Protein AF-A0A0J6BU02-F1 (afdb_monomer)

Mean predicted aligned error: 13.59 Å

Nearest PDB structures (foldseek):
  3qq2-assembly2_B  TM=8.524E-01  e=2.321E-12  Bordetella pertussis
  3slo-assembly1_A  TM=8.100E-01  e=4.370E-12  Escherichia coli O157:H7
  3slj-assembly1_A  TM=8.077E-01  e=5.479E-12  Escherichia coli O157:H7
  3slt-assembly1_A  TM=8.021E-01  e=7.518E-12  Escherichia coli O157:H7
  8bnz-assembly1_P  TM=6.955E-01  e=3.365E-09  Escherichia coli O157:H7

Sequence (1048 aa):
MPTHRPCSPAPIRLVARCLPCAIAAALGAMPGLARAQTPIGPGTINTSQVLNGGNWVVQGNTTIDVPNVPSAGWGILARTGSVVALDSAAGPIQIIGHTAIGHALQVQNGSTLTNNGGSLSLTTSGAGEYGIDVYDLGQLTLSNVTINTSGGRHNTSVGAYGIWVGGAGALGNLSNSTINTTGGATGAVASAGNLNLTDVTVSVQNGGNSDYGVNAQSGGTIVMTRGSVTTDGTYGAALRASGSSAPGSLVQASNVTLRTSGLGGYGVLAVFDNARAEVSNADIATTGEQGYGYSARETGQITSSNSNVRTAGVNGYGAYVRSQANVTLTGGSITTTGASARGVSVADANTFLSTRGLALATSGSEAIGAYASAGATLSMDGGSIATSGPSAYGLFANAAGTTATATGLSISTTGSDSHALMVVNGATLNAASTQASATGDGASGLFFSTTAGNTSLATLSNGTLSSGAAPTIAVAGGDATLNMSGMRVSGSQNWLRVANDTAFAASGRRAPLTLGTQAAPAAVVGDATEAEPALPVVTVGVLASSLPGNLTLNADASEFTGAAVTDAGNTSNVTLNANSHWTLTGDSTLTTLALNNSAIDFQAPAAGAYKTLTVNNYSGSNGVIGLNTYLGADGSPSDRLVINGGAATGSTGLRITNTGGPGALTVADGIKVVDAQAGATSTANAFSLAHRAVAGPYEYGLYRGDQAGVDPESWYLRSQRADDPGEPLYRPEVGAYLANQHFAATMFQHSLHDRLGEPQFIERTAFGDQATRRRSAWLRMVGRWEQAGSRNDNISVRSDIFMLQGGGDLAQWQVGTEDGRLHLGVMGTYGRSNSTGRAGGGNKVHAHGKVDGYALGLYATWFQNDASRLGAYVDTWLQYGWFNNRVFGDDLPRVDYDSQGLSASAEAGYALALTQGWVLEPQAQVIYTSTDTDTIADDGTGTRVGAANTSGVTTRLGVRTHRSFDLDGGRQVQPYLTLNWWHMPGDDKISFNHVRVGDIYPTNAYEAKLGVNANFAKGWTGFVNVAGMFGENSYQQYSARIGVKYTW

Radius of gyration: 53.0 Å; Cα contacts (8 Å, |Δi|>4): 3630; chains: 1; bounding box: 110×88×153 Å

Solvent-accessible surface area (backbone atoms only — not comparable to full-atom values): 45525 Å² total; per-residue (Å²): 139,81,92,83,90,90,84,90,86,84,87,88,81,91,83,85,87,90,81,85,96,82,84,81,90,81,74,92,82,77,92,87,77,83,69,74,61,48,76,41,66,60,43,83,38,69,58,60,43,76,41,77,36,57,42,36,31,36,37,25,47,17,33,32,46,26,66,79,40,100,51,75,45,33,23,34,36,34,26,63,48,13,40,38,36,37,33,17,60,78,28,49,30,38,27,28,15,35,16,52,51,15,22,15,32,35,30,22,49,51,5,38,40,36,50,54,58,41,49,34,40,31,36,21,39,39,47,30,25,24,25,28,38,27,25,53,36,3,38,40,41,43,42,38,34,39,29,38,17,43,24,28,50,76,70,53,105,32,40,17,24,23,31,40,19,32,34,69,68,6,36,36,37,41,28,56,26,40,30,36,18,29,29,21,23,34,18,35,37,12,36,33,7,34,33,38,34,33,44,29,38,28,37,25,39,75,18,50,64,62,17,28,14,33,36,11,26,52,36,1,30,31,42,37,44,34,36,35,25,31,22,35,22,30,50,14,21,18,33,32,9,29,30,80,46,86,59,34,4,29,30,38,39,34,51,29,39,27,35,17,33,29,47,42,7,19,24,32,34,11,32,27,56,52,0,26,32,40,40,30,48,30,43,30,36,10,36,27,43,40,3,20,31,30,38,22,28,48,36,0,26,38,40,39,31,50,29,38,31,38,12,36,21,44,50,6,22,26,30,39,36,25,54,40,6,41,37,41,39,37,38,37,35,26,36,13,34,23,44,49,6,22,16,35,38,35,26,32,54,75,11,42,36,39,37,33,43,33,36,28,36,15,33,24,46,46,5,25,16,32,40,26,21,55,25,3,41,34,40,36,41,35,36,35,26,37,15,31,27,45,45,4,27,13,40,36,26,28,28,52,70,9,36,34,37,38,32,48,29,42,27,38,12,33,24,42,46,2,22,12,31,35,35,19,38,20,4,34,38,42,35,34,44,26,39,26,31,7,29,35,56,67,1,12,11,33,35,38,38,24,49,88,97,30,55,16,37,40,40,41,28,57,24,39,37,20,3,64,60,19,32,16,32,34,33,36,10,21,36,36,40,38,40,37,31,46,28,39,36,33,64,22,74,25,33,33,34,29,24,27,33,52,72,62,35,75,76,79,67,60,76,68,49,67,49,65,83,50,77,41,68,74,72,64,75,72,58,88,83,74,56,59,70,44,63,78,57,62,59,54,57,73,63,92,45,92,38,42,6,35,39,42,36,43,30,30,41,22,42,40,36,24,13,35,41,43,42,91,86,33,42,34,39,41,36,34,25,66,58,12,38,35,41,35,70,42,62,23,33,43,38,30,41,36,30,30,43,16,39,39,36,50,55,77,56,65,97,80,51,60,42,41,42,35,25,23,30,39,37,24,44,70,11,36,42,36,32,44,28,36,38,39,37,51,70,33,62,39,23,30,44,32,31,50,52,31,40,35,33,55,29,25,27,39,33,63,40,68,71,77,31,57,36,43,68,16,81,64,57,13,26,59,41,32,44,46,35,80,80,20,44,47,45,94,55,22,61,45,69,62,54,86,36,57,18,33,53,29,29,44,47,81,39,76,23,38,80,86,58,84,47,55,42,19,30,17,39,28,15,30,17,84,83,43,55,92,40,62,18,39,37,17,48,56,32,11,54,52,48,37,47,49,45,68,60,50,65,86,69,76,53,67,59,75,73,63,48,71,70,53,73,56,66,76,63,89,71,70,102,76,74,87,70,74,36,36,40,37,43,35,40,37,43,38,40,38,34,33,16,30,87,82,49,39,32,32,33,42,35,45,35,44,36,45,37,36,35,34,45,77,47,66,44,80,51,96,48,96,51,5,31,36,38,34,29,44,36,40,37,42,35,39,39,44,30,43,7,31,22,27,60,81,51,85,59,44,9,35,12,32,32,46,35,41,33,46,32,42,36,40,40,36,28,54,22,50,60,76,55,44,41,46,36,41,36,33,38,40,35,45,36,44,32,48,35,40,38,38,36,67,101,47,71,74,45,78,51,47,35,38,28,47,38,38,37,47,33,40,36,41,33,40,82,50,78,97,61,33,36,44,25,49,35,41,33,44,33,42,30,39,33,49,48,61,88,41,71,40,79,85,54,74,28,41,43,38,60,58,46,37,57,39,64,34,39,37,44,34,42,36,37,36,40,75,45,84,45,88,90,87,27,38,40,29,47,35,43,32,44,34,43,37,39,38,74,54,58,61,42,36,22,25,56,89,48,71,52,59,67,30,68,43,46,46,34,42,34,44,35,46,33,38,32,37,41,51,80,93,38,32,34,38,28,41,36,41,34,47,34,42,37,47,43,78,24,40,35,42,36,41,38,41,37,40,37,42,47,93

Foldseek 3Di:
DYDDDDDDDDDDDDDDDDDDPPPDPPPPDDDDDPQDAAEDDDDEAQAAAEAAADHYEYAANREDAHDEDADEGELYAAEHAYEYEYENARHEYEFEAEYQAYESEEFEHLYEYEYDHEAYEFEYEHWAYEPYEWEHLGHYAYENYEFHYEDHDDQAPGAYEDYEFEDANTEYEYENYEFEGEAQYEYEEFANEEYEYEQYEFEYPHNADAYEDYEYENAGEYEYEDYEFEYEYALYEDEEWEYDDPPGTEYEYENYEYEYEDHQYEPYEFYANQTEYEYEQYEEEYEEANYEDAEYEHQYEYEYEQYEYEYEHAQYEPYEKEHLYEYEYEAHEFEYEHALYEDYEYEAANIEYEYEQYEFEYEDANYEDYYWYHQYEYYYHHHEFEYEEANYEGYEYEAANIEYEAEHYEFEYYHALYERAEWEAQYEYEYEQYEFEYEYHNYEPYEYFYDPPHETEYEYELYEFEYQEDANYEFAADHYEYEYENYEFDHYQHVAEWFHNVVSCVVVRDDFPFPDFDDFDPQSNRDNPPGPPGPPGPRSPPPSDRHGGAYDYAYANYEEEHAHEYDPPHAYAYEYEHAYEYEYAAAHEHAEYEFACYEYAYDDDDPLDAYEYEYQYYEYHAYEYEKEFAAEEAAGDIHAYEHENHEQDYAYAYEYDHPQRQHDAYLWQAYWHYHYYDPYAYDPRSYAHPAWADHFQFTWGKDAATPVNPRRRTIHTGQAFPVDSVHGQGAQLQQQLLVQLVCLWPVPDDDPCQFPPDPLQQLPDDDDDPPQFKKKKKKKKKWKWKKWADPVQQKIKTKIKIKIKMKMWPGKDADDDPQKIKTKIKMKMWMKMKMKMDGDRPDPWIKIKIKTKIKIKMKMKIAPGPNRSAFKIKIKMKMKMKIWMWMGTVRADIWTWIKIKIKIKMKMWGWDQDPPQKIKIKMKMKMKMWMDIDWTQRVRNRKTKDPSIKIWIKMKTKMKMKGKDDDPPSKIKIKMKMKMKMATPIPSWMGTPNDIDGDGDARIKIKMKIKMKMDDPDFKIKMWMWMWMAHPRRIIMIMIMIMMMGID

Organism: NCBI:txid1331258

Structure (mmCIF, N/CA/C/O backbone):
data_AF-A0A0J6BU02-F1
#
_entry.id   AF-A0A0J6BU02-F1
#
loop_
_atom_site.group_PDB
_atom_site.id
_atom_site.type_symbol
_atom_site.label_atom_id
_atom_site.label_alt_id
_atom_site.label_comp_id
_atom_site.label_asym_id
_atom_site.label_entity_id
_atom_site.label_seq_id
_atom_site.pdbx_PDB_ins_code
_atom_site.Cartn_x
_atom_site.Cartn_y
_atom_site.Cartn_z
_atom_site.occupancy
_atom_site.B_iso_or_equiv
_atom_site.auth_seq_id
_atom_site.auth_comp_id
_atom_site.auth_asym_id
_atom_site.auth_atom_id
_atom_site.pdbx_PDB_model_num
ATOM 1 N N . MET A 1 1 ? 21.453 -62.890 36.372 1.00 30.39 1 MET A N 1
ATOM 2 C CA . MET A 1 1 ? 22.587 -62.812 37.317 1.00 30.39 1 MET A CA 1
ATOM 3 C C . MET A 1 1 ? 23.110 -61.377 37.319 1.00 30.39 1 MET A C 1
ATOM 5 O O . MET A 1 1 ? 23.182 -60.821 36.235 1.00 30.39 1 MET A O 1
ATOM 9 N N . PRO A 1 2 ? 23.500 -60.800 38.464 1.00 52.47 2 PRO A N 1
ATOM 10 C CA . PRO A 1 2 ? 22.672 -60.731 39.678 1.00 52.47 2 PRO A CA 1
ATOM 11 C C . PRO A 1 2 ? 22.846 -59.411 40.500 1.00 52.47 2 PRO A C 1
ATOM 13 O O . PRO A 1 2 ? 23.878 -58.765 40.411 1.00 52.47 2 PRO A O 1
ATOM 16 N N . THR A 1 3 ? 21.836 -59.103 41.348 1.00 37.84 3 THR A N 1
ATOM 17 C CA . THR A 1 3 ? 21.897 -58.681 42.793 1.00 37.84 3 THR A CA 1
ATOM 18 C C . THR A 1 3 ? 22.634 -57.386 43.215 1.00 37.84 3 THR A C 1
ATOM 20 O O . THR A 1 3 ? 23.695 -57.116 42.686 1.00 37.84 3 THR A O 1
ATOM 23 N N . HIS A 1 4 ? 22.256 -56.538 44.193 1.00 37.25 4 HIS A N 1
ATOM 24 C CA . HIS A 1 4 ? 21.455 -56.531 45.449 1.00 37.25 4 HIS A CA 1
ATOM 25 C C . HIS A 1 4 ? 21.018 -55.046 45.716 1.00 37.25 4 HIS A C 1
ATOM 27 O O . HIS A 1 4 ? 21.807 -54.168 45.398 1.00 37.25 4 HIS A O 1
ATOM 33 N N . ARG A 1 5 ? 19.790 -54.624 46.103 1.00 33.75 5 ARG A N 1
ATOM 34 C CA . ARG A 1 5 ? 18.946 -54.749 47.341 1.00 33.75 5 ARG A CA 1
ATOM 35 C C . ARG A 1 5 ? 19.325 -53.791 48.529 1.00 33.75 5 ARG A C 1
ATOM 37 O O . ARG A 1 5 ? 20.475 -53.390 48.586 1.00 33.75 5 ARG A O 1
ATOM 44 N N . PRO A 1 6 ? 18.397 -53.405 49.455 1.00 50.00 6 PRO A N 1
ATOM 45 C CA . PRO A 1 6 ? 17.640 -52.120 49.475 1.00 50.00 6 PRO A CA 1
ATOM 46 C C . PRO A 1 6 ? 17.655 -51.334 50.830 1.00 50.00 6 PRO A C 1
ATOM 48 O O . PRO A 1 6 ? 18.073 -51.902 51.829 1.00 50.00 6 PRO A O 1
ATOM 51 N N . CYS A 1 7 ? 17.133 -50.082 50.893 1.00 29.78 7 CYS A N 1
ATOM 52 C CA . CYS A 1 7 ? 16.528 -49.443 52.102 1.00 29.78 7 CYS A CA 1
ATOM 53 C C . CYS A 1 7 ? 15.920 -48.020 51.866 1.00 29.78 7 CYS A C 1
ATOM 55 O O . CYS A 1 7 ? 16.669 -47.093 51.596 1.00 29.78 7 CYS A O 1
ATOM 57 N N . SER A 1 8 ? 14.578 -47.911 51.989 1.00 30.47 8 SER A N 1
ATOM 58 C CA . SER A 1 8 ? 13.660 -46.886 52.592 1.00 30.47 8 SER A CA 1
ATOM 59 C C . SER A 1 8 ? 13.913 -45.342 52.578 1.00 30.47 8 SER A C 1
ATOM 61 O O . SER A 1 8 ? 15.035 -44.899 52.388 1.00 30.47 8 SER A O 1
ATOM 63 N N . PRO A 1 9 ? 12.886 -44.476 52.811 1.00 38.81 9 PRO A N 1
ATOM 64 C CA . PRO A 1 9 ? 12.140 -43.779 51.754 1.00 38.81 9 PRO A CA 1
ATOM 65 C C . PRO A 1 9 ? 12.106 -42.230 51.889 1.00 38.81 9 PRO A C 1
ATOM 67 O O . PRO A 1 9 ? 12.462 -41.655 52.914 1.00 38.81 9 PRO A O 1
ATOM 70 N N . ALA A 1 10 ? 11.662 -41.558 50.820 1.00 33.28 10 ALA A N 1
ATOM 71 C CA . ALA A 1 10 ? 11.703 -40.102 50.607 1.00 33.28 10 ALA A CA 1
ATOM 72 C C . ALA A 1 10 ? 10.584 -39.286 51.322 1.00 33.28 10 ALA A C 1
ATOM 74 O O . ALA A 1 10 ? 9.531 -39.848 51.635 1.00 33.28 10 ALA A O 1
ATOM 75 N N . PRO A 1 11 ? 10.764 -37.961 51.564 1.00 39.03 11 PRO A N 1
ATOM 76 C CA . PRO A 1 11 ? 9.972 -37.216 52.546 1.00 39.03 11 PRO A CA 1
ATOM 77 C C . PRO A 1 11 ? 8.801 -36.381 51.978 1.00 39.03 11 PRO A C 1
ATOM 79 O O . PRO A 1 11 ? 8.971 -35.482 51.161 1.00 39.03 11 PRO A O 1
ATOM 82 N N . ILE A 1 12 ? 7.608 -36.698 52.493 1.00 28.89 12 ILE A N 1
ATOM 83 C CA . ILE A 1 12 ? 6.545 -35.859 53.094 1.00 28.89 12 ILE A CA 1
ATOM 84 C C . ILE A 1 12 ? 6.506 -34.357 52.734 1.00 28.89 12 ILE A C 1
ATOM 86 O O . ILE A 1 12 ? 7.326 -33.583 53.225 1.00 28.89 12 ILE A O 1
ATOM 90 N N . ARG A 1 13 ? 5.406 -33.920 52.090 1.00 28.06 13 ARG A N 1
ATOM 91 C CA . ARG A 1 13 ? 4.668 -32.685 52.442 1.00 28.06 13 ARG A CA 1
ATOM 92 C C . ARG A 1 13 ? 3.176 -32.777 52.060 1.00 28.06 13 ARG A C 1
ATOM 94 O O . ARG A 1 13 ? 2.822 -33.073 50.928 1.00 28.06 13 ARG A O 1
ATOM 101 N N . LEU A 1 14 ? 2.357 -32.566 53.094 1.00 28.20 14 LEU A N 1
ATOM 102 C CA . LEU A 1 14 ? 0.896 -32.601 53.248 1.00 28.20 14 LEU A CA 1
ATOM 103 C C . LEU A 1 14 ? 0.027 -32.256 52.019 1.00 28.20 14 LEU A C 1
ATOM 105 O O . LEU A 1 14 ? -0.018 -31.111 51.580 1.00 28.20 14 LEU A O 1
ATOM 109 N N . VAL A 1 15 ? -0.807 -33.221 51.620 1.00 29.88 15 VAL A N 1
ATOM 110 C CA . VAL A 1 15 ? -2.101 -33.004 50.957 1.00 29.88 15 VAL A CA 1
ATOM 111 C C . VAL A 1 15 ? -3.182 -33.446 51.938 1.00 29.88 15 VAL A C 1
ATOM 113 O O . VAL A 1 15 ? -3.200 -34.594 52.383 1.00 29.88 15 VAL A O 1
ATOM 116 N N . ALA A 1 16 ? -4.062 -32.520 52.306 1.00 29.05 16 ALA A N 1
ATOM 117 C CA . ALA A 1 16 ? -5.230 -32.790 53.124 1.00 29.05 16 ALA A CA 1
ATOM 118 C C . ALA A 1 16 ? -6.467 -32.930 52.226 1.00 29.05 16 ALA A C 1
ATOM 120 O O . ALA A 1 16 ? -6.762 -32.041 51.434 1.00 29.05 16 ALA A O 1
ATOM 121 N N . ARG A 1 17 ? -7.213 -34.013 52.479 1.00 26.80 17 ARG A N 1
ATOM 122 C CA . ARG A 1 17 ? -8.643 -34.233 52.193 1.00 26.80 17 ARG A CA 1
ATOM 123 C C . ARG A 1 17 ? -9.030 -34.684 50.777 1.00 26.80 17 ARG A C 1
ATOM 125 O O . ARG A 1 17 ? -9.460 -33.906 49.938 1.00 26.80 17 ARG A O 1
ATOM 132 N N . CYS A 1 18 ? -9.054 -36.007 50.612 1.00 29.12 18 CYS A N 1
ATOM 133 C CA . CYS A 1 18 ? -10.064 -36.713 49.821 1.00 29.12 18 CYS A CA 1
ATOM 134 C C . CYS A 1 18 ? -10.651 -37.861 50.661 1.00 29.12 18 CYS A C 1
ATOM 136 O O . CYS A 1 18 ? -10.038 -38.912 50.809 1.00 29.12 18 CYS A O 1
ATOM 138 N N . LEU A 1 19 ? -11.819 -37.600 51.251 1.00 24.62 19 LEU A N 1
ATOM 139 C CA . LEU A 1 19 ? -12.851 -38.526 51.746 1.00 24.62 19 LEU A CA 1
ATOM 140 C C . LEU A 1 19 ? -14.027 -37.599 52.137 1.00 24.62 19 LEU A C 1
ATOM 142 O O . LEU A 1 19 ? -13.730 -36.638 52.851 1.00 24.62 19 LEU A O 1
ATOM 146 N N . PRO A 1 20 ? -15.302 -37.785 51.717 1.00 34.84 20 PRO A N 1
ATOM 147 C CA . PRO A 1 20 ? -15.964 -39.047 51.366 1.00 34.84 20 PRO A CA 1
ATOM 148 C C . PRO A 1 20 ? -16.903 -38.992 50.131 1.00 34.84 20 PRO A C 1
ATOM 150 O O . PRO A 1 20 ? -17.785 -38.147 50.025 1.00 34.84 20 PRO A O 1
ATOM 153 N N . CYS A 1 21 ? -16.820 -40.001 49.261 1.00 29.58 21 CYS A N 1
ATOM 154 C CA . CYS A 1 21 ? -17.903 -40.381 48.345 1.00 29.58 21 CYS A CA 1
ATOM 155 C C . CYS A 1 21 ? -18.257 -41.847 48.636 1.00 29.58 21 CYS A C 1
ATOM 157 O O . CYS A 1 21 ? -17.914 -42.749 47.883 1.00 29.58 21 CYS A O 1
ATOM 159 N N . ALA A 1 22 ? -18.807 -42.090 49.830 1.00 30.75 22 ALA A N 1
ATOM 160 C CA . ALA A 1 22 ? -19.295 -43.399 50.275 1.00 30.75 22 ALA A CA 1
ATOM 161 C C . ALA A 1 22 ? -20.218 -43.283 51.507 1.00 30.75 22 ALA A C 1
ATOM 163 O O . ALA A 1 22 ? -20.133 -44.105 52.408 1.00 30.75 22 ALA A O 1
ATOM 164 N N . ILE A 1 23 ? -21.086 -42.264 51.583 1.00 28.53 23 ILE A N 1
ATOM 165 C CA . ILE A 1 23 ? -22.239 -42.239 52.509 1.00 28.53 23 ILE A CA 1
ATOM 166 C C . ILE A 1 23 ? -23.404 -41.524 51.801 1.00 28.53 23 ILE A C 1
ATOM 168 O O . ILE A 1 23 ? -23.763 -40.401 52.125 1.00 28.53 23 ILE A O 1
ATOM 172 N N . ALA A 1 24 ? -23.951 -42.155 50.762 1.00 31.69 24 ALA A N 1
ATOM 173 C CA . ALA A 1 24 ? -25.242 -41.771 50.166 1.00 31.69 24 ALA A CA 1
ATOM 174 C C . ALA A 1 24 ? -26.058 -42.983 49.666 1.00 31.69 24 ALA A C 1
ATOM 176 O O . ALA A 1 24 ? -27.232 -42.843 49.351 1.00 31.69 24 ALA A O 1
ATOM 177 N N . ALA A 1 25 ? -25.477 -44.191 49.663 1.00 30.92 25 ALA A N 1
ATOM 178 C CA . ALA A 1 25 ? -26.151 -45.434 49.266 1.00 30.92 25 ALA A CA 1
ATOM 179 C C . ALA A 1 25 ? -26.432 -46.401 50.440 1.00 30.92 25 ALA A C 1
ATOM 181 O O . ALA A 1 25 ? -26.815 -47.542 50.212 1.00 30.92 25 ALA A O 1
ATOM 182 N N . ALA A 1 26 ? -26.260 -45.969 51.696 1.00 31.31 26 ALA A N 1
ATOM 183 C CA . ALA A 1 26 ? -26.470 -46.817 52.877 1.00 31.31 26 ALA A CA 1
ATOM 184 C C . ALA A 1 26 ? -27.173 -46.089 54.038 1.00 31.31 26 ALA A C 1
ATOM 186 O O . ALA A 1 26 ? -26.780 -46.247 55.186 1.00 31.31 26 ALA A O 1
ATOM 187 N N . LEU A 1 27 ? -28.202 -45.285 53.745 1.00 29.98 27 LEU A N 1
ATOM 188 C CA . LEU A 1 27 ? -29.150 -44.774 54.758 1.00 29.98 27 LEU A CA 1
ATOM 189 C C . LEU A 1 27 ? -30.612 -44.721 54.266 1.00 29.98 27 LEU A C 1
ATOM 191 O O . LEU A 1 27 ? -31.495 -44.246 54.973 1.00 29.98 27 LEU A O 1
ATOM 195 N N . GLY A 1 28 ? -30.903 -45.274 53.086 1.00 33.19 28 GLY A N 1
ATOM 196 C CA . GLY A 1 28 ? -32.266 -45.478 52.601 1.00 33.19 28 GLY A CA 1
ATOM 197 C C . GLY A 1 28 ? -32.845 -46.809 53.074 1.00 33.19 28 GLY A C 1
ATOM 198 O O . GLY A 1 28 ? -33.028 -47.685 52.243 1.00 33.19 28 GLY A O 1
ATOM 199 N N . ALA A 1 29 ? -33.065 -46.979 54.384 1.00 36.59 29 ALA A N 1
ATOM 200 C CA . ALA A 1 29 ? -34.018 -47.943 54.964 1.00 36.59 29 ALA A CA 1
ATOM 201 C C . ALA A 1 29 ? -33.932 -47.958 56.503 1.00 36.59 29 ALA A C 1
ATOM 203 O O . ALA A 1 29 ? -33.374 -48.881 57.087 1.00 36.59 29 ALA A O 1
ATOM 204 N N . MET A 1 30 ? -34.526 -46.966 57.170 1.00 29.41 30 MET A N 1
ATOM 205 C CA . MET A 1 30 ? -35.111 -47.157 58.505 1.00 29.41 30 MET A CA 1
ATOM 206 C C . MET A 1 30 ? -36.383 -46.299 58.617 1.00 29.41 30 MET A C 1
ATOM 208 O O . MET A 1 30 ? -36.289 -45.072 58.611 1.00 29.41 30 MET A O 1
ATOM 212 N N . PRO A 1 31 ? -37.583 -46.904 58.681 1.00 44.50 31 PRO A N 1
ATOM 213 C CA . PRO A 1 31 ? -38.817 -46.190 58.967 1.00 44.50 31 PRO A CA 1
ATOM 214 C C . PRO A 1 31 ? -38.950 -46.021 60.485 1.00 44.50 31 PRO A C 1
ATOM 216 O O . PRO A 1 31 ? -38.953 -47.009 61.215 1.00 44.50 31 PRO A O 1
ATOM 219 N N . GLY A 1 32 ? -39.080 -44.786 60.974 1.00 39.94 32 GLY A N 1
ATOM 220 C CA . GLY A 1 32 ? -39.453 -44.564 62.375 1.00 39.94 32 GLY A CA 1
ATOM 221 C C . GLY A 1 32 ? -38.825 -43.344 63.030 1.00 39.94 32 GLY A C 1
ATOM 222 O O . GLY A 1 32 ? -37.909 -43.485 63.828 1.00 39.94 32 GLY A O 1
ATOM 223 N N . LEU A 1 33 ? -39.350 -42.165 62.688 1.00 35.59 33 LEU A N 1
ATOM 224 C CA . LEU A 1 33 ? -39.731 -41.057 63.582 1.00 35.59 33 LEU A CA 1
ATOM 225 C C . LEU A 1 33 ? -40.017 -39.835 62.696 1.00 35.59 33 LEU A C 1
ATOM 227 O O . LEU A 1 33 ? -39.308 -38.831 62.714 1.00 35.59 33 LEU A O 1
ATOM 231 N N . ALA A 1 34 ? -41.076 -39.923 61.885 1.00 41.91 34 ALA A N 1
ATOM 232 C CA . ALA A 1 34 ? -41.694 -38.724 61.340 1.00 41.91 34 ALA A CA 1
ATOM 233 C C . ALA A 1 34 ? -42.271 -37.952 62.533 1.00 41.91 34 ALA A C 1
ATOM 235 O O . ALA A 1 34 ? -43.320 -38.307 63.071 1.00 41.91 34 ALA A O 1
ATOM 236 N N . ARG A 1 35 ? -41.544 -36.938 63.011 1.00 52.53 35 ARG A N 1
ATOM 237 C CA . ARG A 1 35 ? -42.105 -35.942 63.925 1.00 52.53 35 ARG A CA 1
ATOM 238 C C . ARG A 1 35 ? -43.326 -35.354 63.214 1.00 52.53 35 ARG A C 1
ATOM 240 O O . ARG A 1 35 ? -43.168 -34.835 62.107 1.00 52.53 35 ARG A O 1
ATOM 247 N N . ALA A 1 36 ? -44.509 -35.508 63.812 1.00 66.94 36 ALA A N 1
ATOM 248 C CA . ALA A 1 36 ? -45.765 -35.015 63.253 1.00 66.94 36 ALA A CA 1
ATOM 249 C C . ALA A 1 36 ? -45.602 -33.546 62.835 1.00 66.94 36 ALA A C 1
ATOM 251 O O . ALA A 1 36 ? -45.088 -32.741 63.612 1.00 66.94 36 ALA A O 1
ATOM 252 N N . GLN A 1 37 ? -45.973 -33.228 61.594 1.00 80.12 37 GLN A N 1
ATOM 253 C CA . GLN A 1 37 ? -45.976 -31.851 61.112 1.00 80.12 37 GLN A CA 1
ATOM 254 C C . GLN A 1 37 ? -47.123 -31.103 61.786 1.00 80.12 37 GLN A C 1
ATOM 256 O O . GLN A 1 37 ? -48.259 -31.575 61.765 1.00 80.12 37 GLN A O 1
ATOM 261 N N . THR A 1 38 ? -46.838 -29.948 62.377 1.00 90.62 38 THR A N 1
ATOM 262 C CA . THR A 1 38 ? -47.876 -29.078 62.934 1.00 90.62 38 THR A CA 1
ATOM 263 C C . THR A 1 38 ? -48.509 -28.267 61.795 1.00 90.62 38 THR A C 1
ATOM 265 O O . THR A 1 38 ? -47.780 -27.515 61.138 1.00 90.62 38 THR A O 1
ATOM 268 N N . PRO A 1 39 ? -49.820 -28.415 61.519 1.00 91.19 39 PRO A N 1
ATOM 269 C CA . PRO A 1 39 ? -50.485 -27.697 60.436 1.00 91.19 39 PRO A CA 1
ATOM 270 C C . PRO A 1 39 ? -50.797 -26.238 60.807 1.00 91.19 39 PRO A C 1
ATOM 272 O O . PRO A 1 39 ? -51.095 -25.932 61.961 1.00 91.19 39 PRO A O 1
ATOM 275 N N . ILE A 1 40 ? -50.764 -25.352 59.811 1.00 91.31 40 ILE A N 1
ATOM 276 C CA . ILE A 1 40 ? -51.178 -23.943 59.874 1.00 91.31 40 ILE A CA 1
ATOM 277 C C . ILE A 1 40 ? -52.167 -23.696 58.725 1.00 91.31 40 ILE A C 1
ATOM 279 O O . ILE A 1 40 ? -51.833 -23.958 57.569 1.00 91.31 40 ILE A O 1
ATOM 283 N N . GLY A 1 41 ? -53.362 -23.188 59.040 1.00 89.12 41 GLY A N 1
ATOM 284 C CA . GLY A 1 41 ? -54.465 -23.037 58.076 1.00 89.12 41 GLY A CA 1
ATOM 285 C C . GLY A 1 41 ? -55.300 -24.317 57.897 1.00 89.12 41 GLY A C 1
ATOM 286 O O . GLY A 1 41 ? -55.178 -25.214 58.734 1.00 89.12 41 GLY A O 1
ATOM 287 N N . PRO A 1 42 ? -56.168 -24.405 56.861 1.00 89.38 42 PRO A N 1
ATOM 288 C CA . PRO A 1 42 ? -56.472 -23.374 55.856 1.00 89.38 42 PRO A CA 1
ATOM 289 C C . PRO A 1 42 ? -57.270 -22.185 56.423 1.00 89.38 42 PRO A C 1
ATOM 291 O O . PRO A 1 42 ? -57.736 -22.225 57.562 1.00 89.38 42 PRO A O 1
ATOM 294 N N . GLY A 1 43 ? -57.467 -21.138 55.614 1.00 90.69 43 GLY A N 1
ATOM 295 C CA . GLY A 1 43 ? -58.237 -19.938 55.972 1.00 90.69 43 GLY A CA 1
ATOM 296 C C . GLY A 1 43 ? -57.381 -18.687 56.190 1.00 90.69 43 GLY A C 1
ATOM 297 O O . GLY A 1 43 ? -56.183 -18.677 55.909 1.00 90.69 43 GLY A O 1
ATOM 298 N N . THR A 1 44 ? -58.015 -17.612 56.663 1.00 92.50 44 THR A N 1
ATOM 299 C CA . THR A 1 44 ? -57.361 -16.314 56.883 1.00 92.50 44 THR A CA 1
ATOM 300 C C . THR A 1 44 ? -56.810 -16.200 58.306 1.00 92.50 44 THR A C 1
ATOM 302 O O . THR A 1 44 ? -57.540 -16.399 59.278 1.00 92.50 44 THR A O 1
ATOM 305 N N . ILE A 1 45 ? -55.527 -15.869 58.431 1.00 92.75 45 ILE A N 1
ATOM 306 C CA . ILE A 1 45 ? -54.792 -15.734 59.689 1.00 92.75 45 ILE A CA 1
ATOM 307 C C . ILE A 1 45 ? -54.244 -14.310 59.779 1.00 92.75 45 ILE A C 1
ATOM 309 O O . ILE A 1 45 ? -53.425 -13.915 58.958 1.00 92.75 45 ILE A O 1
ATOM 313 N N . ASN A 1 46 ? -54.644 -13.566 60.813 1.00 88.12 46 ASN A N 1
ATOM 314 C CA . ASN A 1 46 ? -54.311 -12.140 60.944 1.00 88.12 46 ASN A CA 1
ATOM 315 C C . ASN A 1 46 ? -53.174 -11.851 61.939 1.00 88.12 46 ASN A C 1
ATOM 317 O O . ASN A 1 46 ? -53.080 -10.759 62.499 1.00 88.12 46 ASN A O 1
ATOM 321 N N . THR A 1 47 ? -52.348 -12.854 62.241 1.00 86.12 47 THR A N 1
ATOM 322 C CA . THR A 1 47 ? -51.261 -12.767 63.224 1.00 86.12 47 THR A CA 1
ATOM 323 C C . THR A 1 47 ? -49.976 -13.379 62.681 1.00 86.12 47 THR A C 1
ATOM 325 O O . THR A 1 47 ? -50.010 -14.347 61.918 1.00 86.12 47 THR A O 1
ATOM 328 N N . SER A 1 48 ? -48.833 -12.839 63.111 1.00 87.75 48 SER A N 1
ATOM 329 C CA . SER A 1 48 ? -47.513 -13.347 62.733 1.00 87.75 48 SER A CA 1
ATOM 330 C C . SER A 1 48 ? -47.316 -14.804 63.150 1.00 87.75 48 SER A C 1
ATOM 332 O O . SER A 1 48 ? -47.547 -15.155 64.310 1.00 87.75 48 SER A O 1
ATOM 334 N N . GLN A 1 49 ? -46.819 -15.643 62.240 1.00 92.00 49 GLN A N 1
ATOM 335 C CA . GLN A 1 49 ? -46.534 -17.051 62.528 1.00 92.00 49 GLN A CA 1
ATOM 336 C C . GLN A 1 49 ? -45.056 -17.243 62.894 1.00 92.00 49 GLN A C 1
ATOM 338 O O . GLN A 1 49 ? -44.191 -17.310 62.024 1.00 92.00 49 GLN A O 1
ATOM 343 N N . VAL A 1 50 ? -44.752 -17.332 64.193 1.00 91.31 50 VAL A N 1
ATOM 344 C CA . VAL A 1 50 ? -43.381 -17.539 64.698 1.00 91.31 50 VAL A CA 1
ATOM 345 C C . VAL A 1 50 ? -43.145 -19.017 65.015 1.00 91.31 50 VAL A C 1
ATOM 347 O O . VAL A 1 50 ? -43.676 -19.546 65.991 1.00 91.31 50 VAL A O 1
ATOM 350 N N . LEU A 1 51 ? -42.316 -19.677 64.208 1.00 93.81 51 LEU A N 1
ATOM 351 C CA . LEU A 1 51 ? -42.063 -21.117 64.229 1.00 93.81 51 LEU A CA 1
ATOM 352 C C . LEU A 1 51 ? -40.698 -21.400 64.881 1.00 93.81 51 LEU A C 1
ATOM 354 O O . LEU A 1 51 ? -39.651 -21.033 64.343 1.00 93.81 51 LEU A O 1
ATOM 358 N N . ASN A 1 52 ? -40.723 -22.025 66.066 1.00 92.19 52 ASN A N 1
ATOM 359 C CA . ASN A 1 52 ? -39.552 -22.239 66.932 1.00 92.19 52 ASN A CA 1
ATOM 360 C C . ASN A 1 52 ? -39.204 -23.725 67.058 1.00 92.19 52 ASN A C 1
ATOM 362 O O . ASN A 1 52 ? -39.742 -24.419 67.922 1.00 92.19 52 ASN A O 1
ATOM 366 N N . GLY A 1 53 ? -38.280 -24.198 66.224 1.00 88.50 53 GLY A N 1
ATOM 367 C CA . GLY A 1 53 ? -37.942 -25.614 66.081 1.00 88.50 53 GLY A CA 1
ATOM 368 C C . GLY A 1 53 ? -39.116 -26.487 65.603 1.00 88.50 53 GLY A C 1
ATOM 369 O O . GLY A 1 53 ? -40.270 -26.066 65.554 1.00 88.50 53 GLY A O 1
ATOM 370 N N . GLY A 1 54 ? -38.833 -27.747 65.263 1.00 91.56 54 GLY A N 1
ATOM 371 C CA . GLY A 1 54 ? -39.860 -28.721 64.854 1.00 91.56 54 GLY A CA 1
ATOM 372 C C . GLY A 1 54 ? -40.236 -28.671 63.368 1.00 91.56 54 GLY A C 1
ATOM 373 O O . GLY A 1 54 ? -39.625 -27.941 62.591 1.00 91.56 54 GLY A O 1
ATOM 374 N N . ASN A 1 55 ? -41.224 -29.488 62.983 1.00 93.69 55 ASN A N 1
ATOM 375 C CA . ASN A 1 55 ? -41.692 -29.633 61.602 1.00 93.69 55 ASN A CA 1
ATOM 376 C C . ASN A 1 55 ? -43.070 -28.973 61.450 1.00 93.69 55 ASN A C 1
ATOM 378 O O . ASN A 1 55 ? -43.996 -29.329 62.178 1.00 93.69 55 ASN A O 1
ATOM 382 N N . TRP A 1 56 ? -43.222 -28.062 60.495 1.00 94.69 56 TRP A N 1
ATOM 383 C CA . TRP A 1 56 ? -44.441 -27.276 60.279 1.00 94.69 56 TRP A CA 1
ATOM 384 C C . TRP A 1 56 ? -44.922 -27.412 58.836 1.00 94.69 56 TRP A C 1
ATOM 386 O O . TRP A 1 56 ? -44.099 -27.505 57.924 1.00 94.69 56 TRP A O 1
ATOM 396 N N . VAL A 1 57 ? -46.240 -27.394 58.627 1.00 93.25 57 VAL A N 1
ATOM 397 C CA . VAL A 1 57 ? -46.845 -27.371 57.289 1.00 93.25 57 VAL A CA 1
ATOM 398 C C . VAL A 1 57 ? -47.906 -26.276 57.190 1.00 93.25 57 VAL A C 1
ATOM 400 O O . VAL A 1 57 ? -48.859 -26.266 57.961 1.00 93.25 57 VAL A O 1
ATOM 403 N N . VAL A 1 58 ? -47.754 -25.344 56.251 1.00 93.50 58 VAL A N 1
ATOM 404 C CA . VAL A 1 58 ? -48.805 -24.372 55.907 1.00 93.50 58 VAL A CA 1
ATOM 405 C C . VAL A 1 58 ? -49.662 -24.991 54.816 1.00 93.50 58 VAL A C 1
ATOM 407 O O . VAL A 1 58 ? -49.146 -25.331 53.755 1.00 93.50 58 VAL A O 1
ATOM 410 N N . GLN A 1 59 ? -50.950 -25.175 55.085 1.00 92.25 59 GLN A N 1
ATOM 411 C CA . GLN A 1 59 ? -51.860 -25.865 54.173 1.00 92.25 59 GLN A CA 1
ATOM 412 C C . GLN A 1 59 ? -52.288 -24.947 53.014 1.00 92.25 59 GLN A C 1
ATOM 414 O O . GLN A 1 59 ? -52.340 -23.725 53.167 1.00 92.25 59 GLN A O 1
ATOM 419 N N . GLY A 1 60 ? -52.621 -25.516 51.855 1.00 90.44 60 GLY A N 1
ATOM 420 C CA . GLY A 1 60 ? -53.152 -24.754 50.719 1.00 90.44 60 GLY A CA 1
ATOM 421 C C . GLY A 1 60 ? -54.457 -24.017 51.052 1.00 90.44 60 GLY A C 1
ATOM 422 O O . GLY A 1 60 ? -55.207 -24.436 51.934 1.00 90.44 60 GLY A O 1
ATOM 423 N N . ASN A 1 61 ? -54.744 -22.926 50.334 1.00 91.50 61 ASN A N 1
ATOM 424 C CA . ASN A 1 61 ? -55.842 -21.985 50.627 1.00 91.50 61 ASN A CA 1
ATOM 425 C C . ASN A 1 61 ? -55.689 -21.250 51.976 1.00 91.50 61 ASN A C 1
ATOM 427 O O . ASN A 1 61 ? -56.681 -20.914 52.629 1.00 91.50 61 ASN A O 1
ATOM 431 N N . THR A 1 62 ? -54.449 -21.012 52.408 1.00 94.19 62 THR A N 1
ATOM 432 C CA . THR A 1 62 ? -54.146 -20.176 53.578 1.00 94.19 62 THR A CA 1
ATOM 433 C C . THR A 1 62 ? -53.783 -18.763 53.135 1.00 94.19 62 THR A C 1
ATOM 435 O O . THR A 1 62 ? -52.903 -18.585 52.291 1.00 94.19 62 THR A O 1
ATOM 438 N N . THR A 1 63 ? -54.411 -17.763 53.751 1.00 93.81 63 THR A N 1
ATOM 439 C CA . THR A 1 63 ? -54.020 -16.353 53.634 1.00 93.81 63 THR A CA 1
ATOM 440 C C . THR A 1 63 ? -53.520 -15.880 54.991 1.00 93.81 63 THR A C 1
ATOM 442 O O . THR A 1 63 ? -54.295 -15.812 55.937 1.00 93.81 63 THR A O 1
ATOM 445 N N . ILE A 1 64 ? -52.238 -15.555 55.109 1.00 92.31 64 ILE A N 1
ATOM 446 C CA . ILE A 1 64 ? -51.684 -14.899 56.296 1.00 92.31 64 ILE A CA 1
ATOM 447 C C . ILE A 1 64 ? -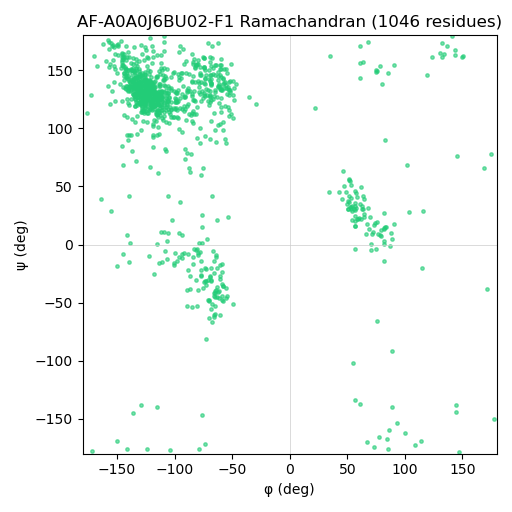51.623 -13.407 55.982 1.00 92.31 64 ILE A C 1
ATOM 449 O O . ILE A 1 64 ? -50.815 -13.008 55.152 1.00 92.31 64 ILE A O 1
ATOM 453 N N . ASP A 1 65 ? -52.477 -12.603 56.604 1.00 89.38 65 ASP A N 1
ATOM 454 C CA . ASP A 1 65 ? -52.556 -11.156 56.387 1.00 89.38 65 ASP A CA 1
ATOM 455 C C . ASP A 1 65 ? -52.265 -10.428 57.697 1.00 89.38 65 ASP A C 1
ATOM 457 O O . ASP A 1 65 ? -53.134 -10.274 58.554 1.00 89.38 65 ASP A O 1
ATOM 461 N N . VAL A 1 66 ? -51.003 -10.052 57.900 1.00 83.50 66 VAL A N 1
ATOM 462 C CA . VAL A 1 66 ? -50.576 -9.380 59.129 1.00 83.50 66 VAL A CA 1
ATOM 463 C C . VAL A 1 66 ? -50.824 -7.873 58.974 1.00 83.50 66 VAL A C 1
ATOM 465 O O . VAL A 1 66 ? -50.132 -7.228 58.179 1.00 83.50 66 VAL A O 1
ATOM 468 N N . PRO A 1 67 ? -51.784 -7.289 59.723 1.00 72.12 67 PRO A N 1
ATOM 469 C CA . PRO A 1 67 ? -52.141 -5.881 59.594 1.00 72.12 67 PRO A CA 1
ATOM 470 C C . PRO A 1 67 ? -51.029 -4.953 60.097 1.00 72.12 67 PRO A C 1
ATOM 472 O O . PRO A 1 67 ? -50.178 -5.344 60.897 1.00 72.12 67 PRO A O 1
ATOM 475 N N . ASN A 1 68 ? -51.094 -3.688 59.668 1.00 69.50 68 ASN A N 1
ATOM 476 C CA . ASN A 1 68 ? -50.102 -2.660 59.981 1.00 69.50 68 ASN A CA 1
ATOM 477 C C . ASN A 1 68 ? -49.922 -2.438 61.485 1.00 69.50 68 ASN A C 1
ATOM 479 O O . ASN A 1 68 ? -50.759 -1.820 62.144 1.00 69.50 68 ASN A O 1
ATOM 483 N N . VAL A 1 69 ? -48.802 -2.937 62.010 1.00 64.88 69 VAL A N 1
ATOM 484 C CA . VAL A 1 69 ? -48.367 -2.741 63.392 1.00 64.88 69 VAL A CA 1
ATOM 485 C C . VAL A 1 69 ? -47.170 -1.779 63.449 1.00 64.88 69 VAL A C 1
ATOM 487 O O . VAL A 1 69 ? -46.298 -1.835 62.582 1.00 64.88 69 VAL A O 1
ATOM 490 N N . PRO A 1 70 ? -47.071 -0.911 64.479 1.00 58.22 70 PRO A N 1
ATOM 491 C CA . PRO A 1 70 ? -45.946 0.022 64.643 1.00 58.22 70 PRO A CA 1
ATOM 492 C C . PRO A 1 70 ? -44.571 -0.637 64.876 1.00 58.22 70 PRO A C 1
ATOM 494 O O . PRO A 1 70 ? -43.558 0.058 64.877 1.00 58.22 70 PRO A O 1
ATOM 497 N N . SER A 1 71 ? -44.526 -1.948 65.132 1.00 60.03 71 SER A N 1
ATOM 498 C CA . SER A 1 71 ? -43.317 -2.745 65.390 1.00 60.03 71 SER A CA 1
ATOM 499 C C . SER A 1 71 ? -43.006 -3.697 64.227 1.00 60.03 71 SER A C 1
ATOM 501 O O . SER A 1 71 ? -43.871 -3.945 63.393 1.00 60.03 71 SER A O 1
ATOM 503 N N . ALA A 1 72 ? -41.805 -4.288 64.189 1.00 63.78 72 ALA A N 1
ATOM 504 C CA . ALA A 1 72 ? -41.476 -5.343 63.222 1.00 63.78 72 ALA A CA 1
ATOM 505 C C . ALA A 1 72 ? -42.503 -6.494 63.293 1.00 63.78 72 ALA A C 1
ATOM 507 O O . ALA A 1 72 ? -42.812 -6.987 64.382 1.00 63.78 72 ALA A O 1
ATOM 508 N N . GLY A 1 73 ? -43.045 -6.897 62.143 1.00 68.38 73 GLY A N 1
ATOM 509 C CA . GLY A 1 73 ? -43.980 -8.016 62.015 1.00 68.38 73 GLY A CA 1
ATOM 510 C C . GLY A 1 73 ? -43.560 -8.959 60.892 1.00 68.38 73 GLY A C 1
ATOM 511 O O . GLY A 1 73 ? -42.806 -8.581 59.998 1.00 68.38 73 GLY A O 1
ATOM 512 N N . TRP A 1 74 ? -44.024 -10.206 60.962 1.00 81.19 74 TRP A N 1
ATOM 513 C CA . TRP A 1 74 ? -43.631 -11.259 60.027 1.00 81.19 74 TRP A CA 1
ATOM 514 C C . TRP A 1 74 ? -44.858 -12.019 59.569 1.00 81.19 74 TRP A C 1
ATOM 516 O O . TRP A 1 74 ? -45.644 -12.424 60.418 1.00 81.19 74 TRP A O 1
ATOM 526 N N . GLY A 1 75 ? -44.987 -12.299 58.274 1.00 87.31 75 GLY A N 1
ATOM 527 C CA . GLY A 1 75 ? -45.948 -13.305 57.823 1.00 87.31 75 GLY A CA 1
ATOM 528 C C . GLY A 1 75 ? -45.603 -14.662 58.443 1.00 87.31 75 GLY A C 1
ATOM 529 O O . GLY A 1 75 ? -46.358 -15.206 59.253 1.00 87.31 75 GLY A O 1
ATOM 530 N N . ILE A 1 76 ? -44.399 -15.157 58.138 1.00 91.44 76 ILE A N 1
ATOM 531 C CA . ILE A 1 76 ? -43.809 -16.350 58.759 1.00 91.44 76 ILE A CA 1
ATOM 532 C C . ILE A 1 76 ? -42.362 -16.070 59.174 1.00 91.44 76 ILE A C 1
ATOM 534 O O . ILE A 1 76 ? -41.547 -15.634 58.363 1.00 91.44 76 ILE A O 1
ATOM 538 N N . LEU A 1 77 ? -42.031 -16.403 60.421 1.00 92.31 77 LEU A N 1
ATOM 539 C CA . LEU A 1 77 ? -40.676 -16.396 60.967 1.00 92.31 77 LEU A CA 1
ATOM 540 C C . LEU A 1 77 ? -40.263 -17.821 61.352 1.00 92.31 77 LEU A C 1
ATOM 542 O O . LEU A 1 77 ? -40.714 -18.340 62.371 1.00 92.31 77 LEU A O 1
ATOM 546 N N . ALA A 1 78 ? -39.381 -18.442 60.570 1.00 94.38 78 ALA A N 1
ATOM 547 C CA . ALA A 1 78 ? -38.799 -19.749 60.866 1.00 94.38 78 ALA A CA 1
ATOM 548 C C . ALA A 1 78 ? -37.443 -19.582 61.562 1.00 94.38 78 ALA A C 1
ATOM 550 O O . ALA A 1 78 ? -36.503 -19.033 60.984 1.00 94.38 78 ALA A O 1
ATOM 551 N N . ARG A 1 79 ? -37.324 -20.061 62.806 1.00 94.25 79 ARG A N 1
ATOM 552 C CA . ARG A 1 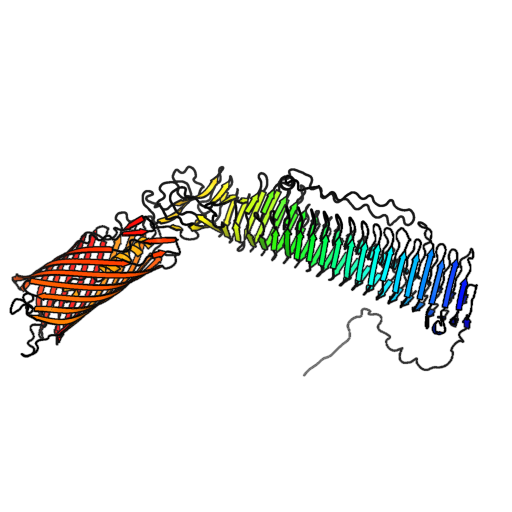79 ? -36.077 -19.963 63.579 1.00 94.25 79 ARG A CA 1
ATOM 553 C C . ARG A 1 79 ? -35.768 -21.215 64.398 1.00 94.25 79 ARG A C 1
ATOM 555 O O . ARG A 1 79 ? -36.625 -22.073 64.611 1.00 94.25 79 ARG A O 1
ATOM 562 N N . THR A 1 80 ? -34.521 -21.294 64.864 1.00 93.00 80 THR A N 1
ATOM 563 C CA . THR A 1 80 ? -34.030 -22.337 65.781 1.00 93.00 80 THR A CA 1
ATOM 564 C C . THR A 1 80 ? -34.128 -23.747 65.176 1.00 93.00 80 THR A C 1
ATOM 566 O O . THR A 1 80 ? -34.659 -24.665 65.800 1.00 93.00 80 THR A O 1
ATOM 569 N N . GLY A 1 81 ? -33.639 -23.920 63.942 1.00 90.88 81 GLY A N 1
ATOM 570 C CA . GLY A 1 81 ? -33.625 -25.214 63.247 1.00 90.88 81 GLY A CA 1
ATOM 571 C C . GLY A 1 81 ? -35.010 -25.754 62.869 1.00 90.88 81 GLY A C 1
ATOM 572 O O . GLY A 1 81 ? -35.218 -26.967 62.876 1.00 90.88 81 GLY A O 1
ATOM 573 N N . SER A 1 82 ? -35.977 -24.876 62.591 1.00 94.69 82 SER A N 1
ATOM 574 C CA . SER A 1 82 ? -37.312 -25.285 62.126 1.00 94.69 82 SER A CA 1
ATOM 575 C C . SER A 1 82 ? -37.260 -25.860 60.711 1.00 94.69 82 SER A C 1
ATOM 577 O O . SER A 1 82 ? -36.505 -25.364 59.879 1.00 94.69 82 SER A O 1
ATOM 579 N N . VAL A 1 83 ? -38.108 -26.845 60.407 1.00 95.00 83 VAL A N 1
ATOM 580 C CA . VAL A 1 83 ? -38.348 -27.339 59.042 1.00 95.00 83 VAL A CA 1
ATOM 581 C C . VAL A 1 83 ? -39.779 -26.990 58.648 1.00 95.00 83 VAL A C 1
ATOM 583 O O . VAL A 1 83 ? -40.729 -27.501 59.237 1.00 95.00 83 VAL A O 1
ATOM 586 N N . VAL A 1 84 ? -39.943 -26.101 57.673 1.00 95.12 84 VAL A N 1
ATOM 587 C CA . VAL A 1 84 ? -41.238 -25.542 57.267 1.00 95.12 84 VAL A CA 1
ATOM 588 C C . VAL A 1 84 ? -41.536 -25.933 55.821 1.00 95.12 84 VAL A C 1
ATOM 590 O O . VAL A 1 84 ? -40.727 -25.688 54.925 1.00 95.12 84 VAL A O 1
ATOM 593 N N . ALA A 1 85 ? -42.704 -26.525 55.586 1.00 93.50 85 ALA A N 1
ATOM 594 C CA . ALA A 1 85 ? -43.222 -26.812 54.253 1.00 93.50 85 ALA A CA 1
ATOM 595 C C . ALA A 1 85 ? -44.455 -25.942 53.969 1.00 93.50 85 ALA A C 1
ATOM 597 O O . ALA A 1 85 ? -45.415 -25.951 54.733 1.00 93.50 85 ALA A O 1
ATOM 598 N N . LEU A 1 86 ? -44.443 -25.195 52.871 1.00 93.75 86 LEU A N 1
ATOM 599 C CA . LEU A 1 86 ? -45.625 -24.542 52.316 1.00 93.75 86 LEU A CA 1
ATOM 600 C C . LEU A 1 86 ? -46.255 -25.529 51.325 1.00 93.75 86 LEU A C 1
ATOM 602 O O . LEU A 1 86 ? -45.677 -25.794 50.274 1.00 93.75 86 LEU A O 1
ATOM 606 N N . ASP A 1 87 ? -47.390 -26.131 51.670 1.00 89.81 87 ASP A N 1
ATOM 607 C CA . ASP A 1 87 ? -48.100 -27.086 50.810 1.00 89.81 87 ASP A CA 1
ATOM 608 C C . ASP A 1 87 ? -49.127 -26.351 49.942 1.00 89.81 87 ASP A C 1
ATOM 610 O O . ASP A 1 87 ? -50.337 -26.376 50.172 1.00 89.81 87 ASP A O 1
ATOM 614 N N . SER A 1 88 ? -48.620 -25.644 48.935 1.00 85.94 88 SER A N 1
ATOM 615 C CA . SER A 1 88 ? -49.440 -24.913 47.964 1.00 85.94 88 SER A CA 1
ATOM 616 C C . SER A 1 88 ? -50.051 -25.820 46.884 1.00 85.94 88 SER A C 1
ATOM 618 O O . SER A 1 88 ? -50.730 -25.333 45.979 1.00 85.94 88 SER A O 1
ATOM 620 N N . ALA A 1 89 ? -49.828 -27.142 46.925 1.00 82.94 89 ALA A N 1
ATOM 621 C CA . ALA A 1 89 ? -50.397 -28.079 45.951 1.00 82.94 89 ALA A CA 1
ATOM 622 C C . ALA A 1 89 ? -51.924 -28.210 46.092 1.00 82.94 89 ALA A C 1
ATOM 624 O O . ALA A 1 89 ? -52.623 -28.410 45.099 1.00 82.94 89 ALA A O 1
ATOM 625 N N . ALA A 1 90 ? -52.445 -28.058 47.313 1.00 78.75 90 ALA A N 1
ATOM 626 C CA . ALA A 1 90 ? -53.875 -28.140 47.618 1.00 78.75 90 ALA A CA 1
ATOM 627 C C . ALA A 1 90 ? -54.657 -26.829 47.360 1.00 78.75 90 ALA A C 1
ATOM 629 O O . ALA A 1 90 ? -55.879 -26.797 47.518 1.00 78.75 90 ALA A O 1
ATOM 630 N N . GLY A 1 91 ? -53.975 -25.743 46.979 1.00 84.94 91 GLY A N 1
ATOM 631 C CA . GLY A 1 91 ? -54.565 -24.427 46.713 1.00 84.94 91 GLY A CA 1
ATOM 632 C C . GLY A 1 91 ? -53.589 -23.278 47.002 1.00 84.94 91 GLY A C 1
ATOM 633 O O . GLY A 1 91 ? -52.600 -23.495 47.706 1.00 84.94 91 GLY A O 1
ATOM 634 N N . PRO A 1 92 ? -53.833 -22.059 46.482 1.00 89.44 92 PRO A N 1
ATOM 635 C CA . PRO A 1 92 ? -52.903 -20.940 46.614 1.00 89.44 92 PRO A CA 1
ATOM 636 C C . PRO A 1 92 ? -52.634 -20.574 48.078 1.00 89.44 92 PRO A C 1
ATOM 638 O O . PRO A 1 92 ? -53.536 -20.620 48.916 1.00 89.44 92 PRO A O 1
ATOM 641 N N . ILE A 1 93 ? -51.396 -20.178 48.371 1.00 93.81 93 ILE A N 1
ATOM 642 C CA . ILE A 1 93 ? -51.012 -19.588 49.659 1.00 93.81 93 ILE A CA 1
ATOM 643 C C . ILE A 1 93 ? -50.688 -18.111 49.424 1.00 93.81 93 ILE A C 1
ATOM 645 O O . ILE A 1 93 ? -49.941 -17.773 48.503 1.00 93.81 93 ILE A O 1
ATOM 649 N N . GLN A 1 94 ? -51.250 -17.230 50.249 1.00 93.06 94 GLN A N 1
ATOM 650 C CA . GLN A 1 94 ? -50.968 -15.795 50.225 1.00 93.06 94 GLN A CA 1
ATOM 651 C C . GLN A 1 94 ? -50.390 -15.360 51.567 1.00 93.06 94 GLN A C 1
ATOM 653 O O . GLN A 1 94 ? -50.942 -15.687 52.614 1.00 93.06 94 GLN A O 1
ATOM 658 N N . ILE A 1 95 ? -49.282 -14.628 51.542 1.00 91.38 95 ILE A N 1
ATOM 659 C CA . ILE A 1 95 ? -48.647 -14.076 52.738 1.00 91.38 95 ILE A CA 1
ATOM 660 C C . ILE A 1 95 ? -48.462 -12.583 52.515 1.00 91.38 95 ILE A C 1
ATOM 662 O O . ILE A 1 95 ? -47.753 -12.162 51.603 1.00 91.38 95 ILE A O 1
ATOM 666 N N . ILE A 1 96 ? -49.124 -11.793 53.345 1.00 85.38 96 ILE A N 1
ATOM 667 C CA . ILE A 1 96 ? -49.181 -10.346 53.252 1.00 85.38 96 ILE A CA 1
ATOM 668 C C . ILE A 1 96 ? -48.606 -9.772 54.548 1.00 85.38 96 ILE A C 1
ATOM 670 O O . ILE A 1 96 ? -49.085 -10.064 55.645 1.00 85.38 96 ILE A O 1
ATOM 674 N N . GLY A 1 97 ? -47.533 -8.996 54.415 1.00 73.44 97 GLY A N 1
ATOM 675 C CA . GLY A 1 97 ? -46.856 -8.314 55.514 1.00 73.44 97 GLY A CA 1
ATOM 676 C C . GLY A 1 97 ? -46.896 -6.804 55.313 1.00 73.44 97 GLY A C 1
ATOM 677 O O . GLY A 1 97 ? -46.020 -6.238 54.663 1.00 73.44 97 GLY A O 1
ATOM 678 N N . HIS A 1 98 ? -47.900 -6.137 55.877 1.00 68.19 98 HIS A N 1
ATOM 679 C CA . HIS A 1 98 ? -47.989 -4.677 55.879 1.00 68.19 98 HIS A CA 1
ATOM 680 C C . HIS A 1 98 ? -47.363 -4.156 57.168 1.00 68.19 98 HIS A C 1
ATOM 682 O O . HIS A 1 98 ? -48.031 -4.158 58.187 1.00 68.19 98 HIS A O 1
ATOM 688 N N . THR A 1 99 ? -46.103 -3.735 57.202 1.00 57.78 99 THR A N 1
ATOM 689 C CA . THR A 1 99 ? -45.518 -3.195 58.448 1.00 57.78 99 THR A CA 1
ATOM 690 C C . THR A 1 99 ? -44.464 -2.153 58.128 1.00 57.78 99 THR A C 1
ATOM 692 O O . THR A 1 99 ? -43.973 -2.108 57.012 1.00 57.78 99 THR A O 1
ATOM 695 N N . ALA A 1 100 ? -44.084 -1.330 59.105 1.00 61.34 100 ALA A N 1
ATOM 696 C CA . ALA A 1 100 ? -43.053 -0.321 58.894 1.00 61.34 100 ALA A CA 1
ATOM 697 C C . ALA A 1 100 ? -41.638 -0.896 58.669 1.00 61.34 100 ALA A C 1
ATOM 699 O O . ALA A 1 100 ? -40.809 -0.141 58.193 1.00 61.34 100 ALA A O 1
ATOM 700 N N . ILE A 1 101 ? -41.342 -2.152 59.063 1.00 64.19 101 ILE A N 1
ATOM 701 C CA . ILE A 1 101 ? -39.989 -2.769 59.015 1.00 64.19 101 ILE A CA 1
ATOM 702 C C . ILE A 1 101 ? -40.037 -4.320 58.941 1.00 64.19 101 ILE A C 1
ATOM 704 O O . ILE A 1 101 ? -39.200 -5.008 59.523 1.00 64.19 101 ILE A O 1
ATOM 708 N N . GLY A 1 102 ? -41.083 -4.913 58.370 1.00 65.44 102 GLY A N 1
ATOM 709 C CA . GLY A 1 102 ? -41.339 -6.360 58.485 1.00 65.44 102 GLY A CA 1
ATOM 710 C C . GLY A 1 102 ? -41.129 -7.162 57.212 1.00 65.44 102 GLY A C 1
ATOM 711 O O . GLY A 1 102 ? -40.867 -6.626 56.138 1.00 65.44 102 GLY A O 1
ATOM 712 N N . HIS A 1 103 ? -41.242 -8.481 57.356 1.00 81.81 103 HIS A N 1
ATOM 713 C CA . HIS A 1 103 ? -40.910 -9.446 56.310 1.00 81.81 103 HIS A CA 1
ATOM 714 C C . HIS A 1 103 ? -42.122 -10.328 55.983 1.00 81.81 103 HIS A C 1
ATOM 716 O O . HIS A 1 103 ? -42.830 -10.751 56.900 1.00 81.81 103 HIS A O 1
ATOM 722 N N . ALA A 1 104 ? -42.364 -10.684 54.716 1.00 88.44 104 ALA A N 1
ATOM 723 C CA . ALA A 1 104 ? -43.374 -11.717 54.434 1.00 88.44 104 ALA A CA 1
ATOM 724 C C . ALA A 1 104 ? -42.866 -13.095 54.890 1.00 88.44 104 ALA A C 1
ATOM 726 O O . ALA A 1 104 ? -43.553 -13.788 55.643 1.00 88.44 104 ALA A O 1
ATOM 727 N N . LEU A 1 105 ? -41.636 -13.454 54.516 1.00 91.88 105 LEU A N 1
ATOM 728 C CA . LEU A 1 105 ? -40.943 -14.647 55.002 1.00 91.88 105 LEU A CA 1
ATOM 729 C C . LEU A 1 105 ? -39.588 -14.282 55.603 1.00 91.88 105 LEU A C 1
ATOM 731 O O . LEU A 1 105 ? -38.813 -13.560 54.983 1.00 91.88 105 LEU A O 1
ATOM 735 N N . GLN A 1 106 ? -39.265 -14.848 56.764 1.00 91.69 106 GLN A N 1
ATOM 736 C CA . GLN A 1 106 ? -37.923 -14.774 57.333 1.00 91.69 106 GLN A CA 1
ATOM 737 C C . GLN A 1 106 ? -37.450 -16.154 57.817 1.00 91.69 106 GLN A C 1
ATOM 739 O O . GLN A 1 106 ? -38.145 -16.826 58.584 1.00 91.69 106 GLN A O 1
ATOM 744 N N . VAL A 1 107 ? -36.272 -16.591 57.358 1.00 94.62 107 VAL A N 1
ATOM 745 C CA . VAL A 1 107 ? -35.676 -17.907 57.646 1.00 94.62 107 VAL A CA 1
ATOM 746 C C . VAL A 1 107 ? -34.299 -17.720 58.266 1.00 94.62 107 VAL A C 1
ATOM 748 O O . VAL A 1 107 ? -33.387 -17.217 57.619 1.00 94.62 107 VAL A O 1
ATOM 751 N N . GLN A 1 108 ? -34.135 -18.157 59.512 1.00 94.12 108 GLN A N 1
ATOM 752 C CA . GLN A 1 108 ? -32.903 -17.917 60.263 1.00 94.12 108 GLN A CA 1
ATOM 753 C C . GLN A 1 108 ? -32.477 -19.082 61.157 1.00 94.12 108 GLN A C 1
ATOM 755 O O . GLN A 1 108 ? -33.245 -20.021 61.406 1.00 94.12 108 GLN A O 1
ATOM 760 N N . ASN A 1 109 ? -31.265 -18.987 61.710 1.00 91.69 109 ASN A N 1
ATOM 761 C CA . ASN A 1 109 ? -30.724 -19.891 62.727 1.00 91.69 109 ASN A CA 1
ATOM 762 C C . ASN A 1 109 ? -30.798 -21.369 62.302 1.00 91.69 109 ASN A C 1
ATOM 764 O O . ASN A 1 109 ? -31.367 -22.201 63.017 1.00 91.69 109 ASN A O 1
ATOM 768 N N . GLY A 1 110 ? -30.289 -21.675 61.104 1.00 90.69 110 GLY A N 1
ATOM 769 C CA . GLY A 1 110 ? -30.242 -23.031 60.538 1.00 90.69 110 GLY A CA 1
ATOM 770 C C . GLY A 1 110 ? -31.598 -23.639 60.157 1.00 90.69 110 GLY A C 1
ATOM 771 O O . GLY A 1 110 ? -31.690 -24.849 59.959 1.00 90.69 110 GLY A O 1
ATOM 772 N N . SER A 1 111 ? -32.665 -22.839 60.094 1.00 96.12 111 SER A N 1
ATOM 773 C CA . SER A 1 111 ? -33.994 -23.316 59.686 1.00 96.12 111 SER A CA 1
ATOM 774 C C . SER A 1 111 ? -34.069 -23.550 58.175 1.00 96.12 111 SER A C 1
ATOM 776 O O . SER A 1 111 ? -33.369 -22.899 57.403 1.00 96.12 111 SER A O 1
ATOM 778 N N . THR A 1 112 ? -34.941 -24.464 57.750 1.00 95.88 112 THR A N 1
ATOM 779 C CA . THR A 1 112 ? -35.213 -24.771 56.340 1.00 95.88 112 THR A CA 1
ATOM 780 C C . THR A 1 112 ? -36.665 -24.462 56.002 1.00 95.88 112 THR A C 1
ATOM 782 O O . THR A 1 112 ? -37.566 -24.893 56.723 1.00 95.88 112 THR A O 1
ATOM 785 N N . LEU A 1 113 ? -36.907 -23.760 54.895 1.00 96.25 113 LEU A N 1
ATOM 786 C CA . LEU A 1 113 ? -38.248 -23.501 54.374 1.00 96.25 113 LEU A CA 1
ATOM 787 C C . LEU A 1 113 ? -38.347 -23.931 52.906 1.00 96.25 113 LEU A C 1
ATOM 789 O O . LEU A 1 113 ? -37.511 -23.565 52.080 1.00 96.25 113 LEU A O 1
ATOM 793 N N . THR A 1 114 ? -39.379 -24.712 52.587 1.00 94.25 114 THR A N 1
ATOM 794 C CA . THR A 1 114 ? -39.623 -25.263 51.245 1.00 94.25 114 THR A CA 1
ATOM 795 C C . THR A 1 114 ? -41.056 -25.012 50.785 1.00 94.25 114 THR A C 1
ATOM 797 O O . THR A 1 114 ? -41.963 -25.011 51.614 1.00 94.25 114 THR A O 1
ATOM 800 N N . ASN A 1 115 ? -41.277 -24.816 49.482 1.00 92.38 115 ASN A N 1
ATOM 801 C CA . ASN A 1 115 ? -42.616 -24.832 48.879 1.00 92.38 115 ASN A CA 1
ATOM 802 C C . ASN A 1 115 ? -42.810 -26.117 48.068 1.00 92.38 115 ASN A C 1
ATOM 804 O O . ASN A 1 115 ? -42.071 -26.357 47.113 1.00 92.38 115 ASN A O 1
ATOM 808 N N . ASN A 1 116 ? -43.823 -26.904 48.426 1.00 76.75 116 ASN A N 1
ATOM 809 C CA . ASN A 1 116 ? -44.212 -28.137 47.753 1.00 76.75 116 ASN A CA 1
ATOM 810 C C . ASN A 1 116 ? -45.535 -27.899 47.007 1.00 76.75 116 ASN A C 1
ATOM 812 O O . ASN A 1 116 ? -46.593 -28.234 47.532 1.00 76.75 116 ASN A O 1
ATOM 816 N N . GLY A 1 117 ? -45.512 -27.313 45.803 1.00 71.88 117 GLY A N 1
ATOM 817 C CA . GLY A 1 117 ? -46.722 -27.256 44.969 1.00 71.88 117 GLY A CA 1
ATOM 818 C C . GLY A 1 117 ? -46.939 -26.003 44.117 1.00 71.88 117 GLY A C 1
ATOM 819 O O . GLY A 1 117 ? -46.036 -25.554 43.412 1.00 71.88 117 GLY A O 1
ATOM 820 N N . GLY A 1 118 ? -48.196 -25.543 44.100 1.00 77.00 118 GLY A N 1
ATOM 821 C CA . GLY A 1 118 ? -48.755 -24.510 43.226 1.00 77.00 118 GLY A CA 1
ATOM 822 C C . GLY A 1 118 ? -48.379 -23.064 43.578 1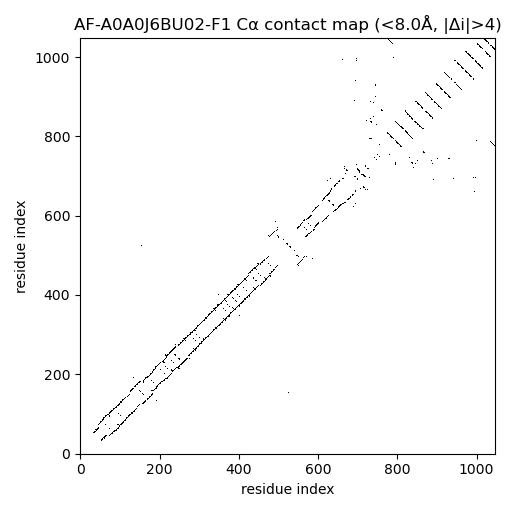.00 77.00 118 GLY A C 1
ATOM 823 O O . GLY A 1 118 ? -47.268 -22.767 44.005 1.00 77.00 118 GLY A O 1
ATOM 824 N N . SER A 1 119 ? -49.303 -22.134 43.320 1.00 86.19 119 SER A N 1
ATOM 825 C CA . SER A 1 119 ? -49.040 -20.688 43.382 1.00 86.19 119 SER A CA 1
ATOM 826 C C . SER A 1 119 ? -48.816 -20.186 44.815 1.00 86.19 119 SER A C 1
ATOM 828 O O . SER A 1 119 ? -49.691 -20.342 45.671 1.00 86.19 119 SER A O 1
ATOM 830 N N . LEU A 1 120 ? -47.696 -19.492 45.046 1.00 93.75 120 LEU A N 1
ATOM 831 C CA . LEU A 1 120 ? -47.393 -18.760 46.283 1.00 93.75 120 LEU A CA 1
ATOM 832 C C . LEU A 1 120 ? -47.294 -17.256 45.990 1.00 93.75 120 LEU A C 1
ATOM 834 O O . LEU A 1 120 ? -46.539 -16.849 45.112 1.00 93.75 120 LEU A O 1
ATOM 838 N N . SER A 1 121 ? -48.024 -16.420 46.729 1.00 94.31 121 SER A N 1
ATOM 839 C CA . SER A 1 121 ? -47.935 -14.957 46.612 1.00 94.31 121 SER A CA 1
ATOM 840 C C . SER A 1 121 ? -47.435 -14.347 47.914 1.00 94.31 121 SER A C 1
ATOM 842 O O . SER A 1 121 ? -48.028 -14.578 48.966 1.00 94.31 121 SER A O 1
ATOM 844 N N . LEU A 1 122 ? -46.383 -13.537 47.832 1.00 93.38 122 LEU A N 1
ATOM 845 C CA . LEU A 1 122 ? -45.823 -12.766 48.937 1.00 93.38 122 LEU A CA 1
ATOM 846 C C . LEU A 1 122 ? -45.995 -11.280 48.623 1.00 93.38 122 LEU A C 1
ATOM 848 O O . LEU A 1 122 ? -45.537 -10.829 47.576 1.00 93.38 122 LEU A O 1
ATOM 852 N N . THR A 1 123 ? -46.634 -10.525 49.511 1.00 89.81 123 THR A N 1
ATOM 853 C CA . THR A 1 123 ? -46.827 -9.081 49.334 1.00 89.81 123 THR A CA 1
ATOM 854 C C . THR A 1 123 ? -46.363 -8.333 50.577 1.00 89.81 123 THR A C 1
ATOM 856 O O . THR A 1 123 ? -46.818 -8.642 51.676 1.00 89.81 123 THR A O 1
ATOM 859 N N . THR A 1 124 ? -45.489 -7.338 50.428 1.00 85.62 124 THR A N 1
ATOM 860 C CA . THR A 1 124 ? -45.048 -6.476 51.537 1.00 85.62 124 THR A CA 1
ATOM 861 C C . THR A 1 124 ? -45.133 -4.994 51.185 1.00 85.62 124 THR A C 1
ATOM 863 O O . THR A 1 124 ? -44.937 -4.616 50.027 1.00 85.62 124 THR A O 1
ATOM 866 N N . SER A 1 125 ? -45.435 -4.147 52.179 1.00 80.12 125 SER A N 1
ATOM 867 C CA . SER A 1 125 ? -45.480 -2.689 51.978 1.00 80.12 125 SER A CA 1
ATOM 868 C C . SER A 1 125 ? -45.185 -1.835 53.222 1.00 80.12 125 SER A C 1
ATOM 870 O O . SER A 1 125 ? -45.756 -2.129 54.277 1.00 80.12 125 SER A O 1
ATOM 872 N N . GLY A 1 126 ? -44.438 -0.729 53.058 1.00 68.75 126 GLY A N 1
ATOM 873 C CA . GLY A 1 126 ? -43.981 0.175 54.134 1.00 68.75 126 GLY A CA 1
ATOM 874 C C . GLY A 1 126 ? -42.568 0.785 53.908 1.00 68.75 126 GLY A C 1
ATOM 875 O O . GLY A 1 126 ? -42.231 1.170 52.793 1.00 68.75 126 GLY A O 1
ATOM 876 N N . ALA A 1 127 ? -41.756 0.981 54.957 1.00 61.81 127 ALA A N 1
ATOM 877 C CA . ALA A 1 127 ? -40.415 1.577 54.872 1.00 61.81 127 ALA A CA 1
ATOM 878 C C . ALA A 1 127 ? -39.320 0.605 55.358 1.00 61.81 127 ALA A C 1
ATOM 880 O O . ALA A 1 127 ? -38.863 0.713 56.490 1.00 61.81 127 ALA A O 1
ATOM 881 N N . GLY A 1 128 ? -38.844 -0.292 54.485 1.00 61.38 128 GLY A N 1
ATOM 882 C CA . GLY A 1 128 ? -37.727 -1.204 54.790 1.00 61.38 128 GLY A CA 1
ATOM 883 C C . GLY A 1 128 ? -38.071 -2.687 54.804 1.00 61.38 128 GLY A C 1
ATOM 884 O O . GLY A 1 128 ? -37.471 -3.433 55.577 1.00 61.38 128 GLY A O 1
ATOM 885 N N . GLU A 1 129 ? -39.062 -3.116 54.020 1.00 72.44 129 GLU A N 1
ATOM 886 C CA . GLU A 1 129 ? -39.483 -4.518 54.015 1.00 72.44 129 GLU A CA 1
ATOM 887 C C . GLU A 1 129 ? -38.601 -5.415 53.159 1.00 72.44 129 GLU A C 1
ATOM 889 O O . GLU A 1 129 ? -38.062 -5.016 52.125 1.00 72.44 129 GLU A O 1
ATOM 894 N N . TYR A 1 130 ? -38.609 -6.688 53.542 1.00 84.19 130 TYR A N 1
ATOM 895 C CA . TYR A 1 130 ? -38.123 -7.782 52.723 1.00 84.19 130 TYR A CA 1
ATOM 896 C C . TYR A 1 130 ? -39.295 -8.701 52.377 1.00 84.19 130 TYR A C 1
ATOM 898 O O . TYR A 1 130 ? -39.982 -9.206 53.267 1.00 84.19 130 TYR A O 1
ATOM 906 N N . GLY A 1 131 ? -39.509 -8.994 51.097 1.00 88.50 131 GLY A N 1
ATOM 907 C CA . GLY A 1 131 ? -40.424 -10.066 50.705 1.00 88.50 131 GLY A CA 1
ATOM 908 C C . GLY A 1 131 ? -39.958 -11.389 51.316 1.00 88.50 131 GLY A C 1
ATOM 909 O O . GLY A 1 131 ? -40.731 -12.134 51.921 1.00 88.50 131 GLY A O 1
ATOM 910 N N . ILE A 1 132 ? -38.653 -11.633 51.231 1.00 92.69 132 ILE A N 1
ATOM 911 C CA . ILE A 1 132 ? -37.979 -12.784 51.816 1.00 92.69 132 ILE A CA 1
ATOM 912 C C . ILE A 1 132 ? -36.656 -12.333 52.435 1.00 92.69 132 ILE A C 1
ATOM 914 O O . ILE A 1 132 ? -35.857 -11.679 51.770 1.00 92.69 132 ILE A O 1
ATOM 918 N N . ASP A 1 133 ? -36.390 -12.750 53.667 1.00 92.19 133 ASP A N 1
ATOM 919 C CA . ASP A 1 133 ? -35.104 -12.567 54.340 1.00 92.19 133 ASP A CA 1
ATOM 920 C C . ASP A 1 133 ? -34.560 -13.913 54.850 1.00 92.19 133 ASP A C 1
ATOM 922 O O . ASP A 1 133 ? -35.231 -14.640 55.583 1.00 92.19 133 ASP A O 1
ATOM 926 N N . VAL A 1 134 ? -33.354 -14.284 54.429 1.00 94.38 134 VAL A N 1
ATOM 927 C CA . VAL A 1 134 ? -32.683 -15.533 54.807 1.00 94.38 134 VAL A CA 1
ATOM 928 C C . VAL A 1 134 ? -31.338 -15.189 55.419 1.00 94.38 134 VAL A C 1
ATOM 930 O O . VAL A 1 134 ? -30.483 -14.643 54.728 1.00 94.38 134 VAL A O 1
ATOM 933 N N . TYR A 1 135 ? -31.105 -15.548 56.680 1.00 91.62 135 TYR A N 1
ATOM 934 C CA . TYR A 1 135 ? -29.813 -15.297 57.324 1.00 91.62 135 TYR A CA 1
ATOM 935 C C . TYR A 1 135 ? -29.405 -16.363 58.345 1.00 91.62 135 TYR A C 1
ATOM 937 O O . TYR A 1 135 ? -30.137 -17.324 58.571 1.00 91.62 135 TYR A O 1
ATOM 945 N N . ASP A 1 136 ? -28.198 -16.258 58.911 1.00 87.00 136 ASP A N 1
ATOM 946 C CA . ASP A 1 136 ? -27.659 -17.152 59.953 1.00 87.00 136 ASP A CA 1
ATOM 947 C C . ASP A 1 136 ? -27.872 -18.652 59.661 1.00 87.00 136 ASP A C 1
ATOM 949 O O . ASP A 1 136 ? -28.577 -19.365 60.383 1.00 87.00 136 ASP A O 1
ATOM 953 N N . LEU A 1 137 ? -27.259 -19.146 58.575 1.00 91.62 137 LEU A N 1
ATOM 954 C CA . LEU A 1 137 ? -27.354 -20.538 58.091 1.00 91.62 137 LEU A CA 1
ATOM 955 C C . LEU A 1 137 ? -28.748 -20.965 57.586 1.00 91.62 137 LEU A C 1
ATOM 957 O O . LEU A 1 137 ? -28.962 -22.149 57.324 1.00 91.62 137 LEU A O 1
ATOM 961 N N . GLY A 1 138 ? -29.699 -20.036 57.442 1.00 94.75 138 GLY A N 1
ATOM 962 C CA . GLY A 1 138 ? -31.023 -20.313 56.883 1.00 94.75 138 GLY A CA 1
ATOM 963 C C . GLY A 1 138 ? -30.964 -20.903 55.468 1.00 94.75 138 GLY A C 1
ATOM 964 O O . GLY A 1 138 ? -30.115 -20.530 54.657 1.00 94.75 138 GLY A O 1
ATOM 965 N N . GLN A 1 139 ? -31.871 -21.836 55.175 1.00 96.25 139 GLN A N 1
ATOM 966 C CA . GLN A 1 139 ? -31.990 -22.505 53.879 1.00 96.25 139 GLN A CA 1
ATOM 967 C C . GLN A 1 139 ? -33.404 -22.319 53.330 1.00 96.25 139 GLN A C 1
ATOM 969 O O . GLN A 1 139 ? -34.388 -22.694 53.968 1.00 96.25 139 GLN A O 1
ATOM 974 N N . LEU A 1 140 ? -33.519 -21.776 52.126 1.00 96.75 140 LEU A N 1
ATOM 975 C CA . LEU A 1 140 ? -34.794 -21.535 51.467 1.00 96.75 140 LEU A CA 1
ATOM 976 C C . LEU A 1 140 ? -34.812 -22.205 50.096 1.00 96.75 140 LEU A C 1
ATOM 978 O O . LEU A 1 140 ? -33.873 -22.055 49.321 1.00 96.75 140 LEU A O 1
ATOM 982 N N . THR A 1 141 ? -35.883 -22.925 49.766 1.00 96.75 141 THR A N 1
ATOM 983 C CA . THR A 1 141 ? -36.113 -23.438 48.407 1.00 96.75 141 THR A CA 1
ATOM 984 C C . THR A 1 141 ? -37.568 -23.252 48.000 1.00 96.75 141 THR A C 1
ATOM 986 O O . THR A 1 141 ? -38.457 -23.944 48.491 1.00 96.75 141 THR A O 1
ATOM 989 N N . LEU A 1 142 ? -37.816 -22.313 47.090 1.00 95.62 142 LEU A N 1
ATOM 990 C CA . LEU A 1 142 ? -39.151 -21.970 46.613 1.00 95.62 142 LEU A CA 1
ATOM 991 C C . LEU A 1 142 ? -39.267 -22.103 45.089 1.00 95.62 142 LEU A C 1
ATOM 993 O O . LEU A 1 142 ? -38.312 -21.886 44.339 1.00 95.62 142 LEU A O 1
ATOM 997 N N . SER A 1 143 ? -40.475 -22.424 44.631 1.00 94.50 143 SER A N 1
ATOM 998 C CA . SER A 1 143 ? -40.857 -22.415 43.217 1.00 94.50 143 SER A CA 1
ATOM 999 C C . SER A 1 143 ? -42.253 -21.815 43.037 1.00 94.50 143 SER A C 1
ATOM 1001 O O . SER A 1 143 ? -43.036 -21.840 43.990 1.00 94.50 143 SER A O 1
ATOM 1003 N N . ASN A 1 144 ? -42.555 -21.283 41.845 1.00 93.88 144 ASN A N 1
ATOM 1004 C CA . ASN A 1 144 ? -43.865 -20.715 41.483 1.00 93.88 144 ASN A CA 1
ATOM 1005 C C . ASN A 1 144 ? -44.324 -19.574 42.412 1.00 93.88 144 ASN A C 1
ATOM 1007 O O . ASN A 1 144 ? -45.476 -19.539 42.856 1.00 93.88 144 ASN A O 1
ATOM 1011 N N . VAL A 1 145 ? -43.407 -18.651 42.731 1.00 95.19 145 VAL A N 1
ATOM 1012 C CA . VAL A 1 145 ? -43.656 -17.545 43.666 1.00 95.19 145 VAL A CA 1
ATOM 1013 C C . VAL A 1 145 ? -43.817 -16.220 42.932 1.00 95.19 145 VAL A C 1
ATOM 1015 O O . VAL A 1 145 ? -43.017 -15.882 42.062 1.00 95.19 145 VAL A O 1
ATOM 1018 N N . THR A 1 146 ? -44.807 -15.425 43.323 1.00 96.50 146 THR A N 1
ATOM 1019 C CA . THR A 1 146 ? -44.870 -13.994 43.003 1.00 96.50 146 THR A CA 1
ATOM 1020 C C . THR A 1 146 ? -44.575 -13.188 44.260 1.00 96.50 146 THR A C 1
ATOM 1022 O O . THR A 1 146 ? -45.301 -13.293 45.244 1.00 96.50 146 THR A O 1
ATOM 1025 N N . ILE A 1 147 ? -43.506 -12.398 44.232 1.00 94.62 147 ILE A N 1
ATOM 1026 C CA . ILE A 1 147 ? -43.076 -11.521 45.320 1.00 94.62 147 ILE A CA 1
ATOM 1027 C C . ILE A 1 147 ? -43.337 -10.083 44.884 1.00 94.62 147 ILE A C 1
ATOM 1029 O O . ILE A 1 147 ? -42.769 -9.638 43.892 1.00 94.62 147 ILE A O 1
ATOM 1033 N N . ASN A 1 148 ? -44.184 -9.361 45.608 1.00 92.00 148 ASN A N 1
ATOM 1034 C CA . ASN A 1 148 ? -44.452 -7.946 45.384 1.00 92.00 148 ASN A CA 1
ATOM 1035 C C . ASN A 1 148 ? -44.049 -7.166 46.630 1.00 92.00 148 ASN A C 1
ATOM 1037 O O . ASN A 1 148 ? -44.630 -7.350 47.696 1.00 92.00 148 ASN A O 1
ATOM 1041 N N . THR A 1 149 ? -43.075 -6.280 46.503 1.00 88.19 149 THR A N 1
ATOM 1042 C CA . THR A 1 149 ? -42.595 -5.457 47.613 1.00 88.19 149 THR A CA 1
ATOM 1043 C C . THR A 1 149 ? -42.647 -3.995 47.203 1.00 88.19 149 THR A C 1
ATOM 1045 O O . THR A 1 149 ? -41.994 -3.597 46.235 1.00 88.19 149 THR A O 1
ATOM 1048 N N . SER A 1 150 ? -43.434 -3.191 47.911 1.00 83.75 150 SER A N 1
ATOM 1049 C CA . SER A 1 150 ? -43.670 -1.791 47.552 1.00 83.75 150 SER A CA 1
ATOM 1050 C C . SER A 1 150 ? -43.430 -0.862 48.733 1.00 83.75 150 SER A C 1
ATOM 1052 O O . SER A 1 150 ? -44.141 -0.953 49.729 1.00 83.75 150 SER A O 1
ATOM 1054 N N . GLY A 1 151 ? -42.504 0.081 48.610 1.00 69.69 151 GLY A N 1
ATOM 1055 C CA . GLY A 1 151 ? -42.191 1.004 49.692 1.00 69.69 151 GLY A CA 1
ATOM 1056 C C . GLY A 1 151 ? -40.722 1.413 49.723 1.00 69.69 151 GLY A C 1
ATOM 1057 O O . GLY A 1 151 ? -39.946 1.003 48.867 1.00 69.69 151 GLY A O 1
ATOM 1058 N N . GLY A 1 152 ? -40.359 2.232 50.712 1.00 61.31 152 GLY A N 1
ATOM 1059 C CA . GLY A 1 152 ? -39.027 2.833 50.847 1.00 61.31 152 GLY A CA 1
ATOM 1060 C C . GLY A 1 152 ? -39.046 4.365 50.823 1.00 61.31 152 GLY A C 1
ATOM 1061 O O . GLY A 1 152 ? -39.879 5.002 50.176 1.00 61.31 152 GLY A O 1
ATOM 1062 N N . ARG A 1 153 ? -38.138 4.985 51.588 1.00 52.94 153 ARG A N 1
ATOM 1063 C CA . ARG A 1 153 ? -37.822 6.413 51.451 1.00 52.94 153 ARG A CA 1
ATOM 1064 C C . ARG A 1 153 ? -36.505 6.530 50.705 1.00 52.94 153 ARG A C 1
ATOM 1066 O O . ARG A 1 153 ? -35.462 6.150 51.238 1.00 52.94 153 ARG A O 1
ATOM 1073 N N . HIS A 1 154 ? -36.571 7.132 49.520 1.00 47.72 154 HIS A N 1
ATOM 1074 C CA . HIS A 1 154 ? -35.430 7.734 48.839 1.00 47.72 154 HIS A CA 1
ATOM 1075 C C . HIS A 1 154 ? -34.478 8.377 49.855 1.00 47.72 154 HIS A C 1
ATOM 1077 O O . HIS A 1 154 ? -34.956 9.203 50.624 1.00 47.72 154 HIS A O 1
ATOM 1083 N N . ASN A 1 155 ? -33.181 8.035 49.822 1.00 44.69 155 ASN A N 1
ATOM 1084 C CA . ASN A 1 155 ? -32.076 8.607 50.622 1.00 44.69 155 ASN A CA 1
ATOM 1085 C C . ASN A 1 155 ? -31.882 8.154 52.086 1.00 44.69 155 ASN A C 1
ATOM 1087 O O . ASN A 1 155 ? -31.015 8.698 52.768 1.00 44.69 155 ASN A O 1
ATOM 1091 N N . THR A 1 156 ? -32.614 7.151 52.571 1.00 42.25 156 THR A N 1
ATOM 1092 C CA . THR A 1 156 ? -32.345 6.545 53.891 1.00 42.25 156 THR A CA 1
ATOM 1093 C C . THR A 1 156 ? -31.837 5.113 53.726 1.00 42.25 156 THR A C 1
ATOM 1095 O O . THR A 1 156 ? -32.113 4.486 52.710 1.00 42.25 156 THR A O 1
ATOM 1098 N N . SER A 1 157 ? -31.099 4.577 54.703 1.00 47.59 157 SER A N 1
ATOM 1099 C CA . SER A 1 157 ? -30.489 3.226 54.731 1.00 47.59 157 SER A CA 1
ATOM 1100 C C . SER A 1 157 ? -31.501 2.058 54.712 1.00 47.59 157 SER A C 1
ATOM 1102 O O . SER A 1 157 ? -31.208 0.962 55.182 1.00 47.59 157 SER A O 1
ATOM 1104 N N . VAL A 1 158 ? -32.725 2.317 54.255 1.00 56.12 158 VAL A N 1
ATOM 1105 C CA . VAL A 1 158 ? -33.930 1.523 54.460 1.00 56.12 158 VAL A CA 1
ATOM 1106 C C . VAL A 1 158 ? -34.691 1.459 53.125 1.00 56.12 158 VAL A C 1
ATOM 1108 O O . VAL A 1 158 ? -35.608 2.243 52.874 1.00 56.12 158 VAL A O 1
ATOM 1111 N N . GLY A 1 159 ? -34.248 0.563 52.236 1.00 68.56 159 GLY A N 1
ATOM 1112 C CA . GLY A 1 159 ? -34.891 0.262 50.947 1.00 68.56 159 GLY A CA 1
ATOM 1113 C C . GLY A 1 159 ? -35.812 -0.962 51.019 1.00 68.56 159 GLY A C 1
ATOM 1114 O O . GLY A 1 159 ? -35.751 -1.722 51.985 1.00 68.56 159 GLY A O 1
ATOM 1115 N N . ALA A 1 160 ? -36.666 -1.156 50.010 1.00 79.38 160 ALA A N 1
ATOM 1116 C CA . ALA A 1 160 ? -37.454 -2.386 49.863 1.00 79.38 160 ALA A CA 1
ATOM 1117 C C . ALA A 1 160 ? -36.645 -3.480 49.142 1.00 79.38 160 ALA A C 1
ATOM 1119 O O . ALA A 1 160 ? -35.940 -3.204 48.169 1.00 79.38 160 ALA A O 1
ATOM 1120 N N . TYR A 1 161 ? -36.768 -4.728 49.593 1.00 87.25 161 TYR A N 1
ATOM 1121 C CA . TYR A 1 161 ? -36.042 -5.871 49.041 1.00 87.25 161 TYR A CA 1
ATOM 1122 C C . TYR A 1 161 ? -36.991 -7.000 48.651 1.00 87.25 161 TYR A C 1
ATOM 1124 O O . TYR A 1 161 ? -37.794 -7.444 49.467 1.00 87.25 161 TYR A O 1
ATOM 1132 N N . GLY A 1 162 ? -36.871 -7.535 47.436 1.00 91.62 162 GLY A N 1
ATOM 1133 C CA . GLY A 1 162 ? -37.652 -8.713 47.043 1.00 91.62 162 GLY A CA 1
ATOM 1134 C C . GLY A 1 162 ? -37.203 -9.964 47.804 1.00 91.62 162 GLY A C 1
ATOM 1135 O O . GLY A 1 162 ? -37.992 -10.604 48.501 1.00 91.62 162 GLY A O 1
ATOM 1136 N N . ILE A 1 163 ? -35.910 -10.278 47.710 1.00 93.94 163 ILE A N 1
ATOM 1137 C CA . ILE A 1 163 ? -35.242 -11.329 48.485 1.00 93.94 163 ILE A CA 1
ATOM 1138 C C . ILE A 1 163 ? -33.865 -10.863 48.959 1.00 93.94 163 ILE A C 1
ATOM 1140 O O . ILE A 1 163 ? -33.094 -10.301 48.183 1.00 93.94 163 ILE A O 1
ATOM 1144 N N . TRP A 1 164 ? -33.537 -11.150 50.214 1.00 93.25 164 TRP A N 1
ATOM 1145 C CA . TRP A 1 164 ? -32.222 -10.926 50.803 1.00 93.25 164 TRP A CA 1
ATOM 1146 C C . TRP A 1 164 ? -31.678 -12.221 51.403 1.00 93.25 164 TRP A C 1
ATOM 1148 O O . TRP A 1 164 ? -32.356 -12.875 52.193 1.00 93.25 164 TRP A O 1
ATOM 1158 N N . VAL A 1 165 ? -30.455 -12.601 51.024 1.00 95.25 165 VAL A N 1
ATOM 1159 C CA . VAL A 1 165 ? -29.731 -13.748 51.590 1.00 95.25 165 VAL A CA 1
ATOM 1160 C C . VAL A 1 165 ? -28.435 -13.260 52.236 1.00 95.25 165 VAL A C 1
ATOM 1162 O O . VAL A 1 165 ? -27.471 -12.924 51.546 1.00 95.25 165 VAL A O 1
ATOM 1165 N N . GLY A 1 166 ? -28.423 -13.196 53.565 1.00 92.00 166 GLY A N 1
ATOM 1166 C CA . GLY A 1 166 ? -27.366 -12.598 54.373 1.00 92.00 166 GLY A CA 1
ATOM 1167 C C . GLY A 1 166 ? -26.588 -13.597 55.235 1.00 92.00 166 GLY A C 1
ATOM 1168 O O . GLY A 1 166 ? -27.166 -14.431 55.917 1.00 92.00 166 GLY A O 1
ATOM 1169 N N . GLY A 1 167 ? -25.267 -13.461 55.299 1.00 87.31 167 GLY A N 1
ATOM 1170 C CA . GLY A 1 167 ? -24.422 -14.190 56.247 1.00 87.31 167 GLY A CA 1
ATOM 1171 C C . GLY A 1 167 ? -23.896 -15.535 55.740 1.00 87.31 167 GLY A C 1
ATOM 1172 O O . GLY A 1 167 ? -24.472 -16.197 54.873 1.00 87.31 167 GLY A O 1
ATOM 1173 N N . ALA A 1 168 ? -22.758 -15.940 56.305 1.00 86.25 168 ALA A N 1
ATOM 1174 C CA . ALA A 1 168 ? -22.042 -17.135 55.880 1.00 86.25 168 ALA A CA 1
ATOM 1175 C C . ALA A 1 168 ? -22.915 -18.393 56.024 1.00 86.25 168 ALA A C 1
ATOM 1177 O O . ALA A 1 168 ? -23.438 -18.688 57.098 1.00 86.25 168 ALA A O 1
ATOM 1178 N N . GLY A 1 169 ? -23.046 -19.149 54.932 1.00 88.38 169 GLY A N 1
ATOM 1179 C CA . GLY A 1 169 ? -23.799 -20.405 54.879 1.00 88.38 169 GLY A CA 1
ATOM 1180 C C . GLY A 1 169 ? -25.315 -20.259 54.710 1.00 88.38 169 GLY A C 1
ATOM 1181 O O . GLY A 1 169 ? -25.992 -21.281 54.628 1.00 88.38 169 GLY A O 1
ATOM 1182 N N . ALA A 1 170 ? -25.855 -19.039 54.610 1.00 95.25 170 ALA A N 1
ATOM 1183 C CA . ALA A 1 170 ? -27.230 -18.835 54.158 1.00 95.25 170 ALA A CA 1
ATOM 1184 C C . ALA A 1 170 ? -27.371 -19.188 52.662 1.00 95.25 170 ALA A C 1
ATOM 1186 O O . ALA A 1 170 ? -26.494 -18.857 51.855 1.00 95.25 170 ALA A O 1
ATOM 1187 N N . LEU A 1 171 ? -28.463 -19.865 52.291 1.00 97.25 171 LEU A N 1
ATOM 1188 C CA . LEU A 1 171 ? -28.756 -20.268 50.911 1.00 97.25 171 LEU A CA 1
ATOM 1189 C C . LEU A 1 171 ? -30.218 -19.995 50.555 1.00 97.25 171 LEU A C 1
ATOM 1191 O O . LEU A 1 171 ? -31.130 -20.487 51.222 1.00 97.25 171 LEU A O 1
ATOM 1195 N N . GLY A 1 172 ? -30.435 -19.289 49.449 1.00 97.00 172 GLY A N 1
ATOM 1196 C CA . GLY A 1 172 ? -31.736 -19.175 48.799 1.00 97.00 172 GLY A CA 1
ATOM 1197 C C . GLY A 1 172 ? -31.740 -19.858 47.436 1.00 97.00 172 GLY A C 1
ATOM 1198 O O . GLY A 1 172 ? -30.860 -19.609 46.621 1.00 97.00 172 GLY A O 1
ATOM 1199 N N . ASN A 1 173 ? -32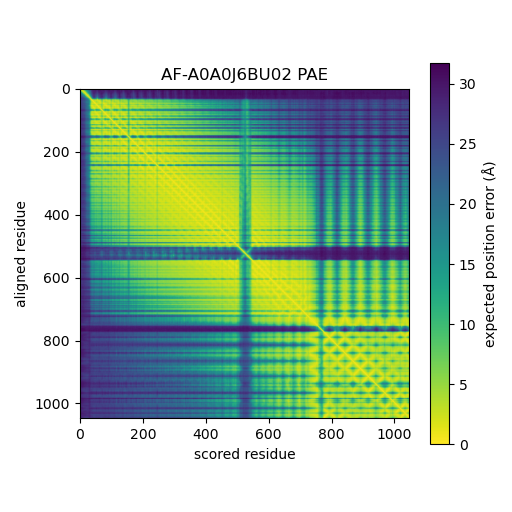.742 -20.689 47.162 1.00 97.75 173 ASN A N 1
ATOM 1200 C CA . ASN A 1 173 ? -33.034 -21.223 45.835 1.00 97.75 173 ASN A CA 1
ATOM 1201 C C . ASN A 1 173 ? -34.438 -20.774 45.425 1.00 97.75 173 ASN A C 1
ATOM 1203 O O . ASN A 1 173 ? -35.415 -21.111 46.097 1.00 97.75 173 ASN A O 1
ATOM 1207 N N . LEU A 1 174 ? -34.547 -20.039 44.322 1.00 97.06 174 LEU A N 1
ATOM 1208 C CA . LEU A 1 174 ? -35.816 -19.583 43.767 1.00 97.06 174 LEU A CA 1
ATOM 1209 C C . LEU A 1 174 ? -35.929 -20.018 42.305 1.00 97.06 174 LEU A C 1
ATOM 1211 O O . LEU A 1 174 ? -35.003 -19.812 41.519 1.00 97.06 174 LEU A O 1
ATOM 1215 N N . SER A 1 175 ? -37.066 -20.610 41.934 1.00 96.88 175 SER A N 1
ATOM 1216 C CA . SER A 1 175 ? -37.312 -21.058 40.558 1.00 96.88 175 SER A CA 1
ATOM 1217 C C . SER A 1 175 ? -38.697 -20.692 40.026 1.00 96.88 175 SER A C 1
ATOM 1219 O O . SER A 1 175 ? -39.644 -20.605 40.807 1.00 96.88 175 SER A O 1
ATOM 1221 N N . ASN A 1 176 ? -38.835 -20.471 38.713 1.00 96.06 176 ASN A N 1
ATOM 1222 C CA . ASN A 1 176 ? -40.117 -20.164 38.051 1.00 96.06 176 ASN A CA 1
ATOM 1223 C C . ASN A 1 176 ? -40.915 -19.074 38.788 1.00 96.06 176 ASN A C 1
ATOM 1225 O O . ASN A 1 176 ? -42.060 -19.284 39.183 1.00 96.06 176 ASN A O 1
ATOM 1229 N N . SER A 1 177 ? -40.271 -17.952 39.097 1.00 97.12 177 SER A N 1
ATOM 1230 C CA . SER A 1 177 ? -40.813 -16.957 40.030 1.00 97.12 177 SER A CA 1
ATOM 1231 C C . SER A 1 177 ? -40.690 -15.537 39.491 1.00 97.12 177 SER A C 1
ATOM 1233 O O . SER A 1 177 ? -39.887 -15.257 38.604 1.00 97.12 177 SER A O 1
ATOM 1235 N N . THR A 1 178 ? -41.496 -14.631 40.035 1.00 97.94 178 THR A N 1
ATOM 1236 C CA . THR A 1 178 ? -41.486 -13.203 39.701 1.00 97.94 178 THR A CA 1
ATOM 1237 C C . THR A 1 178 ? -41.223 -12.383 40.957 1.00 97.94 178 THR A C 1
ATOM 1239 O O . THR A 1 178 ? -41.843 -12.631 41.988 1.00 97.94 178 THR A O 1
ATOM 1242 N N . ILE A 1 179 ? -40.321 -11.410 40.863 1.00 96.31 179 ILE A N 1
ATOM 1243 C CA . ILE A 1 179 ? -39.985 -10.444 41.907 1.00 96.31 179 ILE A CA 1
ATOM 1244 C C . ILE A 1 179 ? -40.280 -9.048 41.365 1.00 96.31 179 ILE A C 1
ATOM 1246 O O . ILE A 1 179 ? -39.659 -8.629 40.391 1.00 96.31 179 ILE A O 1
ATOM 1250 N N . ASN A 1 180 ? -41.201 -8.333 42.001 1.00 93.69 180 ASN A N 1
ATOM 1251 C CA . ASN A 1 180 ? -41.554 -6.958 41.679 1.00 93.69 180 ASN A CA 1
ATOM 1252 C C . ASN A 1 180 ? -41.238 -6.060 42.877 1.00 93.69 180 ASN A C 1
ATOM 1254 O O . ASN A 1 180 ? -41.818 -6.227 43.950 1.00 93.69 180 ASN A O 1
ATOM 1258 N N . THR A 1 181 ? -40.352 -5.093 42.677 1.00 89.50 181 THR A N 1
ATOM 1259 C CA . THR A 1 181 ? -39.903 -4.131 43.690 1.00 89.50 181 THR A CA 1
ATOM 1260 C C . THR A 1 181 ? -40.218 -2.710 43.227 1.00 89.50 181 THR A C 1
ATOM 1262 O O . THR A 1 181 ? -39.872 -2.341 42.106 1.00 89.50 181 THR A O 1
ATOM 1265 N N . THR A 1 182 ? -40.841 -1.886 44.077 1.00 84.88 182 THR A N 1
ATOM 1266 C CA . THR A 1 182 ? -41.082 -0.460 43.773 1.00 84.88 182 THR A CA 1
ATOM 1267 C C . THR A 1 182 ? -40.753 0.461 44.946 1.00 84.88 182 THR A C 1
ATOM 1269 O O . THR A 1 182 ? -41.154 0.131 46.060 1.00 84.88 182 THR A O 1
ATOM 1272 N N . GLY A 1 183 ? -40.145 1.635 44.708 1.00 67.81 183 GLY A N 1
ATOM 1273 C CA . GLY A 1 183 ? -39.988 2.694 45.730 1.00 67.81 183 GLY A CA 1
ATOM 1274 C C . GLY A 1 183 ? -38.601 2.878 46.382 1.00 67.81 183 GLY A C 1
ATOM 1275 O O . GLY A 1 183 ? -38.529 3.367 47.506 1.00 67.81 183 GLY A O 1
ATOM 1276 N N . GLY A 1 184 ? -37.508 2.545 45.688 1.00 63.03 184 GLY A N 1
ATOM 1277 C CA . GLY A 1 184 ? -36.113 2.790 46.103 1.00 63.03 184 GLY A CA 1
ATOM 1278 C C . GLY A 1 184 ? -35.495 1.512 46.644 1.00 63.03 184 GLY A C 1
ATOM 1279 O O . GLY A 1 184 ? -35.343 1.353 47.856 1.00 63.03 184 GLY A O 1
ATOM 1280 N N . ALA A 1 185 ? -35.280 0.542 45.755 1.00 73.50 185 ALA A N 1
ATOM 1281 C CA . ALA A 1 185 ? -35.368 -0.871 46.108 1.00 73.50 185 ALA A CA 1
ATOM 1282 C C . ALA A 1 185 ? -34.368 -1.758 45.353 1.00 73.50 185 ALA A C 1
ATOM 1284 O O . ALA A 1 185 ? -33.887 -1.416 44.276 1.00 73.50 185 ALA A O 1
ATOM 1285 N N . THR A 1 186 ? -34.083 -2.942 45.907 1.00 86.88 186 THR A N 1
ATOM 1286 C CA . THR A 1 186 ? -33.294 -3.986 45.233 1.00 86.88 186 THR A CA 1
ATOM 1287 C C . THR A 1 186 ? -34.107 -5.267 45.069 1.00 86.88 186 THR A C 1
ATOM 1289 O O . THR A 1 186 ? -34.710 -5.753 46.020 1.00 86.88 186 THR A O 1
ATOM 1292 N N . GLY A 1 187 ? -34.135 -5.849 43.870 1.00 92.38 187 GLY A N 1
ATOM 1293 C CA . GLY A 1 187 ? -34.912 -7.065 43.606 1.00 92.38 187 GLY A CA 1
ATOM 1294 C C . GLY A 1 187 ? -34.405 -8.276 44.392 1.00 92.38 187 GLY A C 1
ATOM 1295 O O . GLY A 1 187 ? -35.136 -8.859 45.192 1.00 92.38 187 GLY A O 1
ATOM 1296 N N . ALA A 1 188 ? -33.145 -8.647 44.182 1.00 95.44 188 ALA A N 1
ATOM 1297 C CA . ALA A 1 188 ? -32.523 -9.815 44.793 1.00 95.44 188 ALA A CA 1
ATOM 1298 C C . ALA A 1 188 ? -31.110 -9.504 45.298 1.00 95.44 188 ALA A C 1
ATOM 1300 O O . ALA A 1 188 ? -30.281 -9.000 44.542 1.00 95.44 188 ALA A O 1
ATOM 1301 N N . VAL A 1 189 ? -30.821 -9.845 46.556 1.00 93.94 189 VAL A N 1
ATOM 1302 C CA . VAL A 1 189 ? -29.531 -9.574 47.204 1.00 93.94 189 VAL A CA 1
ATOM 1303 C C . VAL A 1 189 ? -28.911 -10.833 47.790 1.00 93.94 189 VAL A C 1
ATOM 1305 O O . VAL A 1 189 ? -29.588 -11.618 48.454 1.00 93.94 189 VAL A O 1
ATOM 1308 N N . ALA A 1 190 ? -27.596 -10.968 47.617 1.00 94.19 190 ALA A N 1
ATOM 1309 C CA . ALA A 1 190 ? -26.763 -11.860 48.413 1.00 94.19 190 ALA A CA 1
ATOM 1310 C C . ALA A 1 190 ? -25.633 -11.064 49.076 1.00 94.19 190 ALA A C 1
ATOM 1312 O O . ALA A 1 190 ? -24.828 -10.425 48.398 1.00 94.19 190 ALA A O 1
ATOM 1313 N N . SER A 1 191 ? -25.562 -11.133 50.403 1.00 91.44 191 SER A N 1
ATOM 1314 C CA . SER A 1 191 ? -24.531 -10.494 51.222 1.00 91.44 191 SER A CA 1
ATOM 1315 C C . SER A 1 191 ? -23.843 -11.557 52.072 1.00 91.44 191 SER A C 1
ATOM 1317 O O . SER A 1 191 ? -24.456 -12.094 52.989 1.00 91.44 191 SER A O 1
ATOM 1319 N N . ALA A 1 192 ? -22.613 -11.948 51.729 1.00 90.00 192 ALA A N 1
ATOM 1320 C CA . ALA A 1 192 ? -21.893 -13.105 52.299 1.00 90.00 192 ALA A CA 1
ATOM 1321 C C . ALA A 1 192 ? -22.597 -14.489 52.199 1.00 90.00 192 ALA A C 1
ATOM 1323 O O . ALA A 1 192 ? -22.013 -15.501 52.594 1.00 90.00 192 ALA A O 1
ATOM 1324 N N . GLY A 1 193 ? -23.830 -14.549 51.681 1.00 92.25 193 GLY A N 1
ATOM 1325 C CA . GLY A 1 193 ? -24.609 -15.764 51.426 1.00 92.25 193 GLY A CA 1
ATOM 1326 C C . GLY A 1 193 ? -24.659 -16.151 49.942 1.00 92.25 193 GLY A C 1
ATOM 1327 O O . GLY A 1 193 ? -24.048 -15.494 49.096 1.00 92.25 193 GLY A O 1
ATOM 1328 N N . ASN A 1 194 ? -25.405 -17.215 49.627 1.00 96.38 194 ASN A N 1
ATOM 1329 C CA . ASN A 1 194 ? -25.570 -17.731 48.264 1.00 96.38 194 ASN A CA 1
ATOM 1330 C C . ASN A 1 194 ? -27.032 -17.661 47.805 1.00 96.38 194 ASN A C 1
ATOM 1332 O O . ASN A 1 194 ? -27.925 -18.132 48.509 1.00 96.38 194 ASN A O 1
ATOM 1336 N N . LEU A 1 195 ? -27.284 -17.150 46.603 1.00 98.00 195 LEU A N 1
ATOM 1337 C CA . LEU A 1 195 ? -28.622 -17.097 46.014 1.00 98.00 195 LEU A CA 1
ATOM 1338 C C . LEU A 1 195 ? -28.627 -17.686 44.600 1.00 98.00 195 LEU A C 1
ATOM 1340 O O . LEU A 1 195 ? -27.938 -17.198 43.711 1.00 98.00 195 LEU A O 1
ATOM 1344 N N . ASN A 1 196 ? -29.450 -18.708 44.378 1.00 98.50 196 ASN A N 1
ATOM 1345 C CA . ASN A 1 196 ? -29.671 -19.317 43.073 1.00 98.50 196 ASN A CA 1
ATOM 1346 C C . ASN A 1 196 ? -31.046 -18.910 42.532 1.00 98.50 196 ASN A C 1
ATOM 1348 O O . ASN A 1 196 ? -32.072 -19.160 43.167 1.00 98.50 196 ASN A O 1
ATOM 1352 N N . LEU A 1 197 ? -31.065 -18.322 41.339 1.00 98.50 197 LEU A N 1
ATOM 1353 C CA . LEU A 1 197 ? -32.257 -17.884 40.617 1.00 98.50 197 LEU A CA 1
ATOM 1354 C C . LEU A 1 197 ? -32.356 -18.673 39.306 1.00 98.50 197 LEU A C 1
ATOM 1356 O O . LEU A 1 197 ? -31.455 -18.605 38.475 1.00 98.50 197 LEU A O 1
ATOM 1360 N N . THR A 1 198 ? -33.423 -19.443 39.101 1.00 98.44 198 THR A N 1
ATOM 1361 C CA . THR A 1 198 ? -33.632 -20.216 37.862 1.00 98.44 198 THR A CA 1
ATOM 1362 C C . THR A 1 198 ? -34.984 -19.897 37.238 1.00 98.44 198 THR A C 1
ATOM 1364 O O . THR A 1 198 ? -36.005 -20.104 37.881 1.00 98.44 198 THR A O 1
ATOM 1367 N N . ASP A 1 199 ? -35.022 -19.397 36.002 1.00 98.06 199 ASP A N 1
ATOM 1368 C CA . ASP A 1 199 ? -36.279 -18.967 35.361 1.00 98.06 199 ASP A CA 1
ATOM 1369 C C . ASP A 1 199 ? -37.022 -17.904 36.208 1.00 98.06 199 ASP A C 1
ATOM 1371 O O . ASP A 1 199 ? -38.222 -17.998 36.476 1.00 98.06 199 ASP A O 1
ATOM 1375 N N . VAL A 1 200 ? -36.277 -16.899 36.691 1.00 98.44 200 VAL A N 1
ATOM 1376 C CA . VAL A 1 200 ? -36.802 -15.823 37.550 1.00 98.44 200 VAL A CA 1
ATOM 1377 C C . VAL A 1 200 ? -36.892 -14.508 36.780 1.00 98.44 200 VAL A C 1
ATOM 1379 O O . VAL A 1 200 ? -35.940 -14.094 36.119 1.00 98.44 200 VAL A O 1
ATOM 1382 N N . THR A 1 201 ? -38.035 -13.833 36.891 1.00 98.50 201 THR A N 1
ATOM 1383 C CA . THR A 1 201 ? -38.224 -12.460 36.407 1.00 98.50 201 THR A CA 1
ATOM 1384 C C . THR A 1 201 ? -38.081 -11.487 37.569 1.00 98.50 201 THR A C 1
ATOM 1386 O O . THR A 1 201 ? -38.781 -11.626 38.565 1.00 98.50 201 THR A O 1
ATOM 1389 N N . VAL A 1 202 ? -37.197 -10.502 37.445 1.00 97.62 202 VAL A N 1
ATOM 1390 C CA . VAL A 1 202 ? -36.992 -9.428 38.422 1.00 97.62 202 VAL A CA 1
ATOM 1391 C C . VAL A 1 202 ? -37.332 -8.096 37.760 1.00 97.62 202 VAL A C 1
ATOM 1393 O O . VAL A 1 202 ? -36.781 -7.772 36.711 1.00 97.62 202 VAL A O 1
ATOM 1396 N N . SER A 1 203 ? -38.233 -7.324 38.355 1.00 95.25 203 SER A N 1
ATOM 1397 C CA . SER A 1 203 ? -38.627 -5.997 37.886 1.00 95.25 203 SER A CA 1
ATOM 1398 C C . SER A 1 203 ? -38.527 -5.000 39.033 1.00 95.25 203 SER A C 1
ATOM 1400 O O . SER A 1 203 ? -39.274 -5.101 40.003 1.00 95.25 203 SER A O 1
ATOM 1402 N N . VAL A 1 204 ? -37.631 -4.026 38.901 1.00 90.75 204 VAL A N 1
ATOM 1403 C CA . VAL A 1 204 ? -37.439 -2.928 39.855 1.00 90.75 204 VAL A CA 1
ATOM 1404 C C . VAL A 1 204 ? -37.859 -1.629 39.178 1.00 90.75 204 VAL A C 1
ATOM 1406 O O . VAL A 1 204 ? -37.286 -1.274 38.150 1.00 90.75 204 VAL A O 1
ATOM 1409 N N . GLN A 1 205 ? -38.885 -0.959 39.704 1.00 85.81 205 GLN A N 1
ATOM 1410 C CA . GLN A 1 205 ? -39.459 0.242 39.084 1.00 85.81 205 GLN A CA 1
ATOM 1411 C C . GLN A 1 205 ? -39.663 1.384 40.084 1.00 85.81 205 GLN A C 1
ATOM 1413 O O . GLN A 1 205 ? -39.929 1.156 41.262 1.00 85.81 205 GLN A O 1
ATOM 1418 N N . ASN A 1 206 ? -39.647 2.626 39.606 1.00 73.00 206 ASN A N 1
ATOM 1419 C CA . ASN A 1 206 ? -39.925 3.841 40.374 1.00 73.00 206 ASN A CA 1
ATOM 1420 C C . ASN A 1 206 ? -39.068 3.987 41.650 1.00 73.00 206 ASN A C 1
ATOM 1422 O O . ASN A 1 206 ? -39.574 4.482 42.660 1.00 73.00 206 ASN A O 1
ATOM 1426 N N . GLY A 1 207 ? -37.815 3.516 41.661 1.00 59.66 207 GLY A N 1
ATOM 1427 C CA . GLY A 1 207 ? -36.952 3.609 42.849 1.00 59.66 207 GLY A CA 1
ATOM 1428 C C . GLY A 1 207 ? -35.926 4.749 42.852 1.00 59.66 207 GLY A C 1
ATOM 1429 O O . GLY A 1 207 ? -35.325 5.079 43.875 1.00 59.66 207 GLY A O 1
ATOM 1430 N N . GLY A 1 208 ? -35.828 5.425 41.713 1.00 66.19 208 GLY A N 1
ATOM 1431 C CA . GLY A 1 208 ? -35.178 6.698 41.477 1.00 66.19 208 GLY A CA 1
ATOM 1432 C C . GLY A 1 208 ? -33.645 6.704 41.406 1.00 66.19 208 GLY A C 1
ATOM 1433 O O . GLY A 1 208 ? -33.181 7.038 40.324 1.00 66.19 208 GLY A O 1
ATOM 1434 N N . ASN A 1 209 ? -32.841 6.423 42.447 1.00 71.12 209 ASN A N 1
ATOM 1435 C CA . ASN A 1 209 ? -31.362 6.440 42.335 1.00 71.12 209 ASN A CA 1
ATOM 1436 C C . ASN A 1 209 ? -30.738 5.166 42.914 1.00 71.12 209 ASN A C 1
ATOM 1438 O O . ASN A 1 209 ? -31.020 4.842 44.065 1.00 71.12 209 ASN A O 1
ATOM 1442 N N . SER A 1 210 ? -29.853 4.516 42.150 1.00 72.88 210 SER A N 1
ATOM 1443 C CA . SER A 1 210 ? -29.127 3.294 42.545 1.00 72.88 210 SER A CA 1
ATOM 1444 C C . SER A 1 210 ? -30.019 2.064 42.779 1.00 72.88 210 SER A C 1
ATOM 1446 O O . SER A 1 210 ? -29.778 1.268 43.685 1.00 72.88 210 SER A O 1
ATOM 1448 N N . ASP A 1 211 ? -31.043 1.880 41.943 1.00 79.31 211 ASP A N 1
ATOM 1449 C CA . ASP A 1 211 ? -31.898 0.689 41.977 1.00 79.31 211 ASP A CA 1
ATOM 1450 C C . ASP A 1 211 ? -31.199 -0.527 41.366 1.00 79.31 211 ASP A C 1
ATOM 1452 O O . ASP A 1 211 ? -30.754 -0.499 40.214 1.00 79.31 211 ASP A O 1
ATOM 1456 N N . TYR A 1 212 ? -31.135 -1.629 42.112 1.00 89.25 212 TYR A N 1
ATOM 1457 C CA . TYR A 1 212 ? -30.443 -2.836 41.666 1.00 89.25 212 TYR A CA 1
ATOM 1458 C C . TYR A 1 212 ? -31.420 -3.986 41.426 1.00 89.25 212 TYR A C 1
ATOM 1460 O O . TYR A 1 212 ? -32.234 -4.333 42.274 1.00 89.25 212 TYR A O 1
ATOM 1468 N N . GLY A 1 213 ? -31.339 -4.633 40.269 1.00 93.81 213 GLY A N 1
ATOM 1469 C CA . GLY A 1 213 ? -32.119 -5.835 39.994 1.00 93.81 213 GLY A CA 1
ATOM 1470 C C . GLY A 1 213 ? -31.610 -7.007 40.824 1.00 93.81 213 GLY A C 1
ATOM 1471 O O . GLY A 1 213 ? -32.304 -7.524 41.698 1.00 93.81 213 GLY A O 1
ATOM 1472 N N . VAL A 1 214 ? -30.364 -7.390 40.565 1.00 96.38 214 VAL A N 1
ATOM 1473 C CA . VAL A 1 214 ? -29.641 -8.464 41.245 1.00 96.38 214 VAL A CA 1
ATOM 1474 C C . VAL A 1 214 ? -28.320 -7.903 41.758 1.00 96.38 214 VAL A C 1
ATOM 1476 O O . VAL A 1 214 ? -27.532 -7.384 40.970 1.00 96.38 214 VAL A O 1
ATOM 1479 N N . ASN A 1 215 ? -28.062 -8.015 43.058 1.00 94.38 215 ASN A N 1
ATOM 1480 C CA . ASN A 1 215 ? -26.910 -7.397 43.711 1.00 94.38 215 ASN A CA 1
ATOM 1481 C C . ASN A 1 215 ? -26.172 -8.391 44.623 1.00 94.38 215 ASN A C 1
ATOM 1483 O O . ASN A 1 215 ? -26.683 -8.788 45.671 1.00 94.38 215 ASN A O 1
ATOM 1487 N N . ALA A 1 216 ? -24.959 -8.781 44.236 1.00 94.62 216 ALA A N 1
ATOM 1488 C CA . ALA A 1 216 ? -24.042 -9.516 45.098 1.00 94.62 216 ALA A CA 1
ATOM 1489 C C . ALA A 1 216 ? -23.084 -8.532 45.777 1.00 94.62 216 ALA A C 1
ATOM 1491 O O . ALA A 1 216 ? -22.393 -7.765 45.107 1.00 94.62 216 ALA A O 1
ATOM 1492 N N . GLN A 1 217 ? -23.001 -8.577 47.103 1.00 90.56 217 GLN A N 1
ATOM 1493 C CA . GLN A 1 217 ? -22.159 -7.670 47.881 1.00 90.56 217 GLN A CA 1
ATOM 1494 C C . GLN A 1 217 ? -21.453 -8.388 49.031 1.00 90.56 217 GLN A C 1
ATOM 1496 O O . GLN A 1 217 ? -21.848 -9.487 49.418 1.00 90.56 217 GLN A O 1
ATOM 1501 N N . SER A 1 218 ? -20.389 -7.785 49.567 1.00 87.12 218 SER A N 1
ATOM 1502 C CA . SER A 1 218 ? -19.700 -8.257 50.784 1.00 87.12 218 SER A CA 1
ATOM 1503 C C . SER A 1 218 ? -19.375 -9.766 50.772 1.00 87.12 218 SER A C 1
ATOM 1505 O O . SER A 1 218 ? -19.657 -10.484 51.729 1.00 87.12 218 SER A O 1
ATOM 1507 N N . GLY A 1 219 ? -18.846 -10.269 49.650 1.00 88.75 219 GLY A N 1
ATOM 1508 C CA . GLY A 1 219 ? -18.500 -11.686 49.457 1.00 88.75 219 GLY A CA 1
ATOM 1509 C C . GLY A 1 219 ? -19.670 -12.627 49.141 1.00 88.75 219 GLY A C 1
ATOM 1510 O O . GLY A 1 219 ? -19.489 -13.842 49.122 1.00 88.75 219 GLY A O 1
ATOM 1511 N N . GLY A 1 220 ? -20.872 -12.096 48.899 1.00 93.00 220 GLY A N 1
ATOM 1512 C CA . GLY A 1 220 ? -22.029 -12.876 48.459 1.00 93.00 220 GLY A CA 1
ATOM 1513 C C . GLY A 1 220 ? -21.877 -13.416 47.036 1.00 93.00 220 GLY A C 1
ATOM 1514 O O . GLY A 1 220 ? -21.168 -12.834 46.210 1.00 93.00 220 GLY A O 1
ATOM 1515 N N . THR A 1 221 ? -22.563 -14.523 46.748 1.00 96.00 221 THR A N 1
ATOM 1516 C CA . THR A 1 221 ? -22.608 -15.135 45.412 1.00 96.00 221 THR A CA 1
ATOM 1517 C C . THR A 1 221 ? -24.044 -15.263 44.923 1.00 96.00 221 THR A C 1
ATOM 1519 O O . THR A 1 221 ? -24.909 -15.773 45.637 1.00 96.00 221 THR A O 1
ATOM 1522 N N . ILE A 1 222 ? -24.295 -14.844 43.684 1.00 98.38 222 ILE A N 1
ATOM 1523 C CA . ILE A 1 222 ? -25.573 -15.052 43.002 1.00 98.38 222 ILE A CA 1
ATOM 1524 C C . ILE A 1 222 ? -25.345 -15.829 41.712 1.00 98.38 222 ILE A C 1
ATOM 1526 O O . ILE A 1 222 ? -24.516 -15.436 40.894 1.00 98.38 222 ILE A O 1
ATOM 1530 N N . VAL A 1 223 ? -26.115 -16.897 41.504 1.00 98.69 223 VAL A N 1
ATOM 1531 C CA . VAL A 1 223 ? -26.157 -17.650 40.246 1.00 98.69 223 VAL A CA 1
ATOM 1532 C C . VAL A 1 223 ? -27.546 -17.517 39.632 1.00 98.69 223 VAL A C 1
ATOM 1534 O O . VAL A 1 223 ? -28.527 -18.001 40.190 1.00 98.69 223 VAL A O 1
ATOM 1537 N N . MET A 1 224 ? -27.638 -16.884 38.466 1.00 98.56 224 MET A N 1
ATOM 1538 C CA . MET A 1 224 ? -28.868 -16.719 37.698 1.00 98.56 224 MET A CA 1
ATOM 1539 C C . MET A 1 224 ? -28.811 -17.530 36.399 1.00 98.56 224 MET A C 1
ATOM 1541 O O . MET A 1 224 ? -27.943 -17.325 35.552 1.00 98.56 224 MET A O 1
ATOM 1545 N N . THR A 1 225 ? -29.749 -18.455 36.213 1.00 98.44 225 THR A N 1
ATOM 1546 C CA . THR A 1 225 ? -29.852 -19.286 35.005 1.00 98.44 225 THR A CA 1
ATOM 1547 C C . THR A 1 225 ? -31.230 -19.127 34.390 1.00 98.44 225 THR A C 1
ATOM 1549 O O . THR A 1 225 ? -32.212 -19.589 34.965 1.00 98.44 225 THR A O 1
ATOM 1552 N N . ARG A 1 226 ? -31.295 -18.530 33.196 1.00 96.44 226 ARG A N 1
ATOM 1553 C CA . ARG A 1 226 ? -32.539 -18.122 32.523 1.00 96.44 226 ARG A CA 1
ATOM 1554 C C . ARG A 1 226 ? -33.350 -17.091 33.321 1.00 96.44 226 ARG A C 1
ATOM 1556 O O . ARG A 1 226 ? -33.237 -16.969 34.539 1.00 96.44 226 ARG A O 1
ATOM 1563 N N . GLY A 1 227 ? -34.179 -16.332 32.610 1.00 97.00 227 GLY A N 1
ATOM 1564 C CA . GLY A 1 227 ? -35.023 -15.284 33.183 1.00 97.00 227 GLY A CA 1
ATOM 1565 C C . GLY A 1 227 ? -34.644 -13.883 32.713 1.00 97.00 227 GLY A C 1
ATOM 1566 O O . GLY A 1 227 ? -33.870 -13.710 31.765 1.00 97.00 227 GLY A O 1
ATOM 1567 N N . SER A 1 228 ? -35.210 -12.871 33.364 1.00 98.50 228 SER A N 1
ATOM 1568 C CA . SER A 1 228 ? -35.026 -11.479 32.959 1.00 98.50 228 SER A CA 1
ATOM 1569 C C . SER A 1 228 ? -34.952 -10.524 34.135 1.00 98.50 228 SER A C 1
ATOM 1571 O O . SER A 1 228 ? -35.646 -10.718 35.127 1.00 98.50 228 SER A O 1
ATOM 1573 N N . VAL A 1 229 ? -34.168 -9.462 33.985 1.00 98.25 229 VAL A N 1
ATOM 1574 C CA . VAL A 1 229 ? -34.057 -8.376 34.955 1.00 98.25 229 VAL A CA 1
ATOM 1575 C C . VAL A 1 229 ? -34.367 -7.058 34.260 1.00 98.25 229 VAL A C 1
ATOM 1577 O O . VAL A 1 229 ? -33.744 -6.735 33.250 1.00 98.25 229 VAL A O 1
ATOM 1580 N N . THR A 1 230 ? -35.328 -6.309 34.791 1.00 96.12 230 THR A N 1
ATOM 1581 C CA . THR A 1 230 ? -35.669 -4.959 34.334 1.00 96.12 230 THR A CA 1
ATOM 1582 C C . THR A 1 230 ? -35.491 -3.978 35.481 1.00 96.12 230 THR A C 1
ATOM 1584 O O . THR A 1 230 ? -36.015 -4.219 36.566 1.00 96.12 230 THR A O 1
ATOM 1587 N N . THR A 1 231 ? -34.771 -2.885 35.243 1.00 92.56 231 THR A N 1
ATOM 1588 C CA . THR A 1 231 ? -34.615 -1.787 36.206 1.00 92.56 231 THR A CA 1
ATOM 1589 C C . THR A 1 231 ? -34.875 -0.446 35.526 1.00 92.56 231 THR A C 1
ATOM 1591 O O . THR A 1 231 ? -34.301 -0.178 34.467 1.00 92.56 231 THR A O 1
ATOM 1594 N N . ASP A 1 232 ? -35.681 0.420 36.131 1.00 87.62 232 ASP A N 1
ATOM 1595 C CA . ASP A 1 232 ? -35.762 1.834 35.756 1.00 87.62 232 ASP A CA 1
ATOM 1596 C C . ASP A 1 232 ? -35.223 2.731 36.882 1.00 87.62 232 ASP A C 1
ATOM 1598 O O . ASP A 1 232 ? -35.287 2.370 38.053 1.00 87.62 232 ASP A O 1
ATOM 1602 N N . GLY A 1 233 ? -34.604 3.856 36.522 1.00 77.44 233 GLY A N 1
ATOM 1603 C CA . GLY A 1 233 ? -34.020 4.787 37.489 1.00 77.44 233 GLY A CA 1
ATOM 1604 C C . GLY A 1 233 ? -32.643 5.313 37.088 1.00 77.44 233 GLY A C 1
ATOM 1605 O O . GLY A 1 233 ? -32.023 4.874 36.120 1.00 77.44 233 GLY A O 1
ATOM 1606 N N . THR A 1 234 ? -32.168 6.298 37.840 1.00 80.88 234 THR A N 1
ATOM 1607 C CA . THR A 1 234 ? -30.844 6.911 37.680 1.00 80.88 234 THR A CA 1
ATOM 1608 C C . THR A 1 234 ? -29.786 5.996 38.301 1.00 80.88 234 THR A C 1
ATOM 1610 O O . THR A 1 234 ? -29.971 5.515 39.417 1.00 80.88 234 THR A O 1
ATOM 1613 N N . TYR A 1 235 ? -28.695 5.718 37.584 1.00 82.12 235 TYR A N 1
ATOM 1614 C CA . TYR A 1 235 ? -27.567 4.885 38.042 1.00 82.12 235 TYR A CA 1
ATOM 1615 C C . TYR A 1 235 ? -27.944 3.475 38.545 1.00 82.12 235 TYR A C 1
ATOM 1617 O O . TYR A 1 235 ? -27.189 2.845 39.285 1.00 82.12 235 TYR A O 1
ATOM 1625 N N . GLY A 1 236 ? -29.108 2.956 38.141 1.00 85.06 236 GLY A N 1
ATOM 1626 C CA . GLY A 1 236 ? -29.545 1.602 38.480 1.00 85.06 236 GLY A CA 1
ATOM 1627 C C . GLY A 1 236 ? -28.802 0.528 37.683 1.00 85.06 236 GLY A C 1
ATOM 1628 O O . GLY A 1 236 ? -28.357 0.780 36.562 1.00 85.06 236 GLY A O 1
ATOM 1629 N N . ALA A 1 237 ? -28.680 -0.680 38.236 1.00 92.19 237 ALA A N 1
ATOM 1630 C CA . ALA A 1 237 ? -28.002 -1.803 37.588 1.00 92.19 237 ALA A CA 1
ATOM 1631 C C . ALA A 1 237 ? -28.878 -3.057 37.533 1.00 92.19 237 ALA A C 1
ATOM 1633 O O . ALA A 1 237 ? -29.406 -3.485 38.557 1.00 92.19 237 ALA A O 1
ATOM 1634 N N . ALA A 1 238 ? -28.975 -3.713 36.373 1.00 96.31 238 ALA A N 1
ATOM 1635 C CA . ALA A 1 238 ? -29.668 -4.998 36.290 1.00 96.31 238 ALA A CA 1
ATOM 1636 C C . ALA A 1 238 ? -28.896 -6.082 37.058 1.00 96.31 238 ALA A C 1
ATOM 1638 O O . ALA A 1 238 ? -29.467 -6.733 37.931 1.00 96.31 238 ALA A O 1
ATOM 1639 N N . LEU A 1 239 ? -27.597 -6.237 36.791 1.00 97.75 239 LEU A N 1
ATOM 1640 C CA . LEU A 1 239 ? -26.696 -7.079 37.582 1.00 97.75 239 LEU A CA 1
ATOM 1641 C C . LEU A 1 239 ? -25.596 -6.220 38.211 1.00 97.75 239 LEU A C 1
ATOM 1643 O O . LEU A 1 239 ? -24.913 -5.481 37.503 1.00 97.75 239 LEU A O 1
ATOM 1647 N N . ARG A 1 240 ? -25.376 -6.358 39.518 1.00 95.00 240 ARG A N 1
ATOM 1648 C CA . ARG A 1 240 ? -24.305 -5.686 40.258 1.00 95.00 240 ARG A CA 1
ATOM 1649 C C . ARG A 1 240 ? -23.519 -6.684 41.100 1.00 95.00 240 ARG A C 1
ATOM 1651 O O . ARG A 1 240 ? -24.102 -7.468 41.844 1.00 95.00 240 ARG A O 1
ATOM 1658 N N . ALA A 1 241 ? -22.198 -6.620 41.002 1.00 94.62 241 ALA A N 1
ATOM 1659 C CA . ALA A 1 241 ? -21.268 -7.222 41.945 1.00 94.62 241 ALA A CA 1
ATOM 1660 C C . ALA A 1 241 ? -20.448 -6.095 42.587 1.00 94.62 241 ALA A C 1
ATOM 1662 O O . ALA A 1 241 ? -19.763 -5.360 41.872 1.00 94.62 241 ALA A O 1
ATOM 1663 N N . SER A 1 242 ? -20.519 -5.946 43.911 1.00 89.81 242 SER A N 1
ATOM 1664 C CA . SER A 1 242 ? -19.714 -4.963 44.643 1.00 89.81 242 SER A CA 1
ATOM 1665 C C . SER A 1 242 ? -18.869 -5.558 45.761 1.00 89.81 242 SER A C 1
ATOM 1667 O O . SER A 1 242 ? -19.314 -6.430 46.516 1.00 89.81 242 SER A O 1
ATOM 1669 N N . GLY A 1 243 ? -17.645 -5.062 45.888 1.00 76.62 243 GLY A N 1
ATOM 1670 C CA . GLY A 1 243 ? -16.744 -5.343 46.998 1.00 76.62 243 GLY A CA 1
ATOM 1671 C C . GLY A 1 243 ? -16.945 -4.393 48.181 1.00 76.62 243 GLY A C 1
ATOM 1672 O O . GLY A 1 243 ? -17.298 -3.235 47.992 1.00 76.62 243 GLY A O 1
ATOM 1673 N N . SER A 1 244 ? -16.739 -4.891 49.401 1.00 68.06 244 SER A N 1
ATOM 1674 C CA . SER A 1 244 ? -16.556 -4.059 50.610 1.00 68.06 244 SER A CA 1
ATOM 1675 C C . SER A 1 244 ? -15.469 -4.607 51.554 1.00 68.06 244 SER A C 1
ATOM 1677 O O . SER A 1 244 ? -15.069 -3.947 52.512 1.00 68.06 244 SER A O 1
ATOM 1679 N N . SER A 1 245 ? -15.064 -5.864 51.346 1.00 62.47 245 SER A N 1
ATOM 1680 C CA . SER A 1 245 ? -13.982 -6.583 52.016 1.00 62.47 245 SER A CA 1
ATOM 1681 C C . SER A 1 245 ? -13.683 -7.868 51.227 1.00 62.47 245 SER A C 1
ATOM 1683 O O . SER A 1 245 ? -14.554 -8.397 50.536 1.00 62.47 245 SER A O 1
ATOM 1685 N N . ALA A 1 246 ? -12.454 -8.387 51.302 1.00 63.22 246 ALA A N 1
ATOM 1686 C CA . ALA A 1 246 ? -12.109 -9.670 50.683 1.00 63.22 246 ALA A CA 1
ATOM 1687 C C . ALA A 1 246 ? -12.773 -10.850 51.434 1.00 63.22 246 ALA A C 1
ATOM 1689 O O . ALA A 1 246 ? -12.770 -10.840 52.669 1.00 63.22 246 ALA A O 1
ATOM 1690 N N . PRO A 1 247 ? -13.251 -11.909 50.744 1.00 67.88 247 PRO A N 1
ATOM 1691 C CA . PRO A 1 247 ? -13.242 -12.125 49.291 1.00 67.88 247 PRO A CA 1
ATOM 1692 C C . PRO A 1 247 ? -14.325 -11.314 48.549 1.00 67.88 247 PRO A C 1
ATOM 1694 O O . PRO A 1 247 ? -15.419 -11.125 49.070 1.00 67.88 247 PRO A O 1
ATOM 1697 N N . GLY A 1 248 ? -14.024 -10.861 47.324 1.00 81.06 248 GLY A N 1
ATOM 1698 C CA . GLY A 1 248 ? -14.965 -10.112 46.476 1.00 81.06 248 GLY A CA 1
ATOM 1699 C C . GLY A 1 248 ? -16.237 -10.903 46.136 1.00 81.06 248 GLY A C 1
ATOM 1700 O O . GLY A 1 248 ? -16.232 -12.134 46.137 1.00 81.06 248 GLY A O 1
ATOM 1701 N N . SER A 1 249 ? -17.334 -10.195 45.858 1.00 93.38 249 SER A N 1
ATOM 1702 C CA . SER A 1 249 ? -18.628 -10.788 45.490 1.00 93.38 249 SER A CA 1
ATOM 1703 C C . SER A 1 249 ? -18.640 -11.344 44.061 1.00 93.38 249 SER A C 1
ATOM 1705 O O . SER A 1 249 ? -17.805 -10.978 43.228 1.00 93.38 249 SER A O 1
ATOM 1707 N N . LEU A 1 250 ? -19.592 -12.237 43.772 1.00 96.06 250 LEU A N 1
ATOM 1708 C CA . LEU A 1 250 ? -19.719 -12.907 42.477 1.00 96.06 250 LEU A CA 1
ATOM 1709 C C . LEU A 1 250 ? -21.170 -12.914 41.981 1.00 96.06 250 LEU A C 1
ATOM 1711 O O . LEU A 1 250 ? -22.066 -13.398 42.667 1.00 96.06 250 LEU A O 1
ATOM 1715 N N . VAL A 1 251 ? -21.387 -12.463 40.746 1.00 98.31 251 VAL A N 1
ATOM 1716 C CA . VAL A 1 251 ? -22.620 -12.718 39.987 1.00 98.31 251 VAL A CA 1
ATOM 1717 C C . VAL A 1 251 ? -22.290 -13.590 38.782 1.00 98.31 251 VAL A C 1
ATOM 1719 O O . VAL A 1 251 ? -21.515 -13.184 37.922 1.00 98.31 251 VAL A O 1
ATOM 1722 N N . GLN A 1 252 ? -22.903 -14.767 38.688 1.00 98.62 252 GLN A N 1
ATOM 1723 C CA . GLN A 1 252 ? -22.866 -15.625 37.504 1.00 98.62 252 GLN A CA 1
ATOM 1724 C C . GLN A 1 252 ? -24.241 -15.618 36.841 1.00 98.62 252 GLN A C 1
ATOM 1726 O O . GLN A 1 252 ? -25.226 -15.984 37.473 1.00 98.62 252 GLN A O 1
ATOM 1731 N N . ALA A 1 253 ? -24.330 -15.221 35.575 1.00 98.62 253 ALA A N 1
ATOM 1732 C CA . ALA A 1 253 ? -25.588 -15.153 34.839 1.00 98.62 253 ALA A CA 1
ATOM 1733 C C . ALA A 1 253 ? -25.489 -15.855 33.478 1.00 98.62 253 ALA A C 1
ATOM 1735 O O . ALA A 1 253 ? -24.571 -15.603 32.698 1.00 98.62 253 ALA A O 1
ATOM 1736 N N . SER A 1 254 ? -26.450 -16.724 33.157 1.00 98.69 254 SER A N 1
ATOM 1737 C CA . SER A 1 254 ? -26.504 -17.409 31.860 1.00 98.69 254 SER A CA 1
ATOM 1738 C C . SER A 1 254 ? -27.901 -17.397 31.246 1.00 98.69 254 SER A C 1
ATOM 1740 O O . SER A 1 254 ? -28.889 -17.663 31.931 1.00 98.69 254 SER A O 1
ATOM 1742 N N . ASN A 1 255 ? -27.986 -17.137 29.937 1.00 98.44 255 ASN A N 1
ATOM 1743 C CA . ASN A 1 255 ? -29.242 -17.119 29.170 1.00 98.44 255 ASN A CA 1
ATOM 1744 C C . ASN A 1 255 ? -30.269 -16.103 29.706 1.00 98.44 255 ASN A C 1
ATOM 1746 O O . ASN A 1 255 ? -31.456 -16.411 29.821 1.00 98.44 255 ASN A O 1
ATOM 1750 N N . VAL A 1 256 ? -29.808 -14.909 30.085 1.00 98.62 256 VAL A N 1
ATOM 1751 C CA . VAL A 1 256 ? -30.629 -13.872 30.731 1.00 98.62 256 VAL A CA 1
ATOM 1752 C C . VAL A 1 256 ? -30.945 -12.710 29.793 1.00 98.62 256 VAL A C 1
ATOM 1754 O O . VAL A 1 256 ? -30.153 -12.365 28.919 1.00 98.62 256 VAL A O 1
ATOM 1757 N N . THR A 1 257 ? -32.089 -12.061 30.007 1.00 98.81 257 THR A N 1
ATOM 1758 C CA . THR A 1 257 ? -32.418 -10.776 29.369 1.00 98.81 257 THR A CA 1
ATOM 1759 C C . THR A 1 257 ? -32.308 -9.646 30.386 1.00 98.81 257 THR A C 1
ATOM 1761 O O . THR A 1 257 ? -32.978 -9.687 31.413 1.00 98.81 257 THR A O 1
ATOM 1764 N N . LEU A 1 258 ? -31.492 -8.630 30.116 1.00 98.56 258 LEU A N 1
ATOM 1765 C CA . LEU A 1 258 ? -31.252 -7.501 31.017 1.00 98.56 258 LEU A CA 1
ATOM 1766 C C . LEU A 1 258 ? -31.707 -6.207 30.345 1.00 98.56 258 LEU A C 1
ATOM 1768 O O . LEU A 1 258 ? -31.277 -5.909 29.230 1.00 98.56 258 LEU A O 1
ATOM 1772 N N . ARG A 1 259 ? -32.573 -5.439 31.004 1.00 97.69 259 ARG A N 1
ATOM 1773 C CA . ARG A 1 259 ? -33.098 -4.171 30.488 1.00 97.69 259 ARG A CA 1
ATOM 1774 C C . ARG A 1 259 ? -32.953 -3.085 31.535 1.00 97.69 259 ARG A C 1
ATOM 1776 O O . ARG A 1 259 ? -33.485 -3.223 32.630 1.00 97.69 259 ARG A O 1
ATOM 1783 N N . THR A 1 260 ? -32.257 -2.008 31.193 1.00 95.00 260 THR A N 1
ATOM 1784 C CA . THR A 1 260 ? -32.139 -0.841 32.068 1.00 95.00 260 THR A CA 1
ATOM 1785 C C . THR A 1 260 ? -32.539 0.437 31.348 1.00 95.00 260 THR A C 1
ATOM 1787 O O . THR A 1 260 ? -32.249 0.614 30.161 1.00 95.00 260 THR A O 1
ATOM 1790 N N . SER A 1 261 ? -33.222 1.337 32.054 1.00 92.25 261 SER A N 1
ATOM 1791 C CA . SER A 1 261 ? -33.615 2.638 31.511 1.00 92.25 261 SER A CA 1
ATOM 1792 C C . SER A 1 261 ? -33.440 3.771 32.514 1.00 92.25 261 SER A C 1
ATOM 1794 O O . SER A 1 261 ? -33.858 3.642 33.660 1.00 92.25 261 SER A O 1
ATOM 1796 N N . GLY A 1 262 ? -32.891 4.897 32.062 1.00 85.56 262 GLY A N 1
ATOM 1797 C CA . GLY A 1 262 ? -32.623 6.074 32.891 1.00 85.56 262 GLY A CA 1
ATOM 1798 C C . GLY A 1 262 ? -31.210 6.616 32.674 1.00 85.56 262 GLY A C 1
ATOM 1799 O O . GLY A 1 262 ? -30.412 6.023 31.947 1.00 85.56 262 GLY A O 1
ATOM 1800 N N . LEU A 1 263 ? -30.908 7.769 33.275 1.00 84.31 263 LEU A N 1
ATOM 1801 C CA . LEU A 1 263 ? -29.569 8.365 33.232 1.00 84.31 263 LEU A CA 1
ATOM 1802 C C . LEU A 1 263 ? -28.568 7.435 33.933 1.00 84.31 263 LEU A C 1
ATOM 1804 O O . LEU A 1 263 ? -28.787 7.061 35.082 1.00 84.31 263 LEU A O 1
ATOM 1808 N N . GLY A 1 264 ? -27.471 7.070 33.270 1.00 81.81 264 GLY A N 1
ATOM 1809 C CA . GLY A 1 264 ? -26.395 6.305 33.911 1.00 81.81 264 GLY A CA 1
ATOM 1810 C C . GLY A 1 264 ? -26.702 4.828 34.193 1.00 81.81 264 GLY A C 1
ATOM 1811 O O . GLY A 1 264 ? -26.025 4.231 35.021 1.00 81.81 264 GLY A O 1
ATOM 1812 N N . GLY A 1 265 ? -27.724 4.231 33.571 1.00 89.25 265 GLY A N 1
ATOM 1813 C CA . GLY A 1 265 ? -28.122 2.843 33.850 1.00 89.25 265 GLY A CA 1
ATOM 1814 C C . GLY A 1 265 ? -27.101 1.790 33.390 1.00 89.25 265 GLY A C 1
ATOM 1815 O O . GLY A 1 265 ? -26.526 1.902 32.308 1.00 89.25 265 GLY A O 1
ATOM 1816 N N . TYR A 1 266 ? -26.930 0.721 34.171 1.00 94.25 266 TYR A N 1
ATOM 1817 C CA . TYR A 1 266 ? -25.949 -0.348 33.960 1.00 94.25 266 TYR A CA 1
ATOM 1818 C C . TYR A 1 266 ? -26.616 -1.695 33.646 1.00 94.25 266 TYR A C 1
ATOM 1820 O O . TYR A 1 266 ? -27.399 -2.213 34.435 1.00 94.25 266 TYR A O 1
ATOM 1828 N N . GLY A 1 267 ? -26.273 -2.337 32.532 1.00 97.19 267 GLY A N 1
ATOM 1829 C CA . GLY A 1 267 ? -26.651 -3.733 32.300 1.00 97.19 267 GLY A CA 1
ATOM 1830 C C . GLY A 1 267 ? -25.962 -4.651 33.311 1.00 97.19 267 GLY A C 1
ATOM 1831 O O . GLY A 1 267 ? -26.609 -5.415 34.026 1.00 97.19 267 GLY A O 1
ATOM 1832 N N . VAL A 1 268 ? -24.638 -4.534 33.397 1.00 98.38 268 VAL A N 1
ATOM 1833 C CA . VAL A 1 268 ? -23.795 -5.282 34.333 1.00 98.38 268 VAL A CA 1
ATOM 1834 C C . VAL A 1 268 ? -22.736 -4.354 34.918 1.00 98.38 268 VAL A C 1
ATOM 1836 O O . VAL A 1 268 ? -21.961 -3.745 34.177 1.00 98.38 268 VAL A O 1
ATOM 1839 N N . LEU A 1 269 ? -22.682 -4.282 36.243 1.00 95.56 269 LEU A N 1
ATOM 1840 C CA . LEU A 1 269 ? -21.744 -3.469 37.007 1.00 95.56 269 LEU A CA 1
ATOM 1841 C C . LEU A 1 269 ? -20.876 -4.360 37.905 1.00 95.56 269 LEU A C 1
ATOM 1843 O O . LEU A 1 269 ? -21.404 -5.146 38.690 1.00 95.56 269 LEU A O 1
ATOM 1847 N N . ALA A 1 270 ? -19.555 -4.217 37.814 1.00 95.12 270 ALA A N 1
ATOM 1848 C CA . ALA A 1 270 ? -18.600 -4.819 38.744 1.00 95.12 270 ALA A CA 1
ATOM 1849 C C . ALA A 1 270 ? -17.686 -3.732 39.322 1.00 95.12 270 ALA A C 1
ATOM 1851 O O . ALA A 1 270 ? -16.984 -3.047 38.573 1.00 95.12 270 ALA A O 1
ATOM 1852 N N . VAL A 1 271 ? -17.698 -3.562 40.642 1.00 90.50 271 VAL A N 1
ATOM 1853 C CA . VAL A 1 271 ? -17.034 -2.431 41.304 1.00 90.50 271 VAL A CA 1
ATOM 1854 C C . VAL A 1 271 ? -16.426 -2.837 42.650 1.00 90.50 271 VAL A C 1
ATOM 1856 O O . VAL A 1 271 ? -17.025 -3.621 43.383 1.00 90.50 271 VAL A O 1
ATOM 1859 N N . PHE A 1 272 ? -15.244 -2.306 42.974 1.00 86.38 272 PHE A N 1
ATOM 1860 C CA . PHE A 1 272 ? -14.487 -2.547 44.217 1.00 86.38 272 PHE A CA 1
ATOM 1861 C C . PHE A 1 272 ? -13.999 -3.989 44.464 1.00 86.38 272 PHE A C 1
ATOM 1863 O O . PHE A 1 272 ? -14.547 -4.964 43.953 1.00 86.38 272 PHE A O 1
ATOM 1870 N N . ASP A 1 273 ? -12.947 -4.113 45.285 1.00 85.50 273 ASP A N 1
ATOM 1871 C CA . ASP A 1 273 ? -12.362 -5.337 45.872 1.00 85.50 273 ASP A CA 1
ATOM 1872 C C . ASP A 1 273 ? -12.405 -6.613 45.010 1.00 85.50 273 ASP A C 1
ATOM 1874 O O . ASP A 1 273 ? -12.693 -7.708 45.502 1.00 85.50 273 ASP A O 1
ATOM 1878 N N . ASN A 1 274 ? -12.067 -6.503 43.724 1.00 86.56 274 ASN A N 1
ATOM 1879 C CA . ASN A 1 274 ? -12.093 -7.616 42.770 1.00 86.56 274 ASN A CA 1
ATOM 1880 C C . ASN A 1 274 ? -13.461 -8.319 42.653 1.00 86.56 274 ASN A C 1
ATOM 1882 O O . ASN A 1 274 ? -13.502 -9.532 42.421 1.00 86.56 274 ASN A O 1
ATOM 1886 N N . ALA A 1 275 ? -14.568 -7.588 42.813 1.00 93.06 275 ALA A N 1
ATOM 1887 C CA . ALA A 1 275 ? -15.909 -8.093 42.534 1.00 93.06 275 ALA A CA 1
ATOM 1888 C C . ALA A 1 275 ? -16.008 -8.607 41.091 1.00 93.06 275 ALA A C 1
ATOM 1890 O O . ALA A 1 275 ? -15.442 -8.011 40.168 1.00 93.06 275 ALA A O 1
ATOM 1891 N N . ARG A 1 276 ? -16.709 -9.727 40.893 1.00 96.25 276 ARG A N 1
ATOM 1892 C CA . ARG A 1 276 ? -16.746 -10.449 39.616 1.00 96.25 276 ARG A CA 1
ATOM 1893 C C . ARG A 1 276 ? -18.159 -10.576 39.072 1.00 96.25 276 ARG A C 1
ATOM 1895 O O . ARG A 1 276 ? -19.065 -11.010 39.780 1.00 96.25 276 ARG A O 1
ATOM 1902 N N . ALA A 1 277 ? -18.320 -10.293 37.785 1.00 98.00 277 ALA A N 1
ATOM 1903 C CA . ALA A 1 277 ? -19.510 -10.655 37.027 1.00 98.00 277 ALA A CA 1
ATOM 1904 C C . ALA A 1 277 ? -19.136 -11.565 35.848 1.00 98.00 277 ALA A C 1
ATOM 1906 O O . ALA A 1 277 ? -18.331 -11.199 34.990 1.00 98.00 277 ALA A O 1
ATOM 1907 N N . GLU A 1 278 ? -19.732 -12.751 35.793 1.00 98.56 278 GLU A N 1
ATOM 1908 C CA . GLU A 1 278 ? -19.538 -13.741 34.735 1.00 98.56 278 GLU A CA 1
ATOM 1909 C C . GLU A 1 278 ? -20.860 -13.938 33.993 1.00 98.56 278 GLU A C 1
ATOM 1911 O O . GLU A 1 278 ? -21.842 -14.407 34.564 1.00 98.56 278 GLU A O 1
ATOM 1916 N N . VAL A 1 279 ? -20.907 -13.552 32.719 1.00 98.62 279 VAL A N 1
ATOM 1917 C CA . VAL A 1 279 ? -22.147 -13.497 31.936 1.00 98.62 279 VAL A CA 1
ATOM 1918 C C . VAL A 1 279 ? -22.016 -14.323 30.657 1.00 98.62 279 VAL A C 1
ATOM 1920 O O . VAL A 1 279 ? -21.009 -14.263 29.955 1.00 98.62 279 VAL A O 1
ATOM 1923 N N . SER A 1 280 ? -23.029 -15.117 30.321 1.00 98.56 280 SER A N 1
ATOM 1924 C CA . SER A 1 280 ? -23.044 -15.901 29.079 1.00 98.56 280 SER A CA 1
ATOM 1925 C C . SER A 1 280 ? -24.410 -15.894 28.403 1.00 98.56 280 SER A C 1
ATOM 1927 O O . SER A 1 280 ? -25.443 -16.007 29.063 1.00 98.56 280 SER A O 1
ATOM 1929 N N . ASN A 1 281 ? -24.419 -15.785 27.072 1.00 98.38 281 ASN A N 1
ATOM 1930 C CA . ASN A 1 281 ? -25.637 -15.797 26.253 1.00 98.38 281 ASN A CA 1
ATOM 1931 C C . ASN A 1 281 ? -26.698 -14.788 26.740 1.00 98.38 281 ASN A C 1
ATOM 1933 O O . ASN A 1 281 ? -27.879 -15.125 26.835 1.00 98.38 281 ASN A O 1
ATOM 1937 N N . ALA A 1 282 ? -26.280 -13.578 27.119 1.00 98.62 282 ALA A N 1
ATOM 1938 C CA . ALA A 1 282 ? -27.191 -12.545 27.601 1.00 98.62 282 ALA A CA 1
ATOM 1939 C C . ALA A 1 282 ? -27.650 -11.608 26.476 1.00 98.62 282 ALA A C 1
ATOM 1941 O O . ALA A 1 282 ? -26.884 -11.302 25.562 1.00 98.62 282 ALA A O 1
ATOM 1942 N N . ASP A 1 283 ? -28.880 -11.109 26.576 1.00 98.81 283 ASP A N 1
ATOM 1943 C CA . ASP A 1 283 ? -29.381 -9.992 25.768 1.00 98.81 283 ASP A CA 1
ATOM 1944 C C . ASP A 1 283 ? -29.552 -8.761 26.663 1.00 98.81 283 ASP A C 1
ATOM 1946 O O . ASP A 1 283 ? -30.448 -8.708 27.506 1.00 98.81 283 ASP A O 1
ATOM 1950 N N . ILE A 1 284 ? -28.659 -7.788 26.505 1.00 98.75 284 ILE A N 1
ATOM 1951 C CA . ILE A 1 284 ? -28.526 -6.612 27.364 1.00 98.75 284 ILE A CA 1
ATOM 1952 C C . ILE A 1 284 ? -28.953 -5.386 26.566 1.00 98.75 284 ILE A C 1
ATOM 1954 O O . ILE A 1 284 ? -28.382 -5.108 25.511 1.00 98.75 284 ILE A O 1
ATOM 1958 N N . ALA A 1 285 ? -29.924 -4.625 27.064 1.00 98.38 285 ALA A N 1
ATOM 1959 C CA . ALA A 1 285 ? -30.268 -3.331 26.489 1.00 98.38 285 ALA A CA 1
ATOM 1960 C C . ALA A 1 285 ? -30.322 -2.240 27.557 1.00 98.38 285 ALA A C 1
ATOM 1962 O O . ALA A 1 285 ? -31.013 -2.393 28.562 1.00 98.38 285 ALA A O 1
ATOM 1963 N N . THR A 1 286 ? -29.622 -1.135 27.311 1.00 96.75 286 THR A N 1
ATOM 1964 C CA . THR A 1 286 ? -29.607 0.035 28.197 1.00 96.75 286 THR A CA 1
ATOM 1965 C C . THR A 1 286 ? -30.023 1.282 27.423 1.00 96.75 286 THR A C 1
ATOM 1967 O O . THR A 1 286 ? -29.413 1.605 26.399 1.00 96.75 286 THR A O 1
ATOM 1970 N N . THR A 1 287 ? -31.035 2.003 27.895 1.00 94.75 287 THR A N 1
ATOM 1971 C CA . THR A 1 287 ? -31.549 3.212 27.230 1.00 94.75 287 THR A CA 1
ATOM 1972 C C . THR A 1 287 ? -31.496 4.425 28.147 1.00 94.75 287 THR A C 1
ATOM 1974 O O . THR A 1 287 ? -31.952 4.356 29.285 1.00 94.75 287 THR A O 1
ATOM 1977 N N . GLY A 1 288 ? -31.020 5.553 27.637 1.00 87.44 288 GLY A N 1
ATOM 1978 C CA . GLY A 1 288 ? -30.844 6.781 28.406 1.00 87.44 288 GLY A CA 1
ATOM 1979 C C . GLY A 1 288 ? -29.464 7.381 28.171 1.00 87.44 288 GLY A C 1
ATOM 1980 O O . GLY A 1 288 ? -28.553 6.719 27.670 1.00 87.44 288 GLY A O 1
ATOM 1981 N N . GLU A 1 289 ? -29.313 8.660 28.501 1.00 84.12 289 GLU A N 1
ATOM 1982 C CA . GLU A 1 289 ? -28.002 9.307 28.502 1.00 84.12 289 GLU A CA 1
ATOM 1983 C C . GLU A 1 289 ? -27.052 8.552 29.446 1.00 84.12 289 GLU A C 1
ATOM 1985 O O . GLU A 1 289 ? -27.462 8.104 30.517 1.00 84.12 289 GLU A O 1
ATOM 1990 N N . GLN A 1 290 ? -25.795 8.363 29.032 1.00 84.00 290 GLN A N 1
ATOM 1991 C CA . GLN A 1 290 ? -24.797 7.607 29.801 1.00 84.00 290 GLN A CA 1
ATOM 1992 C C . GLN A 1 290 ? -25.204 6.154 30.127 1.00 84.00 290 GLN A C 1
ATOM 1994 O O . GLN A 1 290 ? -24.815 5.627 31.159 1.00 84.00 290 GLN A O 1
ATOM 1999 N N . GLY A 1 291 ? -25.979 5.472 29.281 1.00 89.12 291 GLY A N 1
ATOM 2000 C CA . GLY A 1 291 ? -26.254 4.040 29.475 1.00 89.12 291 GLY A CA 1
ATOM 2001 C C . GLY A 1 291 ? -25.012 3.161 29.252 1.00 89.12 291 GLY A C 1
ATOM 2002 O O . GLY A 1 291 ? -24.290 3.354 28.272 1.00 89.12 291 GLY A O 1
ATOM 2003 N N . TYR A 1 292 ? -24.787 2.170 30.116 1.00 94.81 292 TYR A N 1
ATOM 2004 C CA . TYR A 1 292 ? -23.647 1.250 30.074 1.00 94.81 292 TYR A CA 1
ATOM 2005 C C . TYR A 1 292 ? -24.103 -0.204 29.926 1.00 94.81 292 TYR A C 1
ATOM 2007 O O . TYR A 1 292 ? -24.776 -0.732 30.805 1.00 94.81 292 TYR A O 1
ATOM 2015 N N . GLY A 1 293 ? -23.661 -0.911 28.887 1.00 97.75 293 GLY A N 1
ATOM 2016 C CA . GLY A 1 293 ? -23.868 -2.360 28.794 1.00 97.75 293 GLY A CA 1
ATOM 2017 C C . GLY A 1 293 ? -23.099 -3.107 29.886 1.00 97.75 293 GLY A C 1
ATOM 2018 O O . GLY A 1 293 ? -23.694 -3.753 30.748 1.00 97.75 293 GLY A O 1
ATOM 2019 N N . TYR A 1 294 ? -21.775 -2.948 29.870 1.00 98.38 294 TYR A N 1
ATOM 2020 C CA . TYR A 1 294 ? -20.848 -3.386 30.913 1.00 98.38 294 TYR A CA 1
ATOM 2021 C C . TYR A 1 294 ? -20.123 -2.181 31.522 1.00 98.38 294 TYR A C 1
ATOM 2023 O O . TYR A 1 294 ? -19.640 -1.315 30.791 1.00 98.38 294 TYR A O 1
ATOM 2031 N N . SER A 1 295 ? -19.970 -2.155 32.844 1.00 96.12 295 SER A N 1
ATOM 2032 C CA . SER A 1 295 ? -19.112 -1.196 33.546 1.00 96.12 295 SER A CA 1
ATOM 2033 C C . SER A 1 295 ? -18.274 -1.919 34.595 1.00 96.12 295 SER A C 1
ATOM 2035 O O . SER A 1 295 ? -18.825 -2.537 35.504 1.00 96.12 295 SER A O 1
ATOM 2037 N N . ALA A 1 296 ? -16.949 -1.854 34.469 1.00 95.31 296 ALA A N 1
ATOM 2038 C CA . ALA A 1 296 ? -16.017 -2.391 35.457 1.00 95.31 296 ALA A CA 1
ATOM 2039 C C . ALA A 1 296 ? -15.058 -1.300 35.933 1.00 95.31 296 ALA A C 1
ATOM 2041 O O . ALA A 1 296 ? -14.402 -0.642 35.118 1.00 95.31 296 ALA A O 1
ATOM 2042 N N . ARG A 1 297 ? -14.984 -1.089 37.246 1.00 91.00 297 ARG A N 1
ATOM 2043 C CA . ARG A 1 297 ? -14.166 -0.028 37.847 1.00 91.00 297 ARG A CA 1
ATOM 2044 C C . ARG A 1 297 ? -13.569 -0.494 39.168 1.00 91.00 297 ARG A C 1
ATOM 2046 O O . ARG A 1 297 ? -14.027 -1.473 39.747 1.00 91.00 297 ARG A O 1
ATOM 2053 N N . GLU A 1 298 ? -12.527 0.199 39.614 1.00 89.25 298 GLU A N 1
ATOM 2054 C CA . GLU A 1 298 ? -11.922 0.037 40.946 1.00 89.25 298 GLU A CA 1
ATOM 2055 C C . GLU A 1 298 ? -11.596 -1.427 41.257 1.00 89.25 298 GLU A C 1
ATOM 2057 O O . GLU A 1 298 ? -12.060 -1.993 42.241 1.00 89.25 298 GLU A O 1
ATOM 2062 N N . THR A 1 299 ? -10.800 -2.054 40.386 1.00 91.06 299 THR A N 1
ATOM 2063 C CA . THR A 1 299 ? -10.422 -3.486 40.420 1.00 91.06 299 THR A CA 1
ATOM 2064 C C . THR A 1 299 ? -11.526 -4.498 40.082 1.00 91.06 299 THR A C 1
ATOM 2066 O O . THR A 1 299 ? -11.250 -5.698 40.054 1.00 91.06 299 THR A O 1
ATOM 2069 N N . GLY A 1 300 ? -12.748 -4.057 39.767 1.00 93.00 300 GLY A N 1
ATOM 2070 C CA . GLY A 1 300 ? -13.838 -4.926 39.314 1.00 93.00 300 GLY A CA 1
ATOM 2071 C C . GLY A 1 300 ? -13.493 -5.737 38.058 1.00 93.00 300 GLY A C 1
ATOM 2072 O O . GLY A 1 300 ? -12.688 -5.320 37.216 1.00 93.00 300 GLY A O 1
ATOM 2073 N N . GLN A 1 301 ? -14.103 -6.916 37.929 1.00 96.19 301 GLN A N 1
ATOM 2074 C CA . GLN A 1 301 ? -13.813 -7.875 36.864 1.00 96.19 301 GLN A CA 1
ATOM 2075 C C . GLN A 1 301 ? -15.090 -8.331 36.161 1.00 96.19 301 GLN A C 1
ATOM 2077 O O . GLN A 1 301 ? -16.037 -8.778 36.807 1.00 96.19 301 GLN A O 1
ATOM 2082 N N . ILE A 1 302 ? -15.106 -8.273 34.828 1.00 98.56 302 ILE A N 1
ATOM 2083 C CA . ILE A 1 302 ? -16.221 -8.798 34.027 1.00 98.56 302 ILE A CA 1
ATOM 2084 C C . ILE A 1 302 ? -15.698 -9.789 32.995 1.00 98.56 302 ILE A C 1
ATOM 2086 O O . ILE A 1 302 ? -14.803 -9.476 32.213 1.00 98.56 302 ILE A O 1
ATOM 2090 N N . THR A 1 303 ? -16.300 -10.973 32.944 1.00 98.69 303 THR A N 1
ATOM 2091 C CA . THR A 1 303 ? -16.111 -11.925 31.846 1.00 98.69 303 THR A CA 1
ATOM 2092 C C . THR A 1 303 ? -17.445 -12.158 31.159 1.00 98.69 303 THR A C 1
ATOM 2094 O O . THR A 1 303 ? -18.417 -12.527 31.812 1.00 98.69 303 THR A O 1
ATOM 2097 N N . SER A 1 304 ? -17.505 -11.955 29.843 1.00 98.69 304 SER A N 1
ATOM 2098 C CA . SER A 1 304 ? -18.711 -12.195 29.052 1.00 98.69 304 SER A CA 1
ATOM 2099 C C . SER A 1 304 ? -18.442 -13.087 27.846 1.00 98.69 304 SER A C 1
ATOM 2101 O O . SER A 1 304 ? -17.415 -12.950 27.178 1.00 98.69 304 SER A O 1
ATOM 2103 N N . SER A 1 305 ? -19.383 -13.984 27.541 1.00 98.62 305 SER A N 1
ATOM 2104 C CA . SER A 1 305 ? -19.361 -14.805 26.327 1.00 98.62 305 SER A CA 1
ATOM 2105 C C . SER A 1 305 ? -20.691 -14.776 25.569 1.00 98.62 305 SER A C 1
ATOM 2107 O O . SER A 1 305 ? -21.763 -14.844 26.173 1.00 98.62 305 SER A O 1
ATOM 2109 N N . ASN A 1 306 ? -20.625 -14.675 24.238 1.00 98.06 306 ASN A N 1
ATOM 2110 C CA . ASN A 1 306 ? -21.761 -14.787 23.309 1.00 98.06 306 ASN A CA 1
ATOM 2111 C C . ASN A 1 306 ? -22.979 -13.915 23.670 1.00 98.06 306 ASN A C 1
ATOM 2113 O O . ASN A 1 306 ? -24.122 -14.326 23.485 1.00 98.06 306 ASN A O 1
ATOM 2117 N N . SER A 1 307 ? -22.744 -12.722 24.216 1.00 98.56 307 SER A N 1
ATOM 2118 C CA . SER A 1 307 ? -23.813 -11.812 24.638 1.00 98.56 307 SER A CA 1
ATOM 2119 C C . SER A 1 307 ? -24.038 -10.702 23.612 1.00 98.56 307 SER A C 1
ATOM 2121 O O . SER A 1 307 ? -23.102 -10.258 22.946 1.00 98.56 307 SER A O 1
ATOM 2123 N N . ASN A 1 308 ? -25.284 -10.253 23.485 1.00 98.62 308 ASN A N 1
ATOM 2124 C CA . ASN A 1 308 ? -25.673 -9.133 22.637 1.00 98.62 308 ASN A CA 1
ATOM 2125 C C . ASN A 1 308 ? -25.965 -7.921 23.514 1.00 98.62 308 ASN A C 1
ATOM 2127 O O . ASN A 1 308 ? -26.811 -7.989 24.400 1.00 98.62 308 ASN A O 1
ATOM 2131 N N . VAL A 1 309 ? -25.280 -6.813 23.259 1.00 98.81 309 VAL A N 1
ATOM 2132 C CA . VAL A 1 309 ? -25.431 -5.564 24.006 1.00 98.81 309 VAL A CA 1
ATOM 2133 C C . VAL A 1 309 ? -25.934 -4.476 23.075 1.00 98.81 309 VAL A C 1
ATOM 2135 O O . VAL A 1 309 ? -25.373 -4.263 22.000 1.00 98.81 309 VAL A O 1
ATOM 2138 N N . ARG A 1 310 ? -26.973 -3.756 23.492 1.00 98.62 310 ARG A N 1
ATOM 2139 C CA . ARG A 1 310 ? -27.475 -2.566 22.802 1.00 98.62 310 ARG A CA 1
ATOM 2140 C C . ARG A 1 310 ? -27.533 -1.399 23.768 1.00 98.62 310 ARG A C 1
ATOM 2142 O O . ARG A 1 310 ? -28.228 -1.480 24.776 1.00 98.62 310 ARG A O 1
ATOM 2149 N N . THR A 1 311 ? -26.845 -0.311 23.454 1.00 97.81 311 THR A N 1
ATOM 2150 C CA . THR A 1 311 ? -26.949 0.925 24.235 1.00 97.81 311 THR A CA 1
ATOM 2151 C C . THR A 1 311 ? -27.439 2.072 23.365 1.00 97.81 311 THR A C 1
ATOM 2153 O O . THR A 1 311 ? -27.002 2.233 22.225 1.00 97.81 311 THR A O 1
ATOM 2156 N N . ALA A 1 312 ? -28.390 2.850 23.880 1.00 96.69 312 ALA A N 1
ATOM 2157 C CA . ALA A 1 312 ? -28.998 3.954 23.145 1.00 96.69 312 ALA A CA 1
ATOM 2158 C C . ALA A 1 312 ? -29.095 5.211 24.014 1.00 96.69 312 ALA A C 1
ATOM 2160 O O . ALA A 1 312 ? -29.774 5.211 25.040 1.00 96.69 312 ALA A O 1
ATOM 2161 N N . GLY A 1 313 ? -28.440 6.281 23.571 1.00 89.69 313 GLY A N 1
ATOM 2162 C CA . GLY A 1 313 ? -28.381 7.566 24.260 1.00 89.69 313 GLY A CA 1
ATOM 2163 C C . GLY A 1 313 ? -27.069 8.300 23.991 1.00 89.69 313 GLY A C 1
ATOM 2164 O O . GLY A 1 313 ? -26.080 7.708 23.556 1.00 89.69 313 GLY A O 1
ATOM 2165 N N . VAL A 1 314 ? -27.061 9.609 24.244 1.00 85.44 314 VAL A N 1
ATOM 2166 C CA . VAL A 1 314 ? -25.833 10.418 24.200 1.00 85.44 314 VAL A CA 1
ATOM 2167 C C . VAL A 1 314 ? -24.852 9.882 25.247 1.00 85.44 314 VAL A C 1
ATOM 2169 O O . VAL A 1 314 ? -25.264 9.525 26.352 1.00 85.44 314 VAL A O 1
ATOM 2172 N N . ASN A 1 315 ? -23.565 9.794 24.900 1.00 83.62 315 ASN A N 1
ATOM 2173 C CA . ASN A 1 315 ? -22.521 9.219 25.758 1.00 83.62 315 ASN A CA 1
ATOM 2174 C C . ASN A 1 315 ? -22.808 7.771 26.215 1.00 83.62 315 ASN A C 1
ATOM 2176 O O . ASN A 1 315 ? -22.414 7.384 27.310 1.00 83.62 315 ASN A O 1
ATOM 2180 N N . GLY A 1 316 ? -23.517 6.964 25.419 1.00 88.75 316 GLY A N 1
ATOM 2181 C CA . GLY A 1 316 ? -23.737 5.547 25.732 1.00 88.75 316 GLY A CA 1
ATOM 2182 C C . GLY A 1 316 ? -22.480 4.693 25.520 1.00 88.75 316 GLY A C 1
ATOM 2183 O O . GLY A 1 316 ? -21.753 4.888 24.547 1.00 88.75 316 GLY A O 1
ATOM 2184 N N . TYR A 1 317 ? -22.246 3.703 26.384 1.00 94.81 317 TYR A N 1
ATOM 2185 C CA . TYR A 1 317 ? -21.090 2.803 26.332 1.00 94.81 317 TYR A CA 1
ATOM 2186 C C . TYR A 1 317 ? -21.524 1.342 26.259 1.00 94.81 317 TYR A C 1
ATOM 2188 O O . TYR A 1 317 ? -22.280 0.869 27.098 1.00 94.81 317 TYR A O 1
ATOM 2196 N N . GLY A 1 318 ? -21.000 0.577 25.308 1.00 97.62 318 GLY A N 1
ATOM 2197 C CA . GLY A 1 318 ? -21.208 -0.870 25.289 1.00 97.62 318 GLY A CA 1
ATOM 2198 C C . GLY A 1 318 ? -20.440 -1.571 26.406 1.00 97.62 318 GLY A C 1
ATOM 2199 O O . GLY A 1 318 ? -21.015 -2.353 27.159 1.00 97.62 318 GLY A O 1
ATOM 2200 N N . ALA A 1 319 ? -19.159 -1.235 26.555 1.00 97.94 319 ALA A N 1
ATOM 2201 C CA . ALA A 1 319 ? -18.335 -1.594 27.702 1.00 97.94 319 ALA A CA 1
ATOM 2202 C C . ALA A 1 319 ? -17.456 -0.413 28.135 1.00 97.94 319 ALA A C 1
ATOM 2204 O O . ALA A 1 319 ? -16.793 0.210 27.303 1.00 97.94 319 ALA A O 1
ATOM 2205 N N . TYR A 1 320 ? -17.421 -0.132 29.434 1.00 96.06 320 TYR A N 1
ATOM 2206 C CA . TYR A 1 320 ? -16.624 0.935 30.032 1.00 96.06 320 TYR A CA 1
ATOM 2207 C C . TYR A 1 320 ? -15.758 0.389 31.169 1.00 96.06 320 TYR A C 1
ATOM 2209 O O . TYR A 1 320 ? -16.274 -0.209 32.112 1.00 96.06 320 TYR A O 1
ATOM 2217 N N . VAL A 1 321 ? -14.439 0.566 31.073 1.00 96.12 321 VAL A N 1
ATOM 2218 C CA . VAL A 1 321 ? -13.470 -0.087 31.967 1.00 96.12 321 VAL A CA 1
ATOM 2219 C C . VAL A 1 321 ? -12.420 0.898 32.447 1.00 96.12 321 VAL A C 1
ATOM 2221 O O . VAL A 1 321 ? -11.770 1.546 31.624 1.00 96.12 321 VAL A O 1
ATOM 2224 N N . ARG A 1 322 ? -12.255 1.022 33.769 1.00 92.50 322 ARG A N 1
ATOM 2225 C CA . ARG A 1 322 ? -11.381 2.033 34.393 1.00 92.50 322 ARG A CA 1
ATOM 2226 C C . ARG A 1 322 ? -10.760 1.589 35.705 1.00 92.50 322 ARG A C 1
ATOM 2228 O O . ARG A 1 322 ? -11.161 0.577 36.271 1.00 92.50 322 ARG A O 1
ATOM 2235 N N . SER A 1 323 ? -9.825 2.389 36.217 1.00 88.88 323 SER A N 1
ATOM 2236 C CA . SER A 1 323 ? -9.315 2.277 37.590 1.00 88.88 323 SER A CA 1
ATOM 2237 C C . SER A 1 323 ? -8.858 0.859 37.961 1.00 88.88 323 SER A C 1
ATOM 2239 O O . SER A 1 323 ? -9.321 0.286 38.948 1.00 88.88 323 SER A O 1
ATOM 2241 N N . GLN A 1 324 ? -7.945 0.292 37.165 1.00 93.62 324 GLN A N 1
ATOM 2242 C CA . GLN A 1 324 ? -7.345 -1.034 37.381 1.00 93.62 324 GLN A CA 1
ATOM 2243 C C . GLN A 1 324 ? -8.326 -2.213 37.237 1.00 93.62 324 GLN A C 1
ATOM 2245 O O . GLN A 1 324 ? -8.058 -3.316 37.713 1.00 93.62 324 GLN A O 1
ATOM 2250 N N . ALA A 1 325 ? -9.478 -1.994 36.601 1.00 94.62 325 ALA A N 1
ATOM 2251 C CA . ALA A 1 325 ? -10.424 -3.053 36.275 1.00 94.62 325 ALA A CA 1
ATOM 2252 C C . ALA A 1 325 ? -9.955 -3.918 35.092 1.00 94.62 325 ALA A C 1
ATOM 2254 O O . ALA A 1 325 ? -9.110 -3.515 34.282 1.00 94.62 325 ALA A O 1
ATOM 2255 N N . ASN A 1 326 ? -10.546 -5.110 34.977 1.00 96.12 326 ASN A N 1
ATOM 2256 C CA . ASN A 1 326 ? -10.271 -6.046 33.889 1.00 96.12 326 ASN A CA 1
ATOM 2257 C C . ASN A 1 326 ? -11.570 -6.583 33.276 1.00 96.12 326 ASN A C 1
ATOM 2259 O O . ASN A 1 326 ? -12.431 -7.102 33.987 1.00 96.12 326 ASN A O 1
ATOM 2263 N N . VAL A 1 327 ? -11.704 -6.490 31.953 1.00 98.56 327 VAL A N 1
ATOM 2264 C CA . VAL A 1 327 ? -12.850 -7.043 31.224 1.00 98.56 327 VAL A CA 1
ATOM 2265 C C . VAL A 1 327 ? -12.406 -7.930 30.071 1.00 98.56 327 VAL A C 1
ATOM 2267 O O . VAL A 1 327 ? -11.581 -7.537 29.250 1.00 98.56 327 VAL A O 1
ATOM 2270 N N . THR A 1 328 ? -13.008 -9.115 29.972 1.00 98.75 328 THR A N 1
ATOM 2271 C CA . THR A 1 328 ? -12.825 -10.048 28.853 1.00 98.75 328 THR A CA 1
ATOM 2272 C C . THR A 1 328 ? -14.160 -10.333 28.169 1.00 98.75 328 THR A C 1
ATOM 2274 O O . THR A 1 328 ? -15.095 -10.811 28.809 1.00 98.75 328 THR A O 1
ATOM 2277 N N . LEU A 1 329 ? -14.248 -10.080 26.861 1.00 98.75 329 LEU A N 1
ATOM 2278 C CA . LEU A 1 329 ? -15.449 -10.298 26.045 1.00 98.75 329 LEU A CA 1
ATOM 2279 C C . LEU A 1 329 ? -15.148 -11.289 24.908 1.00 98.75 329 LEU A C 1
ATOM 2281 O O . LEU A 1 329 ? -14.286 -11.030 24.073 1.00 98.75 329 LEU A O 1
ATOM 2285 N N . THR A 1 330 ? -15.841 -12.425 24.848 1.00 98.62 330 THR A N 1
ATOM 2286 C CA . THR A 1 330 ? -15.631 -13.448 23.803 1.00 98.62 330 THR A CA 1
ATOM 2287 C C . THR A 1 330 ? -16.900 -13.679 22.984 1.00 98.62 330 THR A C 1
ATOM 2289 O O . THR A 1 330 ? -17.906 -14.145 23.512 1.00 98.62 330 THR A O 1
ATOM 2292 N N . GLY A 1 331 ? -16.845 -13.408 21.682 1.00 96.94 331 GLY A N 1
ATOM 2293 C CA . GLY A 1 331 ? -17.985 -13.506 20.774 1.00 96.94 331 GLY A CA 1
ATOM 2294 C C . GLY A 1 331 ? -19.077 -12.474 21.068 1.00 96.94 331 GLY A C 1
ATOM 2295 O O . GLY A 1 331 ? -18.904 -11.566 21.881 1.00 96.94 331 GLY A O 1
ATOM 2296 N N . GLY A 1 332 ? -20.229 -12.638 20.418 1.00 98.00 332 GLY A N 1
ATOM 2297 C CA . GLY A 1 332 ? -21.375 -11.746 20.589 1.00 98.00 332 GLY A CA 1
ATOM 2298 C C . GLY A 1 332 ? -21.249 -10.418 19.838 1.00 98.00 332 GLY A C 1
ATOM 2299 O O . GLY A 1 332 ? -20.426 -10.264 18.929 1.00 98.00 332 GLY A O 1
ATOM 2300 N N . SER A 1 333 ? -22.105 -9.463 20.198 1.00 98.62 333 SER A N 1
ATOM 2301 C CA . SER A 1 333 ? -22.182 -8.161 19.534 1.00 98.62 333 SER A CA 1
ATOM 2302 C C . SER A 1 333 ? -22.423 -7.019 20.516 1.00 98.62 333 SER A C 1
ATOM 2304 O O . SER A 1 333 ? -23.101 -7.185 21.527 1.00 98.62 333 SER A O 1
ATOM 2306 N N . ILE A 1 334 ? -21.885 -5.842 20.204 1.00 98.81 334 ILE A N 1
ATOM 2307 C CA . ILE A 1 334 ? -22.185 -4.589 20.893 1.00 98.81 334 ILE A CA 1
ATOM 2308 C C . ILE A 1 334 ? -22.611 -3.573 19.841 1.00 98.81 334 ILE A C 1
ATOM 2310 O O . ILE A 1 334 ? -21.849 -3.252 18.930 1.00 98.81 334 ILE A O 1
ATOM 2314 N N . THR A 1 335 ? -23.821 -3.046 19.989 1.00 98.75 335 THR A N 1
ATOM 2315 C CA . THR A 1 335 ? -24.334 -1.938 19.184 1.00 98.75 335 THR A CA 1
ATOM 2316 C C . THR A 1 335 ? -24.555 -0.721 20.069 1.00 98.75 335 THR A C 1
ATOM 2318 O O . THR A 1 335 ? -25.269 -0.825 21.066 1.00 98.75 335 THR A O 1
ATOM 2321 N N . THR A 1 336 ? -23.982 0.428 19.716 1.00 98.25 336 THR A N 1
ATOM 2322 C CA . THR A 1 336 ? -24.208 1.681 20.451 1.00 98.25 336 THR A CA 1
ATOM 2323 C C . THR A 1 336 ? -24.682 2.798 19.530 1.00 98.25 336 THR A C 1
ATOM 2325 O O . THR A 1 336 ? -24.157 2.990 18.433 1.00 98.25 336 THR A O 1
ATOM 2328 N N . THR A 1 337 ? -25.706 3.536 19.956 1.00 97.88 337 THR A N 1
ATOM 2329 C CA . THR A 1 337 ? -26.323 4.595 19.145 1.00 97.88 337 THR A CA 1
ATOM 2330 C C . THR A 1 337 ? -26.485 5.883 19.946 1.00 97.88 337 THR A C 1
ATOM 2332 O O . THR A 1 337 ? -27.109 5.871 21.006 1.00 97.88 337 THR A O 1
ATOM 2335 N N . GLY A 1 338 ? -25.983 6.998 19.420 1.00 92.12 338 GLY A N 1
ATOM 2336 C CA . GLY A 1 338 ? -26.069 8.321 20.038 1.00 92.12 338 GLY A CA 1
ATOM 2337 C C . GLY A 1 338 ? -24.809 9.149 19.795 1.00 92.12 338 GLY A C 1
ATOM 2338 O O . GLY A 1 338 ? -23.766 8.617 19.417 1.00 92.12 338 GLY A O 1
ATOM 2339 N N . ALA A 1 339 ? -24.896 10.465 20.003 1.00 86.25 339 ALA A N 1
ATOM 2340 C CA . ALA A 1 339 ? -23.720 11.330 19.940 1.00 86.25 339 ALA A CA 1
ATOM 2341 C C . ALA A 1 339 ? -22.679 10.899 20.989 1.00 86.25 339 ALA A C 1
ATOM 2343 O O . ALA A 1 339 ? -23.037 10.579 22.127 1.00 86.25 339 ALA A O 1
ATOM 2344 N N . SER A 1 340 ? -21.410 10.853 20.582 1.00 84.56 340 SER A N 1
ATOM 2345 C CA . SER A 1 340 ? -20.259 10.445 21.398 1.00 84.56 340 SER A CA 1
ATOM 2346 C C . SER A 1 340 ? -20.381 9.034 22.006 1.00 84.56 340 SER A C 1
ATOM 2348 O O . SER A 1 340 ? -19.693 8.707 22.976 1.00 84.56 340 SER A O 1
ATOM 2350 N N . ALA A 1 341 ? -21.246 8.176 21.447 1.00 89.25 341 ALA A N 1
ATOM 2351 C CA . ALA A 1 341 ? -21.422 6.799 21.899 1.00 89.25 341 ALA A CA 1
ATOM 2352 C C . ALA A 1 341 ? -20.185 5.940 21.593 1.00 89.25 341 ALA A C 1
ATOM 2354 O O . ALA A 1 341 ? -19.524 6.113 20.566 1.00 89.25 341 ALA A O 1
ATOM 2355 N N . ARG A 1 342 ? -19.874 4.979 22.470 1.00 94.88 342 ARG A N 1
ATOM 2356 C CA . ARG A 1 342 ? -18.676 4.136 22.362 1.00 94.88 342 ARG A CA 1
ATOM 2357 C C . ARG A 1 342 ? -18.987 2.655 22.465 1.00 94.88 342 ARG A C 1
ATOM 2359 O O . ARG A 1 342 ? -19.695 2.248 23.377 1.00 94.88 342 ARG A O 1
ATOM 2366 N N . GLY A 1 343 ? -18.427 1.840 21.578 1.00 97.88 343 GLY A N 1
ATOM 2367 C CA . GLY A 1 343 ? -18.568 0.384 21.636 1.00 97.88 343 GLY A CA 1
ATOM 2368 C C . GLY A 1 343 ? -17.853 -0.170 22.864 1.00 97.88 343 GLY A C 1
ATOM 2369 O O . GLY A 1 343 ? -18.494 -0.618 23.811 1.00 97.88 343 GLY A O 1
ATOM 2370 N N . VAL A 1 344 ? -16.526 -0.061 22.886 1.00 98.44 344 VAL A N 1
ATOM 2371 C CA . VAL A 1 344 ? -15.700 -0.362 24.066 1.00 98.44 344 VAL A CA 1
ATOM 2372 C C . VAL A 1 344 ? -14.806 0.824 24.416 1.00 98.44 344 VAL A C 1
ATOM 2374 O O . VAL A 1 344 ? -14.281 1.501 23.534 1.00 98.44 344 VAL A O 1
ATOM 2377 N N . SER A 1 345 ? -14.630 1.093 25.706 1.00 96.19 345 SER A N 1
ATOM 2378 C CA . SER A 1 345 ? -13.811 2.196 26.207 1.00 96.19 345 SER A CA 1
ATOM 2379 C C . SER A 1 345 ? -13.014 1.741 27.423 1.00 96.19 345 SER A C 1
ATOM 2381 O O . SER A 1 345 ? -13.602 1.371 28.437 1.00 96.19 345 SER A O 1
ATOM 2383 N N . VAL A 1 346 ? -11.686 1.815 27.338 1.00 96.81 346 VAL A N 1
ATOM 2384 C CA . VAL A 1 346 ? -10.767 1.488 28.435 1.00 96.81 346 VAL A CA 1
ATOM 2385 C C . VAL A 1 346 ? -9.850 2.672 28.741 1.00 96.81 346 VAL A C 1
ATOM 2387 O O . VAL A 1 346 ? -9.323 3.320 27.832 1.00 96.81 346 VAL A O 1
ATOM 2390 N N . ALA A 1 347 ? -9.691 2.996 30.022 1.00 91.75 347 ALA A N 1
ATOM 2391 C CA . ALA A 1 347 ? -8.860 4.111 30.460 1.00 91.75 347 ALA A CA 1
ATOM 2392 C C . ALA A 1 347 ? -8.132 3.826 31.779 1.00 91.75 347 ALA A C 1
ATOM 2394 O O . ALA A 1 347 ? -8.511 2.930 32.530 1.00 91.75 347 ALA A O 1
ATOM 2395 N N . ASP A 1 348 ? -7.120 4.648 32.052 1.00 89.62 348 ASP A N 1
ATOM 2396 C CA . ASP A 1 348 ? -6.253 4.621 33.233 1.00 89.62 348 ASP A CA 1
ATOM 2397 C C . ASP A 1 348 ? -5.200 3.498 33.207 1.00 89.62 348 ASP A C 1
ATOM 2399 O O . ASP A 1 348 ? -5.399 2.422 32.636 1.00 89.62 348 ASP A O 1
ATOM 2403 N N . ALA A 1 349 ? -4.055 3.758 33.839 1.00 91.94 349 ALA A N 1
ATOM 2404 C CA . ALA A 1 349 ? -2.952 2.810 33.918 1.00 91.94 349 ALA A CA 1
ATOM 2405 C C . ALA A 1 349 ? -3.361 1.513 34.637 1.00 91.94 349 ALA A C 1
ATOM 2407 O O . ALA A 1 349 ? -4.126 1.533 35.602 1.00 91.94 349 ALA A O 1
ATOM 2408 N N . ASN A 1 350 ? -2.796 0.388 34.191 1.00 94.69 350 ASN A N 1
ATOM 2409 C CA . ASN A 1 350 ? -3.083 -0.961 34.701 1.00 94.69 350 ASN A CA 1
ATOM 2410 C C . ASN A 1 350 ? -4.545 -1.414 34.529 1.00 94.69 350 ASN A C 1
ATOM 2412 O O . ASN A 1 350 ? -4.996 -2.320 35.226 1.00 94.69 350 ASN A O 1
ATOM 2416 N N . THR A 1 351 ? -5.278 -0.807 33.596 1.00 95.56 351 THR A N 1
ATOM 2417 C CA . THR A 1 351 ? -6.633 -1.216 33.219 1.00 95.56 351 THR A CA 1
ATOM 2418 C C . THR A 1 351 ? -6.600 -1.973 31.892 1.00 95.56 351 THR A C 1
ATOM 2420 O O . THR A 1 351 ? -5.949 -1.537 30.934 1.00 95.56 351 THR A O 1
ATOM 2423 N N . PHE A 1 352 ? -7.319 -3.096 31.820 1.00 98.06 352 PHE A N 1
ATOM 2424 C CA . PHE A 1 352 ? -7.264 -4.019 30.686 1.00 98.06 352 PHE A CA 1
ATOM 2425 C C . PHE A 1 352 ? -8.659 -4.325 30.135 1.00 98.06 352 PHE A C 1
ATOM 2427 O O . PHE A 1 352 ? -9.567 -4.691 30.881 1.00 98.06 352 PHE A O 1
ATOM 2434 N N . LEU A 1 353 ? -8.820 -4.235 28.814 1.00 98.62 353 LEU A N 1
ATOM 2435 C CA . LEU A 1 353 ? -9.977 -4.792 28.111 1.00 98.62 353 LEU A CA 1
ATOM 2436 C C . LEU A 1 353 ? -9.492 -5.689 26.971 1.00 98.62 353 LEU A C 1
ATOM 2438 O O . LEU A 1 353 ? -8.738 -5.249 26.101 1.00 98.62 353 LEU A O 1
ATOM 2442 N N . SER A 1 354 ? -9.924 -6.950 26.983 1.00 98.69 354 SER A N 1
ATOM 2443 C CA . SER A 1 354 ? -9.628 -7.924 25.936 1.00 98.69 354 SER A CA 1
ATOM 2444 C C . SER A 1 354 ? -10.902 -8.395 25.247 1.00 98.69 354 SER A C 1
ATOM 2446 O O . SER A 1 354 ? -11.896 -8.708 25.906 1.00 98.69 354 SER A O 1
ATOM 2448 N N . THR A 1 355 ? -10.873 -8.471 23.918 1.00 98.62 355 THR A N 1
ATOM 2449 C CA . THR A 1 355 ? -11.964 -9.025 23.117 1.00 98.62 355 THR A CA 1
ATOM 2450 C C . THR A 1 355 ? -11.472 -10.131 22.189 1.00 98.62 355 THR A C 1
ATOM 2452 O O . THR A 1 355 ? -10.347 -10.079 21.691 1.00 98.62 355 THR A O 1
ATOM 2455 N N . ARG A 1 356 ? -12.326 -11.131 21.937 1.00 98.69 356 ARG A N 1
ATOM 2456 C CA . ARG A 1 356 ? -12.102 -12.156 20.910 1.00 98.69 356 ARG A CA 1
ATOM 2457 C C . ARG A 1 356 ? -13.347 -12.352 20.055 1.00 98.69 356 ARG A C 1
ATOM 2459 O O . ARG A 1 356 ? -14.377 -12.743 20.594 1.00 98.69 356 ARG A O 1
ATOM 2466 N N . GLY A 1 357 ? -13.260 -12.126 18.746 1.00 98.06 357 GLY A N 1
ATOM 2467 C CA . GLY A 1 357 ? -14.360 -12.353 17.800 1.00 98.06 357 GLY A CA 1
ATOM 2468 C C . GLY A 1 357 ? -15.598 -11.483 18.053 1.00 98.06 357 GLY A C 1
ATOM 2469 O O . GLY A 1 357 ? -16.715 -11.930 17.807 1.00 98.06 357 GLY A O 1
ATOM 2470 N N . LEU A 1 358 ? -15.414 -10.274 18.592 1.00 98.56 358 LEU A N 1
ATOM 2471 C CA . LEU A 1 358 ? -16.504 -9.366 18.953 1.00 98.56 358 LEU A CA 1
ATOM 2472 C C . LEU A 1 358 ? -16.927 -8.504 17.754 1.00 98.56 358 LEU A C 1
ATOM 2474 O O . LEU A 1 358 ? -16.080 -7.892 17.102 1.00 98.56 358 LEU A O 1
ATOM 2478 N N . ALA A 1 359 ? -18.232 -8.410 17.493 1.00 98.69 359 ALA A N 1
ATOM 2479 C CA . ALA A 1 359 ? -18.779 -7.478 16.508 1.00 98.69 359 ALA A CA 1
ATOM 2480 C C . ALA A 1 359 ? -19.193 -6.157 17.179 1.00 98.69 359 ALA A C 1
ATOM 2482 O O . ALA A 1 359 ? -20.096 -6.140 18.014 1.00 98.69 359 ALA A O 1
ATOM 2483 N N . LEU A 1 360 ? -18.550 -5.050 16.807 1.00 98.75 360 LEU A N 1
ATOM 2484 C CA . LEU A 1 360 ? -18.877 -3.697 17.258 1.00 98.75 360 LEU A CA 1
ATOM 2485 C C . LEU A 1 360 ? -19.563 -2.913 16.136 1.00 98.75 360 LEU A C 1
ATOM 2487 O O . LEU A 1 360 ? -19.038 -2.834 15.025 1.00 98.75 360 LEU A O 1
ATOM 2491 N N . ALA A 1 361 ? -20.697 -2.291 16.446 1.00 98.69 361 ALA A N 1
ATOM 2492 C CA . ALA A 1 361 ? -21.379 -1.343 15.572 1.00 98.69 361 ALA A CA 1
ATOM 2493 C C . ALA A 1 361 ? -21.703 -0.066 16.352 1.00 98.69 361 ALA A C 1
ATOM 2495 O O . ALA A 1 361 ? -22.398 -0.125 17.364 1.00 98.69 361 ALA A O 1
ATOM 2496 N N . THR A 1 362 ? -21.210 1.089 15.913 1.00 98.38 362 THR A N 1
ATOM 2497 C CA . THR A 1 362 ? -21.470 2.365 16.594 1.00 98.38 362 THR A CA 1
ATOM 2498 C C . THR A 1 362 ? -21.958 3.431 15.620 1.00 98.38 362 THR A C 1
ATOM 2500 O O . THR A 1 362 ? -21.508 3.509 14.474 1.00 98.38 362 THR A O 1
ATOM 2503 N N . SER A 1 363 ? -22.928 4.243 16.041 1.00 98.00 363 SER A N 1
ATOM 2504 C CA . SER A 1 363 ? -23.509 5.273 15.175 1.00 98.00 363 SER A CA 1
ATOM 2505 C C . SER A 1 363 ? -23.851 6.558 15.920 1.00 98.00 363 SER A C 1
ATOM 2507 O O . SER A 1 363 ? -24.509 6.514 16.961 1.00 98.00 363 SER A O 1
ATOM 2509 N N . GLY A 1 364 ? -23.485 7.695 15.335 1.00 93.44 364 GLY A N 1
ATOM 2510 C CA . GLY A 1 364 ? -23.721 9.034 15.869 1.00 93.44 364 GLY A CA 1
ATOM 2511 C C . GLY A 1 364 ? -22.552 9.967 15.559 1.00 93.44 364 GLY A C 1
ATOM 2512 O O . GLY A 1 364 ? -21.487 9.521 15.138 1.00 93.44 364 GLY A O 1
ATOM 2513 N N . SER A 1 365 ? -22.737 11.272 15.762 1.00 87.06 365 SER A N 1
ATOM 2514 C CA . SER A 1 365 ? -21.616 12.217 15.707 1.00 87.06 365 SER A CA 1
ATOM 2515 C C . SER A 1 365 ? -20.580 11.852 16.768 1.00 87.06 365 SER A C 1
ATOM 2517 O O . SER A 1 365 ? -20.959 11.604 17.912 1.00 87.06 365 SER A O 1
ATOM 2519 N N . GLU A 1 366 ? -19.297 11.825 16.410 1.00 86.25 366 GLU A N 1
ATOM 2520 C CA . GLU A 1 366 ? -18.188 11.473 17.313 1.00 86.25 366 GLU A CA 1
ATOM 2521 C C . GLU A 1 366 ? -18.281 10.059 17.918 1.00 86.25 366 GLU A C 1
ATOM 2523 O O . GLU A 1 366 ? -17.703 9.782 18.972 1.00 86.25 366 GLU A O 1
ATOM 2528 N N . ALA A 1 367 ? -19.027 9.150 17.284 1.00 90.31 367 ALA A N 1
ATOM 2529 C CA . ALA A 1 367 ? -19.142 7.775 17.755 1.00 90.31 367 ALA A CA 1
ATOM 2530 C C . ALA A 1 367 ? -17.816 7.014 17.588 1.00 90.31 367 ALA A C 1
ATOM 2532 O O . ALA A 1 367 ? -17.144 7.123 16.562 1.00 90.31 367 ALA A O 1
ATOM 2533 N N . ILE A 1 368 ? -17.445 6.199 18.579 1.00 95.81 368 ILE A N 1
ATOM 2534 C CA . ILE A 1 368 ? -16.172 5.462 18.586 1.00 95.81 368 ILE A CA 1
ATOM 2535 C C . ILE A 1 368 ? -16.427 3.968 18.717 1.00 95.81 368 ILE A C 1
ATOM 2537 O O . ILE A 1 368 ? -17.122 3.533 19.626 1.00 95.81 368 ILE A O 1
ATOM 2541 N N . GLY A 1 369 ? -15.842 3.156 17.845 1.00 98.12 369 GLY A N 1
ATOM 2542 C CA . GLY A 1 369 ? -15.928 1.702 17.934 1.00 98.12 369 GLY A CA 1
ATOM 2543 C C . GLY A 1 369 ? -15.215 1.191 19.181 1.00 98.12 369 GLY A C 1
ATOM 2544 O O . GLY A 1 369 ? -15.840 0.656 20.097 1.00 98.12 369 GLY A O 1
ATOM 2545 N N . ALA A 1 370 ? -13.907 1.422 19.240 1.00 98.56 370 ALA A N 1
ATOM 2546 C CA . ALA A 1 370 ? -13.059 1.045 20.357 1.00 98.56 370 ALA A CA 1
ATOM 2547 C C . ALA A 1 370 ? -12.118 2.191 20.753 1.00 98.56 370 ALA A C 1
ATOM 2549 O O . ALA A 1 370 ? -11.437 2.767 19.906 1.00 98.56 370 ALA A O 1
ATOM 2550 N N . TYR A 1 371 ? -12.081 2.519 22.044 1.00 96.81 371 TYR A N 1
ATOM 2551 C CA . TYR A 1 371 ? -11.298 3.623 22.595 1.00 96.81 371 TYR A CA 1
ATOM 2552 C C . TYR A 1 371 ? -10.374 3.150 23.720 1.00 96.81 371 TYR A C 1
ATOM 2554 O O . TYR A 1 371 ? -10.837 2.545 24.687 1.00 96.81 371 TYR A O 1
ATOM 2562 N N . ALA A 1 372 ? -9.086 3.477 23.624 1.00 96.19 372 ALA A N 1
ATOM 2563 C CA . ALA A 1 372 ? -8.093 3.252 24.669 1.00 96.19 372 ALA A CA 1
ATOM 2564 C C . ALA A 1 372 ? -7.420 4.575 25.050 1.00 96.19 372 ALA A C 1
ATOM 2566 O O . ALA A 1 372 ? -7.063 5.364 24.169 1.00 96.19 372 ALA A O 1
ATOM 2567 N N . SER A 1 373 ? -7.230 4.831 26.350 1.00 91.88 373 SER A N 1
ATOM 2568 C CA . SER A 1 373 ? -6.566 6.063 26.794 1.00 91.88 373 SER A CA 1
ATOM 2569 C C . SER A 1 373 ? -5.863 5.998 28.150 1.00 91.88 373 SER A C 1
ATOM 2571 O O . SER A 1 373 ? -6.041 5.050 28.908 1.00 91.88 373 SER A O 1
ATOM 2573 N N . ALA A 1 374 ? -5.097 7.047 28.467 1.00 87.94 374 ALA A N 1
ATOM 2574 C CA . ALA A 1 374 ? -4.519 7.306 29.789 1.00 87.94 374 ALA A CA 1
ATOM 2575 C C . ALA A 1 374 ? -3.703 6.135 30.381 1.00 87.94 374 ALA A C 1
ATOM 2577 O O . ALA A 1 374 ? -3.787 5.861 31.576 1.00 87.94 374 ALA A O 1
ATOM 2578 N N . GLY A 1 375 ? -2.916 5.438 29.554 1.00 91.25 375 GLY A N 1
ATOM 2579 C CA . GLY A 1 375 ? -2.059 4.334 30.003 1.00 91.25 375 GLY A CA 1
ATOM 2580 C C . GLY A 1 375 ? -2.725 2.954 29.999 1.00 91.25 375 GLY A C 1
ATOM 2581 O O . GLY A 1 375 ? -2.117 1.983 30.447 1.00 91.25 375 GLY A O 1
ATOM 2582 N N . ALA A 1 376 ? -3.964 2.851 29.515 1.00 96.31 376 ALA A N 1
ATOM 2583 C CA . ALA A 1 376 ? -4.690 1.589 29.439 1.00 96.31 376 ALA A CA 1
ATOM 2584 C C . ALA A 1 376 ? -4.193 0.663 28.320 1.00 96.31 376 ALA A C 1
ATOM 2586 O O . ALA A 1 376 ? -3.596 1.099 27.330 1.00 96.31 376 ALA A O 1
ATOM 2587 N N . THR A 1 377 ? -4.527 -0.625 28.446 1.00 98.56 377 THR A N 1
ATOM 2588 C CA . THR A 1 377 ? -4.286 -1.635 27.409 1.00 98.56 377 THR A CA 1
ATOM 2589 C C . THR A 1 377 ? -5.600 -2.181 26.850 1.00 98.56 377 THR A C 1
ATOM 2591 O O . THR A 1 377 ? -6.425 -2.737 27.577 1.00 98.56 377 THR A O 1
ATOM 2594 N N . LEU A 1 378 ? -5.760 -2.066 25.533 1.00 98.75 378 LEU A N 1
ATOM 2595 C CA . LEU A 1 378 ? -6.839 -2.666 24.751 1.00 98.75 378 LEU A CA 1
ATOM 2596 C C . LEU A 1 378 ? -6.262 -3.754 23.838 1.00 98.75 378 LEU A C 1
ATOM 2598 O O . LEU A 1 378 ? -5.350 -3.479 23.061 1.00 98.75 378 LEU A O 1
ATOM 2602 N N . SER A 1 379 ? -6.804 -4.969 23.893 1.00 98.69 379 SER A N 1
ATOM 2603 C CA . SER A 1 379 ? -6.407 -6.075 23.011 1.00 98.69 379 SER A CA 1
ATOM 2604 C C . SER A 1 379 ? -7.622 -6.687 22.324 1.00 98.69 379 SER A C 1
ATOM 2606 O O . SER A 1 379 ? -8.546 -7.140 22.994 1.00 98.69 379 SER A O 1
ATOM 2608 N N . MET A 1 380 ? -7.632 -6.701 20.994 1.00 98.69 380 MET A N 1
ATOM 2609 C CA . MET A 1 380 ? -8.733 -7.214 20.182 1.00 98.69 380 MET A CA 1
ATOM 2610 C C . MET A 1 380 ? -8.221 -8.278 19.205 1.00 98.69 380 MET A C 1
ATOM 2612 O O . MET A 1 380 ? -7.335 -8.004 18.392 1.00 98.69 380 MET A O 1
ATOM 2616 N N . ASP A 1 381 ? -8.786 -9.482 19.288 1.00 98.50 381 ASP A N 1
ATOM 2617 C CA . ASP A 1 381 ? -8.419 -10.655 18.484 1.00 98.50 381 ASP A CA 1
ATOM 2618 C C . ASP A 1 381 ? -9.609 -11.141 17.640 1.00 98.50 381 ASP A C 1
ATOM 2620 O O . ASP A 1 381 ? -10.545 -11.771 18.136 1.00 98.50 381 ASP A O 1
ATOM 2624 N N . GLY A 1 382 ? -9.602 -10.816 16.351 1.00 97.38 382 GLY A N 1
ATOM 2625 C CA . GLY A 1 382 ? -10.690 -11.078 15.415 1.00 97.38 382 GLY A CA 1
ATOM 2626 C C . GLY A 1 382 ? -11.957 -10.262 15.693 1.00 97.38 382 GLY A C 1
ATOM 2627 O O . GLY A 1 382 ? -12.086 -9.561 16.698 1.00 97.38 382 GLY A O 1
ATOM 2628 N N . GLY A 1 383 ? -12.933 -10.373 14.793 1.00 98.12 383 GLY A N 1
ATOM 2629 C CA . GLY A 1 383 ? -14.190 -9.623 14.859 1.00 98.12 383 GLY A CA 1
ATOM 2630 C C . GLY A 1 383 ? -14.208 -8.406 13.933 1.00 98.12 383 GLY A C 1
ATOM 2631 O O . GLY A 1 383 ? -13.429 -8.314 12.980 1.00 98.12 383 GLY A O 1
ATOM 2632 N N . SER A 1 384 ? -15.130 -7.481 14.189 1.00 98.69 384 SER A N 1
ATOM 2633 C CA . SER A 1 384 ? -15.361 -6.331 13.311 1.00 98.69 384 SER A CA 1
ATOM 2634 C C . SER A 1 384 ? -15.686 -5.059 14.078 1.00 98.69 384 SER A C 1
ATOM 2636 O O . SER A 1 384 ? -16.312 -5.110 15.134 1.00 98.69 384 SER A O 1
ATOM 2638 N N . ILE A 1 385 ? -15.329 -3.913 13.505 1.00 98.88 385 ILE A N 1
ATOM 2639 C CA . ILE A 1 385 ? -15.726 -2.589 13.975 1.00 98.88 385 ILE A CA 1
ATOM 2640 C C . ILE A 1 385 ? -16.356 -1.832 12.806 1.00 98.88 385 ILE A C 1
ATOM 2642 O O . ILE A 1 385 ? -15.674 -1.512 11.835 1.00 98.88 385 ILE A O 1
ATOM 2646 N N . ALA A 1 386 ? -17.643 -1.523 12.908 1.00 98.75 386 ALA A N 1
ATOM 2647 C CA . ALA A 1 386 ? -18.347 -0.659 11.971 1.00 98.75 386 ALA A CA 1
ATOM 2648 C C . ALA A 1 386 ? -18.764 0.630 12.681 1.00 98.75 386 ALA A C 1
ATOM 2650 O O . ALA A 1 386 ? -19.506 0.571 13.661 1.00 98.75 386 ALA A O 1
ATOM 2651 N N . THR A 1 387 ? -18.305 1.787 12.205 1.00 98.31 387 THR A N 1
ATOM 2652 C CA . THR A 1 387 ? -18.702 3.081 12.779 1.00 98.31 387 THR A CA 1
ATOM 2653 C C . THR A 1 387 ? -19.274 4.024 11.731 1.00 98.31 387 THR A C 1
ATOM 2655 O O . THR A 1 387 ? -18.873 4.014 10.562 1.00 98.31 387 THR A O 1
ATOM 2658 N N . SER A 1 388 ? -20.267 4.817 12.133 1.00 98.06 388 SER A N 1
ATOM 2659 C CA . SER A 1 388 ? -20.983 5.716 11.228 1.00 98.06 388 SER A CA 1
ATOM 2660 C C . SER A 1 388 ? -21.347 7.048 11.874 1.00 98.06 388 SER A C 1
ATOM 2662 O O . SER A 1 388 ? -21.841 7.098 13.000 1.00 98.06 388 SER A O 1
ATOM 2664 N N . GLY A 1 389 ? -21.134 8.132 11.134 1.00 94.81 389 GLY A N 1
ATOM 2665 C CA . GLY A 1 389 ? -21.455 9.496 11.541 1.00 94.81 389 GLY A CA 1
ATOM 2666 C C . GLY A 1 389 ? -20.282 10.461 11.340 1.00 94.81 389 GLY A C 1
ATOM 2667 O O . GLY A 1 389 ? -19.149 10.029 11.125 1.00 94.81 389 GLY A O 1
ATOM 2668 N N . PRO A 1 390 ? -20.533 11.780 11.385 1.00 89.19 390 PRO A N 1
ATOM 2669 C CA . PRO A 1 390 ? -19.466 12.778 11.354 1.00 89.19 390 PRO A CA 1
ATOM 2670 C C . PRO A 1 390 ? -18.477 12.557 12.503 1.00 89.19 390 PRO A C 1
ATOM 2672 O O . PRO A 1 390 ? -18.901 12.328 13.638 1.00 89.19 390 PRO A O 1
ATOM 2675 N N . SER A 1 391 ? -17.178 12.622 12.213 1.00 87.94 391 SER A N 1
ATOM 2676 C CA . SER A 1 391 ? -16.091 12.396 13.173 1.00 87.94 391 SER A CA 1
ATOM 2677 C C . SER A 1 391 ? -16.156 11.032 13.873 1.00 87.94 391 SER A C 1
ATOM 2679 O O . SER A 1 391 ? -15.756 10.904 15.029 1.00 87.94 391 SER A O 1
ATOM 2681 N N . ALA A 1 392 ? -16.709 10.007 13.215 1.00 90.62 392 ALA A N 1
ATOM 2682 C CA . ALA A 1 392 ? -16.766 8.660 13.771 1.00 90.62 392 ALA A CA 1
ATOM 2683 C C . ALA A 1 392 ? -15.415 7.936 13.636 1.00 90.62 392 ALA A C 1
ATOM 2685 O O . ALA A 1 392 ? -14.795 7.941 12.572 1.00 90.62 392 ALA A O 1
ATOM 2686 N N . TYR A 1 393 ? -14.971 7.252 14.691 1.00 94.69 393 TYR A N 1
ATOM 2687 C CA . TYR A 1 393 ? -13.654 6.606 14.732 1.00 94.69 393 TYR A CA 1
ATOM 2688 C C . TYR A 1 393 ? -13.768 5.101 14.958 1.00 94.69 393 TYR A C 1
ATOM 2690 O O . TYR A 1 393 ? -14.542 4.659 15.800 1.00 94.69 393 TYR A O 1
ATOM 2698 N N . GLY A 1 394 ? -12.995 4.303 14.224 1.00 98.12 394 GLY A N 1
ATOM 2699 C CA . GLY A 1 394 ? -12.979 2.846 14.358 1.00 98.12 394 GLY A CA 1
ATOM 2700 C C . GLY A 1 394 ? -12.272 2.409 15.639 1.00 98.12 394 GLY A C 1
ATOM 2701 O O . GLY A 1 394 ? -12.915 2.131 16.651 1.00 98.12 394 GLY A O 1
ATOM 2702 N N . LEU A 1 395 ? -10.941 2.369 15.591 1.00 98.62 395 LEU A N 1
ATOM 2703 C CA . LEU A 1 395 ? -10.070 2.112 16.735 1.00 98.62 395 LEU A CA 1
ATOM 2704 C C . LEU A 1 395 ? -9.247 3.362 17.051 1.00 98.62 395 LEU A C 1
ATOM 2706 O O . LEU A 1 395 ? -8.464 3.825 16.222 1.00 98.62 395 LEU A O 1
ATOM 2710 N N . PHE A 1 396 ? -9.410 3.884 18.262 1.00 96.06 396 PHE A N 1
ATOM 2711 C CA . PHE A 1 396 ? -8.800 5.131 18.699 1.00 96.06 396 PHE A CA 1
ATOM 2712 C C . PHE A 1 396 ? -7.940 4.920 19.955 1.00 96.06 396 PHE A C 1
ATOM 2714 O O . PHE A 1 396 ? -8.457 4.642 21.038 1.00 96.06 396 PHE A O 1
ATOM 2721 N N . ALA A 1 397 ? -6.622 5.082 19.808 1.00 96.12 397 ALA A N 1
ATOM 2722 C CA . ALA A 1 397 ? -5.645 5.062 20.892 1.00 96.12 397 ALA A CA 1
ATOM 2723 C C . ALA A 1 397 ? -5.130 6.479 21.198 1.00 96.12 397 ALA A C 1
ATOM 2725 O O . ALA A 1 397 ? -4.691 7.201 20.298 1.00 96.12 397 ALA A O 1
ATOM 2726 N N . ASN A 1 398 ? -5.165 6.875 22.471 1.00 89.25 398 ASN A N 1
ATOM 2727 C CA . ASN A 1 398 ? -4.842 8.235 22.904 1.00 89.25 398 ASN A CA 1
ATOM 2728 C C . ASN A 1 398 ? -3.981 8.263 24.176 1.00 89.25 398 ASN A C 1
ATOM 2730 O O . ASN A 1 398 ? -4.213 7.495 25.103 1.00 89.25 398 ASN A O 1
ATOM 2734 N N . ALA A 1 399 ? -3.062 9.222 24.253 1.00 87.75 399 ALA A N 1
ATOM 2735 C CA . ALA A 1 399 ? -2.167 9.501 25.375 1.00 87.75 399 ALA A CA 1
ATOM 2736 C C . ALA A 1 399 ? -1.004 8.509 25.537 1.00 87.75 399 ALA A C 1
ATOM 2738 O O . ALA A 1 399 ? -1.112 7.318 25.240 1.00 87.75 399 ALA A O 1
ATOM 2739 N N . ALA A 1 400 ? 0.112 9.028 26.048 1.00 90.12 400 ALA A N 1
ATOM 2740 C CA . ALA A 1 400 ? 1.321 8.267 26.312 1.00 90.12 400 ALA A CA 1
ATOM 2741 C C . ALA A 1 400 ? 1.061 7.097 27.277 1.00 90.12 400 ALA A C 1
ATOM 2743 O O . ALA A 1 400 ? 0.270 7.199 28.216 1.00 90.12 400 ALA A O 1
ATOM 2744 N N . GLY A 1 401 ? 1.728 5.969 27.024 1.00 93.38 401 GLY A N 1
ATOM 2745 C CA . GLY A 1 401 ? 1.565 4.723 27.782 1.00 93.38 401 GLY A CA 1
ATOM 2746 C C . GLY A 1 401 ? 0.356 3.877 27.367 1.00 93.38 401 GLY A C 1
ATOM 2747 O O . GLY A 1 401 ? 0.295 2.703 27.721 1.00 93.38 401 GLY A O 1
ATOM 2748 N N . THR A 1 402 ? -0.588 4.426 26.599 1.00 96.31 402 THR A N 1
ATOM 2749 C CA . THR A 1 402 ? -1.726 3.663 26.070 1.00 96.31 402 THR A CA 1
ATOM 2750 C C . THR A 1 402 ? -1.277 2.722 24.959 1.00 96.31 402 THR A C 1
ATOM 2752 O O . THR A 1 402 ? -0.582 3.141 24.030 1.00 96.31 402 THR A O 1
ATOM 2755 N N . THR A 1 403 ? -1.737 1.472 25.008 1.00 98.44 403 THR A N 1
ATOM 2756 C CA . THR A 1 403 ? -1.500 0.481 23.951 1.00 98.44 403 THR A CA 1
ATOM 2757 C C . THR A 1 403 ? -2.815 -0.098 23.443 1.00 98.44 403 THR A C 1
ATOM 2759 O O . THR A 1 403 ? -3.599 -0.648 24.216 1.00 98.44 403 THR A O 1
ATOM 2762 N N . ALA A 1 404 ? -3.038 -0.023 22.131 1.00 98.62 404 ALA A N 1
ATOM 2763 C CA . ALA A 1 404 ? -4.105 -0.742 21.443 1.00 98.62 404 ALA A CA 1
ATOM 2764 C C . ALA A 1 404 ? -3.506 -1.824 20.536 1.00 98.62 404 ALA A C 1
ATOM 2766 O O . ALA A 1 404 ? -2.600 -1.549 19.752 1.00 98.62 404 ALA A O 1
ATOM 2767 N N . THR A 1 405 ? -4.010 -3.052 20.636 1.00 98.75 405 THR A N 1
ATOM 2768 C CA . THR A 1 405 ? -3.611 -4.177 19.782 1.00 98.75 405 THR A CA 1
ATOM 2769 C C . THR A 1 405 ? -4.815 -4.702 19.010 1.00 98.75 405 THR A C 1
ATOM 2771 O O . THR A 1 405 ? -5.855 -4.970 19.608 1.00 98.75 405 THR A O 1
ATOM 2774 N N . ALA A 1 406 ? -4.669 -4.860 17.696 1.00 98.19 406 ALA A N 1
ATOM 2775 C CA . ALA A 1 406 ? -5.693 -5.358 16.783 1.00 98.19 406 ALA A CA 1
ATOM 2776 C C . ALA A 1 406 ? -5.131 -6.495 15.921 1.00 98.19 406 ALA A C 1
ATOM 2778 O O . ALA A 1 406 ? -4.251 -6.276 15.095 1.00 98.19 406 ALA A O 1
ATOM 2779 N N . THR A 1 407 ? -5.634 -7.714 16.086 1.00 98.56 407 THR A N 1
ATOM 2780 C CA . THR A 1 407 ? -5.227 -8.861 15.258 1.00 98.56 407 THR A CA 1
ATOM 2781 C C . THR A 1 407 ? -6.428 -9.381 14.486 1.00 98.56 407 THR A C 1
ATOM 2783 O O . THR A 1 407 ? -7.456 -9.648 15.089 1.00 98.56 407 THR A O 1
ATOM 2786 N N . GLY A 1 408 ? -6.341 -9.505 13.160 1.00 98.25 408 GLY A N 1
ATOM 2787 C CA . GLY A 1 408 ? -7.413 -10.097 12.348 1.00 98.25 408 GLY A CA 1
ATOM 2788 C C . GLY A 1 408 ? -8.736 -9.314 12.333 1.00 98.25 408 GLY A C 1
ATOM 2789 O O . GLY A 1 408 ? -9.787 -9.915 12.117 1.00 98.25 408 GLY A O 1
ATOM 2790 N N . LEU A 1 409 ? -8.716 -8.003 12.605 1.00 98.19 409 LEU A N 1
ATOM 2791 C CA . LEU A 1 409 ? -9.923 -7.168 12.637 1.00 98.19 409 LEU A CA 1
ATOM 2792 C C . LEU A 1 409 ? -10.326 -6.664 11.247 1.00 98.19 409 LEU A C 1
ATOM 2794 O O . LEU A 1 409 ? -9.480 -6.296 10.432 1.00 98.19 409 LEU A O 1
ATOM 2798 N N . SER A 1 410 ? -11.636 -6.558 11.019 1.00 98.62 410 SER A N 1
ATOM 2799 C CA . SER A 1 410 ? -12.216 -5.776 9.919 1.00 98.62 410 SER A CA 1
ATOM 2800 C C . SER A 1 410 ? -12.791 -4.469 10.458 1.00 98.62 410 SER A C 1
ATOM 2802 O O . SER A 1 410 ? -13.727 -4.493 11.254 1.00 98.62 410 SER A O 1
ATOM 2804 N N . ILE A 1 411 ? -12.267 -3.330 10.016 1.00 98.81 411 ILE A N 1
ATOM 2805 C CA . ILE A 1 411 ? -12.675 -1.995 10.458 1.00 98.81 411 ILE A CA 1
ATOM 2806 C C . ILE A 1 411 ? -13.204 -1.205 9.258 1.00 98.81 411 ILE A C 1
ATOM 2808 O O . ILE A 1 411 ? -12.516 -1.043 8.247 1.00 98.81 411 ILE A O 1
ATOM 2812 N N . SER A 1 412 ? -14.421 -0.683 9.381 1.00 98.19 412 SER A N 1
ATOM 2813 C CA . SER A 1 412 ? -15.050 0.180 8.382 1.00 98.19 412 SER A CA 1
ATOM 2814 C C . SER A 1 412 ? -15.648 1.414 9.044 1.00 98.19 412 SER A C 1
ATOM 2816 O O . SER A 1 412 ? -16.490 1.283 9.936 1.00 98.19 412 SER A O 1
ATOM 2818 N N . THR A 1 413 ? -15.258 2.601 8.588 1.00 97.81 413 THR A N 1
ATOM 2819 C CA . THR A 1 413 ? -15.798 3.872 9.087 1.00 97.81 413 THR A CA 1
ATOM 2820 C C . THR A 1 413 ? -16.436 4.678 7.965 1.00 97.81 413 THR A C 1
ATOM 2822 O O . THR A 1 413 ? -15.952 4.695 6.829 1.00 97.81 413 THR A O 1
ATOM 2825 N N . THR A 1 414 ? -17.556 5.324 8.277 1.00 97.06 414 THR A N 1
ATOM 2826 C CA . THR A 1 414 ? -18.354 6.099 7.319 1.00 97.06 414 THR A CA 1
ATOM 2827 C C . THR A 1 414 ? -18.725 7.457 7.912 1.00 97.06 414 THR A C 1
ATOM 2829 O O . THR A 1 414 ? -19.239 7.535 9.026 1.00 97.06 414 THR A O 1
ATOM 2832 N N . GLY A 1 415 ? -18.496 8.535 7.167 1.00 93.75 415 GLY A N 1
ATOM 2833 C CA . GLY A 1 415 ? -18.829 9.902 7.575 1.00 93.75 415 GLY A CA 1
ATOM 2834 C C . GLY A 1 415 ? -17.692 10.886 7.315 1.00 93.75 415 GLY A C 1
ATOM 2835 O O . GLY A 1 415 ? -16.551 10.484 7.080 1.00 93.75 415 GLY A O 1
ATOM 2836 N N . SER A 1 416 ? -18.007 12.183 7.334 1.00 90.88 416 SER A N 1
ATOM 2837 C CA . SER A 1 416 ? -16.989 13.233 7.230 1.00 90.88 416 SER A CA 1
ATOM 2838 C C . SER A 1 416 ? -16.015 13.143 8.403 1.00 90.88 416 SER A C 1
ATOM 2840 O O . SER A 1 416 ? -16.452 12.919 9.530 1.00 90.88 416 SER A O 1
ATOM 2842 N N . ASP A 1 417 ? -14.721 13.285 8.133 1.00 87.31 417 ASP A N 1
ATOM 2843 C CA . ASP A 1 417 ? -13.631 13.232 9.114 1.00 87.31 417 ASP A CA 1
ATOM 2844 C C . ASP A 1 417 ? -13.637 11.946 9.957 1.00 87.31 417 ASP A C 1
ATOM 2846 O O . ASP A 1 417 ? -13.202 11.916 11.107 1.00 87.31 417 ASP A O 1
ATOM 2850 N N . SER A 1 418 ? -14.153 10.857 9.378 1.00 91.69 418 SER A N 1
ATOM 2851 C CA . SER A 1 418 ? -14.149 9.546 10.017 1.00 91.69 418 SER A CA 1
ATOM 2852 C C . SER A 1 418 ? -12.810 8.837 9.798 1.00 91.69 418 SER A C 1
ATOM 2854 O O . SER A 1 418 ? -12.291 8.769 8.684 1.00 91.69 418 SER A O 1
ATOM 2856 N N . HIS A 1 419 ? -12.219 8.282 10.852 1.00 95.00 419 HIS A N 1
ATOM 2857 C CA . HIS A 1 419 ? -10.917 7.612 10.755 1.00 95.00 419 HIS A CA 1
ATOM 2858 C C . HIS A 1 419 ? -11.019 6.162 11.206 1.00 95.00 419 HIS A C 1
ATOM 2860 O O . HIS A 1 419 ? -11.528 5.880 12.292 1.00 95.00 419 HIS A O 1
ATOM 2866 N N . ALA A 1 420 ? -10.500 5.236 10.398 1.00 97.94 420 ALA A N 1
ATOM 2867 C CA . ALA A 1 420 ? -10.537 3.820 10.750 1.00 97.94 420 ALA A CA 1
ATOM 2868 C C . ALA A 1 420 ? -9.592 3.504 11.912 1.00 97.94 420 ALA A C 1
ATOM 2870 O O . ALA A 1 420 ? -10.005 2.883 12.893 1.00 97.94 420 ALA A O 1
ATOM 2871 N N . LEU A 1 421 ? -8.356 3.993 11.835 1.00 98.50 421 LEU A N 1
ATOM 2872 C CA . LEU A 1 421 ? -7.363 3.917 12.898 1.00 98.50 421 LEU A CA 1
ATOM 2873 C C . LEU A 1 421 ? -6.920 5.329 13.278 1.00 98.50 421 LEU A C 1
ATOM 2875 O O . LEU A 1 421 ? -6.524 6.109 12.412 1.00 98.50 421 LEU A O 1
ATOM 2879 N N . MET A 1 422 ? -6.948 5.649 14.568 1.00 95.12 422 MET A N 1
ATOM 2880 C CA . MET A 1 422 ? -6.521 6.948 15.085 1.00 95.12 422 MET A CA 1
ATOM 2881 C C . MET A 1 422 ? -5.525 6.760 16.228 1.00 95.12 422 MET A C 1
ATOM 2883 O O . MET A 1 422 ? -5.820 6.075 17.210 1.00 95.12 422 MET A O 1
ATOM 2887 N N . VAL A 1 423 ? -4.344 7.367 16.101 1.00 96.00 423 VAL A N 1
ATOM 2888 C CA . VAL A 1 423 ? -3.255 7.263 17.082 1.00 96.00 423 VAL A CA 1
ATOM 2889 C C . VAL A 1 423 ? -2.784 8.662 17.445 1.00 96.00 423 VAL A C 1
ATOM 2891 O O . VAL A 1 423 ? -2.261 9.387 16.599 1.00 96.00 423 VAL A O 1
ATOM 2894 N N . VAL A 1 424 ? -2.985 9.061 18.700 1.00 89.00 424 VAL A N 1
ATOM 2895 C CA . VAL A 1 424 ? -2.712 10.440 19.126 1.00 89.00 424 VAL A CA 1
ATOM 2896 C C . VAL A 1 424 ? -1.983 10.526 20.459 1.00 89.00 424 VAL A C 1
ATOM 2898 O O . VAL A 1 424 ? -2.017 9.604 21.277 1.00 89.00 424 VAL A O 1
ATOM 2901 N N . ASN A 1 425 ? -1.360 11.681 20.695 1.00 86.62 425 ASN A N 1
ATOM 2902 C CA . ASN A 1 425 ? -0.746 12.073 21.968 1.00 86.62 425 ASN A CA 1
ATOM 2903 C C . ASN A 1 425 ? 0.223 11.038 22.571 1.00 86.62 425 ASN A C 1
ATOM 2905 O O . ASN A 1 425 ? 0.253 10.864 23.786 1.00 86.62 425 ASN A O 1
ATOM 2909 N N . GLY A 1 426 ? 1.007 10.341 21.744 1.00 90.44 426 GLY A N 1
ATOM 2910 C CA . GLY A 1 426 ? 2.017 9.391 22.227 1.00 90.44 426 GLY A CA 1
ATOM 2911 C C . GLY A 1 426 ? 1.517 7.965 22.464 1.00 90.44 426 GLY A C 1
ATOM 2912 O O . GLY A 1 426 ? 2.232 7.162 23.058 1.00 90.44 426 GLY A O 1
ATOM 2913 N N . ALA A 1 427 ? 0.297 7.639 22.032 1.00 95.44 427 ALA A N 1
ATOM 2914 C CA . ALA A 1 427 ? -0.210 6.273 22.095 1.00 95.44 427 ALA A CA 1
ATOM 2915 C C . ALA A 1 427 ? 0.508 5.328 21.114 1.00 95.44 427 ALA A C 1
ATOM 2917 O O . ALA A 1 427 ? 1.028 5.763 20.078 1.00 95.44 427 ALA A O 1
ATOM 2918 N N . THR A 1 428 ? 0.451 4.030 21.423 1.00 98.50 428 THR A N 1
ATOM 2919 C CA . THR A 1 428 ? 0.952 2.941 20.577 1.00 98.50 428 THR A CA 1
ATOM 2920 C C . THR A 1 428 ? -0.201 2.109 20.018 1.00 98.50 428 THR A C 1
ATOM 2922 O O . THR A 1 428 ? -1.075 1.657 20.762 1.00 98.50 428 THR A O 1
ATOM 2925 N N . LEU A 1 429 ? -0.172 1.852 18.711 1.00 98.75 429 LEU A N 1
ATOM 2926 C CA . LEU A 1 429 ? -1.066 0.931 18.012 1.00 98.75 429 LEU A CA 1
ATOM 2927 C C . LEU A 1 429 ? -0.263 -0.210 17.379 1.00 98.75 429 LEU A C 1
ATOM 2929 O O . LEU A 1 429 ? 0.623 0.029 16.564 1.00 98.75 429 LEU A O 1
ATOM 2933 N N . ASN A 1 430 ? -0.624 -1.452 17.686 1.00 98.75 430 ASN A N 1
ATOM 2934 C CA . ASN A 1 430 ? -0.087 -2.639 17.026 1.00 98.75 430 ASN A CA 1
ATOM 2935 C C . ASN A 1 430 ? -1.214 -3.337 16.266 1.00 98.75 430 ASN A C 1
ATOM 2937 O O . ASN A 1 430 ? -2.150 -3.831 16.892 1.00 98.75 430 ASN A O 1
ATOM 2941 N N . ALA A 1 431 ? -1.144 -3.391 14.937 1.00 98.62 431 ALA A N 1
ATOM 2942 C CA . ALA A 1 431 ? -2.146 -4.074 14.129 1.00 98.62 431 ALA A CA 1
ATOM 2943 C C . ALA A 1 431 ? -1.525 -5.154 13.235 1.00 98.62 431 ALA A C 1
ATOM 2945 O O . ALA A 1 431 ? -0.593 -4.899 12.478 1.00 98.62 431 ALA A O 1
ATOM 2946 N N . ALA A 1 432 ? -2.065 -6.366 13.284 1.00 98.69 432 ALA A N 1
ATOM 2947 C CA . ALA A 1 432 ? -1.644 -7.481 12.444 1.00 98.69 432 ALA A CA 1
ATOM 2948 C C . ALA A 1 432 ? -2.852 -8.069 11.715 1.00 98.69 432 ALA A C 1
ATOM 2950 O O . ALA A 1 432 ? -3.918 -8.237 12.305 1.00 98.69 432 ALA A O 1
ATOM 2951 N N . SER A 1 433 ? -2.711 -8.378 10.427 1.00 98.50 433 SER A N 1
ATOM 2952 C CA . SER A 1 433 ? -3.787 -8.931 9.587 1.00 98.50 433 SER A CA 1
ATOM 2953 C C . SER A 1 433 ? -5.098 -8.133 9.659 1.00 98.50 433 SER A C 1
ATOM 2955 O O . SER A 1 433 ? -6.186 -8.697 9.576 1.00 98.50 433 SER A O 1
ATOM 2957 N N . THR A 1 434 ? -5.001 -6.821 9.888 1.00 98.50 434 THR A N 1
ATOM 2958 C CA . THR A 1 434 ? -6.156 -5.935 10.065 1.00 98.50 434 THR A CA 1
ATOM 2959 C C . THR A 1 434 ? -6.479 -5.240 8.749 1.00 98.50 434 THR A C 1
ATOM 2961 O O . THR A 1 434 ? -5.589 -4.716 8.079 1.00 98.50 434 THR A O 1
ATOM 2964 N N . GLN A 1 435 ? -7.758 -5.236 8.389 1.00 98.38 435 GLN A N 1
ATOM 2965 C CA . GLN A 1 435 ? -8.288 -4.545 7.219 1.00 98.38 435 GLN A CA 1
ATOM 2966 C C . GLN A 1 435 ? -9.014 -3.295 7.702 1.00 98.38 435 GLN A C 1
ATOM 2968 O O . GLN A 1 435 ? -10.022 -3.412 8.394 1.00 98.38 435 GLN A O 1
ATOM 2973 N N . ALA A 1 436 ? -8.509 -2.110 7.374 1.00 98.38 436 ALA A N 1
ATOM 2974 C CA . ALA A 1 436 ? -9.099 -0.847 7.799 1.00 98.38 436 ALA A CA 1
ATOM 2975 C C . ALA A 1 436 ? -9.454 0.024 6.590 1.00 98.38 436 ALA A C 1
ATOM 2977 O O . ALA A 1 436 ? -8.617 0.332 5.740 1.00 98.38 436 ALA A O 1
ATOM 2978 N N . SER A 1 437 ? -10.724 0.417 6.522 1.00 97.38 437 SER A N 1
ATOM 2979 C CA . SER A 1 437 ? -11.288 1.230 5.447 1.00 97.38 437 SER A CA 1
ATOM 2980 C C . SER A 1 437 ? -12.059 2.414 6.018 1.00 97.38 437 SER A C 1
ATOM 2982 O O . SER A 1 437 ? -12.844 2.262 6.955 1.00 97.38 437 SER A O 1
ATOM 2984 N N . ALA A 1 438 ? -11.827 3.596 5.456 1.00 96.31 438 ALA A N 1
ATOM 2985 C CA . ALA A 1 438 ? -12.503 4.825 5.845 1.00 96.31 438 ALA A CA 1
ATOM 2986 C C . ALA A 1 438 ? -13.150 5.492 4.628 1.00 96.31 438 ALA A C 1
ATOM 2988 O O . ALA A 1 438 ? -12.552 5.591 3.555 1.00 96.31 438 ALA A O 1
ATOM 2989 N N . THR A 1 439 ? -14.387 5.956 4.777 1.00 94.75 439 THR A N 1
ATOM 2990 C CA . THR A 1 439 ? -15.156 6.562 3.684 1.00 94.75 439 THR A CA 1
ATOM 2991 C C . THR A 1 439 ? -15.855 7.833 4.145 1.00 94.75 439 THR A C 1
ATOM 2993 O O . THR A 1 439 ? -16.414 7.897 5.237 1.00 94.75 439 THR A O 1
ATOM 2996 N N . GLY A 1 440 ? -15.838 8.849 3.289 1.00 91.75 440 GLY A N 1
ATOM 2997 C CA . GLY A 1 440 ? -16.338 10.186 3.595 1.00 91.75 440 GLY A CA 1
ATOM 2998 C C . GLY A 1 440 ? -15.262 11.244 3.389 1.00 91.75 440 GLY A C 1
ATOM 2999 O O . GLY A 1 440 ? -14.074 10.940 3.294 1.00 91.75 440 GLY A O 1
ATOM 3000 N N . ASP A 1 441 ? -15.686 12.496 3.268 1.00 88.38 441 ASP A N 1
ATOM 3001 C CA . ASP A 1 441 ? -14.764 13.617 3.088 1.00 88.38 441 ASP A CA 1
ATOM 3002 C C . ASP A 1 441 ? -13.829 13.748 4.302 1.00 88.38 441 ASP A C 1
ATOM 3004 O O . ASP A 1 441 ? -14.280 13.586 5.427 1.00 88.38 441 ASP A O 1
ATOM 3008 N N . GLY A 1 442 ? -12.528 13.968 4.101 1.00 87.69 442 GLY A N 1
ATOM 3009 C CA . GLY A 1 442 ? -11.540 14.001 5.198 1.00 87.69 442 GLY A CA 1
ATOM 3010 C C . GLY A 1 442 ? -11.233 12.647 5.870 1.00 87.69 442 GLY A C 1
ATOM 3011 O O . GLY A 1 442 ? -10.320 12.562 6.692 1.00 87.69 442 GLY A O 1
ATOM 3012 N N . ALA A 1 443 ? -11.926 11.567 5.497 1.00 92.06 443 ALA A N 1
ATOM 3013 C CA . ALA A 1 443 ? -11.778 10.266 6.137 1.00 92.06 443 ALA A CA 1
ATOM 3014 C C . ALA A 1 443 ? -10.434 9.597 5.801 1.00 92.06 443 ALA A C 1
ATOM 3016 O O . ALA A 1 443 ? -10.046 9.537 4.640 1.00 92.06 443 ALA A O 1
ATOM 3017 N N . SER A 1 444 ? -9.719 9.061 6.791 1.00 94.94 444 SER A N 1
ATOM 3018 C CA . SER A 1 444 ? -8.379 8.460 6.601 1.00 94.94 444 SER A CA 1
ATOM 3019 C C . SER A 1 444 ? -8.338 7.036 7.146 1.00 94.94 444 SER A C 1
ATOM 3021 O O . SER A 1 444 ? -8.934 6.755 8.187 1.00 94.94 444 SER A O 1
ATOM 3023 N N . GLY A 1 445 ? -7.622 6.138 6.466 1.00 96.88 445 GLY A N 1
ATOM 3024 C CA . GLY A 1 445 ? -7.422 4.767 6.943 1.00 96.88 445 GLY A CA 1
ATOM 3025 C C . GLY A 1 445 ? -6.593 4.737 8.230 1.00 96.88 445 GLY A C 1
ATOM 3026 O O . GLY A 1 445 ? -6.936 4.030 9.175 1.00 96.88 445 GLY A O 1
ATOM 3027 N N . LEU A 1 446 ? -5.549 5.567 8.291 1.00 98.12 446 LEU A N 1
ATOM 3028 C CA . LEU A 1 446 ? -4.748 5.819 9.485 1.00 98.12 446 LEU A CA 1
ATOM 3029 C C . LEU A 1 446 ? -4.535 7.321 9.673 1.00 98.12 446 LEU A C 1
ATOM 3031 O O . LEU A 1 446 ? -4.091 8.011 8.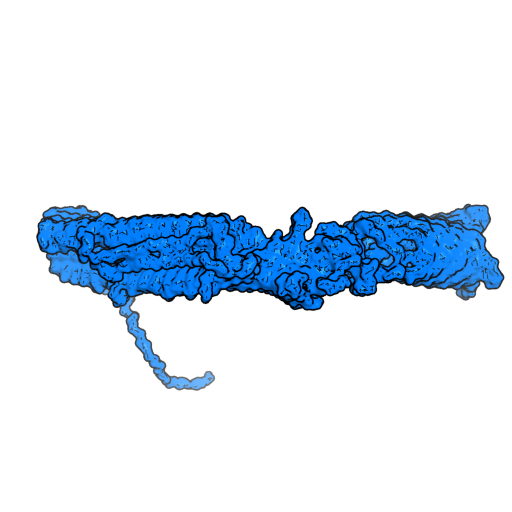756 1.00 98.12 446 LEU A O 1
ATOM 3035 N N . PHE A 1 447 ? -4.810 7.805 10.879 1.00 95.31 447 PHE A N 1
ATOM 3036 C CA . PHE A 1 447 ? -4.674 9.207 11.238 1.00 95.31 447 PHE A CA 1
ATOM 3037 C C . PHE A 1 447 ? -3.805 9.388 12.484 1.00 95.31 447 PHE A C 1
ATOM 3039 O O . PHE A 1 447 ? -4.088 8.818 13.542 1.00 95.31 447 PHE A O 1
ATOM 3046 N N . PHE A 1 448 ? -2.779 10.226 12.364 1.00 94.19 448 PHE A N 1
ATOM 3047 C CA . PHE A 1 448 ? -1.942 10.677 13.469 1.00 94.19 448 PHE A CA 1
ATOM 3048 C C . PHE A 1 448 ? -2.200 12.142 13.795 1.00 94.19 448 PHE A C 1
ATOM 3050 O O . PHE A 1 448 ? -2.354 12.975 12.902 1.00 94.19 448 PHE A O 1
ATOM 3057 N N . SER A 1 449 ? -2.177 12.466 15.084 1.00 88.12 449 SER A N 1
ATOM 3058 C CA . SER A 1 449 ? -2.115 13.848 15.560 1.00 88.12 449 SER A CA 1
ATOM 3059 C C . SER A 1 449 ? -1.521 13.870 16.960 1.00 88.12 449 SER A C 1
ATOM 3061 O O . SER A 1 449 ? -2.039 13.213 17.862 1.00 88.12 449 SER A O 1
ATOM 3063 N N . THR A 1 450 ? -0.413 14.569 17.163 1.00 79.88 450 THR A N 1
ATOM 3064 C CA . THR A 1 450 ? 0.300 14.547 18.446 1.00 79.88 450 THR A CA 1
ATOM 3065 C C . THR A 1 450 ? 0.561 15.947 18.975 1.00 79.88 450 THR A C 1
ATOM 3067 O O . THR A 1 450 ? 0.733 16.907 18.229 1.00 79.88 450 THR A O 1
ATOM 3070 N N . THR A 1 451 ? 0.563 16.068 20.302 1.00 78.00 451 THR A N 1
ATOM 3071 C CA . THR A 1 451 ? 1.032 17.265 21.003 1.00 78.00 451 THR A CA 1
ATOM 3072 C C . THR A 1 451 ? 2.556 17.275 21.092 1.00 78.00 451 THR A C 1
ATOM 3074 O O . THR A 1 451 ? 3.202 16.225 21.075 1.00 78.00 451 THR A O 1
ATOM 3077 N N . ALA A 1 452 ? 3.136 18.471 21.216 1.00 79.56 452 ALA A N 1
ATOM 3078 C CA . ALA A 1 452 ? 4.580 18.647 21.338 1.00 79.56 452 ALA A CA 1
ATOM 3079 C C . ALA A 1 452 ? 5.173 17.799 22.482 1.00 79.56 452 ALA A C 1
ATOM 3081 O O . ALA A 1 452 ? 4.628 17.763 23.586 1.00 79.56 452 ALA A O 1
ATOM 3082 N N . GLY A 1 453 ? 6.304 17.140 22.212 1.00 82.75 453 GLY A N 1
ATOM 3083 C CA . GLY A 1 453 ? 7.017 16.294 23.176 1.00 82.75 453 GLY A CA 1
ATOM 3084 C C . GLY A 1 453 ? 6.552 14.835 23.238 1.00 82.75 453 GLY A C 1
ATOM 3085 O O . GLY A 1 453 ? 7.148 14.058 23.979 1.00 82.75 453 GLY A O 1
ATOM 3086 N N . ASN A 1 454 ? 5.535 14.446 22.460 1.00 86.88 454 ASN A N 1
ATOM 3087 C CA . ASN A 1 454 ? 5.069 13.064 22.350 1.00 86.88 454 ASN A CA 1
ATOM 3088 C C . ASN A 1 454 ? 5.256 12.525 20.928 1.00 86.88 454 ASN A C 1
ATOM 3090 O O . ASN A 1 454 ? 4.998 13.229 19.954 1.00 86.88 454 ASN A O 1
ATOM 3094 N N . THR A 1 455 ? 5.596 11.240 20.811 1.00 93.94 455 THR A N 1
ATOM 3095 C CA . THR A 1 455 ? 5.661 10.530 19.526 1.00 93.94 455 THR A CA 1
ATOM 3096 C C . THR A 1 455 ? 4.640 9.406 19.507 1.00 93.94 455 THR A C 1
ATOM 3098 O O . THR A 1 455 ? 4.712 8.491 20.325 1.00 93.94 455 THR A O 1
ATOM 3101 N N . SER A 1 456 ? 3.689 9.458 18.577 1.00 95.94 456 SER A N 1
ATOM 3102 C CA . SER A 1 456 ? 2.741 8.359 18.373 1.00 95.94 456 SER A CA 1
ATOM 3103 C C . SER A 1 456 ? 3.362 7.269 17.509 1.00 95.94 456 SER A C 1
ATOM 3105 O O . SER A 1 456 ? 4.048 7.560 16.532 1.00 95.94 456 SER A O 1
ATOM 3107 N N . LEU A 1 457 ? 3.108 6.010 17.858 1.00 98.38 457 LEU A N 1
ATOM 3108 C CA . LEU A 1 457 ? 3.681 4.852 17.180 1.00 98.38 457 LEU A CA 1
ATOM 3109 C C . LEU A 1 457 ? 2.572 3.957 16.634 1.00 98.38 457 LEU A C 1
ATOM 3111 O O . LEU A 1 457 ? 1.691 3.540 17.382 1.00 98.38 457 LEU A O 1
ATOM 3115 N N . ALA A 1 458 ? 2.649 3.601 15.354 1.00 98.81 458 ALA A N 1
ATOM 3116 C CA . ALA A 1 458 ? 1.881 2.489 14.808 1.00 98.81 458 ALA A CA 1
ATOM 3117 C C . ALA A 1 458 ? 2.805 1.440 14.180 1.00 98.81 458 ALA A C 1
ATOM 3119 O O . ALA A 1 458 ? 3.707 1.772 13.412 1.00 98.81 458 ALA A O 1
ATOM 3120 N N . THR A 1 459 ? 2.551 0.170 14.483 1.00 98.88 459 THR A N 1
ATOM 3121 C CA . THR A 1 459 ? 3.197 -0.981 13.843 1.00 98.88 459 THR A CA 1
ATOM 3122 C C . THR A 1 459 ? 2.126 -1.825 13.171 1.00 98.88 459 THR A C 1
ATOM 3124 O O . THR A 1 459 ? 1.250 -2.357 13.852 1.00 98.88 459 THR A O 1
ATOM 3127 N N . LEU A 1 460 ? 2.175 -1.931 11.844 1.00 98.81 460 LEU A N 1
ATOM 3128 C CA . LEU A 1 460 ? 1.162 -2.596 11.027 1.00 98.81 460 LEU A CA 1
ATOM 3129 C C . LEU A 1 460 ? 1.775 -3.751 10.233 1.00 98.81 460 LEU A C 1
ATOM 3131 O O . LEU A 1 460 ? 2.840 -3.596 9.637 1.00 98.81 460 LEU A O 1
ATOM 3135 N N . SER A 1 461 ? 1.106 -4.903 10.179 1.00 98.69 461 SER A N 1
ATOM 3136 C CA . SER A 1 461 ? 1.578 -6.031 9.369 1.00 98.69 461 SER A CA 1
ATOM 3137 C C . SER A 1 461 ? 0.473 -6.818 8.673 1.00 98.69 461 SER A C 1
ATOM 3139 O O . SER A 1 461 ? -0.593 -7.031 9.248 1.00 98.69 461 SER A O 1
ATOM 3141 N N . ASN A 1 462 ? 0.749 -7.296 7.455 1.00 98.31 462 ASN A N 1
ATOM 3142 C CA . ASN A 1 462 ? -0.092 -8.221 6.678 1.00 98.31 462 ASN A CA 1
ATOM 3143 C C . ASN A 1 462 ? -1.557 -7.770 6.499 1.00 98.31 462 ASN A C 1
ATOM 3145 O O . ASN A 1 462 ? -2.467 -8.596 6.457 1.00 98.31 462 ASN A O 1
ATOM 3149 N N . GLY A 1 463 ? -1.800 -6.461 6.462 1.00 98.19 463 GLY A N 1
ATOM 3150 C CA . GLY A 1 463 ? -3.130 -5.857 6.451 1.00 98.19 463 GLY A CA 1
ATOM 3151 C C . GLY A 1 463 ? -3.367 -4.931 5.262 1.00 98.19 463 GLY A C 1
ATOM 3152 O O . GLY A 1 463 ? -2.515 -4.760 4.386 1.00 98.19 463 GLY A O 1
ATOM 3153 N N . THR A 1 464 ? -4.534 -4.293 5.255 1.00 98.38 464 THR A N 1
ATOM 3154 C CA . THR A 1 464 ? -4.898 -3.292 4.248 1.00 98.38 464 THR A CA 1
ATOM 3155 C C . THR A 1 464 ? -5.307 -1.983 4.911 1.00 98.38 464 THR A C 1
ATOM 3157 O O . THR A 1 464 ? -5.993 -1.978 5.934 1.00 98.38 464 THR A O 1
ATOM 3160 N N . LEU A 1 465 ? -4.887 -0.868 4.319 1.00 98.31 465 LEU A N 1
ATOM 3161 C CA . LEU A 1 465 ? -5.390 0.466 4.630 1.00 98.31 465 LEU A CA 1
ATOM 3162 C C . LEU A 1 465 ? -6.027 1.056 3.381 1.00 98.31 465 LEU A C 1
ATOM 3164 O O . LEU A 1 465 ? -5.427 1.026 2.302 1.00 98.31 465 LEU A O 1
ATOM 3168 N N . SER A 1 466 ? -7.219 1.624 3.539 1.00 97.25 466 SER A N 1
ATOM 3169 C CA . SER A 1 466 ? -7.846 2.388 2.468 1.00 97.25 466 SER A CA 1
ATOM 3170 C C . SER A 1 466 ? -8.649 3.592 2.934 1.00 97.25 466 SER A C 1
ATOM 3172 O O . SER A 1 466 ? -9.250 3.585 4.009 1.00 97.25 466 SER A O 1
ATOM 3174 N N . SER A 1 467 ? -8.655 4.632 2.102 1.00 95.12 467 SER A N 1
ATOM 3175 C CA . SER A 1 467 ? -9.554 5.783 2.214 1.00 95.12 467 SER A CA 1
ATOM 3176 C C . SER A 1 467 ? -10.243 6.038 0.880 1.00 95.12 467 SER A C 1
ATOM 3178 O O . SER A 1 467 ? -9.590 5.948 -0.147 1.00 95.12 467 SER A O 1
ATOM 3180 N N . GLY A 1 468 ? -11.531 6.387 0.883 1.00 86.56 468 GLY A N 1
ATOM 3181 C CA . GLY A 1 468 ? -12.273 6.697 -0.346 1.00 86.56 468 GLY A CA 1
ATOM 3182 C C . GLY A 1 468 ? -12.141 8.135 -0.873 1.00 86.56 468 GLY A C 1
ATOM 3183 O O . GLY A 1 468 ? -12.521 8.379 -2.015 1.00 86.56 468 GLY A O 1
ATOM 3184 N N . ALA A 1 469 ? -11.668 9.101 -0.073 1.00 83.31 469 ALA A N 1
ATOM 3185 C CA . ALA A 1 469 ? -11.713 10.523 -0.466 1.00 83.31 469 ALA A CA 1
ATOM 3186 C C . ALA A 1 469 ? -10.588 11.418 0.087 1.00 83.31 469 ALA A C 1
ATOM 3188 O O . ALA A 1 469 ? -10.349 12.490 -0.467 1.00 83.31 469 ALA A O 1
ATOM 3189 N N . ALA A 1 470 ? -9.884 11.011 1.145 1.00 88.06 470 ALA A N 1
ATOM 3190 C CA . ALA A 1 470 ? -8.783 11.778 1.735 1.00 88.06 470 ALA A CA 1
ATOM 3191 C C . ALA A 1 470 ? -7.484 10.955 1.715 1.00 88.06 470 ALA A C 1
ATOM 3193 O O . ALA A 1 470 ? -7.499 9.820 1.246 1.00 88.06 470 ALA A O 1
ATOM 3194 N N . PRO A 1 471 ? -6.340 11.491 2.175 1.00 94.19 471 PRO A N 1
ATOM 3195 C CA . PRO A 1 471 ? -5.119 10.705 2.269 1.00 94.19 471 PRO A CA 1
ATOM 3196 C C . PRO A 1 471 ? -5.339 9.411 3.058 1.00 94.19 471 PRO A C 1
ATOM 3198 O O . PRO A 1 471 ? -5.959 9.426 4.120 1.00 94.19 471 PRO A O 1
ATOM 3201 N N . THR A 1 472 ? -4.845 8.280 2.550 1.00 97.81 472 THR A N 1
ATOM 3202 C CA . THR A 1 472 ? -5.034 6.999 3.252 1.00 97.81 472 THR A CA 1
ATOM 3203 C C . THR A 1 472 ? -4.301 6.995 4.597 1.00 97.81 472 THR A C 1
ATOM 3205 O O . THR A 1 472 ? -4.858 6.538 5.596 1.00 97.81 472 THR A O 1
ATOM 3208 N N . ILE A 1 473 ? -3.092 7.559 4.633 1.00 98.12 473 ILE A N 1
ATOM 3209 C CA . ILE A 1 473 ? -2.324 7.857 5.842 1.00 98.12 473 ILE A CA 1
ATOM 3210 C C . ILE A 1 473 ? -2.192 9.377 5.959 1.00 98.12 473 ILE A C 1
ATOM 3212 O O . ILE A 1 473 ? -1.687 10.041 5.049 1.00 98.12 473 ILE A O 1
ATOM 3216 N N . ALA A 1 474 ? -2.618 9.922 7.092 1.00 95.31 474 ALA A N 1
ATOM 3217 C CA . ALA A 1 474 ? -2.542 11.345 7.388 1.00 95.31 474 ALA A CA 1
ATOM 3218 C C . ALA A 1 474 ? -1.782 11.589 8.696 1.00 95.31 474 ALA A C 1
ATOM 3220 O O . ALA A 1 474 ? -2.073 10.970 9.719 1.00 95.31 474 ALA A O 1
ATOM 3221 N N . VAL A 1 475 ? -0.824 12.516 8.662 1.00 95.19 475 VAL A N 1
ATOM 3222 C CA . VAL A 1 475 ? -0.100 13.001 9.844 1.00 95.19 475 VAL A CA 1
ATOM 3223 C C . VAL A 1 475 ? -0.389 14.485 10.002 1.00 95.19 475 VAL A C 1
ATOM 3225 O O . VAL A 1 475 ? 0.093 15.289 9.207 1.00 95.19 475 VAL A O 1
ATOM 3228 N N . ALA A 1 476 ? -1.204 14.821 11.003 1.00 90.06 476 ALA A N 1
ATOM 3229 C CA . ALA A 1 476 ? -1.701 16.163 11.282 1.00 90.06 476 ALA A CA 1
ATOM 3230 C C . ALA A 1 476 ? -1.024 16.751 12.529 1.00 90.06 476 ALA A C 1
ATOM 3232 O O . ALA A 1 476 ? -1.603 16.746 13.623 1.00 90.06 476 ALA A O 1
ATOM 3233 N N . GLY A 1 477 ? 0.194 17.259 12.333 1.00 87.88 477 GLY A N 1
ATOM 3234 C CA . GLY A 1 477 ? 1.029 17.852 13.376 1.00 87.88 477 GLY A CA 1
ATOM 3235 C C . GLY A 1 477 ? 1.684 16.840 14.325 1.00 87.88 477 GLY A C 1
ATOM 3236 O O . GLY A 1 477 ? 1.140 15.769 14.605 1.00 87.88 477 GLY A O 1
ATOM 3237 N N . GLY A 1 478 ? 2.859 17.229 14.823 1.00 90.12 478 GLY A N 1
ATOM 3238 C CA . GLY A 1 478 ? 3.662 16.499 15.801 1.00 90.12 478 GLY A CA 1
ATOM 3239 C C . GLY A 1 478 ? 4.366 15.259 15.243 1.00 90.12 478 GLY A C 1
ATOM 3240 O O . GLY A 1 478 ? 4.374 15.018 14.033 1.00 90.12 478 GLY A O 1
ATOM 3241 N N . ASP A 1 479 ? 5.006 14.496 16.131 1.00 94.12 479 ASP A N 1
ATOM 3242 C CA . ASP A 1 479 ? 5.862 13.371 15.758 1.00 94.12 479 ASP A CA 1
ATOM 3243 C C . ASP A 1 479 ? 5.079 12.051 15.660 1.00 94.12 479 ASP A C 1
ATOM 3245 O O . ASP A 1 479 ? 4.342 11.666 16.579 1.00 94.12 479 ASP A O 1
ATOM 3249 N N . ALA A 1 480 ? 5.282 11.330 14.557 1.00 97.25 480 ALA A N 1
ATOM 3250 C CA . ALA A 1 480 ? 4.713 10.015 14.290 1.00 97.25 480 ALA A CA 1
ATOM 3251 C C . ALA A 1 480 ? 5.774 9.041 13.755 1.00 97.25 480 ALA A C 1
ATOM 3253 O O . ALA A 1 480 ? 6.558 9.367 12.860 1.00 97.25 480 ALA A O 1
ATOM 3254 N N . THR A 1 481 ? 5.745 7.811 14.264 1.00 98.56 481 THR A N 1
ATOM 3255 C CA . THR A 1 481 ? 6.519 6.681 13.744 1.00 98.56 481 THR A CA 1
ATOM 3256 C C . THR A 1 481 ? 5.566 5.614 13.222 1.00 98.56 481 THR A C 1
ATOM 3258 O O . THR A 1 481 ? 4.647 5.190 13.927 1.00 98.56 481 THR A O 1
ATOM 3261 N N . LEU A 1 482 ? 5.799 5.156 11.996 1.00 98.81 482 LEU A N 1
ATOM 3262 C CA . LEU A 1 482 ? 5.011 4.126 11.335 1.00 98.81 482 LEU A CA 1
ATOM 3263 C C . LEU A 1 482 ? 5.927 3.014 10.824 1.00 98.81 482 LEU A C 1
ATOM 3265 O O . LEU A 1 482 ? 6.732 3.229 9.923 1.00 98.81 482 LEU A O 1
ATOM 3269 N N . ASN A 1 483 ? 5.779 1.816 11.380 1.00 98.81 483 ASN A N 1
ATOM 3270 C CA . ASN A 1 483 ? 6.464 0.621 10.899 1.00 98.81 483 ASN A CA 1
ATOM 3271 C C . ASN A 1 483 ? 5.458 -0.287 10.192 1.00 98.81 483 ASN A C 1
ATOM 3273 O O . ASN A 1 483 ? 4.390 -0.570 10.735 1.00 98.81 483 ASN A O 1
ATOM 3277 N N . MET A 1 484 ? 5.786 -0.738 8.987 1.00 98.56 484 MET A N 1
ATOM 3278 C CA . MET A 1 484 ? 4.893 -1.514 8.133 1.00 98.56 484 MET A CA 1
ATOM 3279 C C . MET A 1 484 ? 5.604 -2.737 7.562 1.00 98.56 484 MET A C 1
ATOM 3281 O O . MET A 1 484 ? 6.749 -2.645 7.133 1.00 98.56 484 MET A O 1
ATOM 3285 N N . SER A 1 485 ? 4.914 -3.876 7.518 1.00 98.62 485 SER A N 1
ATOM 3286 C CA . SER A 1 485 ? 5.417 -5.084 6.857 1.00 98.62 485 SER A CA 1
ATOM 3287 C C . SER A 1 485 ? 4.301 -5.830 6.128 1.00 98.62 485 SER A C 1
ATOM 3289 O O . SER A 1 485 ? 3.283 -6.150 6.739 1.00 98.62 485 SER A O 1
ATOM 3291 N N . GLY A 1 486 ? 4.441 -6.114 4.833 1.00 98.44 486 GLY A N 1
ATOM 3292 C CA . GLY A 1 486 ? 3.405 -6.850 4.091 1.00 98.44 486 GLY A CA 1
ATOM 3293 C C . GLY A 1 486 ? 2.072 -6.100 3.969 1.00 98.44 486 GLY A C 1
ATOM 3294 O O . GLY A 1 486 ? 1.015 -6.727 3.922 1.00 98.44 486 GLY A O 1
ATOM 3295 N N . MET A 1 487 ? 2.088 -4.765 4.011 1.00 98.56 487 MET A N 1
ATOM 3296 C CA . MET A 1 487 ? 0.874 -3.946 3.970 1.00 98.56 487 MET A CA 1
ATOM 3297 C C . MET A 1 487 ? 0.487 -3.586 2.536 1.00 98.56 487 MET A C 1
ATOM 3299 O O . MET A 1 487 ? 1.358 -3.331 1.710 1.00 98.56 487 MET A O 1
ATOM 3303 N N . ARG A 1 488 ? -0.817 -3.459 2.267 1.00 98.50 488 ARG A N 1
ATOM 3304 C CA . ARG A 1 488 ? -1.330 -2.784 1.060 1.00 98.50 488 ARG A CA 1
ATOM 3305 C C . ARG A 1 488 ? -2.023 -1.476 1.423 1.00 98.50 488 ARG A C 1
ATOM 3307 O O . ARG A 1 488 ? -2.954 -1.482 2.229 1.00 98.50 488 ARG A O 1
ATOM 3314 N N . VAL A 1 489 ? -1.607 -0.369 0.813 1.00 98.44 489 VAL A N 1
ATOM 3315 C CA . VAL A 1 489 ? -2.161 0.974 1.052 1.00 98.44 489 VAL A CA 1
ATOM 3316 C C . VAL A 1 489 ? -2.694 1.554 -0.257 1.00 98.44 489 VAL A C 1
ATOM 3318 O O . VAL A 1 489 ? -1.934 1.755 -1.205 1.00 98.44 489 VAL A O 1
ATOM 3321 N N . SER A 1 490 ? -4.005 1.806 -0.328 1.00 92.62 490 SER A N 1
ATOM 3322 C CA . SER A 1 490 ? -4.682 2.223 -1.572 1.00 92.62 490 SER A CA 1
ATOM 3323 C C . SER A 1 490 ? -6.006 2.962 -1.323 1.00 92.62 490 SER A C 1
ATOM 3325 O O . SER A 1 490 ? -6.458 3.049 -0.193 1.00 92.62 490 SER A O 1
ATOM 3327 N N . GLY A 1 491 ? -6.673 3.454 -2.374 1.00 76.94 491 GLY A N 1
ATOM 3328 C CA . GLY A 1 491 ? -8.078 3.904 -2.323 1.00 76.94 491 GLY A CA 1
ATOM 3329 C C . GLY A 1 491 ? -8.304 5.399 -2.563 1.00 76.94 491 GLY A C 1
ATOM 3330 O O . GLY A 1 491 ? -9.397 5.787 -2.971 1.00 76.94 491 GLY A O 1
ATOM 3331 N N . SER A 1 492 ? -7.277 6.228 -2.382 1.00 77.75 492 SER A N 1
ATOM 3332 C CA . SER A 1 492 ? -7.339 7.690 -2.508 1.00 77.75 492 SER A CA 1
ATOM 3333 C C . SER A 1 492 ? -6.402 8.228 -3.597 1.00 77.75 492 SER A C 1
ATOM 3335 O O . SER A 1 492 ? -5.564 7.497 -4.121 1.00 77.75 492 SER A O 1
ATOM 3337 N N . GLN A 1 493 ? -6.504 9.525 -3.935 1.00 83.56 493 GLN A N 1
ATOM 3338 C CA . GLN A 1 493 ? -5.512 10.179 -4.811 1.00 83.56 493 GLN A CA 1
ATOM 3339 C C . GLN A 1 493 ? -4.112 10.171 -4.175 1.00 83.56 493 GLN A C 1
ATOM 3341 O O . GLN A 1 493 ? -3.127 9.879 -4.852 1.00 83.56 493 GLN A O 1
ATOM 3346 N N . ASN A 1 494 ? -4.040 10.426 -2.863 1.00 94.62 494 ASN A N 1
ATOM 3347 C CA . ASN A 1 494 ? -2.794 10.441 -2.098 1.00 94.62 494 ASN A CA 1
ATOM 3348 C C . ASN A 1 494 ? -2.793 9.284 -1.101 1.00 94.62 494 ASN A C 1
ATOM 3350 O O . ASN A 1 494 ? -3.697 9.217 -0.268 1.00 94.62 494 ASN A O 1
ATOM 3354 N N . TRP A 1 495 ? -1.795 8.403 -1.107 1.00 97.38 495 TRP A N 1
ATOM 3355 C CA . TRP A 1 495 ? -1.676 7.397 -0.046 1.00 97.38 495 TRP A CA 1
ATOM 3356 C C . TRP A 1 495 ? -1.104 8.002 1.243 1.00 97.38 495 TRP A C 1
ATOM 3358 O O . TRP A 1 495 ? -1.443 7.527 2.324 1.00 97.38 495 TRP A O 1
ATOM 3368 N N . LEU A 1 496 ? -0.315 9.080 1.142 1.00 98.06 496 LEU A N 1
ATOM 3369 C CA . LEU A 1 496 ? 0.270 9.801 2.274 1.00 98.06 496 LEU A CA 1
ATOM 3370 C C . LEU A 1 496 ? 0.057 11.312 2.162 1.00 98.06 496 LEU A C 1
ATOM 3372 O O . LEU A 1 496 ? 0.287 11.903 1.104 1.00 98.06 496 LEU A O 1
ATOM 3376 N N . ARG A 1 497 ? -0.292 11.946 3.286 1.00 96.31 497 ARG A N 1
ATOM 3377 C CA . ARG A 1 497 ? -0.109 13.386 3.487 1.00 96.31 497 ARG A CA 1
ATOM 3378 C C . ARG A 1 497 ? 0.459 13.697 4.870 1.00 96.31 497 ARG A C 1
ATOM 3380 O O . ARG A 1 497 ? -0.103 13.265 5.876 1.00 96.31 497 ARG A O 1
ATOM 3387 N N . VAL A 1 498 ? 1.519 14.497 4.915 1.00 97.31 498 VAL A N 1
ATOM 3388 C CA . VAL A 1 498 ? 2.102 15.035 6.151 1.00 97.31 498 VAL A CA 1
ATOM 3389 C C . VAL A 1 498 ? 1.978 16.551 6.130 1.00 97.31 498 VAL A C 1
ATOM 3391 O O . VAL A 1 498 ? 2.491 17.205 5.223 1.00 97.31 498 VAL A O 1
ATOM 3394 N N . ALA A 1 499 ? 1.288 17.107 7.120 1.00 93.56 499 ALA A N 1
ATOM 3395 C CA . ALA A 1 499 ? 1.118 18.545 7.251 1.00 93.56 499 ALA A CA 1
ATOM 3396 C C . ALA A 1 499 ? 0.973 18.951 8.721 1.00 93.56 499 ALA A C 1
ATOM 3398 O O . ALA A 1 499 ? 0.822 18.107 9.608 1.00 93.56 499 ALA A O 1
ATOM 3399 N N . ASN A 1 500 ? 0.982 20.256 8.981 1.00 88.44 500 ASN A N 1
ATOM 3400 C CA . ASN A 1 500 ? 0.608 20.761 10.293 1.00 88.44 500 ASN A CA 1
ATOM 3401 C C . ASN A 1 500 ? -0.888 20.504 10.546 1.00 88.44 500 ASN A C 1
ATOM 3403 O O . ASN A 1 500 ? -1.680 20.278 9.626 1.00 88.44 500 ASN A O 1
ATOM 3407 N N . ASP A 1 501 ? -1.286 20.534 11.808 1.00 77.44 501 ASP A N 1
ATOM 3408 C CA . ASP A 1 501 ? -2.671 20.328 12.237 1.00 77.44 501 ASP A CA 1
ATOM 3409 C C . ASP A 1 501 ? -3.677 21.287 11.555 1.00 77.44 501 ASP A C 1
ATOM 3411 O O . ASP A 1 501 ? -4.775 20.868 11.169 1.00 77.44 501 ASP A O 1
ATOM 3415 N N . THR A 1 502 ? -3.296 22.550 11.333 1.00 76.81 502 THR A N 1
ATOM 3416 C CA . THR A 1 502 ? -4.145 23.578 10.724 1.00 76.81 502 THR A CA 1
ATOM 3417 C C . THR A 1 502 ? -4.421 23.318 9.250 1.00 76.81 502 THR A C 1
ATOM 3419 O O . THR A 1 502 ? -5.490 23.679 8.775 1.00 76.81 502 THR A O 1
ATOM 3422 N N . ALA A 1 503 ? -3.531 22.642 8.522 1.00 82.25 503 ALA A N 1
ATOM 3423 C CA . ALA A 1 503 ? -3.735 22.289 7.117 1.00 82.25 503 ALA A CA 1
ATOM 3424 C C . ALA A 1 503 ? -4.829 21.224 6.940 1.00 82.25 503 ALA A C 1
ATOM 3426 O O . ALA A 1 503 ? -5.509 21.190 5.912 1.00 82.25 503 ALA A O 1
ATOM 3427 N N . PHE A 1 504 ? -5.039 20.388 7.961 1.00 79.56 504 PHE A N 1
ATOM 3428 C CA . PHE A 1 504 ? -6.192 19.494 8.032 1.00 79.56 504 PHE A CA 1
ATOM 3429 C C . PHE A 1 504 ? -7.440 20.232 8.554 1.00 79.56 504 PHE A C 1
ATOM 3431 O O . PHE A 1 504 ? -8.544 19.932 8.110 1.00 79.56 504 PHE A O 1
ATOM 3438 N N . ALA A 1 505 ? -7.282 21.252 9.412 1.00 61.50 505 ALA A N 1
ATOM 3439 C CA . ALA A 1 505 ? -8.380 22.066 9.959 1.00 61.50 505 ALA A CA 1
ATOM 3440 C C . ALA A 1 505 ? -8.981 23.099 8.975 1.00 61.50 505 ALA A C 1
ATOM 3442 O O . ALA A 1 505 ? -10.193 23.314 8.965 1.00 61.50 505 ALA A O 1
ATOM 3443 N N . ALA A 1 506 ? -8.153 23.726 8.131 1.00 45.41 506 ALA A N 1
ATOM 3444 C CA . ALA A 1 506 ? -8.493 24.832 7.224 1.00 45.41 506 ALA A CA 1
ATOM 3445 C C . ALA A 1 506 ? -9.461 24.445 6.093 1.00 45.41 506 ALA A C 1
ATOM 3447 O O . ALA A 1 506 ? -9.951 25.303 5.365 1.00 45.41 506 ALA A O 1
ATOM 3448 N N . SER A 1 507 ? -9.786 23.159 5.978 1.00 48.91 507 SER A N 1
ATOM 3449 C CA . SER A 1 507 ? -10.853 22.655 5.115 1.00 48.91 507 SER A CA 1
ATOM 3450 C C . SER A 1 507 ? -12.269 22.884 5.685 1.00 48.91 507 SER A C 1
ATOM 3452 O O . SER A 1 507 ? -13.245 22.496 5.052 1.00 48.91 507 SER A O 1
ATOM 3454 N N . GLY A 1 508 ? -12.399 23.528 6.857 1.00 40.19 508 GLY A N 1
ATOM 3455 C CA . GLY A 1 508 ? -13.677 23.745 7.552 1.00 40.19 508 GLY A CA 1
ATOM 3456 C C . GLY A 1 508 ? -14.131 22.547 8.399 1.00 40.19 508 GLY A C 1
ATOM 3457 O O . GLY A 1 508 ? -15.293 22.475 8.783 1.00 40.19 508 GLY A O 1
ATOM 3458 N N . ARG A 1 509 ? -13.215 21.606 8.673 1.00 50.12 509 ARG A N 1
ATOM 3459 C CA . ARG A 1 509 ? -13.496 20.203 9.042 1.00 50.12 509 ARG A CA 1
ATOM 3460 C C . ARG A 1 509 ? -13.145 19.795 10.482 1.00 50.12 509 ARG A C 1
ATOM 3462 O O . ARG A 1 509 ? -13.135 18.621 10.822 1.00 50.12 509 ARG A O 1
ATOM 3469 N N . ARG A 1 510 ? -12.831 20.742 11.371 1.00 51.03 510 ARG A N 1
ATOM 3470 C CA . ARG A 1 510 ? -12.558 20.441 12.790 1.00 51.03 510 ARG A CA 1
ATOM 3471 C C . ARG A 1 510 ? -13.408 21.309 13.710 1.00 51.03 510 ARG A C 1
ATOM 3473 O O . ARG A 1 510 ? -13.086 22.472 13.929 1.00 51.03 510 ARG A O 1
ATOM 3480 N N . ALA A 1 511 ? -14.431 20.721 14.324 1.00 38.06 511 ALA A N 1
ATOM 3481 C CA . ALA A 1 511 ? -14.755 21.103 15.694 1.00 38.06 511 ALA A CA 1
ATOM 3482 C C . ALA A 1 511 ? -13.669 20.485 16.600 1.00 38.06 511 ALA A C 1
ATOM 3484 O O . ALA A 1 511 ? -13.270 19.341 16.355 1.00 38.06 511 ALA A O 1
ATOM 3485 N N . PRO A 1 512 ? -13.140 21.193 17.613 1.00 41.88 512 PRO A N 1
ATOM 3486 C CA . PRO A 1 512 ? -12.372 20.539 18.667 1.00 41.88 512 PRO A CA 1
ATOM 3487 C C . PRO A 1 512 ? -13.221 19.386 19.200 1.00 41.88 512 PRO A C 1
ATOM 3489 O O . PRO A 1 512 ? -14.403 19.614 19.469 1.00 41.88 512 PRO A O 1
ATOM 3492 N N . LEU A 1 513 ? -12.647 18.185 19.359 1.00 43.81 513 LEU A N 1
ATOM 3493 C CA . LEU A 1 513 ? -13.323 17.105 20.076 1.00 43.81 513 LEU A CA 1
ATOM 3494 C C . LEU A 1 513 ? -13.484 17.575 21.524 1.00 43.81 513 LEU A C 1
ATOM 3496 O O . LEU A 1 513 ? -12.609 17.403 22.377 1.00 43.81 513 LEU A O 1
ATOM 3500 N N . THR A 1 514 ? -14.591 18.262 21.763 1.00 37.00 514 THR A N 1
ATOM 3501 C CA . THR A 1 514 ? -14.957 18.807 23.053 1.00 37.00 514 THR A CA 1
ATOM 3502 C C . THR A 1 514 ? -15.766 17.709 23.698 1.00 37.00 514 THR A C 1
ATOM 3504 O O . THR A 1 514 ? -16.990 17.700 23.635 1.00 37.00 514 THR A O 1
ATOM 3507 N N . LEU A 1 515 ? -15.061 16.744 24.287 1.00 42.09 515 LEU A N 1
ATOM 3508 C CA . LEU A 1 515 ? -15.669 15.858 25.266 1.00 42.09 515 LEU A CA 1
ATOM 3509 C C . LEU A 1 515 ? -16.204 16.757 26.376 1.00 42.09 515 LEU A C 1
ATOM 3511 O O . LEU A 1 515 ? -15.433 17.283 27.173 1.00 42.09 515 LEU A O 1
ATOM 3515 N N . GLY A 1 516 ? -17.505 17.041 26.328 1.00 35.31 516 GLY A N 1
ATOM 3516 C CA . GLY A 1 516 ? -18.134 18.006 27.214 1.00 35.31 516 GLY A CA 1
ATOM 3517 C C . GLY A 1 516 ? -17.801 17.702 28.670 1.00 35.31 516 GLY A C 1
ATOM 3518 O O . GLY A 1 516 ? -17.767 16.546 29.092 1.00 35.31 516 GLY A O 1
ATOM 3519 N N . THR A 1 517 ? -17.564 18.752 29.452 1.00 31.47 517 THR A N 1
ATOM 3520 C CA . THR A 1 517 ? -17.619 18.658 30.908 1.00 31.47 517 THR A CA 1
ATOM 3521 C C . THR A 1 517 ? -19.024 18.208 31.290 1.00 31.47 517 THR A C 1
ATOM 3523 O O . THR A 1 517 ? -19.982 18.953 31.090 1.00 31.47 517 THR A O 1
ATOM 3526 N N . GLN A 1 518 ? -19.155 17.017 31.855 1.00 41.47 518 GLN A N 1
ATOM 3527 C CA . GLN A 1 518 ? -20.323 16.675 32.656 1.00 41.47 518 GLN A CA 1
ATOM 3528 C C . GLN A 1 518 ? -19.852 16.690 34.102 1.00 41.47 518 GLN A C 1
ATOM 3530 O O . GLN A 1 518 ? -18.927 15.962 34.472 1.00 41.47 518 GLN A O 1
ATOM 3535 N N . ALA A 1 519 ? -20.420 17.607 34.887 1.00 34.22 519 ALA A N 1
ATOM 3536 C CA . ALA A 1 519 ? -20.187 17.649 36.320 1.00 34.22 519 ALA A CA 1
ATOM 3537 C C . ALA A 1 519 ? -20.474 16.258 36.899 1.00 34.22 519 ALA A C 1
ATOM 3539 O O . ALA A 1 519 ? -21.436 15.611 36.482 1.00 34.22 519 ALA A O 1
ATOM 3540 N N . ALA A 1 520 ? -19.653 15.806 37.852 1.00 37.66 520 ALA A N 1
ATOM 3541 C CA . ALA A 1 520 ? -20.062 14.696 38.702 1.00 37.66 520 ALA A CA 1
ATOM 3542 C C . ALA A 1 520 ? -21.478 15.004 39.220 1.00 37.66 520 ALA A C 1
ATOM 3544 O O . ALA A 1 520 ? -21.711 16.150 39.637 1.00 37.66 520 ALA A O 1
ATOM 3545 N N . PRO A 1 521 ? -22.423 14.050 39.201 1.00 38.06 521 PRO A N 1
ATOM 3546 C CA . PRO A 1 521 ? -23.643 14.228 39.971 1.00 38.06 521 PRO A CA 1
ATOM 3547 C C . PRO A 1 521 ? -23.228 14.583 41.405 1.00 38.06 521 PRO A C 1
ATOM 3549 O O . PRO A 1 521 ? -22.317 13.972 41.968 1.00 38.06 521 PRO A O 1
ATOM 3552 N N . ALA A 1 522 ? -23.822 15.638 41.968 1.00 34.41 522 ALA A N 1
ATOM 3553 C CA . ALA A 1 522 ? -23.528 16.039 43.339 1.00 34.41 522 ALA A CA 1
ATOM 3554 C C . ALA A 1 522 ? -23.712 14.818 44.248 1.00 34.41 522 ALA A C 1
ATOM 3556 O O . ALA A 1 522 ? -24.749 14.163 44.160 1.00 34.41 522 ALA A O 1
ATOM 3557 N N . ALA A 1 523 ? -22.710 14.507 45.079 1.00 35.38 523 ALA A N 1
ATOM 3558 C CA . ALA A 1 523 ? -22.767 13.388 46.013 1.00 35.38 523 ALA A CA 1
ATOM 3559 C C . ALA A 1 523 ? -24.083 13.455 46.799 1.00 35.38 523 ALA A C 1
ATOM 3561 O O . ALA A 1 523 ? -24.294 14.364 47.607 1.00 35.38 523 ALA A O 1
ATOM 3562 N N . VAL A 1 524 ? -25.000 12.527 46.520 1.00 34.84 524 VAL A N 1
ATOM 3563 C CA . VAL A 1 524 ? -26.264 12.459 47.243 1.00 34.84 524 VAL A CA 1
ATOM 3564 C C . VAL A 1 524 ? -25.975 11.729 48.545 1.00 34.84 524 VAL A C 1
ATOM 3566 O O . VAL A 1 524 ? -25.611 10.557 48.565 1.00 34.84 524 VAL A O 1
ATOM 3569 N N . VAL A 1 525 ? -26.084 12.481 49.635 1.00 32.97 525 VAL A N 1
ATOM 3570 C CA . VAL A 1 525 ? -25.863 12.044 51.013 1.00 32.97 525 VAL A CA 1
ATOM 3571 C C . VAL A 1 525 ? -26.711 10.799 51.299 1.00 32.97 525 VAL A C 1
ATOM 3573 O O . VAL A 1 525 ? -27.936 10.882 51.347 1.00 32.97 525 VAL A O 1
ATOM 3576 N N . GLY A 1 526 ? -26.050 9.652 51.464 1.00 34.91 526 GLY A N 1
ATOM 3577 C CA . GLY A 1 526 ? -26.672 8.359 51.770 1.00 34.91 526 GLY A CA 1
ATOM 3578 C C . GLY A 1 526 ? -25.682 7.193 51.702 1.00 34.91 526 GLY A C 1
ATOM 3579 O O . GLY A 1 526 ? -25.687 6.346 52.589 1.00 34.91 526 GLY A O 1
ATOM 3580 N N . ASP A 1 527 ? -24.764 7.232 50.732 1.00 38.97 527 ASP A N 1
ATOM 3581 C CA . ASP A 1 527 ? -23.568 6.385 50.663 1.00 38.97 527 ASP A CA 1
ATOM 3582 C C . ASP A 1 527 ? -22.397 7.243 50.153 1.00 38.97 527 ASP A C 1
ATOM 3584 O O . ASP A 1 527 ? -22.215 7.475 48.959 1.00 38.97 527 ASP A O 1
ATOM 3588 N N . ALA A 1 528 ? -21.673 7.863 51.086 1.00 32.38 528 ALA A N 1
ATOM 3589 C CA . ALA A 1 528 ? -20.716 8.936 50.799 1.00 32.38 528 ALA A CA 1
ATOM 3590 C C . ALA A 1 528 ? -19.419 8.465 50.105 1.00 32.38 528 ALA A C 1
ATOM 3592 O O . ALA A 1 528 ? -18.513 9.278 49.915 1.00 32.38 528 ALA A O 1
ATOM 3593 N N . THR A 1 529 ? -19.308 7.186 49.738 1.00 42.94 529 THR A N 1
ATOM 3594 C CA . THR A 1 529 ? -18.116 6.615 49.091 1.00 42.94 529 THR A CA 1
ATOM 3595 C C . THR A 1 529 ? -18.276 6.315 47.600 1.00 42.94 529 THR A C 1
ATOM 3597 O O . THR A 1 529 ? -17.263 6.136 46.934 1.00 42.94 529 THR A O 1
ATOM 3600 N N . GLU A 1 530 ? -19.493 6.340 47.046 1.00 46.62 530 GLU A N 1
ATOM 3601 C CA . GLU A 1 530 ? -19.761 6.053 45.622 1.00 46.62 530 GLU A CA 1
ATOM 3602 C C . GLU A 1 530 ? -20.072 7.328 44.813 1.00 46.62 530 GLU A C 1
ATOM 3604 O O . GLU A 1 530 ? -20.986 7.371 43.990 1.00 46.62 530 GLU A O 1
ATOM 3609 N N . ALA A 1 531 ? -19.340 8.421 45.053 1.00 41.03 531 ALA A N 1
ATOM 3610 C CA . ALA A 1 531 ? -19.433 9.579 44.168 1.00 41.03 531 ALA A CA 1
ATOM 3611 C C . ALA A 1 531 ? -18.877 9.188 42.792 1.00 41.03 531 ALA A C 1
ATOM 3613 O O . ALA A 1 531 ? -17.677 8.946 42.667 1.00 41.03 531 ALA A O 1
ATOM 3614 N N . GLU A 1 532 ? -19.738 9.143 41.768 1.00 49.03 532 GLU A N 1
ATOM 3615 C CA . GLU A 1 532 ? -19.314 9.008 40.373 1.00 49.03 532 GLU A CA 1
ATOM 3616 C C . GLU A 1 532 ? -18.239 10.073 40.105 1.00 49.03 532 GLU A C 1
ATOM 3618 O O . GLU A 1 532 ? -18.545 11.274 40.157 1.00 49.03 532 GLU A O 1
ATOM 3623 N N . PRO A 1 533 ? -16.968 9.690 39.873 1.00 43.28 533 PRO A N 1
ATOM 3624 C CA . PRO A 1 533 ? -15.952 10.676 39.570 1.00 43.28 533 PRO A CA 1
ATOM 3625 C C . PRO A 1 533 ? -16.406 11.421 38.319 1.00 43.28 533 PRO A C 1
ATOM 3627 O O . PRO A 1 533 ? -16.829 10.796 37.342 1.00 43.28 533 PRO A O 1
ATOM 3630 N N . ALA A 1 534 ? -16.331 12.756 38.352 1.00 38.97 534 ALA A N 1
ATOM 3631 C CA . ALA A 1 534 ? -16.582 13.570 37.169 1.00 38.97 534 ALA A CA 1
ATOM 3632 C C . ALA A 1 534 ? -15.772 12.954 36.031 1.00 38.97 534 ALA A C 1
ATOM 3634 O O . ALA A 1 534 ? -14.566 12.743 36.198 1.00 38.97 534 ALA A O 1
ATOM 3635 N N . LEU A 1 535 ? -16.436 12.606 34.924 1.00 43.53 535 LEU A N 1
ATOM 3636 C CA . LEU A 1 535 ? -15.752 12.014 33.783 1.00 43.53 535 LEU A CA 1
ATOM 3637 C C . LEU A 1 535 ? -14.589 12.951 33.444 1.00 43.53 535 LEU A C 1
ATOM 3639 O O . LEU A 1 535 ? -14.847 14.115 33.121 1.00 43.53 535 LEU A O 1
ATOM 3643 N N . PRO A 1 536 ? -13.318 12.514 33.569 1.00 36.50 536 PRO A N 1
ATOM 3644 C CA . PRO A 1 536 ? -12.214 13.372 33.214 1.00 36.50 536 PRO A CA 1
ATOM 3645 C C . PRO A 1 536 ? -12.404 13.721 31.751 1.00 36.50 536 PRO A C 1
ATOM 3647 O O . PRO A 1 536 ? -12.444 12.846 30.880 1.00 36.50 536 PRO A O 1
ATOM 3650 N N . VAL A 1 537 ? -12.569 15.016 31.513 1.00 34.62 537 VAL A N 1
ATOM 3651 C CA . VAL A 1 537 ? -12.567 15.576 30.180 1.00 34.62 537 VAL A CA 1
ATOM 3652 C C . VAL A 1 537 ? -11.193 15.286 29.615 1.00 34.62 537 VAL A C 1
ATOM 3654 O O . VAL A 1 537 ? -10.201 15.928 29.952 1.00 34.62 537 VAL A O 1
ATOM 3657 N N . VAL A 1 538 ? -11.126 14.282 28.753 1.00 39.78 538 VAL A N 1
ATOM 3658 C CA . VAL A 1 538 ? -10.047 14.233 27.788 1.00 39.78 538 VAL A CA 1
ATOM 3659 C C . VAL A 1 538 ? -10.463 15.221 26.721 1.00 39.78 538 VAL A C 1
ATOM 3661 O O . VAL A 1 538 ? -11.125 14.852 25.758 1.00 39.78 538 VAL A O 1
ATOM 3664 N N . THR A 1 539 ? -10.118 16.496 26.889 1.00 34.53 539 THR A N 1
ATOM 3665 C CA . THR A 1 539 ? -10.115 17.387 25.738 1.00 34.53 539 THR A CA 1
ATOM 3666 C C . THR A 1 539 ? -9.094 16.763 24.797 1.00 34.53 539 THR A C 1
ATOM 3668 O O . THR A 1 539 ? -7.890 16.897 25.010 1.00 34.53 539 THR A O 1
ATOM 3671 N N . VAL A 1 540 ? -9.539 16.085 23.736 1.00 41.53 540 VAL A N 1
ATOM 3672 C CA . VAL A 1 540 ? -8.690 15.923 22.551 1.00 41.53 540 VAL A CA 1
ATOM 3673 C C . VAL A 1 540 ? -8.754 17.267 21.833 1.00 41.53 540 VAL A C 1
ATOM 3675 O O . VAL A 1 540 ? -9.208 17.411 20.702 1.00 41.53 540 VAL A O 1
ATOM 3678 N N . GLY A 1 541 ? -8.317 18.296 22.556 1.00 39.47 541 GLY A N 1
ATOM 3679 C CA . GLY A 1 541 ? -7.827 19.505 21.962 1.00 39.47 541 GLY A CA 1
ATOM 3680 C C . GLY A 1 541 ? -6.530 19.074 21.322 1.00 39.47 541 GLY A C 1
ATOM 3681 O O . GLY A 1 541 ? -5.478 19.103 21.954 1.00 39.47 541 GLY A O 1
ATOM 3682 N N . VAL A 1 542 ? -6.612 18.660 20.060 1.00 43.31 542 VAL A N 1
ATOM 3683 C CA . VAL A 1 542 ? -5.564 19.055 19.129 1.00 43.31 542 VAL A CA 1
ATOM 3684 C C . VAL A 1 542 ? -5.575 20.572 19.231 1.00 43.31 542 VAL A C 1
ATOM 3686 O O . VAL A 1 542 ? -6.445 21.235 18.668 1.00 43.31 542 VAL A O 1
ATOM 3689 N N . LEU A 1 543 ? -4.751 21.095 20.143 1.00 46.50 543 LEU A N 1
ATOM 3690 C CA . LEU A 1 543 ? -4.519 22.518 20.263 1.00 46.50 543 LEU A CA 1
ATOM 3691 C C . LEU A 1 543 ? -4.123 22.921 18.858 1.00 46.50 543 LEU A C 1
ATOM 3693 O O . LEU A 1 543 ? -3.146 22.365 18.363 1.00 46.50 543 LEU A O 1
ATOM 3697 N N . ALA A 1 544 ? -4.912 23.804 18.240 1.00 48.81 544 ALA A N 1
ATOM 3698 C CA . ALA A 1 544 ? -4.531 24.506 17.028 1.00 48.81 544 ALA A CA 1
ATOM 3699 C C . ALA A 1 544 ? -3.205 25.206 17.336 1.00 48.81 544 ALA A C 1
ATOM 3701 O O . ALA A 1 544 ? -3.151 26.316 17.862 1.00 48.81 544 ALA A O 1
ATOM 3702 N N . SER A 1 545 ? -2.134 24.471 17.130 1.00 55.19 545 SER A N 1
ATOM 3703 C CA . SER A 1 545 ? -0.763 24.823 17.410 1.00 55.19 545 SER A CA 1
ATOM 3704 C C . SER A 1 545 ? -0.128 24.554 16.082 1.00 55.19 545 SER A C 1
ATOM 3706 O O . SER A 1 545 ? -0.279 23.457 15.583 1.00 55.19 545 SER A O 1
ATOM 3708 N N . SER A 1 546 ? 0.529 25.530 15.471 1.00 68.00 546 SER A N 1
ATOM 3709 C CA . SER A 1 546 ? 1.148 25.384 14.149 1.00 68.00 546 SER A CA 1
ATOM 3710 C C . SER A 1 546 ? 2.347 24.413 14.162 1.00 68.00 546 SER A C 1
ATOM 3712 O O . SER A 1 546 ? 3.402 24.712 13.605 1.00 68.00 546 SER A O 1
ATOM 3714 N N . LEU A 1 547 ? 2.223 23.295 14.877 1.00 85.69 547 LEU A N 1
ATOM 3715 C CA . LEU A 1 547 ? 3.195 22.258 15.090 1.00 85.69 547 LEU A CA 1
ATOM 3716 C C . LEU A 1 547 ? 3.376 21.531 13.757 1.00 85.69 547 LEU A C 1
ATOM 3718 O O . LEU A 1 547 ? 2.395 21.031 13.193 1.00 85.69 547 LEU A O 1
ATOM 3722 N N . PRO A 1 548 ? 4.606 21.479 13.230 1.00 90.69 548 PRO A N 1
ATOM 3723 C CA . PRO A 1 548 ? 4.875 20.752 12.005 1.00 90.69 548 PRO A CA 1
ATOM 3724 C C . PRO A 1 548 ? 4.577 19.264 12.204 1.00 90.69 548 PRO A C 1
ATOM 3726 O O . PRO A 1 548 ? 4.780 18.718 13.289 1.00 90.69 548 PRO A O 1
ATOM 3729 N N . GLY A 1 549 ? 4.075 18.611 11.160 1.00 93.75 549 GLY A N 1
ATOM 3730 C CA . GLY A 1 549 ? 3.980 17.157 11.106 1.00 93.75 549 GLY A CA 1
ATOM 3731 C C . GLY A 1 549 ? 5.346 16.553 10.794 1.00 93.75 549 GLY A C 1
ATOM 3732 O O . GLY A 1 549 ? 5.988 16.958 9.824 1.00 93.75 549 GLY A O 1
ATOM 3733 N N . ASN A 1 550 ? 5.775 15.574 11.587 1.00 95.94 550 ASN A N 1
ATOM 3734 C CA . ASN A 1 550 ? 7.027 14.852 11.387 1.00 95.94 550 ASN A CA 1
ATOM 3735 C C . ASN A 1 550 ? 6.754 13.348 11.349 1.00 95.94 550 ASN A C 1
ATOM 3737 O O . ASN A 1 550 ? 6.381 12.747 12.355 1.00 95.94 550 ASN A O 1
ATOM 3741 N N . LEU A 1 551 ? 6.965 12.726 10.192 1.00 98.44 551 LEU A N 1
ATOM 3742 C CA . LEU A 1 551 ? 6.782 11.291 10.000 1.00 98.44 551 LEU A CA 1
ATOM 3743 C C . LEU A 1 551 ? 8.124 10.585 9.815 1.00 98.44 551 LEU A C 1
ATOM 3745 O O . LEU A 1 551 ? 8.912 10.963 8.950 1.00 98.44 551 LEU A O 1
ATOM 3749 N N . THR A 1 552 ? 8.327 9.497 10.555 1.00 98.69 552 THR A N 1
ATOM 3750 C CA . THR A 1 552 ? 9.293 8.448 10.209 1.00 98.69 552 THR A CA 1
ATOM 3751 C C . THR A 1 552 ? 8.533 7.186 9.815 1.00 98.69 552 THR A C 1
ATOM 3753 O O . THR A 1 552 ? 7.823 6.614 10.640 1.00 98.69 552 THR A O 1
ATOM 3756 N N . LEU A 1 553 ? 8.663 6.758 8.560 1.00 98.81 553 LEU A N 1
ATOM 3757 C CA . LEU A 1 553 ? 7.990 5.589 8.001 1.00 98.81 553 LEU A CA 1
ATOM 3758 C C . LEU A 1 553 ? 9.026 4.566 7.531 1.00 98.81 553 LEU A C 1
ATOM 3760 O O . LEU A 1 553 ? 9.841 4.869 6.663 1.00 98.81 553 LEU A O 1
ATOM 3764 N N . ASN A 1 554 ? 8.949 3.346 8.062 1.00 98.81 554 ASN A N 1
ATOM 3765 C CA . ASN A 1 554 ? 9.724 2.197 7.596 1.00 98.81 554 ASN A CA 1
ATOM 3766 C C . ASN A 1 554 ? 8.769 1.129 7.067 1.00 98.81 554 ASN A C 1
ATOM 3768 O O . ASN A 1 554 ? 7.915 0.654 7.817 1.00 98.81 554 ASN A O 1
ATOM 3772 N N . ALA A 1 555 ? 8.895 0.764 5.794 1.00 98.75 555 ALA A N 1
ATOM 3773 C CA . ALA A 1 555 ? 8.031 -0.219 5.159 1.00 98.75 555 ALA A CA 1
ATOM 3774 C C . ALA A 1 555 ? 8.833 -1.341 4.507 1.00 98.75 555 ALA A C 1
ATOM 3776 O O . ALA A 1 555 ? 9.679 -1.092 3.652 1.00 98.75 555 ALA A O 1
ATOM 3777 N N . ASP A 1 556 ? 8.498 -2.572 4.874 1.00 98.69 556 ASP A N 1
ATOM 3778 C CA . ASP A 1 556 ? 9.088 -3.789 4.333 1.00 98.69 556 ASP A CA 1
ATOM 3779 C C . ASP A 1 556 ? 8.029 -4.556 3.531 1.00 98.69 556 ASP A C 1
ATOM 3781 O O . ASP A 1 556 ? 6.886 -4.691 3.980 1.00 98.69 556 ASP A O 1
ATOM 3785 N N . ALA A 1 557 ? 8.387 -5.070 2.350 1.00 98.56 557 ALA A N 1
ATOM 3786 C CA . ALA A 1 557 ? 7.508 -5.888 1.506 1.00 98.56 557 ALA A CA 1
ATOM 3787 C C . ALA A 1 557 ? 6.074 -5.330 1.355 1.00 98.56 557 ALA A C 1
ATOM 3789 O O . ALA A 1 557 ? 5.102 -6.080 1.429 1.00 98.56 557 ALA A O 1
ATOM 3790 N N . SER A 1 558 ? 5.928 -4.007 1.235 1.00 98.75 558 SER A N 1
ATOM 3791 C CA . SER A 1 558 ? 4.626 -3.326 1.240 1.00 98.75 558 SER A CA 1
ATOM 3792 C C . SER A 1 558 ? 4.312 -2.680 -0.110 1.00 98.75 558 SER A C 1
ATOM 3794 O O . SER A 1 558 ? 5.211 -2.240 -0.823 1.00 98.75 558 SER A O 1
ATOM 3796 N N . GLU A 1 559 ? 3.026 -2.610 -0.447 1.00 98.62 559 GLU A N 1
ATOM 3797 C CA . GLU A 1 559 ? 2.501 -2.068 -1.703 1.00 98.62 559 GLU A CA 1
ATOM 3798 C C . GLU A 1 559 ? 1.768 -0.742 -1.451 1.00 98.62 559 GLU A C 1
ATOM 3800 O O . GLU A 1 559 ? 0.854 -0.666 -0.622 1.00 98.62 559 GLU A O 1
ATOM 3805 N N . PHE A 1 560 ? 2.130 0.297 -2.202 1.00 98.50 560 PHE A N 1
ATOM 3806 C CA . PHE A 1 560 ? 1.531 1.630 -2.126 1.00 98.50 560 PHE A CA 1
ATOM 3807 C C . PHE A 1 560 ? 0.984 2.050 -3.489 1.00 98.50 560 PHE A C 1
ATOM 3809 O O . PHE A 1 560 ? 1.642 1.881 -4.514 1.00 98.50 560 PHE A O 1
ATOM 3816 N N . THR A 1 561 ? -0.210 2.639 -3.524 1.00 97.69 561 THR A N 1
ATOM 3817 C CA . THR A 1 561 ? -0.778 3.245 -4.739 1.00 97.69 561 THR A CA 1
ATOM 3818 C C . THR A 1 561 ? -1.331 4.627 -4.423 1.00 97.69 561 THR A C 1
ATOM 3820 O O . THR A 1 561 ? -2.210 4.759 -3.575 1.00 97.69 561 THR A O 1
ATOM 3823 N N . GLY A 1 562 ? -0.827 5.652 -5.111 1.00 96.81 562 GLY A N 1
ATOM 3824 C CA . GLY A 1 562 ? -1.227 7.048 -4.912 1.00 96.81 562 GLY A CA 1
ATOM 3825 C C . GLY A 1 562 ? -0.041 8.011 -4.996 1.00 96.81 562 GLY A C 1
ATOM 3826 O O . GLY A 1 562 ? 1.106 7.582 -5.128 1.00 96.81 562 GLY A O 1
ATOM 3827 N N . ALA A 1 563 ? -0.293 9.306 -4.838 1.00 97.19 563 ALA A N 1
ATOM 3828 C CA . ALA A 1 563 ? 0.750 10.294 -4.560 1.00 97.19 563 ALA A CA 1
ATOM 3829 C C . ALA A 1 563 ? 1.099 10.357 -3.058 1.00 97.19 563 ALA A C 1
ATOM 3831 O O . ALA A 1 563 ? 0.303 9.961 -2.200 1.00 97.19 563 ALA A O 1
ATOM 3832 N N . ALA A 1 564 ? 2.278 10.883 -2.731 1.00 98.06 564 ALA A N 1
ATOM 3833 C CA . ALA A 1 564 ? 2.684 11.190 -1.361 1.00 98.06 564 ALA A CA 1
ATOM 3834 C C . ALA A 1 564 ? 3.005 12.679 -1.243 1.00 98.06 564 ALA A C 1
ATOM 3836 O O . ALA A 1 564 ? 3.829 13.176 -2.000 1.00 98.06 564 ALA A O 1
ATOM 3837 N N . VAL A 1 565 ? 2.378 13.395 -0.310 1.00 97.31 565 VAL A N 1
ATOM 3838 C CA . VAL A 1 565 ? 2.530 14.855 -0.202 1.00 97.31 565 VAL A CA 1
ATOM 3839 C C . VAL A 1 565 ? 3.024 15.251 1.182 1.00 97.31 565 VAL A C 1
ATOM 3841 O O . VAL A 1 565 ? 2.435 14.890 2.198 1.00 97.31 565 VAL A O 1
ATOM 3844 N N . THR A 1 566 ? 4.090 16.039 1.218 1.00 97.94 566 THR A N 1
ATOM 3845 C CA . THR A 1 566 ? 4.594 16.687 2.430 1.00 97.94 566 THR A CA 1
ATOM 3846 C C . THR A 1 566 ? 4.456 18.185 2.239 1.00 97.94 566 THR A C 1
ATOM 3848 O O . THR A 1 566 ? 5.125 18.765 1.384 1.00 97.94 566 THR A O 1
ATOM 3851 N N . ASP A 1 567 ? 3.552 18.799 2.997 1.00 95.81 567 ASP A N 1
ATOM 3852 C CA . ASP A 1 567 ? 3.296 20.234 2.913 1.00 95.81 567 ASP A CA 1
ATOM 3853 C C . ASP A 1 567 ? 4.534 21.010 3.414 1.00 95.81 567 ASP A C 1
ATOM 3855 O O . ASP A 1 567 ? 5.286 20.536 4.272 1.00 95.81 567 ASP A O 1
ATOM 3859 N N . ALA A 1 568 ? 4.742 22.233 2.921 1.00 93.94 568 ALA A N 1
ATOM 3860 C CA . ALA A 1 568 ? 5.903 23.048 3.287 1.00 93.94 568 ALA A CA 1
ATOM 3861 C C . ALA A 1 568 ? 6.031 23.249 4.812 1.00 93.94 568 ALA A C 1
ATOM 3863 O O . ALA A 1 568 ? 5.046 23.505 5.506 1.00 93.94 568 ALA A O 1
ATOM 3864 N N . GLY A 1 569 ? 7.260 23.144 5.327 1.00 93.75 569 GLY A N 1
ATOM 3865 C CA . GLY A 1 569 ? 7.557 23.247 6.761 1.00 93.75 569 GLY A CA 1
ATOM 3866 C C . GLY A 1 569 ? 7.329 21.961 7.565 1.00 93.75 569 GLY A C 1
ATOM 3867 O O . GLY A 1 569 ? 7.518 21.984 8.777 1.00 93.75 569 GLY A O 1
ATOM 3868 N N . ASN A 1 570 ? 6.948 20.857 6.916 1.00 96.12 570 ASN A N 1
ATOM 3869 C CA . ASN A 1 570 ? 6.748 19.544 7.536 1.00 96.12 570 ASN A CA 1
ATOM 3870 C C . ASN A 1 570 ? 7.808 18.544 7.057 1.00 96.12 570 ASN A C 1
ATOM 3872 O O . ASN A 1 570 ? 8.466 18.7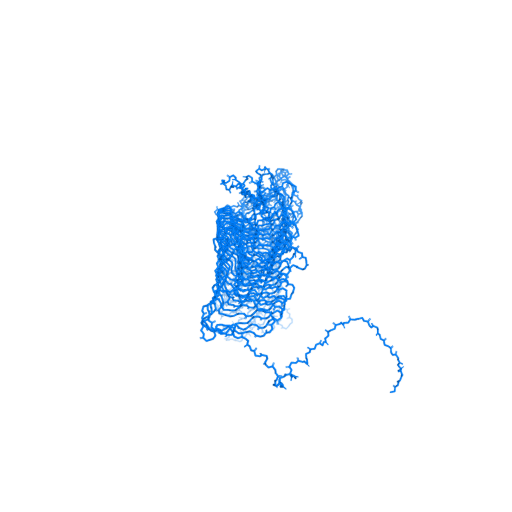71 6.039 1.00 96.12 570 ASN A O 1
ATOM 3876 N N . THR A 1 571 ? 7.957 17.434 7.782 1.00 97.69 571 THR A N 1
ATOM 3877 C CA . THR A 1 571 ? 9.005 16.438 7.526 1.00 97.69 571 THR A CA 1
ATOM 3878 C C . THR A 1 571 ? 8.424 15.051 7.283 1.00 97.69 571 THR A C 1
ATOM 3880 O O . THR A 1 571 ? 7.667 14.536 8.102 1.00 97.69 571 THR A O 1
ATOM 3883 N N . SER A 1 572 ? 8.843 14.394 6.203 1.00 98.44 572 SER A N 1
ATOM 3884 C CA . SER A 1 572 ? 8.584 12.970 5.968 1.00 98.44 572 SER A CA 1
ATOM 3885 C C . SER A 1 572 ? 9.876 12.226 5.633 1.00 98.44 572 SER A C 1
ATOM 3887 O O . SER A 1 572 ? 10.544 12.500 4.636 1.00 98.44 572 SER A O 1
ATOM 3889 N N . ASN A 1 573 ? 10.234 11.268 6.484 1.00 98.69 573 ASN A N 1
ATOM 3890 C CA . ASN A 1 573 ? 11.350 10.356 6.278 1.00 98.69 573 ASN A CA 1
ATOM 3891 C C . ASN A 1 573 ? 10.785 8.977 5.944 1.00 98.69 573 ASN A C 1
ATOM 3893 O O . ASN A 1 573 ? 10.246 8.304 6.822 1.00 98.69 573 ASN A O 1
ATOM 3897 N N . VAL A 1 574 ? 10.873 8.580 4.676 1.00 98.88 574 VAL A N 1
ATOM 3898 C CA . VAL A 1 574 ? 10.287 7.341 4.154 1.00 98.88 574 VAL A CA 1
ATOM 3899 C C . VAL A 1 574 ? 11.397 6.377 3.752 1.00 98.88 574 VAL A C 1
ATOM 3901 O O . VAL A 1 574 ? 12.243 6.702 2.922 1.00 98.88 574 VAL A O 1
ATOM 3904 N N . THR A 1 575 ? 11.360 5.171 4.306 1.00 98.88 575 THR A N 1
ATOM 3905 C CA . THR A 1 575 ? 12.248 4.066 3.941 1.00 98.88 575 THR A CA 1
ATOM 3906 C C . THR A 1 575 ? 11.416 2.920 3.380 1.00 98.88 575 THR A C 1
ATOM 3908 O O . THR A 1 575 ? 10.552 2.386 4.077 1.00 98.88 575 THR A O 1
ATOM 3911 N N . LEU A 1 576 ? 11.693 2.529 2.137 1.00 98.88 576 LEU A N 1
ATOM 3912 C CA . LEU A 1 576 ? 11.106 1.363 1.479 1.00 98.88 576 LEU A CA 1
ATOM 3913 C C . LEU A 1 576 ? 12.164 0.257 1.382 1.00 98.88 576 LEU A C 1
ATOM 3915 O O . LEU A 1 576 ? 13.208 0.461 0.761 1.00 98.88 576 LEU A O 1
ATOM 3919 N N . ASN A 1 577 ? 11.899 -0.905 1.983 1.00 98.56 577 ASN A N 1
ATOM 3920 C CA . ASN A 1 577 ? 12.794 -2.062 1.982 1.00 98.56 577 ASN A CA 1
ATOM 3921 C C . ASN A 1 577 ? 12.118 -3.344 1.472 1.00 98.56 577 ASN A C 1
ATOM 3923 O O . ASN A 1 577 ? 10.893 -3.439 1.362 1.00 98.56 577 ASN A O 1
ATOM 3927 N N . ALA A 1 578 ? 12.945 -4.374 1.263 1.00 96.75 578 ALA A N 1
ATOM 3928 C CA . ALA A 1 578 ? 12.536 -5.774 1.139 1.00 96.75 578 ALA A CA 1
ATOM 3929 C C . ALA A 1 578 ? 11.427 -6.009 0.096 1.00 96.75 578 ALA A C 1
ATOM 3931 O O . ALA A 1 578 ? 10.393 -6.591 0.407 1.00 96.75 578 ALA A O 1
ATOM 3932 N N . ASN A 1 579 ? 11.657 -5.572 -1.144 1.00 97.38 579 ASN A N 1
ATOM 3933 C CA . ASN A 1 579 ? 10.719 -5.653 -2.267 1.00 97.38 579 ASN A CA 1
ATOM 3934 C C . ASN A 1 579 ? 9.421 -4.860 -2.055 1.00 97.38 579 ASN A C 1
ATOM 3936 O O . ASN A 1 579 ? 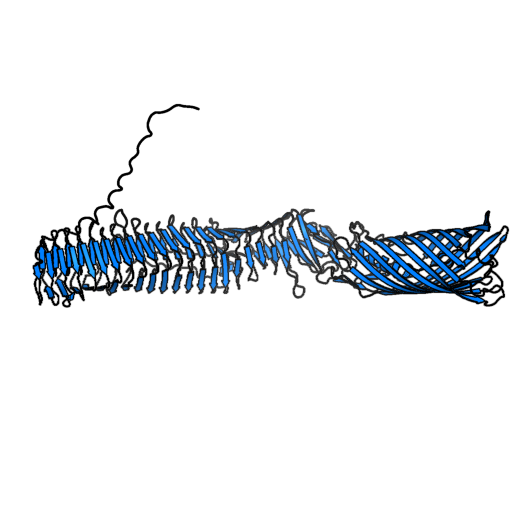8.366 -5.266 -2.538 1.00 97.38 579 ASN A O 1
ATOM 3940 N N . SER A 1 580 ? 9.479 -3.731 -1.346 1.00 98.81 580 SER A N 1
ATOM 3941 C CA . SER A 1 580 ? 8.352 -2.797 -1.341 1.00 98.81 580 SER A CA 1
ATOM 3942 C C . SER A 1 580 ? 8.167 -2.180 -2.730 1.00 98.81 580 SER A C 1
ATOM 3944 O O . SER A 1 580 ? 9.138 -1.950 -3.460 1.00 98.81 580 SER A O 1
ATOM 3946 N N . HIS A 1 581 ? 6.918 -1.901 -3.094 1.00 98.69 581 HIS A N 1
ATOM 3947 C CA . HIS A 1 581 ? 6.546 -1.332 -4.387 1.00 98.69 581 HIS A CA 1
ATOM 3948 C C . HIS A 1 581 ? 5.627 -0.129 -4.207 1.00 98.69 581 HIS A C 1
ATOM 3950 O O . HIS A 1 581 ? 4.641 -0.193 -3.474 1.00 98.69 581 HIS A O 1
ATOM 3956 N N . TRP A 1 582 ? 5.936 0.970 -4.888 1.00 98.69 582 TRP A N 1
ATOM 3957 C CA . TRP A 1 582 ? 5.080 2.149 -4.922 1.00 98.69 582 TRP A CA 1
ATOM 3958 C C . TRP A 1 582 ? 4.701 2.502 -6.360 1.00 98.69 582 TRP A C 1
ATOM 3960 O O . TRP A 1 582 ? 5.542 2.899 -7.160 1.00 98.69 582 TRP A O 1
ATOM 3970 N N . THR A 1 583 ? 3.406 2.419 -6.665 1.00 98.25 583 THR A N 1
ATOM 3971 C CA . THR A 1 583 ? 2.816 2.988 -7.881 1.00 98.25 583 THR A CA 1
ATOM 3972 C C . THR A 1 583 ? 2.471 4.463 -7.656 1.00 98.25 583 THR A C 1
ATOM 3974 O O . THR A 1 583 ? 1.506 4.791 -6.954 1.00 98.25 583 THR A O 1
ATOM 3977 N N . LEU A 1 584 ? 3.257 5.358 -8.253 1.00 98.06 584 LEU A N 1
ATOM 3978 C CA . LEU A 1 584 ? 3.126 6.809 -8.125 1.00 98.06 584 LEU A CA 1
ATOM 3979 C C . LEU A 1 584 ? 2.148 7.348 -9.178 1.00 98.06 584 LEU A C 1
ATOM 3981 O O . LEU A 1 584 ? 2.412 7.317 -10.379 1.00 98.06 584 LEU A O 1
ATOM 3985 N N . THR A 1 585 ? 0.995 7.848 -8.731 1.00 96.25 585 THR A N 1
ATOM 3986 C CA . THR A 1 585 ? -0.122 8.247 -9.614 1.00 96.25 585 THR A CA 1
ATOM 3987 C C . THR A 1 585 ? -0.210 9.756 -9.867 1.00 96.25 585 THR A C 1
ATOM 3989 O O . THR A 1 585 ? -0.848 10.194 -10.829 1.00 96.25 585 THR A O 1
ATOM 3992 N N . GLY A 1 586 ? 0.473 10.568 -9.060 1.00 96.12 586 GLY A N 1
ATOM 3993 C CA . GLY A 1 586 ? 0.522 12.028 -9.166 1.00 96.12 586 GLY A CA 1
ATOM 3994 C C . GLY A 1 586 ? 1.806 12.597 -8.570 1.00 96.12 586 GLY A C 1
ATOM 3995 O O . GLY A 1 586 ? 2.572 11.864 -7.940 1.00 96.12 586 GLY A O 1
ATOM 3996 N N . ASP A 1 587 ? 2.028 13.897 -8.765 1.00 97.62 587 ASP A N 1
ATOM 3997 C CA . ASP A 1 587 ? 3.193 14.588 -8.209 1.00 97.62 587 ASP A CA 1
ATOM 3998 C C . ASP A 1 587 ? 3.313 14.347 -6.706 1.00 97.62 587 ASP A C 1
ATOM 4000 O O . ASP A 1 587 ? 2.332 14.416 -5.962 1.00 97.62 587 ASP A O 1
ATOM 4004 N N . SER A 1 588 ? 4.525 14.020 -6.276 1.00 98.62 588 SER A N 1
ATOM 4005 C CA . SER A 1 588 ? 4.808 13.618 -4.907 1.00 98.62 588 SER A CA 1
ATOM 4006 C C . SER A 1 588 ? 5.964 14.418 -4.328 1.00 98.62 588 SER A C 1
ATOM 4008 O O . SER A 1 588 ? 6.934 14.712 -5.021 1.00 98.62 588 SER A O 1
ATOM 4010 N N . THR A 1 589 ? 5.875 14.727 -3.038 1.00 98.50 589 THR A N 1
ATOM 4011 C CA . THR A 1 589 ? 6.876 15.484 -2.287 1.00 98.50 589 THR A CA 1
ATOM 4012 C C . THR A 1 589 ? 7.160 14.791 -0.961 1.00 98.50 589 THR A C 1
ATOM 4014 O O . THR A 1 589 ? 6.252 14.611 -0.144 1.00 98.50 589 THR A O 1
ATOM 4017 N N . LEU A 1 590 ? 8.423 14.443 -0.719 1.00 98.56 590 LEU A N 1
ATOM 4018 C CA . LEU A 1 590 ? 8.920 13.904 0.550 1.00 98.56 590 LEU A CA 1
ATOM 4019 C C . LEU A 1 590 ? 10.134 14.704 1.030 1.00 98.56 590 LEU A C 1
ATOM 4021 O O . LEU A 1 590 ? 10.759 15.419 0.254 1.00 98.56 590 LEU A O 1
ATOM 4025 N N . THR A 1 591 ? 10.509 14.581 2.301 1.00 98.38 591 THR A N 1
ATOM 4026 C CA . THR A 1 591 ? 11.767 15.181 2.777 1.00 98.38 591 THR A CA 1
ATOM 4027 C C . THR A 1 591 ? 12.943 14.252 2.506 1.00 98.38 591 THR A C 1
ATOM 4029 O O . THR A 1 591 ? 13.906 14.645 1.850 1.00 98.38 591 THR A O 1
ATOM 4032 N N . THR A 1 592 ? 12.847 13.006 2.965 1.00 98.69 592 THR A N 1
ATOM 4033 C CA . THR A 1 592 ? 13.879 11.983 2.785 1.00 98.69 592 THR A CA 1
ATOM 4034 C C . THR A 1 592 ? 13.250 10.711 2.240 1.00 98.69 592 THR A C 1
ATOM 4036 O O .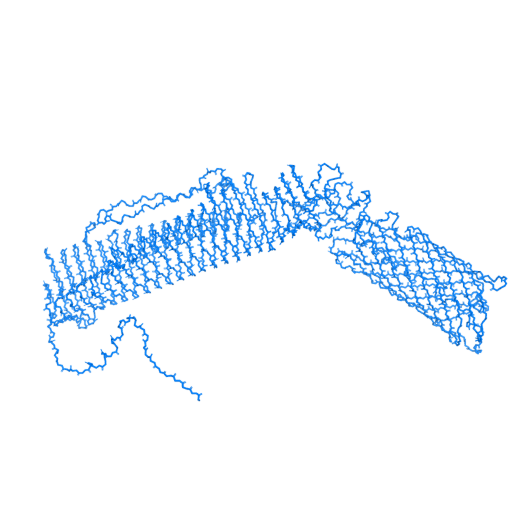 THR A 1 592 ? 12.230 10.256 2.761 1.00 98.69 592 THR A O 1
ATOM 4039 N N . LEU A 1 593 ? 13.883 10.116 1.231 1.00 98.88 593 LEU A N 1
ATOM 4040 C CA . LEU A 1 593 ? 13.498 8.827 0.671 1.00 98.88 593 LEU A CA 1
ATOM 4041 C C . LEU A 1 593 ? 14.706 7.891 0.588 1.00 98.88 593 LEU A C 1
ATOM 4043 O O . LEU A 1 593 ? 15.680 8.190 -0.102 1.00 98.88 593 LEU A O 1
ATOM 4047 N N . ALA A 1 594 ? 14.603 6.740 1.245 1.00 98.81 594 ALA A N 1
ATOM 4048 C CA . ALA A 1 594 ? 15.527 5.624 1.096 1.00 98.81 594 ALA A CA 1
ATOM 4049 C C . ALA A 1 594 ? 14.840 4.467 0.352 1.00 98.81 594 ALA A C 1
ATOM 4051 O O . ALA A 1 594 ? 13.801 3.972 0.794 1.00 98.81 594 ALA A O 1
ATOM 4052 N N . LEU A 1 595 ? 15.417 4.036 -0.773 1.00 98.75 595 LEU A N 1
ATOM 4053 C CA . LEU A 1 595 ? 14.888 2.984 -1.645 1.00 98.75 595 LEU A CA 1
ATOM 4054 C C . LEU A 1 595 ? 15.836 1.775 -1.666 1.00 98.75 595 LEU A C 1
ATOM 4056 O O . LEU A 1 595 ? 16.794 1.728 -2.441 1.00 98.75 595 LEU A O 1
ATOM 4060 N N . ASN A 1 596 ? 15.566 0.788 -0.811 1.00 98.56 596 ASN A N 1
ATOM 4061 C CA . ASN A 1 596 ? 16.440 -0.361 -0.575 1.00 98.56 596 ASN A CA 1
ATOM 4062 C C . ASN A 1 596 ? 15.807 -1.656 -1.107 1.00 98.56 596 ASN A C 1
ATOM 4064 O O . ASN A 1 596 ? 14.778 -2.094 -0.594 1.00 98.56 596 ASN A O 1
ATOM 4068 N N . ASN A 1 597 ? 16.412 -2.303 -2.109 1.00 98.25 597 ASN A N 1
ATOM 4069 C CA . ASN A 1 597 ? 15.880 -3.508 -2.770 1.00 98.25 597 ASN A CA 1
ATOM 4070 C C . ASN A 1 597 ? 14.364 -3.389 -3.042 1.00 98.25 597 ASN A C 1
ATOM 4072 O O . ASN A 1 597 ? 13.594 -4.268 -2.665 1.00 98.25 597 ASN A O 1
ATOM 4076 N N . SER A 1 598 ? 13.926 -2.243 -3.561 1.00 98.75 598 SER A N 1
ATOM 4077 C CA . SER A 1 598 ? 12.515 -1.846 -3.687 1.00 98.75 598 SER A CA 1
ATOM 4078 C C . SER A 1 598 ? 12.321 -1.031 -4.965 1.00 98.75 598 SER A C 1
ATOM 4080 O O . SER A 1 598 ? 13.300 -0.555 -5.547 1.00 98.75 598 SER A O 1
ATOM 4082 N N . ALA A 1 599 ? 11.075 -0.864 -5.407 1.00 98.69 599 ALA A N 1
ATOM 4083 C CA . ALA A 1 599 ? 10.771 -0.196 -6.668 1.00 98.69 599 ALA A CA 1
ATOM 4084 C C . ALA A 1 599 ? 9.712 0.907 -6.538 1.00 98.69 599 ALA A C 1
ATOM 4086 O O . ALA A 1 599 ? 8.755 0.786 -5.774 1.00 98.69 599 ALA A O 1
ATOM 4087 N N . ILE A 1 600 ? 9.881 1.970 -7.324 1.00 98.88 600 ILE A N 1
ATOM 4088 C CA . ILE A 1 600 ? 8.879 3.020 -7.531 1.00 98.88 600 ILE A CA 1
ATOM 4089 C C . ILE A 1 600 ? 8.573 3.072 -9.020 1.00 98.88 600 ILE A C 1
ATOM 4091 O O . ILE A 1 600 ? 9.475 3.316 -9.815 1.00 98.88 600 ILE A O 1
ATOM 4095 N N . ASP A 1 601 ? 7.313 2.885 -9.391 1.00 98.38 601 ASP A N 1
ATOM 4096 C CA . ASP A 1 601 ? 6.863 2.950 -10.776 1.00 98.38 601 ASP A CA 1
ATOM 4097 C C . ASP A 1 601 ? 5.895 4.110 -10.961 1.00 98.38 601 ASP A C 1
ATOM 4099 O O . ASP A 1 601 ? 4.845 4.189 -10.320 1.00 98.38 601 ASP A O 1
ATOM 4103 N N . PHE A 1 602 ? 6.247 5.016 -11.864 1.00 98.31 602 PHE A N 1
ATOM 4104 C CA . PHE A 1 602 ? 5.376 6.112 -12.243 1.00 98.31 602 PHE A CA 1
ATOM 4105 C C . PHE A 1 602 ? 4.253 5.571 -13.126 1.00 98.31 602 PHE A C 1
ATOM 4107 O O . PHE A 1 602 ? 4.487 4.882 -14.123 1.00 98.31 602 PHE A O 1
ATOM 4114 N N . GLN A 1 603 ? 3.012 5.887 -12.769 1.00 96.69 603 GLN A N 1
ATOM 4115 C CA . GLN A 1 603 ? 1.866 5.549 -13.598 1.00 96.69 603 GLN A CA 1
ATOM 4116 C C . GLN A 1 603 ? 1.976 6.267 -14.947 1.00 96.69 603 GLN A C 1
ATOM 4118 O O . GLN A 1 603 ? 2.260 7.466 -14.983 1.00 96.69 603 GLN A O 1
ATOM 4123 N N . ALA A 1 604 ? 1.694 5.537 -16.031 1.00 94.75 604 ALA A N 1
ATOM 4124 C CA . ALA A 1 604 ? 1.762 6.051 -17.395 1.00 94.75 604 ALA A CA 1
ATOM 4125 C C . ALA A 1 604 ? 1.064 7.423 -17.540 1.00 94.75 604 ALA A C 1
ATOM 4127 O O . ALA A 1 604 ? -0.024 7.627 -16.981 1.00 94.75 604 ALA A O 1
ATOM 4128 N N . PRO A 1 605 ? 1.661 8.368 -18.287 1.00 93.69 605 PRO A N 1
ATOM 4129 C CA . PRO A 1 605 ? 1.143 9.724 -18.403 1.00 93.69 605 PRO A CA 1
ATOM 4130 C C . PRO A 1 605 ? -0.221 9.738 -19.101 1.00 93.69 605 PRO A C 1
ATOM 4132 O O . PRO A 1 605 ? -0.405 9.155 -20.170 1.00 93.69 605 PRO A O 1
ATOM 4135 N N . ALA A 1 606 ? -1.178 10.464 -18.525 1.00 89.88 606 ALA A N 1
ATOM 4136 C CA . ALA A 1 606 ? -2.471 10.728 -19.148 1.00 89.88 606 ALA A CA 1
ATOM 4137 C C . ALA A 1 606 ? -2.400 12.062 -19.902 1.00 89.88 606 ALA A C 1
ATOM 4139 O O . ALA A 1 606 ? -1.954 13.060 -19.342 1.00 89.88 606 ALA A O 1
ATOM 4140 N N . ALA A 1 607 ? -2.814 12.082 -21.174 1.00 86.25 607 ALA A N 1
ATOM 4141 C CA . ALA A 1 607 ? -2.764 13.273 -22.034 1.00 86.25 607 ALA A CA 1
ATOM 4142 C C . ALA A 1 607 ? -1.375 13.960 -22.093 1.00 86.25 607 ALA A C 1
ATOM 4144 O O . ALA A 1 607 ? -1.283 15.177 -22.228 1.00 86.25 607 ALA A O 1
ATOM 4145 N N . GLY A 1 608 ? -0.290 13.181 -21.979 1.00 85.50 608 GLY A N 1
ATOM 4146 C CA . GLY A 1 608 ? 1.085 13.694 -22.015 1.00 85.50 608 GLY A CA 1
ATOM 4147 C C . GLY A 1 608 ? 1.563 14.379 -20.728 1.00 85.50 608 GLY A C 1
ATOM 4148 O O . GLY A 1 608 ? 2.636 14.976 -20.740 1.00 85.50 608 GLY A O 1
ATOM 4149 N N . ALA A 1 609 ? 0.806 14.301 -19.628 1.00 92.75 609 ALA A N 1
ATOM 4150 C CA . ALA A 1 609 ? 1.209 14.837 -18.330 1.00 92.75 609 ALA A CA 1
ATOM 4151 C C . ALA A 1 609 ? 2.101 13.843 -17.564 1.00 92.75 609 ALA A C 1
ATOM 4153 O O . ALA A 1 609 ? 1.617 12.846 -17.019 1.00 92.75 609 ALA A O 1
ATOM 4154 N N . TYR A 1 610 ? 3.397 14.142 -17.532 1.00 96.88 610 TYR A N 1
ATOM 4155 C CA . TYR A 1 610 ? 4.404 13.435 -16.738 1.00 96.88 610 TYR A CA 1
ATOM 4156 C C . TYR A 1 610 ? 4.436 13.967 -15.309 1.00 96.88 610 TYR A C 1
ATOM 4158 O O . TYR A 1 610 ? 4.003 15.091 -15.051 1.00 96.88 610 TYR A O 1
ATOM 4166 N N . LYS A 1 611 ? 4.932 13.150 -14.386 1.00 97.50 611 LYS A N 1
ATOM 4167 C CA . LYS A 1 611 ? 4.872 13.396 -12.947 1.00 97.50 611 LYS A CA 1
ATOM 4168 C C . LYS A 1 611 ? 6.265 13.582 -12.373 1.00 97.50 611 LYS A C 1
ATOM 4170 O O . LYS A 1 611 ? 7.279 13.187 -12.951 1.00 97.50 611 LYS A O 1
ATOM 4175 N N . THR A 1 612 ? 6.300 14.147 -11.182 1.00 98.38 612 THR A N 1
ATOM 4176 C CA . THR A 1 612 ? 7.524 14.409 -10.437 1.00 98.38 612 THR A CA 1
ATOM 4177 C C . THR A 1 612 ? 7.482 13.760 -9.062 1.00 98.38 612 THR A C 1
ATOM 4179 O O . THR A 1 612 ? 6.457 13.753 -8.382 1.00 98.38 612 THR A O 1
ATOM 4182 N N . LEU A 1 613 ? 8.620 13.216 -8.639 1.00 98.81 613 LEU A N 1
ATOM 4183 C CA . LEU A 1 613 ? 8.886 12.872 -7.248 1.00 98.81 613 LEU A CA 1
ATOM 4184 C C . LEU A 1 613 ? 9.950 13.833 -6.735 1.00 98.81 613 LEU A C 1
ATOM 4186 O O . LEU A 1 613 ? 11.101 13.738 -7.141 1.00 98.81 613 LEU A O 1
ATOM 4190 N N . THR A 1 614 ? 9.569 14.754 -5.862 1.00 98.81 614 THR A N 1
ATOM 4191 C CA . THR A 1 614 ? 10.470 15.742 -5.269 1.00 98.81 614 THR A CA 1
ATOM 4192 C C . THR A 1 614 ? 10.891 15.300 -3.877 1.00 98.81 614 THR A C 1
ATOM 4194 O O . THR A 1 614 ? 10.045 15.029 -3.025 1.00 98.81 614 THR A O 1
ATOM 4197 N N . VAL A 1 615 ? 12.196 15.240 -3.631 1.00 98.62 615 VAL A N 1
ATOM 4198 C CA . VAL A 1 615 ? 12.779 14.898 -2.329 1.00 98.62 615 VAL A CA 1
ATOM 4199 C C . VAL A 1 615 ? 13.934 15.832 -1.990 1.00 98.62 615 VAL A C 1
ATOM 4201 O O . VAL A 1 615 ? 14.602 16.329 -2.891 1.00 98.62 615 VAL A O 1
ATOM 4204 N N . ASN A 1 616 ? 14.216 16.067 -0.707 1.00 97.88 616 ASN A N 1
ATOM 4205 C CA . ASN A 1 616 ? 15.441 16.784 -0.336 1.00 97.88 616 ASN A CA 1
ATOM 4206 C C . ASN A 1 616 ? 16.624 15.815 -0.356 1.00 97.88 616 ASN A C 1
ATOM 4208 O O . ASN A 1 616 ? 17.617 16.061 -1.033 1.00 97.88 616 ASN A O 1
ATOM 4212 N N . ASN A 1 617 ? 16.502 14.692 0.356 1.00 98.44 617 ASN A N 1
ATOM 4213 C CA . ASN A 1 617 ? 17.534 13.662 0.425 1.00 98.44 617 ASN A CA 1
ATOM 4214 C C . ASN A 1 617 ? 17.034 12.346 -0.171 1.00 98.44 617 ASN A C 1
ATOM 4216 O O . ASN A 1 617 ? 15.976 11.844 0.209 1.00 98.44 617 ASN A O 1
ATOM 4220 N N . TYR A 1 618 ? 17.827 11.771 -1.069 1.00 98.69 618 TYR A N 1
ATOM 4221 C CA . TYR A 1 618 ? 17.570 10.486 -1.703 1.00 98.69 618 TYR A CA 1
ATOM 4222 C C . TYR A 1 618 ? 18.740 9.526 -1.473 1.00 98.69 618 TYR A C 1
ATOM 4224 O O . TYR A 1 618 ? 19.903 9.874 -1.701 1.00 98.69 618 TYR A O 1
ATOM 4232 N N . SER A 1 619 ? 18.446 8.293 -1.073 1.00 98.50 619 SER A N 1
ATOM 4233 C CA . SER A 1 619 ? 19.431 7.213 -1.047 1.00 98.50 619 SER A CA 1
ATOM 4234 C C . SER A 1 619 ? 18.875 5.943 -1.683 1.00 98.50 619 SER A C 1
ATOM 4236 O O . SER A 1 619 ? 17.785 5.483 -1.354 1.00 98.50 619 SER A O 1
ATOM 4238 N N . GLY A 1 620 ? 19.633 5.365 -2.613 1.00 98.19 620 GLY A N 1
ATOM 4239 C CA . GLY A 1 620 ? 19.304 4.081 -3.230 1.00 98.19 620 GLY A CA 1
ATOM 4240 C C . GLY A 1 620 ? 20.241 2.968 -2.776 1.00 98.19 620 GLY A C 1
ATOM 4241 O O . GLY A 1 620 ? 21.449 3.174 -2.671 1.00 98.19 620 GLY A O 1
ATOM 4242 N N . SER A 1 621 ? 19.711 1.769 -2.565 1.00 98.19 621 SER A N 1
ATOM 4243 C CA . SER A 1 621 ? 20.509 0.554 -2.379 1.00 98.19 621 SER A CA 1
ATOM 4244 C C . SER A 1 621 ? 19.863 -0.581 -3.160 1.00 98.19 621 SER A C 1
ATOM 4246 O O . SER A 1 621 ? 18.909 -1.195 -2.685 1.00 98.19 621 SER A O 1
ATOM 4248 N N . ASN A 1 622 ? 20.324 -0.815 -4.393 1.00 96.25 622 ASN A N 1
ATOM 4249 C CA . ASN A 1 622 ? 19.676 -1.718 -5.358 1.00 96.25 622 ASN A CA 1
ATOM 4250 C C . ASN A 1 622 ? 18.183 -1.387 -5.578 1.00 96.25 622 ASN A C 1
ATOM 4252 O O . ASN A 1 622 ? 17.354 -2.279 -5.763 1.00 96.25 622 ASN A O 1
ATOM 4256 N N . GLY A 1 623 ? 17.824 -0.105 -5.489 1.00 97.69 623 GLY A N 1
ATOM 4257 C CA . GLY A 1 623 ? 16.476 0.373 -5.788 1.00 97.69 623 GLY A CA 1
ATOM 4258 C C . GLY A 1 623 ? 16.258 0.533 -7.293 1.00 97.69 623 GLY A C 1
ATOM 4259 O O . GLY A 1 623 ? 17.218 0.747 -8.036 1.00 97.69 623 GLY A O 1
ATOM 4260 N N . VAL A 1 624 ? 15.005 0.470 -7.747 1.00 98.56 624 VAL A N 1
ATOM 4261 C CA . VAL A 1 624 ? 14.634 0.757 -9.144 1.00 98.56 624 VAL A CA 1
ATOM 4262 C C . VAL A 1 624 ? 13.574 1.852 -9.200 1.00 98.56 624 VAL A C 1
ATOM 4264 O O . VAL A 1 624 ? 12.565 1.774 -8.505 1.00 98.56 624 VAL A O 1
ATOM 4267 N N . ILE A 1 625 ? 13.774 2.852 -10.056 1.00 98.88 625 ILE A N 1
ATOM 4268 C CA . ILE A 1 625 ? 12.749 3.851 -10.378 1.00 98.88 625 ILE A CA 1
ATOM 4269 C C . ILE A 1 625 ? 12.356 3.686 -11.846 1.00 98.88 625 ILE A C 1
ATOM 4271 O O . ILE A 1 625 ? 13.182 3.863 -12.743 1.00 98.88 625 ILE A O 1
ATOM 4275 N N . GLY A 1 626 ? 11.098 3.325 -12.088 1.00 98.50 626 GLY A N 1
ATOM 4276 C CA . GLY A 1 626 ? 10.482 3.268 -13.406 1.00 98.50 626 GLY A CA 1
ATOM 4277 C C . GLY A 1 626 ? 9.948 4.634 -13.822 1.00 98.50 626 GLY A C 1
ATOM 4278 O O . GLY A 1 626 ? 8.992 5.125 -13.225 1.00 98.50 626 GLY A O 1
ATOM 4279 N N . LEU A 1 627 ? 10.547 5.224 -14.855 1.00 98.62 627 LEU A N 1
ATOM 4280 C CA . LEU A 1 627 ? 10.163 6.514 -15.427 1.00 98.62 627 LEU A CA 1
ATOM 4281 C C . LEU A 1 627 ? 9.533 6.307 -16.804 1.00 98.62 627 LEU A C 1
ATOM 4283 O O . LEU A 1 627 ? 10.051 5.545 -17.626 1.00 98.62 627 LEU A O 1
ATOM 4287 N N . ASN A 1 628 ? 8.443 7.015 -17.080 1.00 98.00 628 ASN A N 1
ATOM 4288 C CA . ASN A 1 628 ? 7.913 7.139 -18.428 1.00 98.00 628 ASN A CA 1
ATOM 4289 C C . ASN A 1 628 ? 8.584 8.330 -19.113 1.00 98.00 628 ASN A C 1
ATOM 4291 O O . ASN A 1 628 ? 8.644 9.427 -18.557 1.00 98.00 628 ASN A O 1
ATOM 4295 N N . THR A 1 629 ? 9.064 8.137 -20.337 1.00 97.56 629 THR A N 1
ATOM 4296 C CA . THR A 1 629 ? 9.812 9.161 -21.070 1.00 97.56 629 THR A CA 1
ATOM 4297 C C . THR A 1 629 ? 9.425 9.147 -22.537 1.00 97.56 629 THR A C 1
ATOM 4299 O O . THR A 1 629 ? 9.430 8.096 -23.174 1.00 97.56 629 THR A O 1
ATOM 4302 N N . TYR A 1 630 ? 9.158 10.320 -23.108 1.00 96.12 630 TYR A N 1
ATOM 4303 C CA . TYR A 1 630 ? 9.075 10.455 -24.557 1.00 96.12 630 TYR A CA 1
ATOM 4304 C C . TYR A 1 630 ? 10.498 10.490 -25.123 1.00 96.12 630 TYR A C 1
ATOM 4306 O O . TYR A 1 630 ? 11.172 11.516 -25.040 1.00 96.12 630 TYR A O 1
ATOM 4314 N N . LEU A 1 631 ? 10.991 9.371 -25.662 1.00 96.06 631 LEU A N 1
ATOM 4315 C CA . LEU A 1 631 ? 12.347 9.300 -26.217 1.00 96.06 631 LEU A CA 1
ATOM 4316 C C . LEU A 1 631 ? 12.427 10.045 -27.561 1.00 96.06 631 LEU A C 1
ATOM 4318 O O . LEU A 1 631 ? 12.115 9.500 -28.621 1.00 96.06 631 LEU A O 1
ATOM 4322 N N . GLY A 1 632 ? 12.812 11.320 -27.498 1.00 95.38 632 GLY A N 1
ATOM 4323 C CA . GLY A 1 632 ? 12.948 12.233 -28.633 1.00 95.38 632 GLY A CA 1
ATOM 4324 C C . GLY A 1 632 ? 14.226 13.073 -28.561 1.00 95.38 632 GLY A C 1
ATOM 4325 O O . GLY A 1 632 ? 15.270 12.587 -28.128 1.00 95.38 632 GLY A O 1
ATOM 4326 N N . ALA A 1 633 ? 14.152 14.323 -29.022 1.00 95.69 633 ALA A N 1
ATOM 4327 C CA . ALA A 1 633 ? 15.275 15.264 -29.000 1.00 95.69 633 ALA A CA 1
ATOM 4328 C C . ALA A 1 633 ? 15.475 15.872 -27.598 1.00 95.69 633 ALA A C 1
ATOM 4330 O O . ALA A 1 633 ? 14.773 15.516 -26.643 1.00 95.69 633 ALA A O 1
ATOM 4331 N N . ASP A 1 634 ? 16.414 16.809 -27.476 1.00 95.56 634 ASP A N 1
ATOM 4332 C CA . ASP A 1 634 ? 16.659 17.568 -26.247 1.00 95.56 634 ASP A CA 1
ATOM 4333 C C . ASP A 1 634 ? 15.370 18.162 -25.659 1.00 95.56 634 ASP A C 1
ATOM 4335 O O . ASP A 1 634 ? 14.482 18.621 -26.381 1.00 95.56 634 ASP A O 1
ATOM 4339 N N . GLY A 1 635 ? 15.249 18.139 -24.329 1.00 95.06 635 GLY A N 1
ATOM 4340 C CA . GLY A 1 635 ? 14.094 18.708 -23.630 1.00 95.06 635 GLY A CA 1
ATOM 4341 C C . GLY A 1 635 ? 12.779 17.933 -23.783 1.00 95.06 635 GLY A C 1
ATOM 4342 O O . GLY A 1 635 ? 11.741 18.432 -23.342 1.00 95.06 635 GLY A O 1
ATOM 4343 N N . SER A 1 636 ? 12.795 16.725 -24.363 1.00 97.19 636 SER A N 1
ATOM 4344 C CA . SER A 1 636 ? 11.598 15.875 -24.432 1.00 97.19 636 SER A CA 1
ATOM 4345 C C . SER A 1 636 ? 10.983 15.634 -23.040 1.00 97.19 636 SER A C 1
ATOM 4347 O O . SER A 1 636 ? 11.697 15.605 -22.031 1.00 97.19 636 SER A O 1
ATOM 4349 N N . PRO A 1 637 ? 9.652 15.481 -22.941 1.00 97.31 637 PRO A N 1
ATOM 4350 C CA . PRO A 1 637 ? 8.992 15.340 -21.651 1.00 97.31 637 PRO A CA 1
ATOM 4351 C C . PRO A 1 637 ? 9.236 13.950 -21.038 1.00 97.31 637 PRO A C 1
ATOM 4353 O O . PRO A 1 637 ? 9.298 12.936 -21.735 1.00 97.31 637 PRO A O 1
ATOM 4356 N N . SER A 1 638 ? 9.390 13.919 -19.715 1.00 98.19 638 SER A N 1
ATOM 4357 C CA . SER A 1 638 ? 9.694 12.721 -18.932 1.00 98.19 638 SER A CA 1
ATOM 4358 C C . SER A 1 638 ? 9.149 12.864 -17.523 1.00 98.19 638 SER A C 1
ATOM 4360 O O . SER A 1 638 ? 9.077 13.981 -17.004 1.00 98.19 638 SER A O 1
ATOM 4362 N N . ASP A 1 639 ? 8.858 11.734 -16.888 1.00 98.69 639 ASP A N 1
ATOM 4363 C CA . ASP A 1 639 ? 8.791 11.653 -15.437 1.00 98.69 639 ASP A CA 1
ATOM 4364 C C . ASP A 1 639 ? 10.165 11.989 -14.850 1.00 98.69 639 ASP A C 1
ATOM 4366 O O . ASP A 1 639 ? 11.197 11.727 -15.486 1.00 98.69 639 ASP A O 1
ATOM 4370 N N . ARG A 1 640 ? 10.187 12.592 -13.657 1.00 98.38 640 ARG A N 1
ATOM 4371 C CA . ARG A 1 640 ? 11.435 13.063 -13.036 1.00 98.38 640 ARG A CA 1
ATOM 4372 C C . ARG A 1 640 ? 11.506 12.782 -11.543 1.00 98.38 640 ARG A C 1
ATOM 4374 O O . ARG A 1 640 ? 10.547 13.017 -10.808 1.00 98.38 640 ARG A O 1
ATOM 4381 N N . LEU A 1 641 ? 12.694 12.385 -11.094 1.00 98.75 641 LEU A N 1
ATOM 4382 C CA . LEU A 1 641 ? 13.108 12.517 -9.698 1.00 98.75 641 LEU A CA 1
ATOM 4383 C C . LEU A 1 641 ? 13.762 13.892 -9.516 1.00 98.75 641 LEU A C 1
ATOM 4385 O O . LEU A 1 641 ? 14.751 14.200 -10.175 1.00 98.75 641 LEU A O 1
ATOM 4389 N N . VAL A 1 642 ? 13.227 14.720 -8.629 1.00 98.75 642 VAL A N 1
ATOM 4390 C CA . VAL A 1 642 ? 13.759 16.048 -8.314 1.00 98.75 642 VAL A CA 1
ATOM 4391 C C . VAL A 1 642 ? 14.416 15.998 -6.938 1.00 98.75 642 VAL A C 1
ATOM 4393 O O . VAL A 1 642 ? 13.778 15.605 -5.964 1.00 98.75 642 VAL A O 1
ATOM 4396 N N . ILE A 1 643 ? 15.679 16.406 -6.853 1.00 98.56 643 ILE A N 1
ATOM 4397 C CA . ILE A 1 643 ? 16.418 16.568 -5.599 1.00 98.56 643 ILE A CA 1
ATOM 4398 C C . ILE A 1 643 ? 16.487 18.060 -5.292 1.00 98.56 643 ILE A C 1
ATOM 4400 O O . ILE A 1 643 ? 17.092 18.810 -6.052 1.00 98.56 643 ILE A O 1
ATOM 4404 N N . ASN A 1 644 ? 15.877 18.506 -4.197 1.00 97.06 644 ASN A N 1
ATOM 4405 C CA . ASN A 1 644 ? 15.746 19.927 -3.881 1.00 97.06 644 ASN A CA 1
ATOM 4406 C C . ASN A 1 644 ? 16.535 20.296 -2.613 1.00 97.06 644 ASN A C 1
ATOM 4408 O O . ASN A 1 644 ? 16.107 20.023 -1.493 1.00 97.06 644 ASN A O 1
ATOM 4412 N N . GLY A 1 645 ? 17.715 20.894 -2.789 1.00 94.88 645 GLY A N 1
ATOM 4413 C CA . GLY A 1 645 ? 18.569 21.403 -1.708 1.00 94.88 645 GLY A CA 1
ATOM 4414 C C . GLY A 1 645 ? 19.353 20.374 -0.877 1.00 94.88 645 GLY A C 1
ATOM 4415 O O . GLY A 1 645 ? 20.135 20.785 -0.022 1.00 94.88 645 GLY A O 1
ATOM 4416 N N . GLY A 1 646 ? 19.178 19.065 -1.094 1.00 96.50 646 GLY A N 1
ATOM 4417 C CA . GLY A 1 646 ? 19.905 18.008 -0.372 1.00 96.50 646 GLY A CA 1
ATOM 4418 C C . GLY A 1 646 ? 20.824 17.166 -1.262 1.00 96.50 646 GLY A C 1
ATOM 4419 O O . GLY A 1 646 ? 21.534 17.698 -2.113 1.00 96.50 646 GLY A O 1
ATOM 4420 N N . ALA A 1 647 ? 20.869 15.850 -1.045 1.00 97.94 647 ALA A N 1
ATOM 4421 C CA . ALA A 1 647 ? 21.781 14.961 -1.770 1.00 97.94 647 ALA A CA 1
ATOM 4422 C C . ALA A 1 647 ? 21.112 13.678 -2.285 1.00 97.94 647 ALA A C 1
ATOM 4424 O O . ALA A 1 647 ? 20.302 13.070 -1.586 1.00 97.94 647 ALA A O 1
ATOM 4425 N N . ALA A 1 648 ? 21.520 13.226 -3.473 1.00 98.38 648 ALA A N 1
ATOM 4426 C CA . ALA A 1 648 ? 21.258 11.890 -4.003 1.00 98.38 648 ALA A CA 1
ATOM 4427 C C . ALA A 1 648 ? 22.508 11.005 -3.896 1.00 98.38 648 ALA A C 1
ATOM 4429 O O . ALA A 1 648 ? 23.568 11.332 -4.431 1.00 98.38 648 ALA A O 1
ATOM 4430 N N . THR A 1 649 ? 22.386 9.869 -3.214 1.00 98.12 649 THR A N 1
ATOM 4431 C CA . THR A 1 649 ? 23.509 8.963 -2.920 1.00 98.12 649 THR A CA 1
ATOM 4432 C C . THR A 1 649 ? 23.148 7.494 -3.164 1.00 98.12 649 THR A C 1
ATOM 4434 O O . THR A 1 649 ? 21.981 7.142 -3.348 1.00 98.12 649 THR A O 1
ATOM 4437 N N . GLY A 1 650 ? 24.152 6.615 -3.133 1.00 96.75 650 GLY A N 1
ATOM 4438 C CA . GLY A 1 650 ? 23.956 5.166 -3.216 1.00 96.75 650 GLY A CA 1
ATOM 4439 C C . GLY A 1 650 ? 23.944 4.644 -4.652 1.00 96.75 650 GLY A C 1
ATOM 4440 O O . GLY A 1 650 ? 24.779 5.062 -5.448 1.00 96.75 650 GLY A O 1
ATOM 4441 N N . SER A 1 651 ? 23.053 3.701 -4.963 1.00 96.56 651 SER A N 1
ATOM 4442 C CA . SER A 1 651 ? 22.893 3.113 -6.299 1.00 96.56 651 SER A CA 1
ATOM 4443 C C . SER A 1 651 ? 21.429 2.778 -6.597 1.00 96.56 651 SER A C 1
ATOM 4445 O O . SER A 1 651 ? 20.784 2.033 -5.853 1.00 96.56 651 SER A O 1
ATOM 4447 N N . THR A 1 652 ? 20.918 3.336 -7.697 1.00 98.62 652 THR A N 1
ATOM 4448 C CA . THR A 1 652 ? 19.552 3.142 -8.204 1.00 98.62 652 THR A CA 1
ATOM 4449 C C . THR A 1 652 ? 19.574 2.838 -9.698 1.00 98.62 652 THR A C 1
ATOM 4451 O O . THR A 1 652 ? 20.241 3.528 -10.471 1.00 98.62 652 THR A O 1
ATOM 4454 N N . GLY A 1 653 ? 18.811 1.834 -10.120 1.00 98.50 653 GLY A N 1
ATOM 4455 C CA . GLY A 1 653 ? 18.515 1.589 -11.527 1.00 98.50 653 GLY A CA 1
ATOM 4456 C C . GLY A 1 653 ? 17.347 2.454 -12.006 1.00 98.50 653 GLY A C 1
ATOM 4457 O O . GLY A 1 653 ? 16.257 2.392 -11.447 1.00 98.50 653 GLY A O 1
ATOM 4458 N N . LEU A 1 654 ? 17.541 3.240 -13.058 1.00 98.69 654 LEU A N 1
ATOM 4459 C CA . LEU A 1 654 ? 16.477 3.941 -13.769 1.00 98.69 654 LEU A CA 1
ATOM 4460 C C . LEU A 1 654 ? 15.974 3.041 -14.898 1.00 98.69 654 LEU A C 1
ATOM 4462 O O . LEU A 1 654 ? 16.730 2.698 -15.810 1.00 98.69 654 LEU A O 1
ATOM 4466 N N . ARG A 1 655 ? 14.704 2.636 -14.840 1.00 97.69 655 ARG A N 1
ATOM 4467 C CA . ARG A 1 655 ? 14.045 1.898 -15.922 1.00 97.69 655 ARG A CA 1
ATOM 4468 C C . ARG A 1 655 ? 13.238 2.878 -16.760 1.00 97.69 655 ARG A C 1
ATOM 4470 O O . ARG A 1 655 ? 12.275 3.453 -16.268 1.00 97.69 655 ARG A O 1
ATOM 4477 N N . ILE A 1 656 ? 13.621 3.046 -18.019 1.00 97.50 656 ILE A N 1
ATOM 4478 C CA . ILE A 1 656 ? 12.987 4.005 -18.924 1.00 97.50 656 ILE A CA 1
ATOM 4479 C C . ILE A 1 656 ? 11.949 3.294 -19.785 1.00 97.50 656 ILE A C 1
ATOM 4481 O O . ILE A 1 656 ? 12.271 2.342 -20.492 1.00 97.50 656 ILE A O 1
ATOM 4485 N N . THR A 1 657 ? 10.710 3.772 -19.740 1.00 95.38 657 THR A N 1
ATOM 4486 C CA . THR A 1 657 ? 9.610 3.282 -20.578 1.00 95.38 657 THR A CA 1
ATOM 4487 C C . THR A 1 657 ? 9.298 4.325 -21.640 1.00 95.38 657 THR A C 1
ATOM 4489 O O . THR A 1 657 ? 8.878 5.435 -21.312 1.00 95.38 657 THR A O 1
ATOM 4492 N N . ASN A 1 658 ? 9.503 3.983 -22.914 1.00 94.06 658 ASN A N 1
ATOM 4493 C CA . ASN A 1 658 ? 9.219 4.898 -24.015 1.00 94.06 658 ASN A CA 1
ATOM 4494 C C . ASN A 1 658 ? 7.703 5.089 -24.198 1.00 94.06 658 ASN A C 1
ATOM 4496 O O . ASN A 1 658 ? 6.975 4.130 -24.442 1.00 94.06 658 ASN A O 1
ATOM 4500 N N . THR A 1 659 ? 7.225 6.327 -24.151 1.00 93.75 659 THR A N 1
ATOM 4501 C CA . THR A 1 659 ? 5.801 6.695 -24.293 1.00 93.75 659 THR A CA 1
ATOM 4502 C C . THR A 1 659 ? 5.424 7.081 -25.726 1.00 93.75 659 THR A C 1
ATOM 4504 O O . THR A 1 659 ? 4.616 7.981 -25.958 1.00 93.75 659 THR A O 1
ATOM 4507 N N . GLY A 1 660 ? 6.018 6.400 -26.709 1.00 90.00 660 GLY A N 1
ATOM 4508 C CA . GLY A 1 660 ? 5.781 6.650 -28.135 1.00 90.00 660 GLY A CA 1
ATOM 4509 C C . GLY A 1 660 ? 6.723 7.675 -28.773 1.00 90.00 660 GLY A C 1
ATOM 4510 O O . GLY A 1 660 ? 6.425 8.183 -29.852 1.00 90.00 660 GLY A O 1
ATOM 4511 N N . GLY A 1 661 ? 7.857 7.977 -28.137 1.00 92.38 661 GLY A N 1
ATOM 4512 C CA . GLY A 1 661 ? 8.919 8.776 -28.740 1.00 92.38 661 GLY A CA 1
ATOM 4513 C C . GLY A 1 661 ? 9.549 8.060 -29.944 1.00 92.38 661 GLY A C 1
ATOM 4514 O O . GLY A 1 661 ? 9.897 6.881 -29.826 1.00 92.38 661 GLY A O 1
ATOM 4515 N N . PRO A 1 662 ? 9.714 8.725 -31.104 1.00 91.75 662 PRO A N 1
ATOM 4516 C CA . PRO A 1 662 ? 10.241 8.091 -32.312 1.00 91.75 662 PRO A CA 1
ATOM 4517 C C . PRO A 1 662 ? 11.769 7.918 -32.304 1.00 91.75 662 PRO A C 1
ATOM 4519 O O . PRO A 1 662 ? 12.301 7.301 -33.229 1.00 91.75 662 PRO A O 1
ATOM 4522 N N . GLY A 1 663 ? 12.464 8.456 -31.299 1.00 93.38 663 GLY A N 1
ATOM 4523 C CA . GLY A 1 663 ? 13.912 8.621 -31.286 1.00 93.38 663 GLY A CA 1
ATOM 4524 C C . GLY A 1 663 ? 14.364 9.847 -32.085 1.00 93.38 663 GLY A C 1
ATOM 4525 O O . GLY A 1 663 ? 13.858 10.119 -33.174 1.00 93.38 663 GLY A O 1
ATOM 4526 N N . ALA A 1 664 ? 15.331 10.591 -31.552 1.00 94.44 664 ALA A N 1
ATOM 4527 C CA . ALA A 1 664 ? 16.035 11.663 -32.254 1.00 94.44 664 ALA A CA 1
ATOM 4528 C C . ALA A 1 664 ? 17.435 11.855 -31.658 1.00 94.44 664 ALA A C 1
ATOM 4530 O O . ALA A 1 664 ? 17.672 11.490 -30.506 1.00 94.44 664 ALA A O 1
ATOM 4531 N N . LEU A 1 665 ? 18.347 12.453 -32.429 1.00 93.62 665 LEU A N 1
ATOM 4532 C CA . LEU A 1 665 ? 19.656 12.866 -31.927 1.00 93.62 665 LEU A CA 1
ATOM 4533 C C . LEU A 1 665 ? 19.495 14.032 -30.938 1.00 93.62 665 LEU A C 1
ATOM 4535 O O . LEU A 1 665 ? 18.910 15.057 -31.286 1.00 93.62 665 LEU A O 1
ATOM 4539 N N . THR A 1 666 ? 20.011 13.871 -29.724 1.00 94.44 666 THR A N 1
ATOM 4540 C CA . THR A 1 666 ? 20.195 14.952 -28.748 1.00 94.44 666 THR A CA 1
ATOM 4541 C C . THR A 1 666 ? 21.513 15.649 -29.052 1.00 94.44 666 THR A C 1
ATOM 4543 O O . THR A 1 666 ? 22.524 14.958 -29.101 1.00 94.44 666 THR A O 1
ATOM 4546 N N . VAL A 1 667 ? 21.512 16.962 -29.259 1.00 89.62 667 VAL A N 1
ATOM 4547 C CA . VAL A 1 667 ? 22.712 17.762 -29.591 1.00 89.62 667 VAL A CA 1
ATOM 4548 C C . VAL A 1 667 ? 23.063 18.783 -28.504 1.00 89.62 667 VAL A C 1
ATOM 4550 O O . VAL A 1 667 ? 24.003 19.563 -28.664 1.00 89.62 667 VAL A O 1
ATOM 4553 N N . ALA A 1 668 ? 22.277 18.814 -27.428 1.00 90.56 668 ALA A N 1
ATOM 4554 C CA . ALA A 1 668 ? 22.473 19.655 -26.258 1.00 90.56 668 ALA A CA 1
ATOM 4555 C C . ALA A 1 668 ? 22.416 18.784 -24.985 1.00 90.56 668 ALA A C 1
ATOM 4557 O O . ALA A 1 668 ? 22.967 17.681 -24.929 1.00 90.56 668 ALA A O 1
ATOM 4558 N N . ASP A 1 669 ? 21.750 19.262 -23.931 1.00 91.25 669 ASP A N 1
ATOM 4559 C CA . ASP A 1 669 ? 21.772 18.600 -22.626 1.00 91.25 669 ASP A CA 1
ATOM 4560 C C . ASP A 1 669 ? 21.105 17.220 -22.611 1.00 91.25 669 ASP A C 1
ATOM 4562 O O . ASP A 1 669 ? 21.480 16.390 -21.780 1.00 91.25 669 ASP A O 1
ATOM 4566 N N . GLY A 1 670 ? 20.174 16.939 -23.528 1.00 95.56 670 GLY A N 1
ATOM 4567 C CA . GLY A 1 670 ? 19.390 15.709 -23.590 1.00 95.56 670 GLY A CA 1
ATOM 4568 C C . GLY A 1 670 ? 18.041 15.786 -22.871 1.00 95.56 670 GLY A C 1
ATOM 4569 O O . GLY A 1 670 ? 17.416 16.843 -22.741 1.00 95.56 670 GLY A O 1
ATOM 4570 N N . ILE A 1 671 ? 17.551 14.631 -22.421 1.00 97.94 671 ILE A N 1
ATOM 4571 C CA . ILE A 1 671 ? 16.257 14.482 -21.745 1.00 97.94 671 ILE A CA 1
ATOM 4572 C C . ILE A 1 671 ? 16.492 14.371 -20.239 1.00 97.94 671 ILE A C 1
ATOM 4574 O O . ILE A 1 671 ? 17.011 13.362 -19.763 1.00 97.94 671 ILE A O 1
ATOM 4578 N N . LYS A 1 672 ? 16.112 15.400 -19.478 1.00 97.94 672 LYS A N 1
ATOM 4579 C CA . LYS A 1 672 ? 16.304 15.441 -18.020 1.00 97.94 672 LYS A CA 1
ATOM 4580 C C . LYS A 1 672 ? 15.386 14.436 -17.309 1.00 97.94 672 LYS A C 1
ATOM 4582 O O . LYS A 1 672 ? 14.163 14.564 -17.399 1.00 97.94 672 LYS A O 1
ATOM 4587 N N . VAL A 1 673 ? 15.982 13.494 -16.573 1.00 98.50 673 VAL A N 1
ATOM 4588 C CA . VAL A 1 673 ? 15.289 12.429 -15.809 1.00 98.50 673 VAL A CA 1
ATOM 4589 C C . VAL A 1 673 ? 15.535 12.513 -14.299 1.00 98.50 673 VAL A C 1
ATOM 4591 O O . VAL A 1 673 ? 14.684 12.098 -13.512 1.00 98.50 673 VAL A O 1
ATOM 4594 N N . VAL A 1 674 ? 16.658 13.111 -13.889 1.00 98.56 674 VAL A N 1
ATOM 4595 C CA . VAL A 1 674 ? 16.903 13.529 -12.502 1.00 98.56 674 VAL A CA 1
ATOM 4596 C C . VAL A 1 674 ? 17.281 15.004 -12.503 1.00 98.56 674 VAL A C 1
ATOM 4598 O O . VAL A 1 674 ? 18.172 15.407 -13.250 1.00 98.56 674 VAL A O 1
ATOM 4601 N N . ASP A 1 675 ? 16.605 15.800 -11.682 1.00 98.00 675 ASP A N 1
ATOM 4602 C CA . ASP A 1 675 ? 16.791 17.249 -11.604 1.00 98.00 675 ASP A CA 1
ATOM 4603 C C . ASP A 1 675 ? 17.335 17.647 -10.232 1.00 98.00 675 ASP A C 1
ATOM 4605 O O . ASP A 1 675 ? 16.640 17.507 -9.227 1.00 98.00 675 ASP A O 1
ATOM 4609 N N . ALA A 1 676 ? 18.575 18.123 -10.176 1.00 97.56 676 ALA A N 1
ATOM 4610 C CA . ALA A 1 676 ? 19.176 18.652 -8.958 1.00 97.56 676 ALA A CA 1
ATOM 4611 C C . ALA A 1 676 ? 18.944 20.168 -8.886 1.00 97.56 676 ALA A C 1
ATOM 4613 O O . ALA A 1 676 ? 19.456 20.929 -9.702 1.00 97.56 676 ALA A O 1
ATOM 4614 N N . GLN A 1 677 ? 18.170 20.606 -7.897 1.00 96.38 677 GLN A N 1
ATOM 4615 C CA . GLN A 1 677 ? 17.735 21.987 -7.712 1.00 96.38 677 GLN A CA 1
ATOM 4616 C C . GLN A 1 677 ? 18.233 22.564 -6.382 1.00 96.38 677 GLN A C 1
ATOM 4618 O O . GLN A 1 677 ? 18.599 21.837 -5.459 1.00 96.38 677 GLN A O 1
ATOM 4623 N N . ALA A 1 678 ? 18.227 23.896 -6.273 1.00 94.38 678 ALA A N 1
ATOM 4624 C CA . ALA A 1 678 ? 18.530 24.638 -5.042 1.00 94.38 678 ALA A CA 1
ATOM 4625 C C . ALA A 1 678 ? 19.858 24.245 -4.354 1.00 94.38 678 ALA A C 1
ATOM 4627 O O . ALA A 1 678 ? 19.947 24.222 -3.130 1.00 94.38 678 ALA A O 1
ATOM 4628 N N . GLY A 1 679 ? 20.896 23.939 -5.140 1.00 93.62 679 GLY A N 1
ATOM 4629 C CA . GLY A 1 679 ? 22.208 23.530 -4.623 1.00 93.62 679 GLY A CA 1
ATOM 4630 C C . GLY A 1 679 ? 22.309 22.052 -4.236 1.00 93.62 679 GLY A C 1
ATOM 4631 O O . GLY A 1 679 ? 23.259 21.676 -3.552 1.00 93.62 679 GLY A O 1
ATOM 4632 N N . ALA A 1 680 ? 21.351 21.220 -4.656 1.00 97.19 680 ALA A N 1
ATOM 4633 C CA . ALA A 1 680 ? 21.414 19.781 -4.456 1.00 97.19 680 ALA A CA 1
ATOM 4634 C C . ALA A 1 680 ? 22.635 19.138 -5.130 1.00 97.19 680 ALA A C 1
ATOM 4636 O O . ALA A 1 680 ? 23.095 19.598 -6.173 1.00 97.19 680 ALA A O 1
ATOM 4637 N N . THR A 1 681 ? 23.106 18.028 -4.559 1.00 97.44 681 THR A N 1
ATOM 4638 C CA . THR A 1 681 ? 24.232 17.234 -5.083 1.00 97.44 681 THR A CA 1
ATOM 4639 C C . THR A 1 681 ? 23.813 15.800 -5.417 1.00 97.44 681 THR A C 1
ATOM 4641 O O . THR A 1 681 ? 22.846 15.279 -4.864 1.00 97.44 681 THR A O 1
ATOM 4644 N N . SER A 1 682 ? 24.532 15.124 -6.311 1.00 97.56 682 SER A N 1
ATOM 4645 C CA . SER A 1 682 ? 24.355 13.703 -6.628 1.00 97.56 682 SER A CA 1
ATOM 4646 C C . SER A 1 682 ? 25.700 12.984 -6.742 1.00 97.56 682 SER A C 1
ATOM 4648 O O . SER A 1 682 ? 26.627 13.484 -7.372 1.00 97.56 682 SER A O 1
ATOM 4650 N N . THR A 1 683 ? 25.859 11.791 -6.168 1.00 97.00 683 THR A N 1
ATOM 4651 C CA . THR A 1 683 ? 27.100 11.020 -6.366 1.00 97.00 683 THR A CA 1
ATOM 4652 C C . THR A 1 683 ? 27.158 10.432 -7.776 1.00 97.00 683 THR A C 1
ATOM 4654 O O . THR A 1 683 ? 26.135 10.087 -8.360 1.00 97.00 683 THR A O 1
ATOM 4657 N N . ALA A 1 684 ? 28.361 10.261 -8.334 1.00 94.44 684 ALA A N 1
ATOM 4658 C CA . ALA A 1 684 ? 28.547 9.749 -9.700 1.00 94.44 684 ALA A CA 1
ATOM 4659 C C . ALA A 1 684 ? 27.989 8.330 -9.935 1.00 94.44 684 ALA A C 1
ATOM 4661 O O . ALA A 1 684 ? 27.806 7.927 -11.076 1.00 94.44 684 ALA A O 1
ATOM 4662 N N . ASN A 1 685 ? 27.731 7.570 -8.871 1.00 94.81 685 ASN A N 1
ATOM 4663 C CA . ASN A 1 685 ? 27.154 6.226 -8.908 1.00 94.81 685 ASN A CA 1
ATOM 4664 C C . ASN A 1 685 ? 25.685 6.167 -8.447 1.00 94.81 685 ASN A C 1
ATOM 4666 O O . ASN A 1 685 ? 25.130 5.070 -8.394 1.00 94.81 685 ASN A O 1
ATOM 4670 N N . ALA A 1 686 ? 25.068 7.312 -8.121 1.00 97.25 686 ALA A N 1
ATOM 4671 C CA . ALA A 1 686 ? 23.705 7.373 -7.592 1.00 97.25 686 ALA A CA 1
ATOM 4672 C C . ALA A 1 686 ? 22.682 6.729 -8.539 1.00 97.25 686 ALA A C 1
ATOM 4674 O O . ALA A 1 686 ? 21.749 6.067 -8.077 1.00 97.25 686 ALA A O 1
ATOM 4675 N N . PHE A 1 687 ? 22.886 6.879 -9.852 1.00 98.56 687 PHE A N 1
ATOM 4676 C CA . PHE A 1 687 ? 21.977 6.393 -10.883 1.00 98.56 687 PHE A CA 1
ATOM 4677 C C . PHE A 1 687 ? 22.718 5.652 -12.000 1.00 98.56 687 PHE A C 1
ATOM 4679 O O . PHE A 1 687 ? 23.830 6.001 -12.389 1.00 98.56 687 PHE A O 1
ATOM 4686 N N . SER A 1 688 ? 22.070 4.620 -12.526 1.00 97.56 688 SER A N 1
ATOM 4687 C CA . SER A 1 688 ? 22.477 3.858 -13.710 1.00 97.56 688 SER A CA 1
ATOM 4688 C C . SER A 1 688 ? 21.223 3.409 -14.456 1.00 97.56 688 SER A C 1
ATOM 4690 O O . SER A 1 688 ? 20.144 3.413 -13.872 1.00 97.56 688 SER A O 1
ATOM 4692 N N . LEU A 1 689 ? 21.315 3.027 -15.728 1.00 96.69 689 LEU A N 1
ATOM 4693 C CA . LEU A 1 689 ? 20.169 2.427 -16.415 1.00 96.69 689 LEU A CA 1
ATOM 4694 C C . LEU A 1 689 ? 19.958 0.988 -15.933 1.00 96.69 689 LEU A C 1
ATOM 4696 O O . LEU A 1 689 ? 20.899 0.200 -15.915 1.00 96.69 689 LEU A O 1
ATOM 4700 N N . ALA A 1 690 ? 18.722 0.644 -15.568 1.00 95.31 690 ALA A N 1
ATOM 4701 C CA . ALA A 1 690 ? 18.348 -0.727 -15.214 1.00 95.31 690 ALA A CA 1
ATOM 4702 C C . ALA A 1 690 ? 18.248 -1.633 -16.454 1.00 95.31 690 ALA A C 1
ATOM 4704 O O . ALA A 1 690 ? 18.542 -2.822 -16.380 1.00 95.31 690 ALA A O 1
ATOM 4705 N N . HIS A 1 691 ? 17.840 -1.054 -17.587 1.00 92.00 691 HIS A N 1
ATOM 4706 C CA . HIS A 1 691 ? 17.738 -1.695 -18.897 1.00 92.00 691 HIS A CA 1
ATOM 4707 C C . HIS A 1 691 ? 18.073 -0.683 -19.998 1.00 92.00 691 HIS A C 1
ATOM 4709 O O . HIS A 1 691 ? 18.067 0.527 -19.756 1.00 92.00 691 HIS A O 1
ATOM 4715 N N . ARG A 1 692 ? 18.336 -1.172 -21.213 1.00 92.50 692 ARG A N 1
ATOM 4716 C CA . ARG A 1 692 ? 18.607 -0.330 -22.387 1.00 92.50 692 ARG A CA 1
ATOM 4717 C C . ARG A 1 692 ? 17.421 0.595 -22.686 1.00 92.50 692 ARG A C 1
ATOM 4719 O O . ARG A 1 692 ? 16.278 0.145 -22.723 1.00 92.50 692 ARG A O 1
ATOM 4726 N N . ALA A 1 693 ? 17.702 1.872 -22.938 1.00 94.06 693 ALA A N 1
ATOM 4727 C CA . ALA A 1 693 ? 16.719 2.849 -23.399 1.00 94.06 693 ALA A CA 1
ATOM 4728 C C . ALA A 1 693 ? 16.925 3.088 -24.902 1.00 94.06 693 ALA A C 1
ATOM 4730 O O . ALA A 1 693 ? 17.934 3.658 -25.309 1.00 94.06 693 ALA A O 1
ATOM 4731 N N . VAL A 1 694 ? 15.995 2.625 -25.738 1.00 93.69 694 VAL A N 1
ATOM 4732 C CA . VAL A 1 694 ? 16.126 2.669 -27.205 1.00 93.69 694 VAL A CA 1
ATOM 4733 C C . VAL A 1 694 ? 14.860 3.222 -27.854 1.00 93.69 694 VAL A C 1
ATOM 4735 O O . VAL A 1 694 ? 13.750 2.919 -27.417 1.00 93.69 694 VAL A O 1
ATOM 4738 N N . ALA A 1 695 ? 15.028 4.024 -28.906 1.00 93.62 695 ALA A N 1
ATOM 4739 C CA . ALA A 1 695 ? 13.928 4.491 -29.747 1.00 93.62 695 ALA A CA 1
ATOM 4740 C C . ALA A 1 695 ? 14.426 4.828 -31.156 1.00 93.62 695 ALA A C 1
ATOM 4742 O O . ALA A 1 695 ? 15.426 5.534 -31.325 1.00 93.62 695 ALA A O 1
ATOM 4743 N N . GLY A 1 696 ? 13.725 4.335 -32.180 1.00 92.50 696 GLY A N 1
ATOM 4744 C CA . GLY A 1 696 ? 14.173 4.509 -33.559 1.00 92.50 696 GLY A CA 1
ATOM 4745 C C . GLY A 1 696 ? 15.540 3.841 -33.771 1.00 92.50 696 GLY A C 1
ATOM 4746 O O . GLY A 1 696 ? 15.758 2.728 -33.280 1.00 92.50 696 GLY A O 1
ATOM 4747 N N . PRO A 1 697 ? 16.478 4.488 -34.484 1.00 92.75 697 PRO A N 1
ATOM 4748 C CA . PRO A 1 697 ? 17.829 3.959 -34.638 1.00 92.75 697 PRO A CA 1
ATOM 4749 C C . PRO A 1 697 ? 18.730 4.256 -33.426 1.00 92.75 697 PRO A C 1
ATOM 4751 O O . PRO A 1 697 ? 19.874 3.810 -33.414 1.00 92.75 697 PRO A O 1
ATOM 4754 N N . TYR A 1 698 ? 18.261 5.015 -32.430 1.00 94.00 698 TYR A N 1
ATOM 4755 C CA . TYR A 1 698 ? 19.097 5.572 -31.368 1.00 94.00 698 TYR A CA 1
ATOM 4756 C C . TYR A 1 698 ? 19.095 4.724 -30.097 1.00 94.00 698 TYR A C 1
ATOM 4758 O O . TYR A 1 698 ? 18.067 4.182 -29.679 1.00 94.00 698 TYR A O 1
ATOM 4766 N N . GLU A 1 699 ? 20.252 4.690 -29.446 1.00 93.56 699 GLU A N 1
ATOM 4767 C CA . GLU A 1 699 ? 20.431 4.224 -28.077 1.00 93.56 699 GLU A CA 1
ATOM 4768 C C . GLU A 1 699 ? 20.657 5.435 -27.166 1.00 93.56 699 GLU A C 1
ATOM 4770 O O . GLU A 1 699 ? 21.458 6.312 -27.478 1.00 93.56 699 GLU A O 1
ATOM 4775 N N . TYR A 1 700 ? 19.918 5.508 -26.059 1.00 95.25 700 TYR A N 1
ATOM 4776 C CA . TYR A 1 700 ? 19.997 6.603 -25.099 1.00 95.25 700 TYR A CA 1
ATOM 4777 C C . TYR A 1 700 ? 20.849 6.183 -23.900 1.00 95.25 700 TYR A C 1
ATOM 4779 O O . TYR A 1 700 ? 20.434 5.363 -23.081 1.00 95.25 700 TYR A O 1
ATOM 4787 N N . GLY A 1 701 ? 22.040 6.766 -23.784 1.00 94.25 701 GLY A N 1
ATOM 4788 C CA . GLY A 1 701 ? 22.904 6.636 -22.615 1.00 94.25 701 GLY A CA 1
ATOM 4789 C C . GLY A 1 701 ? 22.500 7.602 -21.501 1.00 94.25 701 GLY A C 1
ATOM 4790 O O . GLY A 1 701 ? 21.947 8.670 -21.761 1.00 94.25 701 GLY A O 1
ATOM 4791 N N . LEU A 1 702 ? 22.794 7.239 -20.251 1.00 95.94 702 LEU A N 1
ATOM 4792 C CA . LEU A 1 702 ? 22.550 8.080 -19.080 1.00 95.94 702 LEU A CA 1
ATOM 4793 C C . LEU A 1 702 ? 23.835 8.818 -18.680 1.00 95.94 702 LEU A C 1
ATOM 4795 O O . LEU A 1 702 ? 24.848 8.187 -18.384 1.00 95.94 702 LEU A O 1
ATOM 4799 N N . TYR A 1 703 ? 23.771 10.148 -18.639 1.00 94.31 703 TYR A N 1
ATOM 4800 C CA . TYR A 1 703 ? 24.904 11.023 -18.346 1.00 94.31 703 TYR A CA 1
ATOM 4801 C C . TYR A 1 703 ? 24.602 11.926 -17.154 1.00 94.31 703 TYR A C 1
ATOM 4803 O O . TYR A 1 703 ? 23.511 12.488 -17.049 1.00 94.31 703 TYR A O 1
ATOM 4811 N N . ARG A 1 704 ? 25.593 12.087 -16.275 1.00 95.12 704 ARG A N 1
ATOM 4812 C CA . ARG A 1 704 ? 25.566 13.059 -15.180 1.00 95.12 704 ARG A CA 1
ATOM 4813 C C . ARG A 1 704 ? 26.130 14.395 -15.663 1.00 95.12 704 ARG A C 1
ATOM 4815 O O . ARG A 1 704 ? 27.194 14.420 -16.279 1.00 95.12 704 ARG A O 1
ATOM 4822 N N . GLY A 1 705 ? 25.438 15.475 -15.327 1.00 93.12 705 GLY A N 1
ATOM 4823 C CA . GLY A 1 705 ? 25.757 16.844 -15.711 1.00 93.12 705 GLY A CA 1
ATOM 4824 C C . GLY A 1 705 ? 25.196 17.233 -17.073 1.00 93.12 705 GLY A C 1
ATOM 4825 O O . GLY A 1 705 ? 25.086 16.400 -17.973 1.00 93.12 705 GLY A O 1
ATOM 4826 N N . ASP A 1 706 ? 24.838 18.504 -17.217 1.00 88.25 706 ASP A N 1
ATOM 4827 C CA . ASP A 1 706 ? 24.546 19.169 -18.490 1.00 88.25 706 ASP A CA 1
ATOM 4828 C C . ASP A 1 706 ? 25.818 19.308 -19.353 1.00 88.25 706 ASP A C 1
ATOM 4830 O O . ASP A 1 706 ? 26.931 19.021 -18.903 1.00 88.25 706 ASP A O 1
ATOM 4834 N N . GLN A 1 707 ? 25.679 19.718 -20.614 1.00 84.50 707 GLN A N 1
ATOM 4835 C CA . GLN A 1 707 ? 26.827 19.790 -21.524 1.00 84.50 707 GLN A CA 1
ATOM 4836 C C . GLN A 1 707 ? 27.709 21.021 -21.266 1.00 84.50 707 GLN A C 1
ATOM 4838 O O . GLN A 1 707 ? 28.913 20.979 -21.524 1.00 84.50 707 GLN A O 1
ATOM 4843 N N . ALA A 1 708 ? 27.132 22.102 -20.731 1.00 82.75 708 ALA A N 1
ATOM 4844 C CA . ALA A 1 708 ? 27.854 23.325 -20.381 1.00 82.75 708 ALA A CA 1
ATOM 4845 C C . ALA A 1 708 ? 28.518 23.269 -18.990 1.00 82.75 708 ALA A C 1
ATOM 4847 O O . ALA A 1 708 ? 29.336 24.136 -18.673 1.00 82.75 708 ALA A O 1
ATOM 4848 N N . GLY A 1 709 ? 28.198 22.260 -18.171 1.00 82.62 709 GLY A N 1
ATOM 4849 C CA . GLY A 1 709 ? 28.698 22.106 -16.803 1.00 82.62 709 GLY A CA 1
ATOM 4850 C C . GLY A 1 709 ? 28.068 23.072 -15.792 1.00 82.62 709 GLY A C 1
ATOM 4851 O O . GLY A 1 709 ? 28.656 23.300 -14.734 1.00 82.62 709 GLY A O 1
ATOM 4852 N N . VAL A 1 710 ? 26.915 23.664 -16.118 1.00 84.75 710 VAL A N 1
ATOM 4853 C CA . VAL A 1 710 ? 26.152 24.580 -15.257 1.00 84.75 710 VAL A CA 1
ATOM 4854 C C . VAL A 1 710 ? 25.328 23.815 -14.215 1.00 84.75 710 VAL A C 1
ATOM 4856 O O . VAL A 1 710 ? 25.299 24.212 -13.052 1.00 84.75 710 VAL A O 1
ATOM 4859 N N . ASP A 1 711 ? 24.744 22.683 -14.609 1.00 86.94 711 ASP A N 1
ATOM 4860 C CA . ASP A 1 711 ? 23.941 21.766 -13.792 1.00 86.94 711 ASP A CA 1
ATOM 4861 C C . ASP A 1 711 ? 24.655 20.397 -13.650 1.00 86.94 711 ASP A C 1
ATOM 4863 O O . ASP A 1 711 ? 24.107 19.361 -14.057 1.00 86.94 711 ASP A O 1
ATOM 4867 N N . PRO A 1 712 ? 25.870 20.329 -13.059 1.00 92.69 712 PRO A N 1
ATOM 4868 C CA . PRO A 1 712 ? 26.693 19.114 -13.037 1.00 92.69 712 PRO A CA 1
ATOM 4869 C C . PRO A 1 712 ? 26.080 17.965 -12.220 1.00 92.69 712 PRO A C 1
ATOM 4871 O O . PRO A 1 712 ? 26.519 16.821 -12.330 1.00 92.69 712 PRO A O 1
ATOM 4874 N N . GLU A 1 713 ? 25.072 18.262 -11.400 1.00 96.56 713 GLU A N 1
ATOM 4875 C CA . GLU A 1 713 ? 24.452 17.340 -10.446 1.00 96.56 713 GLU A CA 1
ATOM 4876 C C . GLU A 1 713 ? 23.172 16.670 -10.987 1.00 96.56 713 GLU A C 1
ATOM 4878 O O . GLU A 1 713 ? 22.689 15.707 -10.386 1.00 96.56 713 GLU A O 1
ATOM 4883 N N . SER A 1 714 ? 22.639 17.140 -12.121 1.00 97.12 714 SER A N 1
ATOM 4884 C CA . SER A 1 714 ? 21.454 16.578 -12.794 1.00 97.12 714 SER A CA 1
ATOM 4885 C C . SER A 1 714 ? 21.813 15.406 -13.716 1.00 97.12 714 SER A C 1
ATOM 4887 O O . SER A 1 714 ? 22.977 15.225 -14.070 1.00 97.12 714 SER A O 1
ATOM 4889 N N . TRP A 1 715 ? 20.826 14.601 -14.124 1.00 98.19 715 TRP A N 1
ATOM 4890 C CA . TRP A 1 715 ? 21.044 13.451 -15.011 1.00 98.19 715 TRP A CA 1
ATOM 4891 C C . TRP A 1 715 ? 20.132 13.471 -16.234 1.00 98.19 715 TRP A C 1
ATOM 4893 O O . TRP A 1 715 ? 18.923 13.716 -16.135 1.00 98.19 715 TRP A O 1
ATOM 4903 N N . TYR A 1 716 ? 20.727 13.157 -17.383 1.00 97.75 716 TYR A N 1
ATOM 4904 C CA . TYR A 1 716 ? 20.116 13.296 -18.697 1.00 97.75 716 TYR A CA 1
ATOM 4905 C C . TYR A 1 716 ? 20.282 12.025 -19.529 1.00 97.75 716 TYR A C 1
ATOM 4907 O O . TYR A 1 716 ? 21.346 11.404 -19.526 1.00 97.75 716 TYR A O 1
ATOM 4915 N N . LEU A 1 717 ? 19.244 11.665 -20.282 1.00 97.88 717 LEU A N 1
ATOM 4916 C CA . LEU A 1 717 ? 19.350 10.688 -21.362 1.00 97.88 717 LEU A CA 1
ATOM 4917 C C . LEU A 1 717 ? 19.825 11.389 -22.635 1.00 97.88 717 LEU A C 1
ATOM 4919 O O . LEU A 1 717 ? 19.240 12.397 -23.036 1.00 97.88 717 LEU A O 1
ATOM 4923 N N . ARG A 1 718 ? 20.855 10.845 -23.285 1.00 95.75 718 ARG A N 1
ATOM 4924 C CA . ARG A 1 718 ? 21.417 11.372 -24.536 1.00 95.75 718 ARG A CA 1
ATOM 4925 C C . ARG A 1 718 ? 21.601 10.269 -25.560 1.00 95.75 718 ARG A C 1
ATOM 4927 O O . ARG A 1 718 ? 22.042 9.179 -25.212 1.00 95.75 718 ARG A O 1
ATOM 4934 N N . SER A 1 719 ? 21.313 10.585 -26.812 1.00 95.00 719 SER A N 1
ATOM 4935 C CA . SER A 1 719 ? 21.467 9.707 -27.976 1.00 95.00 719 SER A CA 1
ATOM 4936 C C . SER A 1 719 ? 22.661 10.073 -28.862 1.00 95.00 719 SER A C 1
ATOM 4938 O O . SER A 1 719 ? 22.792 9.547 -29.965 1.00 95.00 719 SER A O 1
ATOM 4940 N N . GLN A 1 720 ? 23.527 10.979 -28.404 1.00 92.06 720 GLN A N 1
ATOM 4941 C CA . GLN A 1 720 ? 24.819 11.277 -29.028 1.00 92.06 720 GLN A CA 1
ATOM 4942 C C . GLN A 1 720 ? 25.928 10.389 -28.461 1.00 92.06 720 GLN A C 1
ATOM 4944 O O . GLN A 1 720 ? 25.825 9.891 -27.335 1.00 92.06 720 GLN A O 1
ATOM 4949 N N . ARG A 1 721 ? 27.015 10.218 -29.214 1.00 87.94 721 ARG A N 1
ATOM 4950 C CA . ARG A 1 721 ? 28.196 9.504 -28.726 1.00 87.94 721 ARG A CA 1
ATOM 4951 C C . ARG A 1 721 ? 28.918 10.318 -27.649 1.00 87.94 721 ARG A C 1
ATOM 4953 O O . ARG A 1 721 ? 28.918 11.546 -27.652 1.00 87.94 721 ARG A O 1
ATOM 4960 N N . ALA A 1 722 ? 29.568 9.616 -26.719 1.00 82.31 722 ALA A N 1
ATOM 4961 C CA . ALA A 1 722 ? 30.352 10.259 -25.663 1.00 82.31 722 ALA A CA 1
ATOM 4962 C C . ALA A 1 722 ? 31.683 10.838 -26.175 1.00 82.31 722 ALA A C 1
ATOM 4964 O O . ALA A 1 722 ? 32.181 11.810 -25.615 1.00 82.31 722 ALA A O 1
ATOM 4965 N N . ASP A 1 723 ? 32.273 10.213 -27.196 1.00 83.94 723 ASP A N 1
ATOM 4966 C CA . ASP A 1 723 ? 33.556 10.597 -27.791 1.00 83.94 723 ASP A CA 1
ATOM 4967 C C . ASP A 1 723 ? 33.420 11.663 -28.888 1.00 83.94 723 ASP A C 1
ATOM 4969 O O . ASP A 1 723 ? 34.347 12.447 -29.080 1.00 83.94 723 ASP A O 1
ATOM 4973 N N . ASP A 1 724 ? 32.267 11.724 -29.557 1.00 85.31 724 ASP A N 1
ATOM 4974 C CA . ASP A 1 724 ? 31.914 12.765 -30.525 1.00 85.31 724 ASP A CA 1
ATOM 4975 C C . ASP A 1 724 ? 30.423 13.150 -30.403 1.00 85.31 724 ASP A C 1
ATOM 4977 O O . ASP A 1 724 ? 29.560 12.504 -31.003 1.00 85.31 724 ASP A O 1
ATOM 4981 N N . PRO A 1 725 ? 30.093 14.203 -29.630 1.00 81.19 725 PRO A N 1
ATOM 4982 C CA . PRO A 1 725 ? 28.718 14.670 -29.436 1.00 81.19 725 PRO A CA 1
ATOM 4983 C C . PRO A 1 725 ? 27.975 15.079 -30.719 1.00 81.19 725 PRO A C 1
ATOM 4985 O O . PRO A 1 725 ? 26.754 15.193 -30.701 1.00 81.19 725 PRO A O 1
ATOM 4988 N N . GLY A 1 726 ? 28.678 15.317 -31.834 1.00 84.25 726 GLY A N 1
ATOM 4989 C CA . GLY A 1 726 ? 28.041 15.616 -33.120 1.00 84.25 726 GLY A CA 1
ATOM 4990 C C . GLY A 1 726 ? 27.466 14.382 -33.821 1.00 84.25 726 GLY A C 1
ATOM 4991 O O . GLY A 1 726 ? 26.674 14.515 -34.755 1.00 84.25 726 GLY A O 1
ATOM 4992 N N . GLU A 1 727 ? 27.849 13.187 -33.375 1.00 89.38 727 GLU A N 1
ATOM 4993 C CA . GLU A 1 727 ? 27.520 11.920 -34.012 1.00 89.38 727 GLU A CA 1
ATOM 4994 C C . GLU A 1 727 ? 26.527 11.103 -33.162 1.00 89.38 727 GLU A C 1
ATOM 4996 O O . GLU A 1 727 ? 26.621 11.060 -31.930 1.00 89.38 727 GLU A O 1
ATOM 5001 N N . PRO A 1 728 ? 25.561 10.414 -33.793 1.00 91.62 728 PRO A N 1
ATOM 5002 C CA . PRO A 1 728 ? 24.561 9.635 -33.084 1.00 91.62 728 PRO A CA 1
ATOM 5003 C C . PRO A 1 728 ? 25.119 8.332 -32.514 1.00 91.62 728 PRO A C 1
ATOM 5005 O O . PRO A 1 728 ? 25.842 7.583 -33.175 1.00 91.62 728 PRO A O 1
ATOM 5008 N N . LEU A 1 729 ? 24.697 8.015 -31.294 1.00 92.38 729 LEU A N 1
ATOM 5009 C CA . LEU A 1 729 ? 24.849 6.701 -30.692 1.00 92.38 729 LEU A CA 1
ATOM 5010 C C . LEU A 1 729 ? 23.741 5.792 -31.232 1.00 92.38 729 LEU A C 1
ATOM 5012 O O . LEU A 1 729 ? 22.620 5.757 -30.721 1.00 92.38 729 LEU A O 1
ATOM 5016 N N . TYR A 1 730 ? 24.039 5.082 -32.317 1.00 92.62 730 TYR A N 1
ATOM 5017 C CA . TYR A 1 730 ? 23.099 4.113 -32.867 1.00 92.62 730 TYR A CA 1
ATOM 5018 C C . TYR A 1 730 ? 23.025 2.845 -32.016 1.00 92.62 730 TYR A C 1
ATOM 5020 O O . TYR A 1 730 ? 23.992 2.434 -31.372 1.00 92.62 730 TYR A O 1
ATOM 5028 N N . ARG A 1 731 ? 21.867 2.188 -32.063 1.00 93.31 731 ARG A N 1
ATOM 5029 C CA . ARG A 1 731 ? 21.691 0.838 -31.529 1.00 93.31 731 ARG A CA 1
ATOM 5030 C C . ARG A 1 731 ? 22.295 -0.195 -32.506 1.00 93.31 731 ARG A C 1
ATOM 5032 O O . ARG A 1 731 ? 22.138 -0.040 -33.723 1.00 93.31 731 ARG A O 1
ATOM 5039 N N . PRO A 1 732 ? 22.976 -1.257 -32.037 1.00 94.12 732 PRO A N 1
ATOM 5040 C CA . PRO A 1 732 ? 23.655 -2.224 -32.908 1.00 94.12 732 PRO A CA 1
ATOM 5041 C C . PRO A 1 732 ? 22.705 -2.998 -33.838 1.00 94.12 732 PRO A C 1
ATOM 5043 O O . PRO A 1 732 ? 23.138 -3.517 -34.870 1.00 94.12 732 PRO A O 1
ATOM 5046 N N . GLU A 1 733 ? 21.406 -3.052 -33.521 1.00 94.25 733 GLU A N 1
ATOM 5047 C CA . GLU A 1 733 ? 20.376 -3.688 -34.348 1.00 94.25 733 GLU A CA 1
ATOM 5048 C C . GLU A 1 733 ? 20.272 -3.048 -35.731 1.00 94.25 733 GLU A C 1
ATOM 5050 O O . GLU A 1 733 ? 19.938 -3.748 -36.683 1.00 94.25 733 GLU A O 1
ATOM 5055 N N . VAL A 1 734 ? 20.630 -1.765 -35.879 1.00 93.38 734 VAL A N 1
ATOM 5056 C CA . VAL A 1 734 ? 20.685 -1.105 -37.191 1.00 93.38 73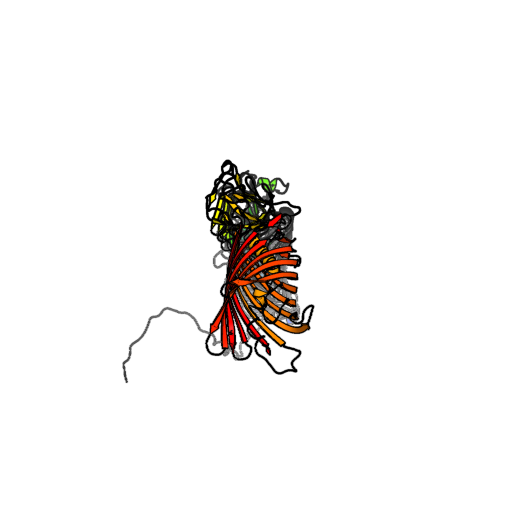4 VAL A CA 1
ATOM 5057 C C . VAL A 1 734 ? 21.597 -1.878 -38.146 1.00 93.38 734 VAL A C 1
ATOM 5059 O O . VAL A 1 734 ? 21.204 -2.176 -39.273 1.00 93.38 734 VAL A O 1
ATOM 5062 N N . GLY A 1 735 ? 22.780 -2.284 -37.674 1.00 93.06 735 GLY A N 1
ATOM 5063 C CA . GLY A 1 735 ? 23.705 -3.100 -38.456 1.00 93.06 735 GLY A CA 1
ATOM 5064 C C . GLY A 1 735 ? 23.142 -4.486 -38.782 1.00 93.06 735 GLY A C 1
ATOM 5065 O O . GLY A 1 735 ? 23.299 -4.959 -39.903 1.00 93.06 735 GLY A O 1
ATOM 5066 N N . ALA A 1 736 ? 22.440 -5.123 -37.841 1.00 94.75 736 ALA A N 1
ATOM 5067 C CA . ALA A 1 736 ? 21.825 -6.434 -38.063 1.00 94.75 736 ALA A CA 1
ATOM 5068 C C . ALA A 1 736 ? 20.710 -6.394 -39.128 1.00 94.75 736 ALA A C 1
ATOM 5070 O O . ALA A 1 736 ? 20.652 -7.278 -39.982 1.00 94.75 736 ALA A O 1
ATOM 5071 N N . TYR A 1 737 ? 19.862 -5.360 -39.122 1.00 94.06 737 TYR A N 1
ATOM 5072 C CA . TYR A 1 737 ? 18.842 -5.163 -40.158 1.00 94.06 737 TYR A CA 1
ATOM 5073 C C . TYR A 1 737 ? 19.467 -4.896 -41.534 1.00 94.06 737 TYR A C 1
ATOM 5075 O O . TYR A 1 737 ? 19.058 -5.525 -42.510 1.00 94.06 737 TYR A O 1
ATOM 5083 N N . LEU A 1 738 ? 20.485 -4.029 -41.612 1.00 93.25 738 LEU A N 1
ATOM 5084 C CA . LEU A 1 738 ? 21.199 -3.743 -42.865 1.00 93.25 738 LEU A CA 1
ATOM 5085 C C . LEU A 1 738 ? 21.877 -4.996 -43.432 1.00 93.25 738 LEU A C 1
ATOM 5087 O O . LEU A 1 738 ? 21.811 -5.245 -44.633 1.00 93.25 738 LEU A O 1
ATOM 5091 N N . ALA A 1 739 ? 22.470 -5.823 -42.569 1.00 94.25 739 ALA A N 1
ATOM 5092 C CA . ALA A 1 739 ? 23.068 -7.092 -42.968 1.00 94.25 739 ALA A CA 1
ATOM 5093 C C . ALA A 1 739 ? 22.031 -8.051 -43.566 1.00 94.25 739 ALA A C 1
ATOM 5095 O O . ALA A 1 739 ? 22.265 -8.649 -44.616 1.00 94.25 739 ALA A O 1
ATOM 5096 N N . ASN A 1 740 ? 20.870 -8.185 -42.919 1.00 95.06 740 ASN A N 1
ATOM 5097 C CA . ASN A 1 740 ? 19.809 -9.057 -43.411 1.00 95.06 740 ASN A CA 1
ATOM 5098 C C . ASN A 1 740 ? 19.285 -8.594 -44.781 1.00 95.06 740 ASN A C 1
ATOM 5100 O O . ASN A 1 740 ? 19.172 -9.418 -45.688 1.00 95.06 740 ASN A O 1
ATOM 5104 N N . GLN A 1 741 ? 19.044 -7.287 -44.960 1.00 93.12 741 GLN A N 1
ATOM 5105 C CA . GLN A 1 741 ? 18.648 -6.710 -46.251 1.00 93.12 741 GLN A CA 1
ATOM 5106 C C . GLN A 1 741 ? 19.701 -6.990 -47.333 1.00 93.12 741 GLN A C 1
ATOM 5108 O O . GLN A 1 741 ? 19.359 -7.474 -48.416 1.00 93.12 741 GLN A O 1
ATOM 5113 N N . HIS A 1 742 ? 20.979 -6.756 -47.021 1.00 92.19 742 HIS A N 1
ATOM 5114 C CA . HIS A 1 742 ? 22.081 -7.006 -47.943 1.00 92.19 742 HIS A CA 1
ATOM 5115 C C . HIS A 1 742 ? 22.122 -8.471 -48.388 1.00 92.19 742 HIS A C 1
ATOM 5117 O O . HIS A 1 742 ? 22.157 -8.758 -49.584 1.00 92.19 742 HIS A O 1
ATOM 5123 N N . PHE A 1 743 ? 22.040 -9.424 -47.456 1.00 93.44 743 PHE A N 1
ATOM 5124 C CA . PHE A 1 743 ? 22.093 -10.840 -47.813 1.00 93.44 743 PHE A CA 1
ATOM 5125 C C . PHE A 1 743 ? 20.823 -11.347 -48.498 1.00 93.44 743 PHE A C 1
ATOM 5127 O O . PHE A 1 743 ? 20.936 -12.196 -49.381 1.00 93.44 743 PHE A O 1
ATOM 5134 N N . ALA A 1 744 ? 19.641 -10.814 -48.191 1.00 92.94 744 ALA A N 1
ATOM 5135 C CA . ALA A 1 744 ? 18.446 -11.114 -48.979 1.00 92.94 744 ALA A CA 1
ATOM 5136 C C . ALA A 1 744 ? 18.631 -10.713 -50.459 1.00 92.94 744 ALA A C 1
ATOM 5138 O O . ALA A 1 744 ? 18.158 -11.410 -51.356 1.00 92.94 744 ALA A O 1
ATOM 5139 N N . ALA A 1 745 ? 19.380 -9.637 -50.733 1.00 90.62 745 ALA A N 1
ATOM 5140 C CA . ALA A 1 745 ? 19.624 -9.156 -52.091 1.00 90.62 745 ALA A CA 1
ATOM 5141 C C . ALA A 1 745 ? 20.823 -9.822 -52.805 1.00 90.62 745 ALA A C 1
ATOM 5143 O O . ALA A 1 745 ? 20.773 -10.082 -54.014 1.00 90.62 745 ALA A O 1
ATOM 5144 N N . THR A 1 746 ? 21.919 -10.098 -52.095 1.00 91.56 746 THR A N 1
ATOM 5145 C CA . THR A 1 746 ? 23.205 -10.469 -52.719 1.00 91.56 746 THR A CA 1
ATOM 5146 C C . THR A 1 746 ? 23.621 -11.919 -52.488 1.00 91.56 746 THR A C 1
ATOM 5148 O O . THR A 1 746 ? 24.494 -12.422 -53.205 1.00 91.56 746 THR A O 1
ATOM 5151 N N . MET A 1 747 ? 23.009 -12.636 -51.531 1.00 93.06 747 MET A N 1
ATOM 5152 C CA . MET A 1 747 ? 23.500 -13.949 -51.091 1.00 93.06 747 MET A CA 1
ATOM 5153 C C . MET A 1 747 ? 23.656 -14.921 -52.261 1.00 93.06 747 MET A C 1
ATOM 5155 O O . MET A 1 747 ? 24.704 -15.556 -52.358 1.00 93.06 747 MET A O 1
ATOM 5159 N N . PHE A 1 748 ? 22.679 -14.989 -53.170 1.00 94.38 748 PHE A N 1
ATOM 5160 C CA . PHE A 1 748 ? 22.620 -15.963 -54.271 1.00 94.38 748 PHE A CA 1
ATOM 5161 C C . PHE A 1 748 ? 23.212 -15.488 -55.608 1.00 94.38 748 PHE A C 1
ATOM 5163 O O . PHE A 1 748 ? 23.083 -16.183 -56.622 1.00 94.38 748 PHE A O 1
ATOM 5170 N N . GLN A 1 749 ? 23.868 -14.326 -55.639 1.00 93.38 749 GLN A N 1
ATOM 5171 C CA . GLN A 1 749 ? 24.525 -13.827 -56.847 1.00 93.38 749 GLN A CA 1
ATOM 5172 C C . GLN A 1 749 ? 25.737 -14.696 -57.224 1.00 93.38 749 GLN A C 1
ATOM 5174 O O . GLN A 1 749 ? 26.500 -15.150 -56.365 1.00 93.38 749 GLN A O 1
ATOM 5179 N N . HIS A 1 750 ? 25.906 -14.961 -58.521 1.00 94.06 750 HIS A N 1
ATOM 5180 C CA . HIS A 1 750 ? 27.006 -15.770 -59.044 1.00 94.06 750 HIS A CA 1
ATOM 5181 C C . HIS A 1 750 ? 27.324 -15.452 -60.513 1.00 94.06 750 HIS A C 1
ATOM 5183 O O . HIS A 1 750 ? 26.462 -14.985 -61.257 1.00 94.06 750 HIS A O 1
ATOM 5189 N N . SER A 1 751 ? 28.568 -15.723 -60.920 1.00 94.00 751 SER A N 1
ATOM 5190 C CA . SER A 1 751 ? 28.998 -15.735 -62.328 1.00 94.00 751 SER A CA 1
ATOM 5191 C C . SER A 1 751 ? 28.907 -17.135 -62.941 1.00 94.00 751 SER A C 1
ATOM 5193 O O . SER A 1 751 ? 28.798 -18.129 -62.210 1.00 94.00 751 SER A O 1
ATOM 5195 N N . LEU A 1 752 ? 29.039 -17.228 -64.267 1.00 91.56 752 LEU A N 1
ATOM 5196 C CA . LEU A 1 752 ? 29.124 -18.504 -64.990 1.00 91.56 752 LEU A CA 1
ATOM 5197 C C . LEU A 1 752 ? 30.167 -19.446 -64.362 1.00 91.56 752 LEU A C 1
ATOM 5199 O O . LEU A 1 752 ? 29.875 -20.595 -64.020 1.00 91.56 752 LEU A O 1
ATOM 5203 N N . HIS A 1 753 ? 31.380 -18.931 -64.161 1.00 89.75 753 HIS A N 1
ATOM 5204 C CA . HIS A 1 753 ? 32.519 -19.694 -63.641 1.00 89.75 753 HIS A CA 1
ATOM 5205 C C . HIS A 1 753 ? 32.397 -20.025 -62.150 1.00 89.75 753 HIS A C 1
ATOM 5207 O O . HIS A 1 753 ? 33.011 -20.981 -61.681 1.00 89.75 753 HIS A O 1
ATOM 5213 N N . ASP A 1 754 ? 31.574 -19.286 -61.398 1.00 89.88 754 ASP A N 1
ATOM 5214 C CA . ASP A 1 754 ? 31.245 -19.646 -60.015 1.00 89.88 754 ASP A CA 1
ATOM 5215 C C . ASP A 1 754 ? 30.222 -20.791 -59.937 1.00 89.88 754 ASP A C 1
ATOM 5217 O O . ASP A 1 754 ? 30.142 -21.444 -58.892 1.00 89.88 754 ASP A O 1
ATOM 5221 N N . ARG A 1 755 ? 29.430 -21.008 -61.002 1.00 87.56 755 ARG A N 1
ATOM 5222 C CA . ARG A 1 755 ? 28.415 -22.067 -61.115 1.00 87.56 755 ARG A CA 1
ATOM 5223 C C . ARG A 1 755 ? 28.986 -23.357 -61.694 1.00 87.56 755 ARG A C 1
ATOM 5225 O O . ARG A 1 755 ? 28.808 -24.417 -61.100 1.00 87.56 755 ARG A O 1
ATOM 5232 N N . LEU A 1 756 ? 29.648 -23.274 -62.847 1.00 74.25 756 LEU A N 1
ATOM 5233 C CA . LEU A 1 756 ? 30.064 -24.447 -63.621 1.00 74.25 756 LEU A CA 1
ATOM 5234 C C . LEU A 1 756 ? 31.524 -24.862 -63.408 1.00 74.25 756 LEU A C 1
ATOM 5236 O O . LEU A 1 756 ? 31.884 -25.975 -63.799 1.00 74.25 756 LEU A O 1
ATOM 5240 N N . GLY A 1 757 ? 32.365 -24.010 -62.811 1.00 67.62 757 GLY A N 1
ATOM 5241 C CA . GLY A 1 757 ? 33.812 -24.158 -62.960 1.00 67.62 757 GLY A CA 1
ATOM 5242 C C . GLY A 1 757 ? 34.167 -24.136 -64.447 1.00 67.62 757 GLY A C 1
ATOM 5243 O O . GLY A 1 757 ? 33.622 -23.326 -65.190 1.00 67.62 757 GLY A O 1
ATOM 5244 N N . GLU A 1 758 ? 35.010 -25.066 -64.895 1.00 62.72 758 GLU A N 1
ATOM 5245 C CA . GLU A 1 758 ? 35.359 -25.193 -66.312 1.00 62.72 758 GLU A CA 1
ATOM 5246 C C . GLU A 1 758 ? 34.853 -26.519 -66.931 1.00 62.72 758 GLU A C 1
ATOM 5248 O O . GLU A 1 758 ? 35.391 -27.590 -66.628 1.00 62.72 758 GLU A O 1
ATOM 5253 N N . PRO A 1 759 ? 33.838 -26.491 -67.818 1.00 53.84 759 PRO A N 1
ATOM 5254 C CA . PRO A 1 759 ? 33.230 -27.697 -68.389 1.00 53.84 759 PRO A CA 1
ATOM 5255 C C . PRO A 1 759 ? 34.007 -28.332 -69.560 1.00 53.84 759 PRO A C 1
ATOM 5257 O O . PRO A 1 759 ? 33.627 -29.412 -70.013 1.00 53.84 759 PRO A O 1
ATOM 5260 N N . GLN A 1 760 ? 35.107 -27.731 -70.036 1.00 54.09 760 GLN A N 1
ATOM 5261 C CA . GLN A 1 760 ? 35.824 -28.160 -71.255 1.00 54.09 760 GLN A CA 1
ATOM 5262 C C . GLN A 1 760 ? 36.463 -29.567 -71.195 1.00 54.09 760 GLN A C 1
ATOM 5264 O O . GLN A 1 760 ? 36.913 -30.098 -72.209 1.00 54.09 760 GLN A O 1
ATOM 5269 N N . PHE A 1 761 ? 36.491 -30.209 -70.023 1.00 53.28 761 PHE A N 1
ATOM 5270 C CA . PHE A 1 761 ? 37.258 -31.436 -69.805 1.00 53.28 761 PHE A CA 1
ATOM 5271 C C . PHE A 1 761 ? 36.519 -32.771 -70.010 1.00 53.28 761 PHE A C 1
ATOM 5273 O O . PHE A 1 761 ? 37.170 -33.816 -69.977 1.00 53.28 761 PHE A O 1
ATOM 5280 N N . ILE A 1 762 ? 35.196 -32.774 -70.215 1.00 49.72 762 ILE A N 1
ATOM 5281 C CA . ILE A 1 762 ? 34.419 -34.009 -70.484 1.00 49.72 762 ILE A CA 1
ATOM 5282 C C . ILE A 1 762 ? 33.832 -34.024 -71.903 1.00 49.72 762 ILE A C 1
ATOM 5284 O O . ILE A 1 762 ? 33.494 -35.079 -72.433 1.00 49.72 762 ILE A O 1
ATOM 5288 N N . GLU A 1 763 ? 33.784 -32.887 -72.595 1.00 50.59 763 GLU A N 1
ATOM 5289 C CA . GLU A 1 763 ? 33.141 -32.828 -73.913 1.00 50.59 763 GLU A CA 1
ATOM 5290 C C . GLU A 1 763 ? 33.998 -33.364 -75.064 1.00 50.59 763 GLU A C 1
ATOM 5292 O O . GLU A 1 763 ? 33.467 -33.581 -76.155 1.00 50.59 763 GLU A O 1
ATOM 5297 N N . ARG A 1 764 ? 35.281 -33.659 -74.802 1.00 45.22 764 ARG A N 1
ATOM 5298 C CA . ARG A 1 764 ? 36.214 -34.313 -75.737 1.00 45.22 764 ARG A CA 1
ATOM 5299 C C . ARG A 1 764 ? 36.201 -35.846 -75.691 1.00 45.22 764 ARG A C 1
ATOM 5301 O O . ARG A 1 764 ? 36.843 -36.464 -76.536 1.00 45.22 764 ARG A O 1
ATOM 5308 N N . THR A 1 765 ? 35.508 -36.490 -74.746 1.00 43.09 765 THR A N 1
ATOM 5309 C CA . THR A 1 765 ? 35.398 -37.961 -74.743 1.00 43.09 765 THR A CA 1
ATOM 5310 C C . THR A 1 765 ? 34.259 -38.392 -75.674 1.00 43.09 765 THR A C 1
ATOM 5312 O O . THR A 1 765 ? 33.097 -38.064 -75.438 1.00 43.09 765 THR A O 1
ATOM 5315 N N . ALA A 1 766 ? 34.585 -39.100 -76.759 1.00 41.78 766 ALA A N 1
ATOM 5316 C CA . ALA A 1 766 ? 33.601 -39.608 -77.712 1.00 41.78 766 ALA A CA 1
ATOM 5317 C C . ALA A 1 766 ? 32.740 -40.710 -77.065 1.00 41.78 766 ALA A C 1
ATOM 5319 O O . ALA A 1 766 ? 33.199 -41.834 -76.865 1.00 41.78 766 ALA A O 1
ATOM 5320 N N . PHE A 1 767 ? 31.487 -40.390 -76.741 1.00 46.78 767 PHE A N 1
ATOM 5321 C CA . PHE A 1 767 ? 30.430 -41.379 -76.526 1.00 46.78 767 PHE A CA 1
ATOM 5322 C C . PHE A 1 767 ? 29.697 -41.578 -77.861 1.00 46.78 767 PHE A C 1
ATOM 5324 O O . PHE A 1 767 ? 29.477 -40.604 -78.575 1.00 46.78 767 PHE A O 1
ATOM 5331 N N . GLY A 1 768 ? 29.399 -42.832 -78.217 1.00 42.75 768 GLY A N 1
ATOM 5332 C CA . GLY A 1 768 ? 29.017 -43.254 -79.574 1.00 42.75 768 GLY A CA 1
ATOM 5333 C C . GLY A 1 768 ? 27.891 -42.456 -80.255 1.00 42.75 768 GLY A C 1
ATOM 5334 O O . GLY A 1 768 ? 27.025 -41.880 -79.599 1.00 42.75 768 GLY A O 1
ATOM 5335 N N . ASP A 1 769 ? 27.919 -42.502 -81.592 1.00 46.84 769 ASP A N 1
ATOM 5336 C CA . ASP A 1 769 ? 27.259 -41.682 -82.635 1.00 46.84 769 ASP A CA 1
ATOM 5337 C C . ASP A 1 769 ? 25.716 -41.491 -82.606 1.00 46.84 769 ASP A C 1
ATOM 5339 O O . ASP A 1 769 ? 25.098 -41.200 -83.629 1.00 46.84 769 ASP A O 1
ATOM 5343 N N . GLN A 1 770 ? 25.037 -41.636 -81.464 1.00 44.84 770 GLN A N 1
ATOM 5344 C CA . GLN A 1 770 ? 23.574 -41.469 -81.362 1.00 44.84 770 GLN A CA 1
ATOM 5345 C C . GLN A 1 770 ? 23.085 -40.707 -80.109 1.00 44.84 770 GLN A C 1
ATOM 5347 O O . GLN A 1 770 ? 21.880 -40.516 -79.944 1.00 44.84 770 GLN A O 1
ATOM 5352 N N . ALA A 1 771 ? 23.961 -40.228 -79.218 1.00 46.34 771 ALA A N 1
ATOM 5353 C CA . ALA A 1 771 ? 23.536 -39.548 -77.986 1.00 46.34 771 ALA A CA 1
ATOM 5354 C C . ALA A 1 771 ? 23.367 -38.022 -78.167 1.00 46.34 771 ALA A C 1
ATOM 5356 O O . ALA A 1 771 ? 24.203 -37.229 -77.744 1.00 46.34 771 ALA A O 1
ATOM 5357 N N . THR A 1 772 ? 22.255 -37.580 -78.760 1.00 50.69 772 THR A N 1
ATOM 5358 C CA . THR A 1 772 ? 21.921 -36.148 -78.961 1.00 50.69 772 THR A CA 1
ATOM 5359 C C . THR A 1 772 ? 21.421 -35.409 -77.705 1.00 50.69 772 THR A C 1
ATOM 5361 O O . THR A 1 772 ? 20.868 -34.317 -77.816 1.00 50.69 772 THR A O 1
ATOM 5364 N N . ARG A 1 773 ? 21.593 -35.955 -76.490 1.00 54.69 773 ARG A N 1
ATOM 5365 C CA . ARG A 1 773 ? 21.182 -35.295 -75.231 1.00 54.69 773 ARG A CA 1
ATOM 5366 C C . ARG A 1 773 ? 22.136 -35.623 -74.081 1.00 54.69 773 ARG A C 1
ATOM 5368 O O . ARG A 1 773 ? 21.853 -36.530 -73.303 1.00 54.69 773 ARG A O 1
ATOM 5375 N N . ARG A 1 774 ? 23.242 -34.881 -73.961 1.00 65.19 774 ARG A N 1
ATOM 5376 C CA . ARG A 1 774 ? 24.100 -34.930 -72.765 1.00 65.19 774 ARG A CA 1
ATOM 5377 C C . ARG A 1 774 ? 23.344 -34.294 -71.605 1.00 65.19 774 ARG A C 1
ATOM 5379 O O . ARG A 1 774 ? 22.822 -33.188 -71.747 1.00 65.19 774 ARG A O 1
ATOM 5386 N N . ARG A 1 775 ? 23.249 -34.996 -70.477 1.00 74.75 775 ARG A N 1
ATOM 5387 C CA . ARG A 1 775 ? 22.676 -34.443 -69.246 1.00 74.75 775 ARG A CA 1
ATOM 5388 C C . ARG A 1 775 ? 23.794 -34.213 -68.254 1.00 74.75 775 ARG A C 1
ATOM 5390 O O . ARG A 1 775 ? 24.764 -34.967 -68.205 1.00 74.75 775 ARG A O 1
ATOM 5397 N N . SER A 1 776 ? 23.662 -33.158 -67.465 1.00 84.69 776 SER A N 1
ATOM 5398 C CA . SER A 1 776 ? 24.615 -32.891 -66.404 1.00 84.69 776 SER A CA 1
ATOM 5399 C C . SER A 1 776 ? 23.909 -32.460 -65.132 1.00 84.69 776 SER A C 1
ATOM 5401 O O . SER A 1 776 ? 22.828 -31.873 -65.174 1.00 84.69 776 SER A O 1
ATOM 5403 N N . ALA A 1 777 ? 24.530 -32.768 -64.002 1.00 90.31 777 ALA A N 1
ATOM 5404 C CA . ALA A 1 777 ? 24.140 -32.277 -62.695 1.00 90.31 777 ALA A CA 1
ATOM 5405 C C . ALA A 1 777 ? 25.376 -31.702 -62.016 1.00 90.31 777 ALA A C 1
ATOM 5407 O O . ALA A 1 777 ? 26.471 -32.257 -62.124 1.00 90.31 777 ALA A O 1
ATOM 5408 N N . TRP A 1 778 ? 25.207 -30.592 -61.318 1.00 92.50 778 TRP A N 1
ATOM 5409 C CA . TRP A 1 778 ? 26.279 -29.924 -60.603 1.00 92.50 778 TRP A CA 1
ATOM 5410 C C . TRP A 1 778 ? 25.830 -29.542 -59.199 1.00 92.50 778 TRP A C 1
ATOM 5412 O O . TRP A 1 778 ? 24.649 -29.316 -58.932 1.00 92.50 778 TRP A O 1
ATOM 5422 N N . LEU A 1 779 ? 26.804 -29.485 -58.300 1.00 95.62 779 LEU A N 1
ATOM 5423 C CA . LEU A 1 779 ? 26.632 -29.086 -56.914 1.00 95.62 779 LEU A CA 1
ATOM 5424 C C . LEU A 1 779 ? 27.839 -28.254 -56.496 1.00 95.62 779 LEU A C 1
ATOM 5426 O O . LEU A 1 779 ? 28.977 -28.627 -56.782 1.00 95.62 779 LEU A O 1
ATOM 5430 N N . ARG A 1 780 ? 27.602 -27.153 -55.788 1.00 95.25 780 ARG A N 1
ATOM 5431 C CA . ARG A 1 780 ? 28.651 -26.319 -55.206 1.00 95.25 780 ARG A CA 1
ATOM 5432 C C . ARG A 1 780 ? 28.320 -25.883 -53.789 1.00 95.25 780 ARG A C 1
ATOM 5434 O O . ARG A 1 780 ? 27.159 -25.678 -53.435 1.00 95.25 780 ARG A O 1
ATOM 5441 N N . MET A 1 781 ? 29.374 -25.696 -53.008 1.00 97.25 781 MET A N 1
ATOM 5442 C CA . MET A 1 781 ? 29.339 -25.148 -51.659 1.00 97.25 781 MET A CA 1
ATOM 5443 C C . MET A 1 781 ? 30.189 -23.883 -51.599 1.00 97.25 781 MET A C 1
ATOM 5445 O O . MET A 1 781 ? 31.274 -23.826 -52.186 1.00 97.25 781 MET A O 1
ATOM 5449 N N . VAL A 1 782 ? 29.700 -22.877 -50.878 1.00 97.12 782 VAL A N 1
ATOM 5450 C CA . VAL A 1 782 ? 30.378 -21.591 -50.696 1.00 97.12 782 VAL A CA 1
ATOM 5451 C C . VAL A 1 782 ? 30.417 -21.247 -49.213 1.00 97.12 782 VAL A C 1
ATOM 5453 O O . VAL A 1 782 ? 29.372 -21.185 -48.571 1.00 97.12 782 VAL A O 1
ATOM 5456 N N . GLY A 1 783 ? 31.615 -20.992 -48.693 1.00 97.44 783 GLY A N 1
ATOM 5457 C CA . GLY A 1 783 ? 31.824 -20.272 -47.437 1.00 97.44 783 GLY A CA 1
ATOM 5458 C C . GLY A 1 783 ? 32.276 -18.847 -47.741 1.00 97.44 783 GLY A C 1
ATOM 5459 O O . GLY A 1 783 ? 33.146 -18.653 -48.593 1.00 97.44 783 GLY A O 1
ATOM 5460 N N . ARG A 1 784 ? 31.678 -17.850 -47.088 1.00 97.06 784 ARG A N 1
ATOM 5461 C CA . ARG A 1 784 ? 32.019 -16.430 -47.245 1.00 97.06 784 ARG A CA 1
ATOM 5462 C C . ARG A 1 784 ? 32.073 -15.767 -45.872 1.00 97.06 784 ARG A C 1
ATOM 5464 O O . ARG A 1 784 ? 31.192 -15.988 -45.052 1.00 97.06 784 ARG A O 1
ATOM 5471 N N . TRP A 1 785 ? 33.101 -14.962 -45.654 1.00 97.81 785 TRP A N 1
ATOM 5472 C CA . TRP A 1 785 ? 33.324 -14.167 -44.451 1.00 97.81 785 TRP A CA 1
ATOM 5473 C C . TRP A 1 785 ? 33.437 -12.715 -44.874 1.00 97.81 785 TRP A C 1
ATOM 5475 O O . TRP A 1 785 ? 34.224 -12.409 -45.769 1.00 97.81 785 TRP A O 1
ATOM 5485 N N . GLU A 1 786 ? 32.657 -11.840 -44.260 1.00 95.38 786 GLU A N 1
ATOM 5486 C CA . GLU A 1 786 ? 32.478 -10.469 -44.724 1.00 95.38 786 GLU A CA 1
ATOM 5487 C C . GLU A 1 786 ? 32.493 -9.488 -43.554 1.00 95.38 786 GLU A C 1
ATOM 5489 O O . GLU A 1 786 ? 31.967 -9.773 -42.477 1.00 95.38 786 GLU A O 1
ATOM 5494 N N . GLN A 1 787 ? 33.109 -8.331 -43.762 1.00 95.44 787 GLN A N 1
ATOM 5495 C CA . GLN A 1 787 ? 33.106 -7.216 -42.830 1.00 95.44 787 GLN A CA 1
ATOM 5496 C C . GLN A 1 787 ? 32.793 -5.930 -43.589 1.00 95.44 787 GLN A C 1
ATOM 5498 O O . GLN A 1 787 ? 33.386 -5.672 -44.634 1.00 95.44 787 GLN A O 1
ATOM 5503 N N . ALA A 1 788 ? 31.883 -5.132 -43.038 1.00 93.00 788 ALA A N 1
ATOM 5504 C CA . ALA A 1 788 ? 31.450 -3.846 -43.571 1.00 93.00 788 ALA A CA 1
ATOM 5505 C C . ALA A 1 788 ? 31.219 -2.858 -42.416 1.00 93.00 788 ALA A C 1
ATOM 5507 O O . ALA A 1 788 ? 31.001 -3.273 -41.274 1.00 93.00 788 ALA A O 1
ATOM 5508 N N . GLY A 1 789 ? 31.250 -1.556 -42.684 1.00 91.12 789 GLY A N 1
ATOM 5509 C CA . GLY A 1 789 ? 30.983 -0.539 -41.667 1.00 91.12 789 GLY A CA 1
ATOM 5510 C C . GLY A 1 789 ? 30.654 0.818 -42.267 1.00 91.12 789 GLY A C 1
ATOM 5511 O O . GLY A 1 789 ? 30.733 0.996 -43.472 1.00 91.12 789 GLY A O 1
ATOM 5512 N N . SER A 1 790 ? 30.247 1.781 -41.448 1.00 88.94 790 SER A N 1
ATOM 5513 C CA . SER A 1 790 ? 30.037 3.161 -41.891 1.00 88.94 790 SER A CA 1
ATOM 5514 C C . SER A 1 790 ? 31.355 3.948 -41.890 1.00 88.94 790 SER A C 1
ATOM 5516 O O . SER A 1 790 ? 32.285 3.640 -41.147 1.00 88.94 790 SER A O 1
ATOM 5518 N N . ARG A 1 791 ? 31.447 5.011 -42.702 1.00 80.69 791 ARG A N 1
ATOM 5519 C CA . ARG A 1 791 ? 32.666 5.846 -42.814 1.00 80.69 791 ARG A CA 1
ATOM 5520 C C . ARG A 1 791 ? 33.097 6.519 -41.506 1.00 80.69 791 ARG A C 1
ATOM 5522 O O . ARG A 1 791 ? 34.281 6.769 -41.322 1.00 80.69 791 ARG A O 1
ATOM 5529 N N . ASN A 1 792 ? 32.143 6.821 -40.630 1.00 81.31 792 ASN A N 1
ATOM 5530 C CA . ASN A 1 792 ? 32.340 7.452 -39.321 1.00 81.31 792 ASN A CA 1
ATOM 5531 C C . ASN A 1 792 ? 32.418 6.441 -38.159 1.00 81.31 792 ASN A C 1
ATOM 5533 O O . ASN A 1 792 ? 32.386 6.833 -36.994 1.00 81.31 792 ASN A O 1
ATOM 5537 N N . ASP A 1 793 ? 32.503 5.142 -38.470 1.00 83.94 793 ASP A N 1
ATOM 5538 C CA . ASP A 1 793 ? 32.581 4.050 -37.489 1.00 83.94 793 ASP A CA 1
ATOM 5539 C C . ASP A 1 793 ? 31.383 3.991 -36.517 1.00 83.94 793 ASP A C 1
ATOM 5541 O O . ASP A 1 793 ? 31.460 3.422 -35.432 1.00 83.94 793 ASP A O 1
ATOM 5545 N N . ASN A 1 794 ? 30.240 4.576 -36.894 1.00 87.19 794 ASN A N 1
ATOM 5546 C CA . ASN A 1 794 ? 29.018 4.519 -36.091 1.00 87.19 794 ASN A CA 1
ATOM 5547 C C . ASN A 1 794 ? 28.392 3.122 -36.091 1.00 87.19 794 ASN A C 1
ATOM 5549 O O . ASN A 1 794 ? 27.731 2.758 -35.120 1.00 87.19 794 ASN A O 1
ATOM 5553 N N . ILE A 1 795 ? 28.550 2.358 -37.175 1.00 91.25 795 ILE A N 1
ATOM 5554 C CA . ILE A 1 795 ? 27.999 1.008 -37.321 1.00 91.25 795 ILE A CA 1
ATOM 5555 C C . ILE A 1 795 ? 29.039 0.128 -38.003 1.00 91.25 795 ILE A C 1
ATOM 5557 O O . ILE A 1 795 ? 29.597 0.506 -39.031 1.00 91.25 795 ILE A O 1
ATOM 5561 N N . SER A 1 796 ? 29.250 -1.078 -37.486 1.00 93.12 796 SER A N 1
ATOM 5562 C CA . SER A 1 796 ? 30.005 -2.118 -38.181 1.00 93.12 796 SER A CA 1
ATOM 5563 C C . SER A 1 796 ? 29.303 -3.464 -38.091 1.00 93.12 796 SER A C 1
ATOM 5565 O O . SER A 1 796 ? 28.598 -3.768 -37.129 1.00 93.12 796 SER A O 1
ATOM 5567 N N . VAL A 1 797 ? 29.483 -4.279 -39.123 1.00 95.31 797 VAL A N 1
ATOM 5568 C CA . VAL A 1 797 ? 28.876 -5.599 -39.251 1.00 95.31 797 VAL A CA 1
ATOM 5569 C C . VAL A 1 797 ? 29.951 -6.588 -39.661 1.00 95.31 797 VAL A C 1
ATOM 5571 O O . VAL A 1 797 ? 30.732 -6.344 -40.581 1.00 95.31 797 VAL A O 1
ATOM 5574 N N . ARG A 1 798 ? 29.965 -7.736 -38.989 1.00 96.50 798 ARG A N 1
ATOM 5575 C CA . ARG A 1 798 ? 30.722 -8.912 -39.414 1.00 96.50 798 ARG A CA 1
ATOM 5576 C C . ARG A 1 798 ? 29.760 -10.050 -39.697 1.00 96.50 798 ARG A C 1
ATOM 5578 O O . ARG A 1 798 ? 28.885 -10.298 -38.876 1.00 96.50 798 ARG A O 1
ATOM 5585 N N . SER A 1 799 ? 29.955 -10.748 -40.805 1.00 97.50 799 SER A N 1
ATOM 5586 C CA . SER A 1 799 ? 29.025 -11.760 -41.292 1.00 97.50 799 SER A CA 1
ATOM 5587 C C . SER A 1 799 ? 29.734 -13.020 -41.766 1.00 97.50 799 SER A C 1
ATOM 5589 O O . SER A 1 799 ? 30.768 -12.959 -42.430 1.00 97.50 799 SER A O 1
ATOM 5591 N N . ASP A 1 800 ? 29.118 -14.159 -41.474 1.00 97.62 800 ASP A N 1
ATOM 5592 C CA . ASP A 1 800 ? 29.524 -15.487 -41.915 1.00 97.62 800 ASP A CA 1
ATOM 5593 C C . ASP A 1 800 ? 28.384 -16.099 -42.733 1.00 97.62 800 ASP A C 1
ATOM 5595 O O . ASP A 1 800 ? 27.248 -16.194 -42.263 1.00 97.62 800 ASP A O 1
ATOM 5599 N N . ILE A 1 801 ? 28.676 -16.525 -43.960 1.00 97.75 801 ILE A N 1
ATOM 5600 C CA . ILE A 1 801 ? 27.680 -17.016 -44.911 1.00 97.75 801 ILE A CA 1
ATOM 5601 C C . ILE A 1 801 ? 28.087 -18.395 -45.418 1.00 97.75 801 ILE A C 1
ATOM 5603 O O . ILE A 1 801 ? 29.214 -18.614 -45.865 1.00 97.75 801 ILE A O 1
ATOM 5607 N N . PHE A 1 802 ? 27.128 -19.314 -45.404 1.00 98.00 802 PHE A N 1
ATOM 5608 C CA . PHE A 1 802 ? 27.230 -20.624 -46.029 1.00 98.00 802 PHE A CA 1
ATOM 5609 C C . PHE A 1 802 ? 26.146 -20.775 -47.094 1.00 98.00 802 PHE A C 1
ATOM 5611 O O . PHE A 1 802 ? 24.991 -20.424 -46.860 1.00 98.00 802 PHE A O 1
ATOM 5618 N N . MET A 1 803 ? 26.496 -21.334 -48.249 1.00 97.25 803 MET A N 1
ATOM 5619 C CA . MET A 1 803 ? 25.548 -21.632 -49.319 1.00 97.25 803 MET A CA 1
ATOM 5620 C C . MET A 1 803 ? 25.804 -23.016 -49.904 1.00 97.25 803 MET A C 1
ATOM 5622 O O . MET A 1 803 ? 26.950 -23.391 -50.156 1.00 97.25 803 MET A O 1
ATOM 5626 N N . LEU A 1 804 ? 24.717 -23.724 -50.194 1.00 97.56 804 LEU A N 1
ATOM 5627 C CA . LEU A 1 804 ? 24.679 -24.915 -51.027 1.00 97.56 804 LEU A CA 1
ATOM 5628 C C . LEU A 1 804 ? 23.815 -24.616 -52.254 1.00 97.56 804 LEU A C 1
ATOM 5630 O O . LEU A 1 804 ? 22.648 -24.254 -52.122 1.00 97.56 804 LEU A O 1
ATOM 5634 N N . GLN A 1 805 ? 24.376 -24.778 -53.447 1.00 97.00 805 GLN A N 1
ATOM 5635 C CA . GLN A 1 805 ? 23.650 -24.582 -54.697 1.00 97.00 805 GLN A CA 1
ATOM 5636 C C . GLN A 1 805 ? 23.854 -25.781 -55.609 1.00 97.00 805 GLN A C 1
ATOM 5638 O O . GLN A 1 805 ? 24.976 -26.262 -55.753 1.00 97.00 805 GLN A O 1
ATOM 5643 N N . GLY A 1 806 ? 22.791 -26.246 -56.251 1.00 95.62 806 GLY A N 1
ATOM 5644 C CA . GLY A 1 806 ? 22.872 -27.326 -57.223 1.00 95.62 806 GLY A CA 1
ATOM 5645 C C . GLY A 1 806 ? 21.883 -27.144 -58.357 1.00 95.62 806 GLY A C 1
ATOM 5646 O O . GLY A 1 806 ? 20.913 -26.395 -58.252 1.00 95.62 806 GLY A O 1
ATOM 5647 N N . GLY A 1 807 ? 22.127 -27.837 -59.456 1.00 94.31 807 GLY A N 1
ATOM 5648 C CA . GLY A 1 807 ? 21.286 -27.748 -60.636 1.00 94.31 807 GLY A CA 1
ATOM 5649 C C . GLY A 1 807 ? 21.655 -28.786 -61.675 1.00 94.31 807 GLY A C 1
ATOM 5650 O O . GLY A 1 807 ? 22.542 -29.613 -61.468 1.00 94.31 807 GLY A O 1
ATOM 5651 N N . GLY A 1 808 ? 20.967 -28.744 -62.808 1.00 90.69 808 GLY A N 1
ATOM 5652 C CA . GLY A 1 808 ? 21.257 -29.640 -63.917 1.00 90.69 808 GLY A CA 1
ATOM 5653 C C . GLY A 1 808 ? 20.783 -29.098 -65.251 1.00 90.69 808 GLY A C 1
ATOM 5654 O O . GLY A 1 808 ? 19.850 -28.292 -65.304 1.00 90.69 808 GLY A O 1
ATOM 5655 N N . ASP A 1 809 ? 21.466 -29.520 -66.310 1.00 86.88 809 ASP A N 1
ATOM 5656 C CA . ASP A 1 809 ? 21.123 -29.168 -67.684 1.00 86.88 809 ASP A CA 1
ATOM 5657 C C . ASP A 1 809 ? 19.921 -30.023 -68.116 1.00 86.88 809 ASP A C 1
ATOM 5659 O O . ASP A 1 809 ? 19.955 -31.256 -68.059 1.00 86.88 809 ASP A O 1
ATOM 5663 N N . LEU A 1 810 ? 18.841 -29.370 -68.540 1.00 84.19 810 LEU A N 1
ATOM 5664 C CA . LEU A 1 810 ? 17.621 -30.017 -69.022 1.00 84.19 810 LEU A CA 1
ATOM 5665 C C . LEU A 1 810 ? 17.678 -30.290 -70.524 1.00 84.19 810 LEU A C 1
ATOM 5667 O O . LEU A 1 810 ? 17.187 -31.323 -70.989 1.00 84.19 810 LEU A O 1
ATOM 5671 N N . ALA A 1 811 ? 18.245 -29.352 -71.281 1.00 83.50 811 ALA A N 1
ATOM 5672 C CA . ALA A 1 811 ? 18.293 -29.412 -72.731 1.00 83.50 811 ALA A CA 1
ATOM 5673 C C . ALA A 1 811 ? 19.506 -28.663 -73.286 1.00 83.50 811 ALA A C 1
ATOM 5675 O O . ALA A 1 811 ? 19.990 -27.697 -72.696 1.00 83.50 811 ALA A O 1
ATOM 5676 N N . GLN A 1 812 ? 19.967 -29.126 -74.444 1.00 82.75 812 GLN A N 1
ATOM 5677 C CA . GLN A 1 812 ? 21.049 -28.518 -75.203 1.00 82.75 812 GLN A CA 1
ATOM 5678 C C . GLN A 1 812 ? 20.628 -28.422 -76.670 1.00 82.75 812 GLN A C 1
ATOM 5680 O O . GLN A 1 812 ? 20.048 -29.369 -77.207 1.00 82.75 812 GLN A O 1
ATOM 5685 N N . TRP A 1 813 ? 20.932 -27.302 -77.322 1.00 82.56 813 TRP A N 1
ATOM 5686 C CA . TRP A 1 813 ? 20.652 -27.088 -78.743 1.00 82.56 813 TRP A CA 1
ATOM 5687 C C . TRP A 1 813 ? 21.868 -26.528 -79.459 1.00 82.56 813 TRP A C 1
ATOM 5689 O O . TRP A 1 813 ? 22.590 -25.696 -78.917 1.00 82.56 813 TRP A O 1
ATOM 5699 N N . GLN A 1 814 ? 22.065 -26.943 -80.705 1.00 84.19 814 GLN A N 1
ATOM 5700 C CA . GLN A 1 814 ? 22.996 -26.272 -81.600 1.00 84.19 814 GLN A CA 1
ATOM 5701 C C . GLN A 1 814 ? 22.405 -24.937 -82.055 1.00 84.19 814 GLN A C 1
ATOM 5703 O O . GLN A 1 814 ? 21.274 -24.894 -82.537 1.00 84.19 814 GLN A O 1
ATOM 5708 N N . VAL A 1 815 ? 23.164 -23.852 -81.890 1.00 79.56 815 VAL A N 1
ATOM 5709 C CA . VAL A 1 815 ? 22.715 -22.488 -82.203 1.00 79.56 815 VAL A CA 1
ATOM 5710 C C . VAL A 1 815 ? 23.858 -21.704 -82.846 1.00 79.56 815 VAL A C 1
ATOM 5712 O O . VAL A 1 815 ? 24.911 -21.528 -82.232 1.00 79.56 815 VAL A O 1
ATOM 5715 N N . GLY A 1 816 ? 23.632 -21.198 -84.063 1.00 80.00 816 GLY A N 1
ATOM 5716 C CA . GLY A 1 816 ? 24.602 -20.401 -84.822 1.00 80.00 816 GLY A CA 1
ATOM 5717 C C . GLY A 1 816 ? 25.528 -21.252 -85.698 1.00 80.00 816 GLY A C 1
ATOM 5718 O O . GLY A 1 816 ? 25.205 -21.515 -86.852 1.00 80.00 816 GLY A O 1
ATOM 5719 N N . THR A 1 817 ? 26.684 -21.649 -85.161 1.00 76.25 817 THR A N 1
ATOM 5720 C CA . THR A 1 817 ? 27.751 -22.409 -85.849 1.00 76.25 817 THR A CA 1
ATOM 5721 C C . THR A 1 817 ? 27.640 -23.923 -85.605 1.00 76.25 817 THR A C 1
ATOM 5723 O O . THR A 1 817 ? 26.863 -24.364 -84.758 1.00 76.25 817 THR A O 1
ATOM 5726 N N . GLU A 1 818 ? 28.427 -24.742 -86.320 1.00 76.69 818 GLU A N 1
ATOM 5727 C CA . GLU A 1 818 ? 28.512 -26.198 -86.070 1.00 76.69 818 GLU A CA 1
ATOM 5728 C C . GLU A 1 818 ? 28.942 -26.532 -84.634 1.00 76.69 818 GLU A C 1
ATOM 5730 O O . GLU A 1 818 ? 28.393 -27.450 -84.021 1.00 76.69 818 GLU A O 1
ATOM 5735 N N . ASP A 1 819 ? 29.835 -25.722 -84.063 1.00 77.75 819 ASP A N 1
ATOM 5736 C CA . ASP A 1 819 ? 30.351 -25.884 -82.700 1.00 77.75 819 ASP A CA 1
ATOM 5737 C C . ASP A 1 819 ? 29.551 -25.113 -81.635 1.00 77.75 819 ASP A C 1
ATOM 5739 O O . ASP A 1 819 ? 29.801 -25.272 -80.439 1.00 77.75 819 ASP A O 1
ATOM 5743 N N . GLY A 1 820 ? 28.597 -24.272 -82.045 1.00 82.94 820 GLY A N 1
ATOM 5744 C CA . GLY A 1 820 ? 27.827 -23.420 -81.142 1.00 82.94 820 GLY A CA 1
ATOM 5745 C C . GLY A 1 820 ? 26.764 -24.211 -80.387 1.00 82.94 820 GLY A C 1
ATOM 5746 O O . GLY A 1 820 ? 26.010 -24.980 -80.995 1.00 82.94 820 GLY A O 1
ATOM 5747 N N . ARG A 1 821 ? 26.672 -24.043 -79.064 1.00 86.50 821 ARG A N 1
ATOM 5748 C CA . ARG A 1 821 ? 25.685 -24.752 -78.228 1.00 86.50 821 ARG A CA 1
ATOM 5749 C C . ARG A 1 821 ? 25.066 -23.842 -77.176 1.00 86.50 821 ARG A C 1
ATOM 5751 O O . ARG A 1 821 ? 25.771 -23.094 -76.506 1.00 86.50 821 ARG A O 1
ATOM 5758 N N . LEU A 1 822 ? 23.746 -23.942 -77.027 1.00 87.69 822 LEU A N 1
ATOM 5759 C CA . LEU A 1 822 ? 22.943 -23.346 -75.962 1.00 87.69 822 LEU A CA 1
ATOM 5760 C C . LEU A 1 822 ? 22.541 -24.437 -74.966 1.00 87.69 822 LEU A C 1
ATOM 5762 O O . LEU A 1 822 ? 21.925 -25.422 -75.363 1.00 87.69 822 LEU A O 1
ATOM 5766 N N . HIS A 1 823 ? 22.837 -24.227 -73.690 1.00 89.12 823 HIS A N 1
ATOM 5767 C CA . HIS A 1 823 ? 22.462 -25.071 -72.557 1.00 89.12 823 HIS A CA 1
ATOM 5768 C C . HIS A 1 823 ? 21.332 -24.394 -71.796 1.00 89.12 823 HIS A C 1
ATOM 5770 O O . HIS A 1 823 ? 21.430 -23.203 -71.527 1.00 89.12 823 HIS A O 1
ATOM 5776 N N . LEU A 1 824 ? 20.286 -25.129 -71.429 1.00 90.75 824 LEU A N 1
ATOM 5777 C CA . LEU A 1 824 ? 19.207 -24.655 -70.558 1.00 90.75 824 LEU A CA 1
ATOM 5778 C C . LEU A 1 824 ? 19.093 -25.582 -69.357 1.00 90.75 824 LEU A C 1
ATOM 5780 O O . LEU A 1 824 ? 19.014 -26.800 -69.528 1.00 90.75 824 LEU A O 1
ATOM 5784 N N . GLY A 1 825 ? 19.010 -25.016 -68.158 1.00 93.00 825 GLY A N 1
ATOM 5785 C CA . GLY A 1 825 ? 18.897 -25.795 -66.935 1.00 93.00 825 GLY A CA 1
ATOM 5786 C C . GLY A 1 825 ? 18.117 -25.119 -65.817 1.00 93.00 825 GLY A C 1
ATOM 5787 O O . GLY A 1 825 ? 17.717 -23.958 -65.901 1.00 93.00 825 GLY A O 1
ATOM 5788 N N . VAL A 1 826 ? 17.895 -25.901 -64.765 1.00 96.19 826 VAL A N 1
ATOM 5789 C CA . VAL A 1 826 ? 17.262 -25.483 -63.507 1.00 96.19 826 VAL A CA 1
ATOM 5790 C C . VAL A 1 826 ? 18.289 -25.502 -62.387 1.00 96.19 826 VAL A C 1
ATOM 5792 O O . VAL A 1 826 ? 19.235 -26.296 -62.411 1.00 96.19 826 VAL A O 1
ATOM 5795 N N . MET A 1 827 ? 18.086 -24.657 -61.385 1.00 96.31 827 MET A N 1
ATOM 5796 C CA . MET A 1 827 ? 18.919 -24.597 -60.192 1.00 96.31 827 MET A CA 1
ATOM 5797 C C . MET A 1 827 ? 18.092 -24.333 -58.938 1.00 96.31 827 MET A C 1
ATOM 5799 O O . MET A 1 827 ? 17.046 -23.688 -58.984 1.00 96.31 827 MET A O 1
ATOM 5803 N N . GLY A 1 828 ? 18.588 -24.836 -57.815 1.00 97.12 828 GLY A N 1
ATOM 5804 C CA . GLY A 1 828 ? 18.072 -24.569 -56.485 1.00 97.12 828 GLY A CA 1
ATOM 5805 C C . GLY A 1 828 ? 19.208 -24.181 -55.548 1.00 97.12 828 GLY A C 1
ATOM 5806 O O . GLY A 1 828 ? 20.321 -24.708 -55.646 1.00 97.12 828 GLY A O 1
ATOM 5807 N N . THR A 1 829 ? 18.917 -23.264 -54.635 1.00 96.69 829 THR A N 1
ATOM 5808 C CA . THR A 1 829 ? 19.891 -22.721 -53.689 1.00 96.69 829 THR A CA 1
ATOM 5809 C C . THR A 1 829 ? 19.319 -22.741 -52.281 1.00 96.69 829 THR A C 1
ATOM 5811 O O . THR A 1 829 ? 18.166 -22.376 -52.069 1.00 96.69 829 THR A O 1
ATOM 5814 N N . TYR A 1 830 ? 20.147 -23.118 -51.314 1.00 98.06 830 TYR A N 1
ATOM 5815 C CA . TYR A 1 830 ? 19.939 -22.851 -49.898 1.00 98.06 830 TYR A CA 1
ATOM 5816 C C . TYR A 1 830 ? 21.127 -22.045 -49.382 1.00 98.06 830 TYR A C 1
ATOM 5818 O O . TYR A 1 830 ? 22.278 -22.352 -49.703 1.00 98.06 830 TYR A O 1
ATOM 5826 N N . GLY A 1 831 ? 20.868 -21.034 -48.564 1.00 97.50 831 GLY A N 1
ATOM 5827 C CA . GLY A 1 831 ? 21.921 -20.280 -47.905 1.00 97.50 831 GLY A CA 1
ATOM 5828 C C . GLY A 1 831 ? 21.519 -19.814 -46.520 1.00 97.50 831 GLY A C 1
ATOM 5829 O O . GLY A 1 831 ? 20.343 -19.658 -46.207 1.00 97.50 831 GLY A O 1
ATOM 5830 N N . ARG A 1 832 ? 22.528 -19.607 -45.682 1.00 98.12 832 ARG A N 1
ATOM 5831 C CA . ARG A 1 832 ? 22.379 -19.039 -44.349 1.00 98.12 832 ARG A CA 1
ATOM 5832 C C . ARG A 1 832 ? 23.455 -17.993 -44.122 1.00 98.12 832 ARG A C 1
ATOM 5834 O O . ARG A 1 832 ? 24.623 -18.276 -44.387 1.00 98.12 832 ARG A O 1
ATOM 5841 N N . SER A 1 833 ? 23.076 -16.853 -43.557 1.00 97.75 833 SER A N 1
ATOM 5842 C CA . SER A 1 833 ? 24.006 -15.893 -42.966 1.00 97.75 833 SER A CA 1
ATOM 5843 C C . SER A 1 833 ? 23.780 -15.772 -41.461 1.00 97.75 833 SER A C 1
ATOM 5845 O O . SER A 1 833 ? 22.649 -15.850 -40.981 1.00 97.75 833 SER A O 1
ATOM 5847 N N . ASN A 1 834 ? 24.868 -15.588 -40.719 1.00 97.94 834 ASN A N 1
ATOM 5848 C CA . ASN A 1 834 ? 24.839 -15.054 -39.364 1.00 97.94 834 ASN A CA 1
ATOM 5849 C C . ASN A 1 834 ? 25.704 -13.796 -39.344 1.00 97.94 834 ASN A C 1
ATOM 5851 O O . ASN A 1 834 ? 26.817 -13.808 -39.867 1.00 97.94 834 ASN A O 1
ATOM 5855 N N . SER A 1 835 ? 25.206 -12.740 -38.723 1.00 97.25 835 SER A N 1
ATOM 5856 C CA . SER A 1 835 ? 25.863 -11.441 -38.665 1.00 97.25 835 SER A CA 1
ATOM 5857 C C . SER A 1 835 ? 25.896 -10.933 -37.233 1.00 97.25 835 SER A C 1
ATOM 5859 O O . SER A 1 835 ? 24.944 -11.132 -36.488 1.00 97.25 835 SER A O 1
ATOM 5861 N N . THR A 1 836 ? 26.964 -10.241 -36.853 1.00 97.19 836 THR A N 1
ATOM 5862 C CA . THR A 1 836 ? 27.066 -9.495 -35.596 1.00 97.19 836 THR A CA 1
ATOM 5863 C C . THR A 1 836 ? 27.226 -8.017 -35.926 1.00 97.19 836 THR A C 1
ATOM 5865 O O . THR A 1 836 ? 28.252 -7.610 -36.479 1.00 97.19 836 THR A O 1
ATOM 5868 N N . GLY A 1 837 ? 26.209 -7.230 -35.588 1.00 94.56 837 GLY A N 1
ATOM 5869 C CA . GLY A 1 837 ? 26.211 -5.775 -35.632 1.00 94.56 837 GLY A CA 1
ATOM 5870 C C . GLY A 1 837 ? 26.801 -5.179 -34.355 1.00 94.56 837 GLY A C 1
ATOM 5871 O O . GLY A 1 837 ? 26.560 -5.668 -33.248 1.00 94.56 837 GLY A O 1
ATOM 5872 N N . ARG A 1 838 ? 27.582 -4.115 -34.526 1.00 93.38 838 ARG A N 1
ATOM 5873 C CA . ARG A 1 838 ? 28.160 -3.283 -33.468 1.00 93.38 838 ARG A CA 1
ATOM 5874 C C . ARG A 1 838 ? 27.888 -1.819 -33.772 1.00 93.38 838 ARG A C 1
ATOM 5876 O O . ARG A 1 838 ? 27.814 -1.438 -34.940 1.00 93.38 838 ARG A O 1
ATOM 5883 N N . ALA A 1 839 ? 27.792 -1.020 -32.720 1.00 90.19 839 ALA A N 1
ATOM 5884 C CA . ALA A 1 839 ? 27.718 0.428 -32.817 1.00 90.19 839 ALA A CA 1
ATOM 5885 C C . ALA A 1 839 ? 28.998 1.082 -32.276 1.00 90.19 839 ALA A C 1
ATOM 5887 O O . ALA A 1 839 ? 29.659 0.531 -31.393 1.00 90.19 839 ALA A O 1
ATOM 5888 N N . GLY A 1 840 ? 29.345 2.242 -32.830 1.00 84.75 840 GLY A N 1
ATOM 5889 C CA . GLY A 1 840 ? 30.485 3.059 -32.418 1.00 84.75 840 GLY A CA 1
ATOM 5890 C C . GLY A 1 840 ? 30.268 3.781 -31.086 1.00 84.75 840 GLY A C 1
ATOM 5891 O O . GLY A 1 840 ? 29.298 3.546 -30.367 1.00 84.75 840 GLY A O 1
ATOM 5892 N N . GLY A 1 841 ? 31.189 4.681 -30.738 1.00 78.62 841 GLY A N 1
ATOM 5893 C CA . GLY A 1 841 ? 31.038 5.576 -29.581 1.00 78.62 841 GLY A CA 1
ATOM 5894 C C . GLY A 1 841 ? 31.116 4.905 -28.212 1.00 78.62 841 GLY A C 1
ATOM 5895 O O . GLY A 1 841 ? 30.580 5.423 -27.233 1.00 78.62 841 GLY A O 1
ATOM 5896 N N . GLY A 1 842 ? 31.766 3.740 -28.137 1.00 74.88 842 GLY A N 1
ATOM 5897 C CA . GLY A 1 842 ? 31.927 2.985 -26.895 1.00 74.88 842 GLY A CA 1
ATOM 5898 C C . GLY A 1 842 ? 30.699 2.170 -26.484 1.00 74.88 842 GLY A C 1
ATOM 5899 O O . GLY A 1 842 ? 30.669 1.679 -25.351 1.00 74.88 842 GLY A O 1
ATOM 5900 N N . ASN A 1 843 ? 29.715 1.994 -27.376 1.00 84.31 843 ASN A N 1
ATOM 5901 C CA . ASN A 1 843 ? 28.593 1.093 -27.135 1.00 84.31 843 ASN A CA 1
ATOM 5902 C C . ASN A 1 843 ? 29.099 -0.354 -26.971 1.00 84.31 843 ASN A C 1
ATOM 5904 O O . ASN A 1 843 ? 29.781 -0.893 -27.842 1.00 84.31 843 ASN A O 1
ATOM 5908 N N . LYS A 1 844 ? 28.803 -0.978 -25.826 1.00 85.88 844 LYS A N 1
ATOM 5909 C CA . LYS A 1 844 ? 29.281 -2.331 -25.487 1.00 85.88 844 LYS A CA 1
ATOM 5910 C C . LYS A 1 844 ? 28.296 -3.433 -25.868 1.00 85.88 844 LYS A C 1
ATOM 5912 O O . LYS A 1 844 ? 28.669 -4.606 -25.801 1.00 85.88 844 LYS A O 1
ATOM 5917 N N . VAL A 1 845 ? 27.064 -3.074 -26.220 1.00 90.25 845 VAL A N 1
ATOM 5918 C CA . VAL A 1 845 ? 26.036 -4.040 -26.611 1.00 90.25 845 VAL A CA 1
ATOM 5919 C C . VAL A 1 845 ? 26.201 -4.449 -28.071 1.00 90.25 845 VAL A C 1
ATOM 5921 O O . VAL A 1 845 ? 26.758 -3.718 -28.894 1.00 90.25 845 VAL A O 1
ATOM 5924 N N . HIS A 1 846 ? 25.712 -5.639 -28.392 1.00 93.19 846 HIS A N 1
ATOM 5925 C CA . HIS A 1 846 ? 25.767 -6.215 -29.724 1.00 93.19 846 HIS A CA 1
ATOM 5926 C C . HIS A 1 846 ? 24.362 -6.571 -30.207 1.00 93.19 846 HIS A C 1
ATOM 5928 O O . HIS A 1 846 ? 23.411 -6.703 -29.434 1.00 93.19 846 HIS A O 1
ATOM 5934 N N . ALA A 1 847 ? 24.240 -6.744 -31.518 1.00 95.69 847 ALA A N 1
ATOM 5935 C CA . ALA A 1 847 ? 23.062 -7.341 -32.117 1.00 95.69 847 ALA A CA 1
ATOM 5936 C C . ALA A 1 847 ? 23.471 -8.432 -33.096 1.00 95.69 847 ALA A C 1
ATOM 5938 O O . ALA A 1 847 ? 24.518 -8.351 -33.735 1.00 95.69 847 ALA A O 1
ATOM 5939 N N . HIS A 1 848 ? 22.628 -9.443 -33.245 1.00 96.50 848 HIS A N 1
ATOM 5940 C CA . HIS A 1 848 ? 22.838 -10.543 -34.166 1.00 96.50 848 HIS A CA 1
ATOM 5941 C C . HIS A 1 848 ? 21.764 -10.514 -35.251 1.00 96.50 848 HIS A C 1
ATOM 5943 O O . HIS A 1 848 ? 20.575 -10.435 -34.950 1.00 96.50 848 HIS A O 1
ATOM 5949 N N . GLY A 1 849 ? 22.187 -10.572 -36.509 1.00 96.94 849 GLY A N 1
ATOM 5950 C CA . GLY A 1 849 ? 21.329 -10.760 -37.676 1.00 96.94 849 GLY A CA 1
ATOM 5951 C C . GLY A 1 849 ? 21.425 -12.199 -38.166 1.00 96.94 849 GLY A C 1
ATOM 5952 O O . GLY A 1 849 ? 22.486 -12.824 -38.082 1.00 96.94 849 GLY A O 1
ATOM 5953 N N . LYS A 1 850 ? 20.322 -12.752 -38.657 1.00 97.81 850 LYS A N 1
ATOM 5954 C CA . LYS A 1 850 ? 20.308 -14.068 -39.288 1.00 97.81 850 LYS A CA 1
ATOM 5955 C C . LYS A 1 850 ? 19.362 -14.080 -40.475 1.00 97.81 850 LYS A C 1
ATOM 5957 O O . LYS A 1 850 ? 18.212 -13.673 -40.330 1.00 97.81 850 LYS A O 1
ATOM 5962 N N . VAL A 1 851 ? 19.826 -14.638 -41.591 1.00 97.94 851 VAL A N 1
ATOM 5963 C CA . VAL A 1 851 ? 19.009 -14.895 -42.784 1.00 97.94 851 VAL A CA 1
ATOM 5964 C C . VAL A 1 851 ? 19.089 -16.372 -43.133 1.00 97.94 851 VAL A C 1
ATOM 5966 O O . VAL A 1 851 ? 20.181 -16.913 -43.301 1.00 97.94 851 VAL A O 1
ATOM 5969 N N . ASP A 1 852 ? 17.939 -17.027 -43.258 1.00 98.19 852 ASP A N 1
ATOM 5970 C CA . ASP A 1 852 ? 17.794 -18.360 -43.845 1.00 98.19 852 ASP A CA 1
ATOM 5971 C C . ASP A 1 852 ? 17.080 -18.214 -45.197 1.00 98.19 852 ASP A C 1
ATOM 5973 O O . ASP A 1 852 ? 15.902 -17.869 -45.232 1.00 98.19 852 ASP A O 1
ATOM 5977 N N . GLY A 1 853 ? 17.786 -18.455 -46.302 1.00 97.50 853 GLY A N 1
ATOM 5978 C CA . GLY A 1 853 ? 17.284 -18.234 -47.656 1.00 97.50 853 GLY A CA 1
ATOM 5979 C C . GLY A 1 853 ? 17.155 -19.513 -48.482 1.00 97.50 853 GLY A C 1
ATOM 5980 O O . GLY A 1 853 ? 18.015 -20.398 -48.427 1.00 97.50 853 GLY A O 1
ATOM 5981 N N . TYR A 1 854 ? 16.134 -19.557 -49.332 1.00 97.69 854 TYR A N 1
ATOM 5982 C CA . TYR A 1 854 ? 15.897 -20.608 -50.323 1.00 97.69 854 TYR A CA 1
ATOM 5983 C C . TYR A 1 854 ? 15.585 -19.966 -51.667 1.00 97.69 854 TYR A C 1
ATOM 5985 O O . TYR A 1 854 ? 14.815 -19.015 -51.708 1.00 97.69 854 TYR A O 1
ATOM 5993 N N . ALA A 1 855 ? 16.127 -20.483 -52.767 1.00 97.75 855 ALA A N 1
ATOM 5994 C CA . ALA A 1 855 ? 15.798 -19.985 -54.099 1.00 97.75 855 ALA A CA 1
ATOM 5995 C C . ALA A 1 855 ? 15.657 -21.100 -55.130 1.00 97.75 855 ALA A C 1
ATOM 5997 O O . ALA A 1 855 ? 16.329 -22.131 -55.054 1.00 97.75 855 ALA A O 1
ATOM 5998 N N . LEU A 1 856 ? 14.806 -20.851 -56.122 1.00 98.12 856 LEU A N 1
ATOM 5999 C CA . LEU A 1 856 ? 14.649 -21.665 -57.323 1.00 98.12 856 LEU A CA 1
ATOM 6000 C C . LEU A 1 856 ? 14.878 -20.788 -58.550 1.00 98.12 856 LEU A C 1
ATOM 6002 O O . LEU A 1 856 ? 14.412 -19.650 -58.604 1.00 98.12 856 LEU A O 1
ATOM 6006 N N . GLY A 1 857 ? 15.585 -21.316 -59.543 1.00 97.12 857 GLY A N 1
ATOM 6007 C CA . GLY A 1 857 ? 15.941 -20.552 -60.726 1.00 97.12 857 GLY A CA 1
ATOM 6008 C C . GLY A 1 857 ? 16.142 -21.379 -61.985 1.00 97.12 857 GLY A C 1
ATOM 6009 O O . GLY A 1 857 ? 16.206 -22.609 -61.964 1.00 97.12 857 GLY A O 1
ATOM 6010 N N . LEU A 1 858 ? 16.257 -20.657 -63.091 1.00 97.19 858 LEU A N 1
ATOM 6011 C CA . LEU A 1 858 ? 16.558 -21.150 -64.427 1.00 97.19 858 LEU A CA 1
ATOM 6012 C C . LEU A 1 858 ? 17.831 -20.470 -64.924 1.00 97.19 858 LEU A C 1
ATOM 6014 O O . LEU A 1 858 ? 18.092 -19.318 -64.580 1.00 97.19 858 LEU A O 1
ATOM 6018 N N . TYR A 1 859 ? 18.600 -21.161 -65.755 1.00 95.62 859 TYR A N 1
ATOM 6019 C CA . TYR A 1 859 ? 19.750 -20.573 -66.436 1.00 95.62 859 TYR A CA 1
ATOM 6020 C C . TYR A 1 859 ? 19.827 -21.026 -67.886 1.00 95.62 859 TYR A C 1
ATOM 6022 O O . TYR A 1 859 ? 19.413 -22.137 -68.223 1.00 95.62 859 TYR A O 1
ATOM 6030 N N . ALA A 1 860 ? 20.404 -20.173 -68.727 1.00 94.06 860 ALA A N 1
ATOM 6031 C CA . ALA A 1 860 ? 20.727 -20.475 -70.105 1.00 94.06 860 ALA A CA 1
ATOM 6032 C C . ALA A 1 860 ? 22.143 -19.994 -70.444 1.00 94.06 860 ALA A C 1
ATOM 6034 O O . ALA A 1 860 ? 22.469 -18.828 -70.225 1.00 94.06 860 ALA A O 1
ATOM 6035 N N . THR A 1 861 ? 22.969 -20.879 -71.000 1.00 93.12 861 THR A N 1
ATOM 6036 C CA . THR A 1 861 ? 24.375 -20.600 -71.324 1.00 93.12 861 THR A CA 1
ATOM 6037 C C . THR A 1 861 ? 24.667 -20.957 -72.768 1.00 93.12 861 THR A C 1
ATOM 6039 O O . THR A 1 861 ? 24.540 -22.114 -73.159 1.00 93.12 861 THR A O 1
ATOM 6042 N N . TRP A 1 862 ? 25.080 -19.985 -73.566 1.00 92.31 862 TRP A N 1
ATOM 6043 C CA . TRP A 1 862 ? 25.497 -20.176 -74.945 1.00 92.31 862 TRP A CA 1
ATOM 6044 C C . TRP A 1 862 ? 27.007 -20.015 -75.086 1.00 92.31 862 TRP A C 1
ATOM 6046 O O . TRP A 1 862 ? 27.583 -19.071 -74.552 1.00 92.31 862 TRP A O 1
ATOM 6056 N N . PHE A 1 863 ? 27.631 -20.909 -75.847 1.00 89.31 863 PHE A N 1
ATOM 6057 C CA . PHE A 1 863 ? 29.039 -20.826 -76.221 1.00 89.31 863 PHE A CA 1
ATOM 6058 C C . PHE A 1 863 ? 29.181 -20.867 -77.740 1.00 89.31 863 PHE A C 1
ATOM 6060 O O . PHE A 1 863 ? 28.562 -21.705 -78.398 1.00 89.31 863 PHE A O 1
ATOM 6067 N N . GLN A 1 864 ? 30.038 -20.002 -78.288 1.00 89.38 864 GLN A N 1
ATOM 6068 C CA . GLN A 1 864 ? 30.383 -19.977 -79.712 1.00 89.38 864 GLN A CA 1
ATOM 6069 C C . GLN A 1 864 ? 31.078 -21.272 -80.156 1.00 89.38 864 GLN A C 1
ATOM 6071 O O . GLN A 1 864 ? 30.854 -21.739 -81.274 1.00 89.38 864 GLN A O 1
ATOM 6076 N N . ASN A 1 865 ? 31.910 -21.845 -79.282 1.00 85.44 865 ASN A N 1
ATOM 6077 C CA . ASN A 1 865 ? 32.510 -23.160 -79.457 1.00 85.44 865 ASN A CA 1
ATOM 6078 C C . ASN A 1 865 ? 32.398 -23.955 -78.150 1.00 85.44 865 ASN A C 1
ATOM 6080 O O . ASN A 1 865 ? 33.111 -23.693 -77.183 1.00 85.44 865 ASN A O 1
ATOM 6084 N N . ASP A 1 866 ? 31.491 -24.926 -78.121 1.00 77.00 866 ASP A N 1
ATOM 6085 C CA . ASP A 1 866 ? 31.194 -25.727 -76.932 1.00 77.00 866 ASP A CA 1
ATOM 6086 C C . ASP A 1 866 ? 32.388 -26.602 -76.518 1.00 77.00 866 ASP A C 1
ATOM 6088 O O . ASP A 1 866 ? 32.802 -26.597 -75.365 1.00 77.00 866 ASP A O 1
ATOM 6092 N N . ALA A 1 867 ? 33.034 -27.265 -77.482 1.00 71.81 867 ALA A N 1
ATOM 6093 C CA . ALA A 1 867 ? 34.073 -28.256 -77.204 1.00 71.81 867 ALA A CA 1
ATOM 6094 C C . ALA A 1 867 ? 35.408 -27.660 -76.718 1.00 71.81 867 ALA A C 1
ATOM 6096 O O . ALA A 1 867 ? 36.118 -28.288 -75.931 1.00 71.81 867 ALA A O 1
ATOM 6097 N N . SER A 1 868 ? 35.798 -26.487 -77.224 1.00 76.19 868 SER A N 1
ATOM 6098 C CA . SER A 1 868 ? 37.044 -25.807 -76.830 1.00 76.19 868 SER A CA 1
ATOM 6099 C C . SER A 1 868 ? 36.831 -24.679 -75.829 1.00 76.19 868 SER A C 1
ATOM 6101 O O . SER A 1 868 ? 37.803 -24.247 -75.215 1.00 76.19 868 SER A O 1
ATOM 6103 N N . ARG A 1 869 ? 35.591 -24.190 -75.691 1.00 79.81 869 ARG A N 1
ATOM 6104 C CA . ARG A 1 869 ? 35.234 -22.990 -74.919 1.00 79.81 869 ARG A CA 1
ATOM 6105 C C . ARG A 1 869 ? 35.980 -21.717 -75.348 1.00 79.81 869 ARG A C 1
ATOM 6107 O O . ARG A 1 869 ? 35.959 -20.735 -74.620 1.00 79.81 869 ARG A O 1
ATOM 6114 N N . LEU A 1 870 ? 36.608 -21.706 -76.530 1.00 86.56 870 LEU A N 1
ATOM 6115 C CA . LEU A 1 870 ? 37.212 -20.507 -77.117 1.00 86.56 870 LEU A CA 1
ATOM 6116 C C . LEU A 1 870 ? 36.158 -19.645 -77.828 1.00 86.56 870 LEU A C 1
ATOM 6118 O O . LEU A 1 870 ? 35.177 -20.159 -78.369 1.00 86.56 870 LEU A O 1
ATOM 6122 N N . GLY A 1 871 ? 36.400 -18.336 -77.888 1.00 90.94 871 GLY A N 1
ATOM 6123 C CA . GLY A 1 871 ? 35.471 -17.374 -78.481 1.00 90.94 871 GLY A CA 1
ATOM 6124 C C . GLY A 1 871 ? 34.416 -16.871 -77.495 1.00 90.94 871 GLY A C 1
ATOM 6125 O O . GLY A 1 871 ? 34.618 -16.896 -76.282 1.00 90.94 871 GLY A O 1
ATOM 6126 N N . ALA A 1 872 ? 33.310 -16.352 -78.022 1.00 93.06 872 ALA A N 1
ATOM 6127 C CA . ALA A 1 872 ? 32.274 -15.701 -77.232 1.00 93.06 872 ALA A CA 1
ATOM 6128 C C . ALA A 1 872 ? 31.442 -16.693 -76.403 1.00 93.06 872 ALA A C 1
ATOM 6130 O O . ALA A 1 872 ? 31.108 -17.786 -76.870 1.00 93.06 872 ALA A O 1
ATOM 6131 N N . TYR A 1 873 ? 31.016 -16.266 -75.217 1.00 93.44 873 TYR A N 1
ATOM 6132 C CA . TYR A 1 873 ? 29.946 -16.911 -74.463 1.00 93.44 873 TYR A CA 1
ATOM 6133 C C . TYR A 1 873 ? 28.950 -15.882 -73.929 1.00 93.44 873 TYR A C 1
ATOM 6135 O O . TYR A 1 873 ? 29.288 -14.712 -73.735 1.00 93.44 873 TYR A O 1
ATOM 6143 N N . VAL A 1 874 ? 27.727 -16.344 -73.675 1.00 95.69 874 VAL A N 1
ATOM 6144 C CA . VAL A 1 874 ? 26.677 -15.596 -72.979 1.00 95.69 874 VAL A CA 1
ATOM 6145 C C . VAL A 1 874 ? 26.036 -16.513 -71.941 1.00 95.69 874 VAL A C 1
ATOM 6147 O O . VAL A 1 874 ? 25.564 -17.590 -72.290 1.00 95.69 874 VAL A O 1
ATOM 6150 N N . ASP A 1 875 ? 26.000 -16.104 -70.678 1.00 95.38 875 ASP A N 1
ATOM 6151 C CA . ASP A 1 875 ? 25.306 -16.798 -69.590 1.00 95.38 875 ASP A CA 1
ATOM 6152 C C . ASP A 1 875 ? 24.197 -15.908 -69.041 1.00 95.38 875 ASP A C 1
ATOM 6154 O O . ASP A 1 875 ? 24.377 -14.711 -68.840 1.00 95.38 875 ASP A O 1
ATOM 6158 N N . THR A 1 876 ? 23.027 -16.484 -68.814 1.00 97.44 876 THR A N 1
ATOM 6159 C CA . THR A 1 876 ? 21.885 -15.777 -68.241 1.00 97.44 876 THR A CA 1
ATOM 6160 C C . THR A 1 876 ? 21.239 -16.638 -67.181 1.00 97.44 876 THR A C 1
ATOM 6162 O O . THR A 1 876 ? 21.151 -17.857 -67.334 1.00 97.44 876 THR A O 1
ATOM 6165 N N . TRP A 1 877 ? 20.757 -16.017 -66.112 1.00 97.50 877 TRP A N 1
ATOM 6166 C CA . TRP A 1 877 ? 20.010 -16.725 -65.084 1.00 97.50 877 TRP A CA 1
ATOM 6167 C C . TRP A 1 877 ? 18.924 -15.854 -64.461 1.00 97.50 877 TRP A C 1
ATOM 6169 O O . TRP A 1 877 ? 19.031 -14.631 -64.426 1.00 97.50 877 TRP A O 1
ATOM 6179 N N . LEU A 1 878 ? 17.868 -16.502 -63.976 1.00 98.12 878 LEU A N 1
ATOM 6180 C CA . LEU A 1 878 ? 16.738 -15.902 -63.271 1.00 98.12 878 LEU A CA 1
ATOM 6181 C C . LEU A 1 878 ? 16.432 -16.763 -62.048 1.00 98.12 878 LEU A C 1
ATOM 6183 O O . LEU A 1 878 ? 16.335 -17.982 -62.179 1.00 98.12 878 LEU A O 1
ATOM 6187 N N . GLN A 1 879 ? 16.256 -16.160 -60.878 1.00 97.19 879 GLN A N 1
ATOM 6188 C CA . GLN A 1 879 ? 15.892 -16.879 -59.659 1.00 97.19 879 GLN A CA 1
ATOM 6189 C C . GLN A 1 879 ? 14.917 -16.089 -58.793 1.00 97.19 879 GLN A C 1
ATOM 6191 O O . GLN A 1 879 ? 15.003 -14.864 -58.707 1.00 97.19 879 GLN A O 1
ATOM 6196 N N . TYR A 1 880 ? 14.021 -16.822 -58.137 1.00 97.88 880 TYR A N 1
ATOM 6197 C CA . TYR A 1 880 ? 13.117 -16.317 -57.113 1.00 97.88 880 TYR A CA 1
ATOM 6198 C C . TYR A 1 880 ? 13.506 -16.915 -55.763 1.00 97.88 880 TYR A C 1
ATOM 6200 O O . TYR A 1 880 ? 13.729 -18.126 -55.675 1.00 97.88 880 TYR A O 1
ATOM 6208 N N . GLY A 1 881 ? 13.609 -16.076 -54.736 1.00 97.25 881 GLY A N 1
ATOM 6209 C CA . GLY A 1 881 ? 14.046 -16.457 -53.400 1.00 97.25 881 GLY A CA 1
ATOM 6210 C C . GLY A 1 881 ? 13.062 -16.070 -52.302 1.00 97.25 881 GLY A C 1
ATOM 6211 O O . GLY A 1 881 ? 12.388 -15.048 -52.397 1.00 97.25 881 GLY A O 1
ATOM 6212 N N . TRP A 1 882 ? 13.032 -16.882 -51.250 1.00 97.75 882 TRP A N 1
ATOM 6213 C CA . TRP A 1 882 ? 12.331 -16.643 -49.991 1.00 97.75 882 TRP A CA 1
ATOM 6214 C C . TRP A 1 882 ? 13.345 -16.620 -48.852 1.00 97.75 882 TRP A C 1
ATOM 6216 O O . TRP A 1 882 ? 14.240 -17.471 -48.809 1.00 97.75 882 TRP A O 1
ATOM 6226 N N . PHE A 1 883 ? 13.195 -15.679 -47.929 1.00 97.56 883 PHE A N 1
ATOM 6227 C CA . PHE A 1 883 ? 14.141 -15.423 -46.853 1.00 97.56 883 PHE A CA 1
ATOM 6228 C C . PHE A 1 883 ? 13.403 -15.253 -45.531 1.00 97.56 883 PHE A C 1
ATOM 6230 O O . PHE A 1 883 ? 12.526 -14.404 -45.416 1.00 97.56 883 PHE A O 1
ATOM 6237 N N . ASN A 1 884 ? 13.814 -16.026 -44.530 1.00 97.19 884 ASN A N 1
ATOM 6238 C CA . ASN A 1 884 ? 13.362 -15.857 -43.156 1.00 97.19 884 ASN A CA 1
ATOM 6239 C C . ASN A 1 884 ? 14.449 -15.090 -42.401 1.00 97.19 884 ASN A C 1
ATOM 6241 O O . ASN A 1 884 ? 15.568 -15.596 -42.236 1.00 97.19 884 ASN A O 1
ATOM 6245 N N . ASN A 1 885 ? 14.127 -13.892 -41.931 1.00 96.25 885 ASN A N 1
ATOM 6246 C CA . ASN A 1 885 ? 15.075 -12.976 -41.310 1.00 96.25 885 ASN A CA 1
ATOM 6247 C C . ASN A 1 885 ? 14.806 -12.841 -39.814 1.00 96.25 885 ASN A C 1
ATOM 6249 O O . ASN A 1 885 ? 13.665 -12.884 -39.352 1.00 96.25 885 ASN A O 1
ATOM 6253 N N . ARG A 1 886 ? 15.877 -12.672 -39.039 1.00 96.19 886 ARG A N 1
ATOM 6254 C CA . ARG A 1 886 ? 15.807 -12.551 -37.578 1.00 96.19 886 ARG A CA 1
ATOM 6255 C C . ARG A 1 886 ? 16.805 -11.525 -37.080 1.00 96.19 886 ARG A C 1
ATOM 6257 O O . ARG A 1 886 ? 17.925 -11.463 -37.597 1.00 96.19 886 ARG A O 1
ATOM 6264 N N . VAL A 1 887 ? 16.416 -10.768 -36.061 1.00 95.56 887 VAL A N 1
ATOM 6265 C CA . VAL A 1 887 ? 17.286 -9.831 -35.342 1.00 95.56 887 VAL A CA 1
ATOM 6266 C C . VAL A 1 887 ? 17.180 -10.083 -33.840 1.00 95.56 887 VAL A C 1
ATOM 6268 O O . VAL A 1 887 ? 16.087 -10.230 -33.295 1.00 95.56 887 VAL A O 1
ATOM 6271 N N . PHE A 1 888 ? 18.335 -10.146 -33.179 1.00 91.88 888 PHE A N 1
ATOM 6272 C CA . PHE A 1 888 ? 18.476 -10.355 -31.740 1.00 91.88 888 PHE A CA 1
ATOM 6273 C C . PHE A 1 888 ? 19.331 -9.223 -31.172 1.00 91.88 888 PHE A C 1
ATOM 6275 O O . PHE A 1 888 ? 20.504 -9.131 -31.520 1.00 91.88 888 PHE A O 1
ATOM 6282 N N . GLY A 1 889 ? 18.771 -8.368 -30.324 1.00 91.56 889 GLY A N 1
ATOM 6283 C CA . GLY A 1 889 ? 19.548 -7.390 -29.561 1.00 91.56 889 GLY A CA 1
ATOM 6284 C C . GLY A 1 889 ? 19.896 -7.936 -28.182 1.00 91.56 889 GLY A C 1
ATOM 6285 O O . GLY A 1 889 ? 19.066 -8.618 -27.581 1.00 91.56 889 GLY A O 1
ATOM 6286 N N . ASP A 1 890 ? 21.083 -7.628 -27.661 1.00 90.00 890 ASP A N 1
ATOM 6287 C CA . ASP A 1 890 ? 21.377 -7.898 -26.249 1.00 90.00 890 ASP A CA 1
ATOM 6288 C C . ASP A 1 890 ? 20.317 -7.212 -25.361 1.00 90.00 890 ASP A C 1
ATOM 6290 O O . ASP A 1 890 ? 19.953 -6.058 -25.599 1.00 90.00 890 ASP A O 1
ATOM 6294 N N . ASP A 1 891 ? 19.789 -7.925 -24.363 1.00 86.25 891 ASP A N 1
ATOM 6295 C CA . ASP A 1 891 ? 18.732 -7.465 -23.443 1.00 86.25 891 ASP A CA 1
ATOM 6296 C C . ASP A 1 891 ? 17.413 -7.001 -24.096 1.00 86.25 891 ASP A C 1
ATOM 6298 O O . ASP A 1 891 ? 16.589 -6.364 -23.437 1.00 86.25 891 ASP A O 1
ATOM 6302 N N . LEU A 1 892 ? 17.175 -7.341 -25.369 1.00 87.88 892 LEU A N 1
ATOM 6303 C CA . LEU A 1 892 ? 15.935 -7.031 -26.081 1.00 87.88 892 LEU A CA 1
ATOM 6304 C C . LEU A 1 892 ? 15.261 -8.290 -26.652 1.00 87.88 892 LEU A C 1
ATOM 6306 O O . LEU A 1 892 ? 15.930 -9.286 -26.948 1.00 87.88 892 LEU A O 1
ATOM 6310 N N . PRO A 1 893 ? 13.928 -8.269 -26.840 1.00 88.38 893 PRO A N 1
ATOM 6311 C CA . PRO A 1 893 ? 13.223 -9.354 -27.510 1.00 88.38 893 PRO A CA 1
ATOM 6312 C C . PRO A 1 893 ? 13.713 -9.578 -28.948 1.00 88.38 893 PRO A C 1
ATOM 6314 O O . PRO A 1 893 ? 14.148 -8.659 -29.641 1.00 88.38 893 PRO A O 1
ATOM 6317 N N . ARG A 1 894 ? 13.601 -10.823 -29.414 1.00 91.19 894 ARG A N 1
ATOM 6318 C CA . ARG A 1 894 ? 13.857 -11.200 -30.810 1.00 91.19 894 ARG A CA 1
ATOM 6319 C C . ARG A 1 894 ? 12.770 -10.633 -31.726 1.00 91.19 894 ARG A C 1
ATOM 6321 O O . ARG A 1 894 ? 11.591 -10.736 -31.396 1.00 91.19 894 ARG A O 1
ATOM 6328 N N . VAL A 1 895 ? 13.171 -10.167 -32.908 1.00 92.88 895 VAL A N 1
ATOM 6329 C CA . VAL A 1 895 ? 12.265 -9.767 -33.996 1.00 92.88 895 VAL A CA 1
ATOM 6330 C C . VAL A 1 895 ? 12.440 -10.710 -35.187 1.00 92.88 895 VAL A C 1
ATOM 6332 O O . VAL A 1 895 ? 13.566 -10.972 -35.615 1.00 92.88 895 VAL A O 1
ATOM 6335 N N . ASP A 1 896 ? 11.328 -11.219 -35.714 1.00 93.56 896 ASP A N 1
ATOM 6336 C CA . ASP A 1 896 ? 11.259 -12.123 -36.866 1.00 93.56 896 ASP A CA 1
ATOM 6337 C C . ASP A 1 896 ? 10.441 -11.480 -37.990 1.00 93.56 896 ASP A C 1
ATOM 6339 O O . ASP A 1 896 ? 9.418 -10.854 -37.718 1.00 93.56 896 ASP A O 1
ATOM 6343 N N . TYR A 1 897 ? 10.888 -11.628 -39.238 1.00 94.12 897 TYR A N 1
ATOM 6344 C CA . TYR A 1 897 ? 10.188 -11.121 -40.423 1.00 94.12 897 TYR A CA 1
ATOM 6345 C C . TYR A 1 897 ? 10.642 -11.849 -41.690 1.00 94.12 897 TYR A C 1
ATOM 6347 O O . TYR A 1 897 ? 11.762 -12.364 -41.756 1.00 94.12 897 TYR A O 1
ATOM 6355 N N . ASP A 1 898 ? 9.804 -11.832 -42.721 1.00 94.69 898 ASP A N 1
ATOM 6356 C CA . ASP A 1 898 ? 10.068 -12.523 -43.979 1.00 94.69 898 ASP A CA 1
ATOM 6357 C C . ASP A 1 898 ? 10.363 -11.530 -45.117 1.00 94.69 898 ASP A C 1
ATOM 6359 O O . ASP A 1 898 ? 9.921 -10.377 -45.113 1.00 94.69 898 ASP A O 1
ATOM 6363 N N . SER A 1 899 ? 11.152 -11.984 -46.091 1.00 95.25 899 SER A N 1
ATOM 6364 C CA . SER A 1 899 ? 11.416 -11.271 -47.342 1.00 95.25 899 SER A CA 1
ATOM 6365 C C . SER A 1 899 ? 11.350 -12.226 -48.530 1.00 95.25 899 SER A C 1
ATOM 6367 O O . SER A 1 899 ? 11.630 -13.421 -48.424 1.00 95.25 899 SER A O 1
ATOM 6369 N N . GLN A 1 900 ? 11.060 -11.685 -49.704 1.00 95.81 900 GLN A N 1
ATOM 6370 C CA . GLN A 1 900 ? 11.082 -12.397 -50.976 1.00 95.81 900 GLN A CA 1
ATOM 6371 C C . GLN A 1 900 ? 11.817 -11.572 -52.028 1.00 95.81 900 GLN A C 1
ATOM 6373 O O . GLN A 1 900 ? 11.834 -10.347 -51.957 1.00 95.81 900 GLN A O 1
ATOM 6378 N N . GLY A 1 901 ? 12.453 -12.219 -53.002 1.00 94.56 901 GLY A N 1
ATOM 6379 C CA . GLY A 1 901 ? 13.258 -11.500 -53.984 1.00 94.56 901 GLY A CA 1
ATOM 6380 C C . GLY A 1 901 ? 13.336 -12.154 -55.351 1.00 94.56 901 GLY A C 1
ATOM 6381 O O . GLY A 1 901 ? 13.339 -13.377 -55.475 1.00 94.56 901 GLY A O 1
ATOM 6382 N N . LEU A 1 902 ? 13.440 -11.316 -56.379 1.00 96.06 902 LEU A N 1
ATOM 6383 C CA . LEU A 1 902 ? 13.707 -11.698 -57.758 1.00 96.06 902 LEU A CA 1
ATOM 6384 C C . LEU A 1 902 ? 15.102 -11.207 -58.149 1.00 96.06 902 LEU A C 1
ATOM 6386 O O . LEU A 1 902 ? 15.401 -10.018 -58.030 1.00 96.06 902 LEU A O 1
ATOM 6390 N N . SER A 1 903 ? 15.932 -12.102 -58.677 1.00 96.31 903 SER A N 1
ATOM 6391 C CA . SER A 1 903 ? 17.234 -11.743 -59.239 1.00 96.31 903 SER A CA 1
ATOM 6392 C C . SER A 1 903 ? 17.391 -12.290 -60.650 1.00 96.31 903 SER A C 1
ATOM 6394 O O . SER A 1 903 ? 17.080 -13.452 -60.909 1.00 96.31 903 SER A O 1
ATOM 6396 N N . ALA A 1 904 ? 17.927 -11.471 -61.550 1.00 97.44 904 ALA A N 1
ATOM 6397 C CA . ALA A 1 904 ? 18.203 -11.824 -62.935 1.00 97.44 904 ALA A CA 1
ATOM 6398 C C . ALA A 1 904 ? 19.607 -11.365 -63.332 1.00 97.44 904 ALA A C 1
ATOM 6400 O O . ALA A 1 904 ? 20.036 -10.287 -62.926 1.00 97.44 904 ALA A O 1
ATOM 6401 N N . SER A 1 905 ? 20.317 -12.135 -64.152 1.00 98.19 905 SER A N 1
ATOM 6402 C CA . SER A 1 905 ? 21.637 -11.755 -64.650 1.00 98.19 905 SER A CA 1
ATOM 6403 C C . SER A 1 905 ? 21.834 -12.084 -66.118 1.00 98.19 905 SER A C 1
ATOM 6405 O O . SER A 1 905 ? 21.292 -13.068 -66.622 1.00 98.19 905 SER A O 1
ATOM 6407 N N . ALA A 1 906 ? 22.660 -11.266 -66.768 1.00 98.31 906 ALA A N 1
ATOM 6408 C CA . ALA A 1 906 ? 23.278 -11.547 -68.050 1.00 98.31 906 ALA A CA 1
ATOM 6409 C C . ALA A 1 906 ? 24.790 -11.300 -67.953 1.00 98.31 906 ALA A C 1
ATOM 6411 O O . ALA A 1 906 ? 25.230 -10.224 -67.547 1.00 98.31 906 ALA A O 1
ATOM 6412 N N . GLU A 1 907 ? 25.579 -12.293 -68.335 1.00 97.94 907 GLU A N 1
ATOM 6413 C CA . GLU A 1 907 ? 27.034 -12.279 -68.412 1.00 97.94 907 GLU A CA 1
ATOM 6414 C C . GLU A 1 907 ? 27.470 -12.591 -69.844 1.00 97.94 907 GLU A C 1
ATOM 6416 O O . GLU A 1 907 ? 26.895 -13.458 -70.497 1.00 97.94 907 GLU A O 1
ATOM 6421 N N . ALA A 1 908 ? 28.503 -11.914 -70.332 1.00 97.12 908 ALA A N 1
ATOM 6422 C CA . ALA A 1 908 ? 29.153 -12.225 -71.594 1.00 97.12 908 ALA A CA 1
ATOM 6423 C C . ALA A 1 908 ? 30.673 -12.150 -71.442 1.00 97.12 908 ALA A C 1
ATOM 6425 O O . ALA A 1 908 ? 31.198 -11.317 -70.700 1.00 97.12 908 ALA A O 1
ATOM 6426 N N . GLY A 1 909 ? 31.388 -12.986 -72.184 1.00 96.31 909 GLY A N 1
ATOM 6427 C CA . GLY A 1 909 ? 32.845 -12.942 -72.236 1.00 96.31 909 GLY A CA 1
ATOM 6428 C C . GLY A 1 909 ? 33.390 -13.521 -73.531 1.00 96.31 909 GLY A C 1
ATOM 6429 O O . GLY A 1 909 ? 32.635 -14.024 -74.366 1.00 96.31 909 GLY A O 1
ATOM 6430 N N . TYR A 1 910 ? 34.701 -13.400 -73.729 1.00 95.56 910 TYR A N 1
ATOM 6431 C CA . TYR A 1 910 ? 35.358 -13.859 -74.953 1.00 95.56 910 TYR A CA 1
ATOM 6432 C C . TYR A 1 910 ? 36.719 -14.488 -74.651 1.00 95.56 910 TYR A C 1
ATOM 6434 O O . TYR A 1 910 ? 37.663 -13.782 -74.308 1.00 95.56 910 TYR A O 1
ATOM 6442 N N . ALA A 1 911 ? 36.845 -15.804 -74.807 1.00 93.69 911 ALA A N 1
ATOM 6443 C CA . ALA A 1 911 ? 38.073 -16.539 -74.520 1.00 93.69 911 ALA A CA 1
ATOM 6444 C C . ALA A 1 911 ? 39.059 -16.487 -75.702 1.00 93.69 911 ALA A C 1
ATOM 6446 O O . ALA A 1 911 ? 38.824 -17.065 -76.769 1.00 93.69 911 ALA A O 1
ATOM 6447 N N . LEU A 1 912 ? 40.184 -15.797 -75.506 1.00 94.62 912 LEU A N 1
ATOM 6448 C CA . LEU A 1 912 ? 41.273 -15.624 -76.469 1.00 94.62 912 LEU A CA 1
ATOM 6449 C C . LEU A 1 912 ? 42.401 -16.609 -76.170 1.00 94.62 912 LEU A C 1
ATOM 6451 O O . LEU A 1 912 ? 43.048 -16.518 -75.126 1.00 94.62 912 LEU A O 1
ATOM 6455 N N . ALA A 1 913 ? 42.694 -17.508 -77.108 1.00 92.06 913 ALA A N 1
ATOM 6456 C CA . ALA A 1 913 ? 43.902 -18.321 -77.032 1.00 92.06 913 ALA A CA 1
ATOM 6457 C C . ALA A 1 913 ? 45.151 -17.451 -77.266 1.00 92.06 913 ALA A C 1
ATOM 6459 O O . ALA A 1 913 ? 45.244 -16.725 -78.257 1.00 92.06 913 ALA A O 1
ATOM 6460 N N . LEU A 1 914 ? 46.119 -17.548 -76.358 1.00 91.75 914 LEU A N 1
ATOM 6461 C CA . LEU A 1 914 ? 47.424 -16.894 -76.418 1.00 91.75 914 LEU A CA 1
ATOM 6462 C C . LEU A 1 914 ? 48.536 -17.923 -76.688 1.00 91.75 914 LEU A C 1
ATOM 6464 O O . LEU A 1 914 ? 48.306 -19.129 -76.821 1.00 91.75 914 LEU A O 1
ATOM 6468 N N . THR A 1 915 ? 49.782 -17.454 -76.779 1.00 88.69 915 THR A N 1
ATOM 6469 C CA . THR A 1 915 ? 50.945 -18.330 -76.962 1.00 88.69 915 THR A CA 1
ATOM 6470 C C . THR A 1 915 ? 51.162 -19.241 -75.746 1.00 88.69 915 THR A C 1
ATOM 6472 O O . THR A 1 915 ? 50.765 -18.938 -74.621 1.00 88.69 915 THR A O 1
ATOM 6475 N N . GLN A 1 916 ? 51.806 -20.392 -75.969 1.00 84.25 916 GLN A N 1
ATOM 6476 C CA . GLN A 1 916 ? 52.175 -21.351 -74.913 1.00 84.25 916 GLN A CA 1
ATOM 6477 C C . GLN A 1 916 ? 50.993 -21.936 -74.106 1.00 84.25 916 GLN A C 1
ATOM 6479 O O . GLN A 1 916 ? 51.191 -22.425 -72.992 1.00 84.25 916 GLN A O 1
ATOM 6484 N N . GLY A 1 917 ? 49.779 -21.935 -74.670 1.00 83.88 917 GLY A N 1
ATOM 6485 C CA . GLY A 1 917 ? 48.601 -22.583 -74.076 1.00 83.88 917 GLY A CA 1
ATOM 6486 C C . GLY A 1 917 ? 47.889 -21.764 -72.996 1.00 83.88 917 GLY A C 1
ATOM 6487 O O . GLY A 1 917 ? 47.063 -22.315 -72.270 1.00 83.88 917 GLY A O 1
ATOM 6488 N N . TRP A 1 918 ? 48.208 -20.475 -72.873 1.00 92.75 918 TRP A N 1
ATOM 6489 C CA . TRP A 1 918 ? 47.455 -19.540 -72.039 1.00 92.75 918 TRP A CA 1
ATOM 6490 C C . TRP A 1 918 ? 46.170 -19.098 -72.734 1.00 92.75 918 TRP A C 1
ATOM 6492 O O . TRP A 1 918 ? 46.148 -18.928 -73.950 1.00 92.75 918 TRP A O 1
ATOM 6502 N N . VAL A 1 919 ? 45.118 -18.866 -71.957 1.00 94.31 919 VAL A N 1
ATOM 6503 C CA . VAL A 1 919 ? 43.863 -18.271 -72.427 1.00 94.31 919 VAL A CA 1
ATOM 6504 C C . VAL A 1 919 ? 43.564 -17.046 -71.581 1.00 94.31 919 VAL A C 1
ATOM 6506 O O . VAL A 1 919 ? 43.691 -17.102 -70.358 1.00 94.31 919 VAL A O 1
ATOM 6509 N N . LEU A 1 920 ? 43.177 -15.952 -72.233 1.00 96.19 920 LEU A N 1
ATOM 6510 C CA . LEU A 1 920 ? 42.721 -14.722 -71.593 1.00 96.19 920 LEU A CA 1
ATOM 6511 C C . LEU A 1 920 ? 41.256 -14.478 -71.948 1.00 96.19 920 LEU A C 1
ATOM 6513 O O . LEU A 1 920 ? 40.890 -14.493 -73.118 1.00 96.19 920 LEU A O 1
ATOM 6517 N N . GLU A 1 921 ? 40.431 -14.214 -70.948 1.00 96.00 921 GLU A N 1
ATOM 6518 C CA . GLU A 1 921 ? 38.986 -14.087 -71.086 1.00 96.00 921 GLU A CA 1
ATOM 6519 C C . GLU A 1 921 ? 38.500 -12.818 -70.369 1.00 96.00 921 GLU A C 1
ATOM 6521 O O . GLU A 1 921 ? 38.308 -12.830 -69.149 1.00 96.00 921 GLU A O 1
ATOM 6526 N N . PRO A 1 922 ? 38.344 -11.687 -71.080 1.00 97.69 922 PRO A N 1
ATOM 6527 C CA . PRO A 1 922 ? 37.550 -10.565 -70.593 1.00 97.69 922 PRO A CA 1
ATOM 6528 C C . PRO A 1 922 ? 36.080 -10.967 -70.402 1.00 97.69 922 PRO A C 1
ATOM 6530 O O . PRO A 1 922 ? 35.513 -11.692 -71.221 1.00 97.69 922 PRO A O 1
ATOM 6533 N N . GLN A 1 923 ? 35.471 -10.457 -69.333 1.00 97.69 923 GLN A N 1
ATOM 6534 C CA . GLN A 1 923 ? 34.119 -10.775 -68.877 1.00 97.69 923 GLN A CA 1
ATOM 6535 C C . GLN A 1 923 ? 33.376 -9.494 -68.480 1.00 97.69 923 GLN A C 1
ATOM 6537 O O . GLN A 1 923 ? 33.949 -8.602 -67.851 1.00 97.69 923 GLN A O 1
ATOM 6542 N N . ALA A 1 924 ? 32.086 -9.425 -68.786 1.00 98.25 924 ALA A N 1
ATOM 6543 C CA . ALA A 1 924 ? 31.182 -8.383 -68.321 1.00 98.25 924 ALA A CA 1
ATOM 6544 C C . ALA A 1 924 ? 29.859 -9.010 -67.871 1.00 98.25 924 ALA A C 1
ATOM 6546 O O . ALA A 1 924 ? 29.332 -9.889 -68.546 1.00 98.25 924 ALA A O 1
ATOM 6547 N N . GLN A 1 925 ? 29.312 -8.564 -66.745 1.00 98.31 925 GLN A N 1
ATOM 6548 C CA . GLN A 1 925 ? 28.063 -9.084 -66.194 1.00 98.31 925 GLN A CA 1
ATOM 6549 C C . GLN A 1 925 ? 27.207 -7.962 -65.619 1.00 98.31 925 GLN A C 1
ATOM 6551 O O . GLN A 1 925 ? 27.717 -7.044 -64.980 1.00 98.31 925 GLN A O 1
ATOM 6556 N N . VAL A 1 926 ? 25.898 -8.079 -65.810 1.00 98.19 926 VAL A N 1
ATOM 6557 C CA . VAL A 1 926 ? 24.873 -7.239 -65.194 1.00 98.19 926 VAL A CA 1
ATOM 6558 C C . VAL A 1 926 ? 23.943 -8.142 -64.388 1.00 98.19 926 VAL A C 1
ATOM 6560 O O . VAL A 1 926 ? 23.566 -9.222 -64.848 1.00 98.19 926 VAL A O 1
ATOM 6563 N N . ILE A 1 927 ? 23.597 -7.722 -63.175 1.00 97.38 927 ILE A N 1
ATOM 6564 C CA . ILE A 1 927 ? 22.685 -8.417 -62.267 1.00 97.38 927 ILE A CA 1
ATOM 6565 C C . ILE A 1 927 ? 21.654 -7.405 -61.781 1.00 97.38 927 ILE A C 1
ATOM 6567 O O . ILE A 1 927 ? 22.018 -6.404 -61.177 1.00 97.38 927 ILE A O 1
ATOM 6571 N N . TYR A 1 928 ? 20.376 -7.668 -62.019 1.00 96.00 928 TYR A N 1
ATOM 6572 C CA . TYR A 1 928 ? 19.278 -6.945 -61.393 1.00 96.00 928 TYR A CA 1
ATOM 6573 C C . TYR A 1 928 ? 18.749 -7.761 -60.216 1.00 96.00 928 TYR A C 1
ATOM 6575 O O . TYR A 1 928 ? 18.454 -8.944 -60.379 1.00 96.00 928 TYR A O 1
ATOM 6583 N N . THR A 1 929 ? 18.600 -7.132 -59.054 1.00 94.50 929 THR A N 1
ATOM 6584 C CA . THR A 1 929 ? 17.931 -7.719 -57.889 1.00 94.50 929 THR A CA 1
ATOM 6585 C C . THR A 1 929 ? 16.830 -6.780 -57.413 1.00 94.50 929 THR A C 1
ATOM 6587 O O . THR A 1 929 ? 17.024 -5.567 -57.374 1.00 94.50 929 THR A O 1
ATOM 6590 N N . SER A 1 930 ? 15.700 -7.345 -56.994 1.00 93.56 930 SER A N 1
ATOM 6591 C CA . SER A 1 930 ? 14.674 -6.660 -56.212 1.00 93.56 930 SER A CA 1
ATOM 6592 C C . SER A 1 930 ? 14.203 -7.563 -55.077 1.00 93.56 930 SER A C 1
ATOM 6594 O O . SER A 1 930 ? 13.937 -8.741 -55.309 1.00 93.56 930 SER A O 1
ATOM 6596 N N . THR A 1 931 ? 14.106 -7.018 -53.866 1.00 92.81 931 THR A N 1
ATOM 6597 C CA . THR A 1 931 ? 13.561 -7.684 -52.684 1.00 92.81 931 THR A CA 1
ATOM 6598 C C . THR A 1 931 ? 12.421 -6.872 -52.078 1.00 92.81 931 THR A C 1
ATOM 6600 O O . THR A 1 931 ? 12.461 -5.641 -52.014 1.00 92.81 931 THR A O 1
ATOM 6603 N N . ASP A 1 932 ? 11.408 -7.590 -51.620 1.00 92.88 932 ASP A N 1
ATOM 6604 C CA . ASP A 1 932 ? 10.245 -7.086 -50.906 1.00 92.88 932 ASP A CA 1
ATOM 6605 C C . ASP A 1 932 ? 10.228 -7.732 -49.516 1.00 92.88 932 ASP A C 1
ATOM 6607 O O . ASP A 1 932 ? 10.427 -8.942 -49.391 1.00 92.88 932 ASP A O 1
ATOM 6611 N N . THR A 1 933 ? 10.074 -6.921 -48.476 1.00 91.44 933 THR A N 1
ATOM 6612 C CA . THR A 1 933 ? 10.178 -7.316 -47.070 1.00 91.44 933 THR A CA 1
ATOM 6613 C C . THR A 1 933 ? 8.907 -6.907 -46.342 1.00 91.44 933 THR A C 1
ATOM 6615 O O . THR A 1 933 ? 8.422 -5.786 -46.515 1.00 91.44 933 THR A O 1
ATOM 6618 N N . ASP A 1 934 ? 8.393 -7.796 -45.495 1.00 88.12 934 ASP A N 1
ATOM 6619 C CA . ASP A 1 934 ? 7.205 -7.517 -44.692 1.00 88.12 934 ASP A CA 1
ATOM 6620 C C . ASP A 1 934 ? 7.398 -6.300 -43.771 1.00 88.12 934 ASP A C 1
ATOM 6622 O O . ASP A 1 934 ? 8.511 -5.883 -43.446 1.00 88.12 934 ASP A O 1
ATOM 6626 N N . THR A 1 935 ? 6.291 -5.704 -43.318 1.00 82.06 935 THR A N 1
ATOM 6627 C CA . THR A 1 935 ? 6.358 -4.588 -42.362 1.00 82.06 935 THR A CA 1
ATOM 6628 C C . THR A 1 935 ? 6.895 -5.075 -41.019 1.00 82.06 935 THR A C 1
ATOM 6630 O O . THR A 1 935 ? 6.317 -5.969 -40.406 1.00 82.06 935 THR A O 1
ATOM 6633 N N . ILE A 1 936 ? 7.954 -4.437 -40.522 1.00 83.81 936 ILE A N 1
ATOM 6634 C CA . ILE A 1 936 ? 8.626 -4.837 -39.286 1.00 83.81 936 ILE A CA 1
ATOM 6635 C C . ILE A 1 936 ? 8.167 -3.917 -38.143 1.00 83.81 936 ILE A C 1
ATOM 6637 O O . ILE A 1 936 ? 8.411 -2.706 -38.153 1.00 83.81 936 ILE A O 1
ATOM 6641 N N . ALA A 1 937 ? 7.513 -4.491 -37.135 1.00 80.25 937 ALA A N 1
ATOM 6642 C CA . ALA A 1 937 ? 7.203 -3.820 -35.875 1.00 80.25 937 ALA A CA 1
ATOM 6643 C C . ALA A 1 937 ? 8.062 -4.425 -34.755 1.00 80.25 937 ALA A C 1
ATOM 6645 O O . ALA A 1 937 ? 7.923 -5.599 -34.421 1.00 80.25 937 ALA A O 1
ATOM 6646 N N . ASP A 1 938 ? 8.974 -3.634 -34.188 1.00 78.62 938 ASP A N 1
ATOM 6647 C CA . ASP A 1 938 ? 9.734 -4.010 -32.993 1.00 78.62 938 ASP A CA 1
ATOM 6648 C C . ASP A 1 938 ? 8.891 -3.643 -31.759 1.00 78.62 938 ASP A C 1
ATOM 6650 O O . ASP A 1 938 ? 9.087 -2.603 -31.123 1.00 78.62 938 ASP A O 1
ATOM 6654 N N . ASP A 1 939 ? 7.892 -4.483 -31.467 1.00 61.34 939 ASP A N 1
ATOM 6655 C CA . ASP A 1 939 ? 6.896 -4.273 -30.403 1.00 61.34 939 ASP A CA 1
ATOM 6656 C C . ASP A 1 939 ? 7.529 -4.126 -29.008 1.00 61.34 939 ASP A C 1
ATOM 6658 O O . ASP A 1 939 ? 6.947 -3.499 -28.124 1.00 61.34 939 ASP A O 1
ATOM 6662 N N . GLY A 1 940 ? 8.744 -4.652 -28.813 1.00 62.56 940 GLY A N 1
ATOM 6663 C CA . GLY A 1 940 ? 9.501 -4.508 -27.569 1.00 62.56 940 GLY A CA 1
ATOM 6664 C C . GLY A 1 940 ? 10.085 -3.110 -27.350 1.00 62.56 940 GLY A C 1
ATOM 6665 O O . GLY A 1 940 ? 10.387 -2.752 -26.215 1.00 62.56 940 GLY A O 1
ATOM 6666 N N . THR A 1 941 ? 10.237 -2.308 -28.408 1.00 72.12 941 THR A N 1
ATOM 6667 C CA . THR A 1 941 ? 10.821 -0.952 -28.334 1.00 72.12 941 THR A CA 1
ATOM 6668 C C . THR A 1 941 ? 9.890 0.142 -28.861 1.00 72.12 941 THR A C 1
ATOM 6670 O O . THR A 1 941 ? 10.183 1.331 -28.717 1.00 72.12 941 THR A O 1
ATOM 6673 N N . GLY A 1 942 ? 8.773 -0.236 -29.493 1.00 74.50 942 GLY A N 1
ATOM 6674 C CA . GLY A 1 942 ? 7.876 0.684 -30.191 1.00 74.50 942 GLY A CA 1
ATOM 6675 C C . GLY A 1 942 ? 8.445 1.223 -31.510 1.00 74.50 942 GLY A C 1
ATOM 6676 O O . GLY A 1 942 ? 7.878 2.152 -32.084 1.00 74.50 942 GLY A O 1
ATOM 6677 N N . THR A 1 943 ? 9.558 0.667 -32.004 1.00 85.81 943 THR A N 1
ATOM 6678 C CA . THR A 1 943 ? 10.196 1.104 -33.255 1.00 85.81 943 THR A CA 1
ATOM 6679 C C . THR A 1 943 ? 9.550 0.425 -34.460 1.00 85.81 943 THR A C 1
ATOM 6681 O O . THR A 1 943 ? 9.477 -0.800 -34.537 1.00 85.81 943 THR A O 1
ATOM 6684 N N . ARG A 1 944 ? 9.127 1.206 -35.456 1.00 87.12 944 ARG A N 1
ATOM 6685 C CA . ARG A 1 944 ? 8.723 0.679 -36.766 1.00 87.12 944 ARG A CA 1
ATOM 6686 C C . ARG A 1 944 ? 9.922 0.668 -37.697 1.00 87.12 944 ARG A C 1
ATOM 6688 O O . ARG A 1 944 ? 10.477 1.725 -37.989 1.00 87.12 944 ARG A O 1
ATOM 6695 N N . VAL A 1 945 ? 10.308 -0.507 -38.174 1.00 86.12 945 VAL A N 1
ATOM 6696 C CA . VAL A 1 945 ? 11.373 -0.649 -39.168 1.00 86.12 945 VAL A CA 1
ATOM 6697 C C . VAL A 1 945 ? 10.718 -0.807 -40.542 1.00 86.12 945 VAL A C 1
ATOM 6699 O O . VAL A 1 945 ? 9.840 -1.639 -40.754 1.00 86.12 945 VAL A O 1
ATOM 6702 N N . GLY A 1 946 ? 11.085 0.068 -41.469 1.00 80.62 946 GLY A N 1
ATOM 6703 C CA . GLY A 1 946 ? 10.470 0.195 -42.788 1.00 80.62 946 GLY A CA 1
ATOM 6704 C C . GLY A 1 946 ? 11.505 0.481 -43.867 1.00 80.62 946 GLY A C 1
ATOM 6705 O O . GLY A 1 946 ? 12.704 0.507 -43.592 1.00 80.62 946 GLY A O 1
ATOM 6706 N N . ALA A 1 947 ? 11.039 0.691 -45.103 1.00 75.12 947 ALA A N 1
ATOM 6707 C CA . ALA A 1 947 ? 11.906 0.867 -46.275 1.00 75.12 947 ALA A CA 1
ATOM 6708 C C . ALA A 1 947 ? 12.973 -0.243 -46.407 1.00 75.12 947 ALA A C 1
ATOM 6710 O O . ALA A 1 947 ? 14.059 -0.003 -46.911 1.00 75.12 947 ALA A O 1
ATOM 6711 N N . ALA A 1 948 ? 12.659 -1.458 -45.943 1.00 76.88 948 ALA A N 1
ATOM 6712 C CA . ALA A 1 948 ? 13.552 -2.612 -46.016 1.00 76.88 948 ALA A CA 1
ATOM 6713 C C . ALA A 1 948 ? 13.556 -3.273 -47.410 1.00 76.88 948 ALA A C 1
ATOM 6715 O O . ALA A 1 948 ? 14.373 -4.155 -47.678 1.00 76.88 948 ALA A O 1
ATOM 6716 N N . ASN A 1 949 ? 12.671 -2.840 -48.311 1.00 83.81 949 ASN A N 1
ATOM 6717 C CA . ASN A 1 949 ? 12.682 -3.233 -49.717 1.00 83.81 949 ASN A CA 1
ATOM 6718 C C . ASN A 1 949 ? 13.906 -2.622 -50.400 1.00 83.81 949 ASN A C 1
ATOM 6720 O O . ASN A 1 949 ? 14.138 -1.423 -50.265 1.00 83.81 949 ASN A O 1
ATOM 6724 N N . THR A 1 950 ? 14.658 -3.415 -51.159 1.00 84.69 950 THR A N 1
ATOM 6725 C CA . THR A 1 950 ? 15.792 -2.911 -51.946 1.00 84.69 950 THR A CA 1
ATOM 6726 C C . THR A 1 950 ? 15.683 -3.371 -53.393 1.00 84.69 950 THR A C 1
ATOM 6728 O O . THR A 1 950 ? 15.173 -4.448 -53.698 1.00 84.69 950 THR A O 1
ATOM 6731 N N . SER A 1 951 ? 16.132 -2.535 -54.324 1.00 88.56 951 SER A N 1
ATOM 6732 C CA . SER A 1 951 ? 16.304 -2.935 -55.717 1.00 88.56 951 SER A CA 1
ATOM 6733 C C . SER A 1 951 ? 17.525 -2.251 -56.305 1.00 88.56 951 SER A C 1
ATOM 6735 O O . SER A 1 951 ? 17.828 -1.110 -55.958 1.00 88.56 951 SER A O 1
ATOM 6737 N N . GLY A 1 952 ? 18.239 -2.935 -57.191 1.00 90.62 952 GLY A N 1
ATOM 6738 C CA . GLY A 1 952 ? 19.483 -2.405 -57.726 1.00 90.62 952 GLY A CA 1
ATOM 6739 C C . GLY A 1 952 ? 20.034 -3.205 -58.892 1.00 90.62 952 GLY A C 1
ATOM 6740 O O . GLY A 1 952 ? 19.665 -4.359 -59.120 1.00 90.62 952 GLY A O 1
ATOM 6741 N N . VAL A 1 953 ? 20.935 -2.558 -59.633 1.00 93.50 953 VAL A N 1
ATOM 6742 C CA . VAL A 1 953 ? 21.690 -3.160 -60.733 1.00 93.50 953 VAL A CA 1
ATOM 6743 C C . VAL A 1 953 ? 23.161 -3.229 -60.342 1.00 93.50 953 VAL A C 1
ATOM 6745 O O . VAL A 1 953 ? 23.836 -2.205 -60.263 1.00 93.50 953 VAL A O 1
ATOM 6748 N N . THR A 1 954 ? 23.668 -4.437 -60.128 1.00 95.44 954 THR A N 1
ATOM 6749 C CA . THR A 1 954 ? 25.092 -4.712 -59.933 1.00 95.44 954 THR A CA 1
ATOM 6750 C C . THR A 1 954 ? 25.754 -4.971 -61.284 1.00 95.44 954 THR A C 1
ATOM 6752 O O . THR A 1 954 ? 25.250 -5.753 -62.087 1.00 95.44 954 THR A O 1
ATOM 6755 N N . THR A 1 955 ? 26.904 -4.348 -61.536 1.00 97.12 955 THR A N 1
ATOM 6756 C CA . THR A 1 955 ? 27.718 -4.589 -62.738 1.00 97.12 955 THR A CA 1
ATOM 6757 C C . THR A 1 955 ? 29.078 -5.151 -62.345 1.00 97.12 955 THR A C 1
ATOM 6759 O O . THR A 1 955 ? 29.678 -4.702 -61.373 1.00 97.12 955 THR A O 1
ATOM 6762 N N . ARG A 1 956 ? 29.591 -6.113 -63.111 1.00 97.62 956 ARG A N 1
ATOM 6763 C CA . ARG A 1 956 ? 30.936 -6.671 -62.956 1.00 97.62 956 ARG A CA 1
ATOM 6764 C C . ARG A 1 956 ? 31.688 -6.570 -64.269 1.00 97.62 956 ARG A C 1
ATOM 6766 O O . ARG A 1 956 ? 31.188 -7.029 -65.290 1.00 97.62 956 ARG A O 1
ATOM 6773 N N . LEU A 1 957 ? 32.907 -6.047 -64.223 1.00 98.31 957 LEU A N 1
ATOM 6774 C CA . LEU A 1 957 ? 33.886 -6.173 -65.300 1.00 98.31 957 LEU A CA 1
ATOM 6775 C C . LEU A 1 957 ? 35.056 -7.001 -64.787 1.00 98.31 957 LEU A C 1
ATOM 6777 O O . LEU A 1 957 ? 35.590 -6.719 -63.718 1.00 98.31 957 LEU A O 1
ATOM 6781 N N . GLY A 1 958 ? 35.450 -8.027 -65.528 1.00 97.44 958 GLY A N 1
ATOM 6782 C CA . GLY A 1 958 ? 36.476 -8.960 -65.094 1.00 97.44 958 GLY A CA 1
ATOM 6783 C C . GLY A 1 958 ? 37.403 -9.399 -66.208 1.00 97.44 958 GLY A C 1
ATOM 6784 O O . GLY A 1 958 ? 37.087 -9.299 -67.390 1.00 97.44 958 GLY A O 1
ATOM 6785 N N . VAL A 1 959 ? 38.561 -9.916 -65.820 1.00 97.75 959 VAL A N 1
ATOM 6786 C CA . VAL A 1 959 ? 39.461 -10.642 -66.710 1.00 97.75 959 VAL A CA 1
ATOM 6787 C C . VAL A 1 959 ? 39.916 -11.921 -66.025 1.00 97.75 959 VAL A C 1
ATOM 6789 O O . VAL A 1 959 ? 40.371 -11.910 -64.878 1.00 97.75 959 VAL A O 1
ATOM 6792 N N . ARG A 1 960 ? 39.782 -13.039 -66.729 1.00 95.44 960 ARG A N 1
ATOM 6793 C CA . ARG A 1 960 ? 40.204 -14.367 -66.295 1.00 95.44 960 ARG A CA 1
ATOM 6794 C C . ARG A 1 960 ? 41.361 -14.834 -67.169 1.00 95.44 960 ARG A C 1
ATOM 6796 O O . ARG A 1 960 ? 41.344 -14.645 -68.377 1.00 95.44 960 ARG A O 1
ATOM 6803 N N . THR A 1 961 ? 42.374 -15.440 -66.565 1.00 95.38 961 THR A N 1
ATOM 6804 C CA . THR A 1 961 ? 43.469 -16.096 -67.286 1.00 95.38 961 THR A CA 1
ATOM 6805 C C . THR A 1 961 ? 43.699 -17.486 -66.728 1.00 95.38 961 THR A C 1
ATOM 6807 O O . THR A 1 961 ? 43.631 -17.690 -65.513 1.00 95.38 961 THR A O 1
ATOM 6810 N N . HIS A 1 962 ? 43.941 -18.453 -67.605 1.00 93.56 962 HIS A N 1
ATOM 6811 C CA . HIS A 1 962 ? 44.149 -19.840 -67.214 1.00 93.56 962 HIS A CA 1
ATOM 6812 C C . HIS A 1 962 ? 45.043 -20.587 -68.204 1.00 93.56 962 HIS A C 1
ATOM 6814 O O . HIS A 1 962 ? 45.258 -20.157 -69.339 1.00 93.56 962 HIS A O 1
ATOM 6820 N N . ARG A 1 963 ? 45.548 -21.743 -67.768 1.00 91.38 963 ARG A N 1
ATOM 6821 C CA . ARG A 1 963 ? 46.312 -22.680 -68.597 1.00 91.38 963 ARG A CA 1
ATOM 6822 C C . ARG A 1 963 ? 45.999 -24.106 -68.178 1.00 91.38 963 ARG A C 1
ATOM 6824 O O . ARG A 1 963 ? 45.969 -24.385 -66.985 1.00 91.38 963 ARG A O 1
ATOM 6831 N N . SER A 1 964 ? 45.787 -24.995 -69.141 1.00 88.62 964 SER A N 1
ATOM 6832 C CA . SER A 1 964 ? 45.508 -26.407 -68.871 1.00 88.62 964 SER A CA 1
ATOM 6833 C C . SER A 1 964 ? 46.783 -27.256 -68.962 1.00 88.62 964 SER A C 1
ATOM 6835 O O . SER A 1 964 ? 47.628 -27.023 -69.828 1.00 88.62 964 SER A O 1
ATOM 6837 N N . PHE A 1 965 ? 46.917 -28.238 -68.071 1.00 87.69 965 PHE A N 1
ATOM 6838 C CA . PHE A 1 965 ? 48.038 -29.175 -67.988 1.00 87.69 965 PHE A CA 1
ATOM 6839 C C . PHE A 1 965 ? 47.518 -30.608 -67.947 1.00 87.69 965 PHE A C 1
ATOM 6841 O O . PHE A 1 965 ? 46.701 -30.942 -67.086 1.00 87.69 965 PHE A O 1
ATOM 6848 N N . ASP A 1 966 ? 48.015 -31.448 -68.848 1.00 86.19 966 ASP A N 1
ATOM 6849 C CA . ASP A 1 966 ? 47.647 -32.861 -68.908 1.00 86.19 966 ASP A CA 1
ATOM 6850 C C . ASP A 1 966 ? 48.415 -33.674 -67.851 1.00 86.19 966 ASP A C 1
ATOM 6852 O O . ASP A 1 966 ? 49.598 -33.441 -67.598 1.00 86.19 966 ASP A O 1
ATOM 6856 N N . LEU A 1 967 ? 47.727 -34.628 -67.225 1.00 82.19 967 LEU A N 1
ATOM 6857 C CA . LEU A 1 967 ? 48.214 -35.538 -66.188 1.00 82.19 967 LEU A CA 1
ATOM 6858 C C . LEU A 1 967 ? 48.000 -37.003 -66.614 1.00 82.19 967 LEU A C 1
ATOM 6860 O O . LEU A 1 967 ? 47.129 -37.319 -67.430 1.00 82.19 967 LEU A O 1
ATOM 6864 N N . ASP A 1 968 ? 48.731 -37.930 -65.990 1.00 78.81 968 ASP A N 1
ATOM 6865 C CA . ASP A 1 968 ? 48.627 -39.364 -66.282 1.00 78.81 968 ASP A CA 1
ATOM 6866 C C . ASP A 1 968 ? 47.204 -39.923 -66.093 1.00 78.81 968 ASP A C 1
ATOM 6868 O O . ASP A 1 968 ? 46.508 -39.640 -65.105 1.00 78.81 968 ASP A O 1
ATOM 6872 N N . GLY A 1 969 ? 46.792 -40.797 -67.017 1.00 71.31 969 GLY A N 1
ATOM 6873 C CA . GLY A 1 969 ? 45.491 -41.473 -66.980 1.00 71.31 969 GLY A CA 1
ATOM 6874 C C . GLY A 1 969 ? 44.324 -40.645 -67.528 1.00 71.31 969 GLY A C 1
ATOM 6875 O O . GLY A 1 969 ? 43.193 -40.848 -67.093 1.00 71.31 969 GLY A O 1
ATOM 6876 N N . GLY A 1 970 ? 44.586 -39.711 -68.452 1.00 71.00 970 GLY A N 1
ATOM 6877 C CA . GLY A 1 970 ? 43.551 -38.895 -69.108 1.00 71.00 970 GLY A CA 1
ATOM 6878 C C . GLY A 1 970 ? 42.992 -37.770 -68.232 1.00 71.00 970 GLY A C 1
ATOM 6879 O O . GLY A 1 970 ? 41.895 -37.275 -68.492 1.00 71.00 970 GLY A O 1
ATOM 6880 N N . ARG A 1 971 ? 43.729 -37.392 -67.180 1.00 80.31 971 ARG A N 1
ATOM 6881 C CA . ARG A 1 971 ? 43.375 -36.304 -66.263 1.00 80.31 971 ARG A CA 1
ATOM 6882 C C . ARG A 1 971 ? 43.998 -34.988 -66.733 1.00 80.31 971 ARG A C 1
ATOM 6884 O O . ARG A 1 971 ? 45.012 -34.993 -67.415 1.00 80.31 971 ARG A O 1
ATOM 6891 N N . GLN A 1 972 ? 43.417 -33.864 -66.350 1.00 84.56 972 GLN A N 1
ATOM 6892 C CA . GLN A 1 972 ? 43.814 -32.517 -66.722 1.00 84.56 972 GLN A CA 1
ATOM 6893 C C . GLN A 1 972 ? 43.497 -31.574 -65.562 1.00 84.56 972 GLN A C 1
ATOM 6895 O O . GLN A 1 972 ? 42.443 -31.680 -64.929 1.00 84.56 972 GLN A O 1
ATOM 6900 N N . VAL A 1 973 ? 44.421 -30.660 -65.277 1.00 89.56 973 VAL A N 1
ATOM 6901 C CA . VAL A 1 973 ? 44.255 -29.599 -64.277 1.00 89.56 973 VAL A CA 1
ATOM 6902 C C . VAL A 1 973 ? 44.446 -28.238 -64.918 1.00 89.56 973 VAL A C 1
ATOM 6904 O O . VAL A 1 973 ? 45.253 -28.074 -65.830 1.00 89.56 973 VAL A O 1
ATOM 6907 N N . GLN A 1 974 ? 43.714 -27.245 -64.431 1.00 90.94 974 GLN A N 1
ATOM 6908 C CA . GLN A 1 974 ? 43.743 -25.894 -64.964 1.00 90.94 974 GLN A CA 1
ATOM 6909 C C . GLN A 1 974 ? 43.705 -24.874 -63.827 1.00 90.94 974 GLN A C 1
ATOM 6911 O O . GLN A 1 974 ? 42.622 -24.533 -63.339 1.00 90.94 974 GLN A O 1
ATOM 6916 N N . PRO A 1 975 ? 44.875 -24.394 -63.375 1.00 94.00 975 PRO A N 1
ATOM 6917 C CA . PRO A 1 975 ? 44.941 -23.219 -62.527 1.00 94.00 975 PRO A CA 1
ATOM 6918 C C . PRO A 1 975 ? 44.456 -21.974 -63.278 1.00 94.00 975 PRO A C 1
ATOM 6920 O O . PRO A 1 975 ? 44.695 -21.820 -64.481 1.00 94.00 975 PRO A O 1
ATOM 6923 N N . TYR A 1 976 ? 43.809 -21.069 -62.548 1.00 94.75 976 TYR A N 1
ATOM 6924 C CA . TYR A 1 976 ? 43.325 -19.803 -63.079 1.00 94.75 976 TYR A CA 1
ATOM 6925 C C . TYR A 1 976 ? 43.451 -18.660 -62.072 1.00 94.75 976 TYR A C 1
ATOM 6927 O O . TYR A 1 976 ? 43.360 -18.860 -60.859 1.00 94.75 976 TYR A O 1
ATOM 6935 N N . LEU A 1 977 ? 43.579 -17.448 -62.606 1.00 96.75 977 LEU A N 1
ATOM 6936 C CA . LEU A 1 977 ? 43.458 -16.183 -61.889 1.00 96.75 977 LEU A CA 1
ATOM 6937 C C . LEU A 1 977 ? 42.308 -15.384 -62.508 1.00 96.75 977 LEU A C 1
ATOM 6939 O O . LEU A 1 977 ? 42.160 -15.341 -63.728 1.00 96.75 977 LEU A O 1
ATOM 6943 N N . THR A 1 978 ? 41.478 -14.752 -61.686 1.00 97.12 978 THR A N 1
ATOM 6944 C CA . THR A 1 978 ? 40.434 -13.826 -62.145 1.00 97.12 978 THR A CA 1
ATOM 6945 C C . THR A 1 978 ? 40.508 -12.545 -61.336 1.00 97.12 978 THR A C 1
ATOM 6947 O O . THR A 1 978 ? 40.548 -12.603 -60.111 1.00 97.12 978 THR A O 1
ATOM 6950 N N . LEU A 1 979 ? 40.522 -11.402 -62.013 1.00 98.19 979 LEU A N 1
ATOM 6951 C CA . LEU A 1 979 ? 40.433 -10.082 -61.396 1.00 98.19 979 LEU A CA 1
ATOM 6952 C C . LEU A 1 979 ? 39.109 -9.450 -61.817 1.00 98.19 979 LEU A C 1
ATOM 6954 O O . LEU A 1 979 ? 38.824 -9.408 -63.011 1.00 98.19 979 LEU A O 1
ATOM 6958 N N . ASN A 1 980 ? 38.314 -8.973 -60.862 1.00 98.06 980 ASN A N 1
ATOM 6959 C CA . ASN A 1 980 ? 37.023 -8.335 -61.106 1.00 98.06 980 ASN A CA 1
ATOM 6960 C C . ASN A 1 980 ? 36.959 -6.955 -60.450 1.00 98.06 980 ASN A C 1
ATOM 6962 O O . ASN A 1 980 ? 37.404 -6.772 -59.319 1.00 98.06 980 ASN A O 1
ATOM 6966 N N . TRP A 1 981 ? 36.318 -6.014 -61.130 1.00 97.94 981 TRP A N 1
ATOM 6967 C CA . TRP A 1 981 ? 35.740 -4.813 -60.547 1.00 97.94 981 TRP A CA 1
ATOM 6968 C C . TRP A 1 981 ? 34.221 -4.979 -60.493 1.00 97.94 981 TRP A C 1
ATOM 6970 O O . TRP A 1 981 ? 33.586 -5.291 -61.502 1.00 97.94 981 TRP A O 1
ATOM 6980 N N . TRP A 1 982 ? 33.655 -4.781 -59.309 1.00 96.12 982 TRP A N 1
ATOM 6981 C CA . TRP A 1 982 ? 32.229 -4.831 -59.026 1.00 96.12 982 TRP A CA 1
ATOM 6982 C C . TRP A 1 982 ? 31.724 -3.424 -58.701 1.00 96.12 982 TRP A C 1
ATOM 6984 O O . TRP A 1 982 ? 32.256 -2.766 -57.806 1.00 96.12 982 TRP A O 1
ATOM 6994 N N . HIS A 1 983 ? 30.678 -2.990 -59.399 1.00 95.50 983 HIS A N 1
ATOM 6995 C CA . HIS A 1 983 ? 29.939 -1.760 -59.139 1.00 95.50 983 HIS A CA 1
ATOM 6996 C C . HIS A 1 983 ? 28.537 -2.104 -58.619 1.00 95.50 983 HIS A C 1
ATOM 6998 O O . HIS A 1 983 ? 27.760 -2.770 -59.304 1.00 95.50 983 HIS A O 1
ATOM 7004 N N . MET A 1 984 ? 28.233 -1.684 -57.393 1.00 90.81 984 MET A N 1
ATOM 7005 C CA . MET A 1 984 ? 27.078 -2.086 -56.587 1.00 90.81 984 MET A CA 1
ATOM 7006 C C . MET A 1 984 ? 26.408 -0.842 -55.972 1.00 90.81 984 MET A C 1
ATOM 7008 O O . MET A 1 984 ? 26.538 -0.598 -54.777 1.00 90.81 984 MET A O 1
ATOM 7012 N N . PRO A 1 985 ? 25.707 -0.012 -56.762 1.00 80.56 985 PRO A N 1
ATOM 7013 C CA . PRO A 1 985 ? 25.124 1.254 -56.307 1.00 80.56 985 PRO A CA 1
ATOM 7014 C C . PRO A 1 985 ? 23.844 1.084 -55.460 1.00 80.56 985 PRO A C 1
ATOM 7016 O O . PRO A 1 985 ? 22.996 1.969 -55.482 1.00 80.56 985 PRO A O 1
ATOM 7019 N N . GLY A 1 986 ? 23.657 -0.059 -54.790 1.00 68.25 986 GLY A N 1
ATOM 7020 C CA . GLY A 1 986 ? 22.406 -0.422 -54.111 1.00 68.25 986 GLY A CA 1
ATOM 7021 C C . GLY A 1 986 ? 21.926 0.613 -53.084 1.00 68.25 986 GLY A C 1
ATOM 7022 O O . GLY A 1 986 ? 22.732 1.314 -52.476 1.00 68.25 986 GLY A O 1
ATOM 7023 N N . ASP A 1 987 ? 20.606 0.693 -52.887 1.00 70.25 987 ASP A N 1
ATOM 7024 C CA . ASP A 1 987 ? 19.956 1.535 -51.867 1.00 70.25 987 ASP A CA 1
ATOM 7025 C C . ASP A 1 987 ? 19.867 0.770 -50.534 1.00 70.25 987 ASP A C 1
ATOM 7027 O O . ASP A 1 987 ? 18.783 0.440 -50.054 1.00 70.25 987 ASP A O 1
ATOM 7031 N N . ASP A 1 988 ? 21.027 0.416 -49.967 1.00 75.94 988 ASP A N 1
ATOM 7032 C CA . ASP A 1 988 ? 21.141 -0.320 -48.696 1.00 75.94 988 ASP A CA 1
ATOM 7033 C C . ASP A 1 988 ? 20.852 0.627 -47.517 1.00 75.94 988 ASP A C 1
ATOM 7035 O O . ASP A 1 988 ? 21.736 0.997 -46.733 1.00 75.94 988 ASP A O 1
ATOM 7039 N N . LYS A 1 989 ? 19.600 1.090 -47.443 1.00 86.75 989 LYS A N 1
ATOM 7040 C CA . LYS A 1 989 ? 19.076 2.008 -46.431 1.00 86.75 989 LYS A CA 1
ATOM 7041 C C . LYS A 1 989 ? 17.803 1.441 -45.842 1.00 86.75 989 LYS A C 1
ATOM 7043 O O . LYS A 1 989 ? 16.901 1.030 -46.560 1.00 86.75 989 LYS A O 1
ATOM 7048 N N . ILE A 1 990 ? 17.701 1.511 -44.522 1.00 89.38 990 ILE A N 1
ATOM 7049 C CA . ILE A 1 990 ? 16.521 1.088 -43.770 1.00 89.38 990 ILE A CA 1
ATOM 7050 C C . ILE A 1 990 ? 16.024 2.273 -42.953 1.00 89.38 990 ILE A C 1
ATOM 7052 O O . ILE A 1 990 ? 16.815 3.033 -42.386 1.00 89.38 990 ILE A O 1
ATOM 7056 N N . SER A 1 991 ? 14.706 2.463 -42.901 1.00 89.38 991 SER A N 1
ATOM 7057 C CA . SER A 1 991 ? 14.097 3.490 -42.061 1.00 89.38 991 SER A CA 1
ATOM 7058 C C . SER A 1 991 ? 13.731 2.930 -40.693 1.00 89.38 991 SER A C 1
ATOM 7060 O O . SER A 1 991 ? 12.972 1.969 -40.604 1.00 89.38 991 SER A O 1
ATOM 7062 N N . PHE A 1 992 ? 14.189 3.586 -39.638 1.00 89.94 992 PHE A N 1
ATOM 7063 C CA . PHE A 1 992 ? 13.766 3.364 -38.262 1.00 89.94 992 PHE A CA 1
ATOM 7064 C C . PHE A 1 992 ? 12.855 4.531 -37.881 1.00 89.94 992 PHE A C 1
ATOM 7066 O O . PHE A 1 992 ? 13.310 5.665 -37.712 1.00 89.94 992 PHE A O 1
ATOM 7073 N N . ASN A 1 993 ? 11.551 4.272 -37.830 1.00 86.50 993 ASN A N 1
ATOM 7074 C CA . ASN A 1 993 ? 10.492 5.276 -37.837 1.00 86.50 993 ASN A CA 1
ATOM 7075 C C . ASN A 1 993 ? 10.621 6.211 -39.055 1.00 86.50 993 ASN A C 1
ATOM 7077 O O . ASN A 1 993 ? 10.275 5.829 -40.171 1.00 86.50 993 ASN A O 1
ATOM 7081 N N . HIS A 1 994 ? 11.142 7.424 -38.861 1.00 83.25 994 HIS A N 1
ATOM 7082 C CA . HIS A 1 994 ? 11.311 8.425 -39.922 1.00 83.25 994 HIS A CA 1
ATOM 7083 C C . HIS A 1 994 ? 12.775 8.638 -40.335 1.00 83.25 994 HIS A C 1
ATOM 7085 O O . HIS A 1 994 ? 13.038 9.365 -41.292 1.00 83.25 994 HIS A O 1
ATOM 7091 N N . VAL A 1 995 ? 13.731 8.011 -39.642 1.00 87.19 995 VAL A N 1
ATOM 7092 C CA . VAL A 1 995 ? 15.168 8.209 -39.871 1.00 87.19 995 VAL A CA 1
ATOM 7093 C C . VAL A 1 995 ? 15.712 7.075 -40.729 1.00 87.19 995 VAL A C 1
ATOM 7095 O O . VAL A 1 995 ? 15.594 5.911 -40.358 1.00 87.19 995 VAL A O 1
ATOM 7098 N N . ARG A 1 996 ? 16.318 7.402 -41.875 1.00 89.06 996 ARG A N 1
ATOM 7099 C CA . ARG A 1 996 ? 16.989 6.420 -42.738 1.00 89.06 996 ARG A CA 1
ATOM 7100 C C . ARG A 1 996 ? 18.457 6.296 -42.359 1.00 89.06 996 ARG A C 1
ATOM 7102 O O . ARG A 1 996 ? 19.163 7.300 -42.329 1.00 89.06 996 ARG A O 1
ATOM 7109 N N . VAL A 1 997 ? 18.904 5.069 -42.124 1.00 89.44 997 VAL A N 1
ATOM 7110 C CA . VAL A 1 997 ? 20.302 4.738 -41.827 1.00 89.44 997 VAL A CA 1
ATOM 7111 C C . VAL A 1 997 ? 20.757 3.648 -42.797 1.00 89.44 997 VAL A C 1
ATOM 7113 O O . VAL A 1 997 ? 19.971 2.765 -43.133 1.00 89.44 997 VAL A O 1
ATOM 7116 N N . GLY A 1 998 ? 21.996 3.725 -43.285 1.00 86.50 998 GLY A N 1
ATOM 7117 C CA . GLY A 1 998 ? 22.511 2.808 -44.302 1.00 86.50 998 GLY A CA 1
ATOM 7118 C C . GLY A 1 998 ? 23.930 3.138 -44.755 1.00 86.50 998 GLY A C 1
ATOM 7119 O O . GLY A 1 998 ? 24.707 3.693 -43.979 1.00 86.50 998 GLY A O 1
ATOM 7120 N N . ASP A 1 999 ? 24.240 2.810 -46.012 1.00 82.31 999 ASP A N 1
ATOM 7121 C CA . ASP A 1 999 ? 25.520 3.102 -46.685 1.00 82.31 999 ASP A CA 1
ATOM 7122 C C . ASP A 1 999 ? 26.755 2.450 -46.018 1.00 82.31 999 ASP A C 1
ATOM 7124 O O . ASP A 1 999 ? 27.850 3.018 -46.004 1.00 82.31 999 ASP A O 1
ATOM 7128 N N . ILE A 1 1000 ? 26.595 1.243 -45.458 1.00 88.88 1000 ILE A N 1
ATOM 7129 C CA . ILE A 1 1000 ? 27.706 0.484 -44.848 1.00 88.88 1000 ILE A CA 1
ATOM 7130 C C . ILE A 1 1000 ? 28.449 -0.418 -45.848 1.00 88.88 1000 ILE A C 1
ATOM 7132 O O . ILE A 1 1000 ? 29.606 -0.770 -45.627 1.00 88.88 1000 ILE A O 1
ATOM 7136 N N . TYR A 1 1001 ? 27.807 -0.772 -46.963 1.00 90.12 1001 TYR A N 1
ATOM 7137 C CA . TYR A 1 1001 ? 28.386 -1.594 -48.026 1.00 90.12 1001 TYR A CA 1
ATOM 7138 C C . TYR A 1 1001 ? 28.989 -0.723 -49.139 1.00 90.12 1001 TYR A C 1
ATOM 7140 O O . TYR A 1 1001 ? 28.503 0.381 -49.391 1.00 90.12 1001 TYR A O 1
ATOM 7148 N N . PRO A 1 1002 ? 30.072 -1.167 -49.803 1.00 90.38 1002 PRO A N 1
ATOM 7149 C CA . PRO A 1 1002 ? 30.778 -0.334 -50.763 1.00 90.38 1002 PRO A CA 1
ATOM 7150 C C . PRO A 1 1002 ? 30.058 -0.278 -52.113 1.00 90.38 1002 PRO A C 1
ATOM 7152 O O . PRO A 1 1002 ? 29.675 -1.300 -52.678 1.00 90.38 1002 PRO A O 1
ATOM 7155 N N . THR A 1 1003 ? 30.012 0.911 -52.715 1.00 91.75 1003 THR A N 1
ATOM 7156 C CA . THR A 1 1003 ? 29.542 1.067 -54.100 1.00 91.75 1003 THR A CA 1
ATOM 7157 C C . THR A 1 1003 ? 30.496 0.441 -55.119 1.00 91.75 1003 THR A C 1
ATOM 7159 O O . THR A 1 1003 ? 30.067 0.001 -56.181 1.00 91.75 1003 THR A O 1
ATOM 7162 N N . ASN A 1 1004 ? 31.799 0.403 -54.832 1.00 93.38 1004 ASN A N 1
ATOM 7163 C CA . ASN A 1 1004 ? 32.807 -0.202 -55.701 1.00 93.38 1004 ASN A CA 1
ATOM 7164 C C . ASN A 1 1004 ? 33.692 -1.151 -54.901 1.00 93.38 1004 ASN A C 1
ATOM 7166 O O . ASN A 1 1004 ? 34.197 -0.783 -53.839 1.00 93.38 1004 ASN A O 1
ATOM 7170 N N . ALA A 1 1005 ? 33.931 -2.342 -55.441 1.00 94.94 1005 ALA A N 1
ATOM 7171 C CA . ALA A 1 1005 ? 34.827 -3.313 -54.836 1.00 94.94 1005 ALA A CA 1
ATOM 7172 C C . ALA A 1 1005 ? 35.635 -4.074 -55.890 1.00 94.94 1005 ALA A C 1
ATOM 7174 O O . ALA A 1 1005 ? 35.198 -4.279 -57.022 1.00 94.94 1005 ALA A O 1
ATOM 7175 N N . TYR A 1 1006 ? 36.827 -4.503 -55.498 1.00 97.56 1006 TYR A N 1
ATOM 7176 C CA . TYR A 1 1006 ? 37.793 -5.183 -56.350 1.00 97.56 1006 TYR A CA 1
ATOM 7177 C C . TYR A 1 1006 ? 38.041 -6.580 -55.800 1.00 97.56 1006 TYR A C 1
ATOM 7179 O O . TYR A 1 1006 ? 38.359 -6.728 -54.623 1.00 97.56 1006 TYR A O 1
ATOM 7187 N N . GLU A 1 1007 ? 37.893 -7.600 -56.638 1.00 97.75 1007 GLU A N 1
ATOM 7188 C CA . GLU A 1 1007 ? 38.013 -9.006 -56.255 1.00 97.75 1007 GLU A CA 1
ATOM 7189 C C . GLU A 1 1007 ? 39.139 -9.686 -57.037 1.00 97.75 1007 GLU A C 1
ATOM 7191 O O . GLU A 1 1007 ? 39.237 -9.550 -58.257 1.00 97.75 1007 GLU A O 1
ATOM 7196 N N . ALA A 1 1008 ? 39.948 -10.479 -56.339 1.00 97.94 1008 ALA A N 1
ATOM 7197 C CA . ALA A 1 1008 ? 40.908 -11.398 -56.935 1.00 97.94 1008 ALA A CA 1
ATOM 7198 C C . ALA A 1 1008 ? 40.545 -12.841 -56.560 1.00 97.94 1008 ALA A C 1
ATOM 7200 O O . ALA A 1 1008 ? 40.431 -13.165 -55.377 1.00 97.94 1008 ALA A O 1
ATOM 7201 N N . LYS A 1 1009 ? 40.386 -13.712 -57.563 1.00 97.12 1009 LYS A N 1
ATOM 7202 C CA . LYS A 1 1009 ? 40.104 -15.147 -57.407 1.00 97.12 1009 LYS A CA 1
ATOM 7203 C C . LYS A 1 1009 ? 41.282 -15.981 -57.894 1.00 97.12 1009 LYS A C 1
ATOM 7205 O O . LYS A 1 1009 ? 41.732 -15.799 -59.023 1.00 97.12 1009 LYS A O 1
ATOM 7210 N N . LEU A 1 1010 ? 41.702 -16.953 -57.095 1.00 97.00 1010 LEU A N 1
ATOM 7211 C CA . LEU A 1 1010 ? 42.674 -17.976 -57.472 1.00 97.00 1010 LEU A CA 1
ATOM 7212 C C . LEU A 1 1010 ? 42.021 -19.348 -57.317 1.00 97.00 1010 LEU A C 1
ATOM 7214 O O . LEU A 1 1010 ? 41.441 -19.645 -56.271 1.00 97.00 1010 LEU A O 1
ATOM 7218 N N . GLY A 1 1011 ? 42.113 -20.193 -58.337 1.00 95.38 1011 GLY A N 1
ATOM 7219 C CA . GLY A 1 1011 ? 41.514 -21.521 -58.276 1.00 95.38 1011 GLY A CA 1
ATOM 7220 C C . GLY A 1 1011 ? 42.138 -22.521 -59.227 1.00 95.38 1011 GLY A C 1
ATOM 7221 O O . GLY A 1 1011 ? 43.007 -22.187 -60.031 1.00 95.38 1011 GLY A O 1
ATOM 7222 N N . VAL A 1 1012 ? 41.683 -23.764 -59.107 1.00 93.25 1012 VAL A N 1
ATOM 7223 C CA . VAL A 1 1012 ? 42.075 -24.879 -59.968 1.00 93.25 1012 VAL A CA 1
ATOM 7224 C C . VAL A 1 1012 ? 40.823 -25.649 -60.358 1.00 93.25 1012 VAL A C 1
ATOM 7226 O O . VAL A 1 1012 ? 40.029 -26.035 -59.499 1.00 93.25 1012 VAL A O 1
ATOM 7229 N N . ASN A 1 1013 ? 40.673 -25.891 -61.655 1.00 91.12 1013 ASN A N 1
ATOM 7230 C CA . ASN A 1 1013 ? 39.714 -26.842 -62.203 1.00 91.12 1013 ASN A CA 1
ATOM 7231 C C . ASN A 1 1013 ? 40.421 -28.173 -62.474 1.00 91.12 1013 ASN A C 1
ATOM 7233 O O . ASN A 1 1013 ? 41.594 -28.182 -62.851 1.00 91.12 1013 ASN A O 1
ATOM 7237 N N . ALA A 1 1014 ? 39.721 -29.289 -62.311 1.00 87.75 1014 ALA A N 1
ATOM 7238 C CA . ALA A 1 1014 ? 40.244 -30.614 -62.614 1.00 87.75 1014 ALA A CA 1
ATOM 7239 C C . ALA A 1 1014 ? 39.160 -31.508 -63.217 1.00 87.75 1014 ALA A C 1
ATOM 7241 O O . ALA A 1 1014 ? 37.986 -31.424 -62.840 1.00 87.75 1014 ALA A O 1
ATOM 7242 N N . ASN A 1 1015 ? 39.562 -32.409 -64.110 1.00 82.88 1015 ASN A N 1
ATOM 7243 C CA . ASN A 1 1015 ? 38.724 -33.539 -64.488 1.00 82.88 1015 ASN A CA 1
ATOM 7244 C C . ASN A 1 1015 ? 39.146 -34.818 -63.774 1.00 82.88 1015 ASN A C 1
ATOM 7246 O O . ASN A 1 1015 ? 40.305 -35.063 -63.429 1.00 82.88 1015 ASN A O 1
ATOM 7250 N N . PHE A 1 1016 ? 38.145 -35.644 -63.540 1.00 76.44 1016 PHE A N 1
ATOM 7251 C CA . PHE A 1 1016 ? 38.268 -36.949 -62.936 1.00 76.44 1016 PHE A CA 1
ATOM 7252 C C . PHE A 1 1016 ? 37.766 -37.993 -63.940 1.00 76.44 1016 PHE A C 1
ATOM 7254 O O . PHE A 1 1016 ? 37.129 -37.682 -64.948 1.00 76.44 1016 PHE A O 1
ATOM 7261 N N . ALA A 1 1017 ? 38.057 -39.265 -63.680 1.00 73.25 1017 ALA A N 1
ATOM 7262 C CA . ALA A 1 1017 ? 37.595 -40.337 -64.551 1.00 73.25 1017 ALA A CA 1
ATOM 7263 C C . ALA A 1 1017 ? 36.055 -40.443 -64.558 1.00 73.25 1017 ALA A C 1
ATOM 7265 O O . ALA A 1 1017 ? 35.391 -40.133 -63.569 1.00 73.25 1017 ALA A O 1
ATOM 7266 N N . LYS A 1 1018 ? 35.500 -40.983 -65.654 1.00 76.50 1018 LYS A N 1
ATOM 7267 C CA . LYS A 1 1018 ? 34.081 -41.375 -65.781 1.00 76.50 1018 LYS A CA 1
ATOM 7268 C C . LYS A 1 1018 ? 33.073 -40.216 -65.675 1.00 76.50 1018 LYS A C 1
ATOM 7270 O O . LYS A 1 1018 ? 32.037 -40.390 -65.048 1.00 76.50 1018 LYS A O 1
ATOM 7275 N N . GLY A 1 1019 ? 33.351 -39.064 -66.291 1.00 77.00 1019 GLY A N 1
ATOM 7276 C CA . GLY A 1 1019 ? 32.362 -37.983 -66.437 1.00 77.00 1019 GLY A CA 1
ATOM 7277 C C . GLY A 1 1019 ? 32.232 -37.038 -65.238 1.00 77.00 1019 GLY A C 1
ATOM 7278 O O . GLY A 1 1019 ? 31.268 -36.281 -65.173 1.00 77.00 1019 GLY A O 1
ATOM 7279 N N . TRP A 1 1020 ? 33.192 -37.052 -64.308 1.00 84.88 1020 TRP A N 1
ATOM 7280 C CA . TRP A 1 1020 ? 33.253 -36.126 -63.172 1.00 84.88 1020 TRP A CA 1
ATOM 7281 C C . TRP A 1 1020 ? 34.255 -34.994 -63.421 1.00 84.88 1020 TRP A C 1
ATOM 7283 O O . TRP A 1 1020 ? 35.401 -35.242 -63.786 1.00 84.88 1020 TRP A O 1
ATOM 7293 N N . THR A 1 1021 ? 33.856 -33.753 -63.163 1.00 87.12 1021 THR A N 1
ATOM 7294 C CA . THR A 1 1021 ? 34.746 -32.586 -63.059 1.00 87.12 1021 THR A CA 1
ATOM 7295 C C . THR A 1 1021 ? 34.517 -31.876 -61.739 1.00 87.12 1021 THR A C 1
ATOM 7297 O O . THR A 1 1021 ? 33.471 -32.021 -61.106 1.00 87.12 1021 THR A O 1
ATOM 7300 N N . GLY A 1 1022 ? 35.502 -31.104 -61.302 1.00 90.12 1022 GLY A N 1
ATOM 7301 C CA . GLY A 1 1022 ? 35.351 -30.275 -60.120 1.00 90.12 1022 GLY A CA 1
ATOM 7302 C C . GLY A 1 1022 ? 36.315 -29.109 -60.097 1.00 90.12 1022 GLY A C 1
ATOM 7303 O O . GLY A 1 1022 ? 37.254 -29.026 -60.890 1.00 90.12 1022 GLY A O 1
ATOM 7304 N N . PHE A 1 1023 ? 36.059 -28.198 -59.171 1.00 92.56 1023 PHE A N 1
ATOM 7305 C CA . PHE A 1 1023 ? 36.865 -27.009 -58.978 1.00 92.56 1023 PHE A CA 1
ATOM 7306 C C . PHE A 1 1023 ? 36.950 -26.630 -57.508 1.00 92.56 1023 PHE A C 1
ATOM 7308 O O . PHE A 1 1023 ? 36.049 -26.916 -56.715 1.00 92.56 1023 PHE A O 1
ATOM 7315 N N . VAL A 1 1024 ? 38.027 -25.930 -57.169 1.00 94.94 1024 VAL A N 1
ATOM 7316 C CA . VAL A 1 1024 ? 38.186 -25.242 -55.891 1.00 94.94 1024 VAL A CA 1
ATOM 7317 C C . VAL A 1 1024 ? 38.773 -23.857 -56.133 1.00 94.94 1024 VAL A C 1
ATOM 7319 O O . VAL A 1 1024 ? 39.672 -23.699 -56.963 1.00 94.94 1024 VAL A O 1
ATOM 7322 N N . ASN A 1 1025 ? 38.268 -22.844 -55.430 1.00 95.81 1025 ASN A N 1
ATOM 7323 C CA . ASN A 1 1025 ? 38.850 -21.506 -55.457 1.00 95.81 1025 ASN A CA 1
ATOM 7324 C C . ASN A 1 1025 ? 38.741 -20.773 -54.129 1.00 95.81 1025 ASN A C 1
ATOM 7326 O O . ASN A 1 1025 ? 37.867 -21.053 -53.306 1.00 95.81 1025 ASN A O 1
ATOM 7330 N N . VAL A 1 1026 ? 39.635 -19.804 -53.974 1.00 97.56 1026 VAL A N 1
ATOM 7331 C CA . VAL A 1 1026 ? 39.590 -18.786 -52.933 1.00 97.56 1026 VAL A CA 1
ATOM 7332 C C . VAL A 1 1026 ? 39.536 -17.411 -53.585 1.00 97.56 1026 VAL A C 1
ATOM 7334 O O . VAL A 1 1026 ? 40.141 -17.194 -54.639 1.00 97.56 1026 VAL A O 1
ATOM 7337 N N . ALA A 1 1027 ? 38.809 -16.481 -52.974 1.00 97.12 1027 ALA A N 1
ATOM 7338 C CA . ALA A 1 1027 ? 38.767 -15.100 -53.433 1.00 97.12 1027 ALA A CA 1
ATOM 7339 C C . ALA A 1 1027 ? 38.784 -14.109 -52.274 1.00 97.12 1027 ALA A C 1
ATOM 7341 O O . ALA A 1 1027 ? 38.128 -14.344 -51.256 1.00 97.12 1027 ALA A O 1
ATOM 7342 N N . GLY A 1 1028 ? 39.512 -13.010 -52.463 1.00 97.50 1028 GLY A N 1
ATOM 7343 C CA . GLY A 1 1028 ? 39.498 -11.835 -51.595 1.00 97.50 1028 GLY A CA 1
ATOM 7344 C C . GLY A 1 1028 ? 38.916 -10.641 -52.345 1.00 97.50 1028 GLY A C 1
ATOM 7345 O O . GLY A 1 1028 ? 39.245 -10.440 -53.515 1.00 97.50 1028 GLY A O 1
ATOM 7346 N N . MET A 1 1029 ? 38.053 -9.872 -51.688 1.00 96.38 1029 MET A N 1
ATOM 7347 C CA . MET A 1 1029 ? 37.381 -8.706 -52.252 1.00 96.38 1029 MET A CA 1
ATOM 7348 C C . MET A 1 1029 ? 37.427 -7.535 -51.272 1.00 96.38 1029 MET A C 1
ATOM 7350 O O . MET A 1 1029 ? 37.177 -7.712 -50.082 1.00 96.38 1029 MET A O 1
ATOM 7354 N N . PHE A 1 1030 ? 37.763 -6.351 -51.780 1.00 95.81 1030 PHE A N 1
ATOM 7355 C CA . PHE A 1 1030 ? 38.046 -5.156 -50.981 1.00 95.81 1030 PHE A CA 1
ATOM 7356 C C . PHE A 1 1030 ? 37.364 -3.931 -51.585 1.00 95.81 1030 PHE A C 1
ATOM 7358 O O . PHE A 1 1030 ? 37.326 -3.792 -52.809 1.00 95.81 1030 PHE A O 1
ATOM 7365 N N . GLY A 1 1031 ? 36.848 -3.038 -50.745 1.00 92.69 1031 GLY A N 1
ATOM 7366 C CA . GLY A 1 1031 ? 36.153 -1.826 -51.180 1.00 92.69 1031 GLY A CA 1
ATOM 7367 C C . GLY A 1 1031 ? 36.302 -0.673 -50.191 1.00 92.69 1031 GLY A C 1
ATOM 7368 O O . GLY A 1 1031 ? 37.104 -0.729 -49.259 1.00 92.69 1031 GLY A O 1
ATOM 7369 N N . GLU A 1 1032 ? 35.522 0.384 -50.409 1.00 88.00 1032 GLU A N 1
ATOM 7370 C CA . GLU A 1 1032 ? 35.395 1.492 -49.456 1.00 88.00 1032 GLU A CA 1
ATOM 7371 C C . GLU A 1 1032 ? 34.813 1.033 -48.106 1.00 88.00 1032 GLU A C 1
ATOM 7373 O O . GLU A 1 1032 ? 34.398 -0.113 -47.941 1.00 88.00 1032 GLU A O 1
ATOM 7378 N N . ASN A 1 1033 ? 34.782 1.943 -47.129 1.00 81.94 1033 ASN A N 1
ATOM 7379 C CA . ASN A 1 1033 ? 34.178 1.724 -45.811 1.00 81.94 1033 ASN A CA 1
ATOM 7380 C C . ASN A 1 1033 ? 34.751 0.512 -45.048 1.00 81.94 1033 ASN A C 1
ATOM 7382 O O . ASN A 1 1033 ? 34.037 -0.212 -44.354 1.00 81.94 1033 ASN A O 1
ATOM 7386 N N . SER A 1 1034 ? 36.057 0.273 -45.210 1.00 85.50 1034 SER A N 1
ATOM 7387 C CA . SER A 1 1034 ? 36.763 -0.876 -44.630 1.00 85.50 1034 SER A CA 1
ATOM 7388 C C . SER A 1 1034 ? 36.168 -2.233 -45.033 1.00 85.50 1034 SER A C 1
ATOM 7390 O O . SER A 1 1034 ? 36.350 -3.214 -44.310 1.00 85.50 1034 SER A O 1
ATOM 7392 N N . TYR A 1 1035 ? 35.480 -2.304 -46.181 1.00 92.94 1035 TYR A N 1
ATOM 7393 C CA . TYR A 1 1035 ? 34.871 -3.537 -46.663 1.00 92.94 1035 TYR A CA 1
ATOM 7394 C C . TYR A 1 1035 ? 35.921 -4.581 -47.022 1.00 92.94 1035 TYR A C 1
ATOM 7396 O O . TYR A 1 1035 ? 36.824 -4.330 -47.831 1.00 92.94 1035 TYR A O 1
ATOM 7404 N N . GLN A 1 1036 ? 35.764 -5.775 -46.460 1.00 95.88 1036 GLN A N 1
ATOM 7405 C CA . GLN A 1 1036 ? 36.602 -6.928 -46.762 1.00 95.88 1036 GLN A CA 1
ATOM 7406 C C . GLN A 1 1036 ? 35.745 -8.183 -46.820 1.00 95.88 1036 GLN A C 1
ATOM 7408 O O . GLN A 1 1036 ? 34.972 -8.463 -45.906 1.00 95.88 1036 GLN A O 1
ATOM 7413 N N . GLN A 1 1037 ? 35.929 -8.975 -47.869 1.00 96.56 1037 GLN A N 1
ATOM 7414 C CA . GLN A 1 1037 ? 35.251 -10.247 -48.038 1.00 96.56 1037 GLN A CA 1
ATOM 7415 C C . GLN A 1 1037 ? 36.248 -11.320 -48.465 1.00 96.56 1037 GLN A C 1
ATOM 7417 O O . GLN A 1 1037 ? 36.999 -11.152 -49.424 1.00 96.56 1037 GLN A O 1
ATOM 7422 N N . TYR A 1 1038 ? 36.191 -12.465 -47.798 1.00 97.75 1038 TYR A N 1
ATOM 7423 C CA . TYR A 1 1038 ? 36.931 -13.667 -48.155 1.00 97.75 1038 TYR A CA 1
ATOM 7424 C C . TYR A 1 1038 ? 35.949 -14.780 -48.479 1.00 97.75 1038 TYR A C 1
ATOM 7426 O O . TYR A 1 1038 ? 34.928 -14.936 -47.814 1.00 97.75 1038 TYR A O 1
ATOM 7434 N N . SER A 1 1039 ? 36.235 -15.572 -49.505 1.00 96.81 1039 SER A N 1
ATOM 7435 C CA . SER A 1 1039 ? 35.367 -16.682 -49.893 1.00 96.81 1039 SER A CA 1
ATOM 7436 C C . SER A 1 1039 ? 36.161 -17.904 -50.314 1.00 96.81 1039 SER A C 1
ATOM 7438 O O . SER A 1 1039 ? 37.218 -17.783 -50.930 1.00 96.81 1039 SER A O 1
ATOM 7440 N N . ALA A 1 1040 ? 35.621 -19.076 -49.996 1.00 97.19 1040 ALA A N 1
ATOM 7441 C CA . ALA A 1 1040 ? 36.103 -20.371 -50.442 1.00 97.19 1040 ALA A CA 1
ATOM 7442 C C . ALA A 1 1040 ? 34.955 -21.107 -51.134 1.00 97.19 1040 ALA A C 1
ATOM 7444 O O . ALA A 1 1040 ? 33.840 -21.177 -50.610 1.00 97.19 1040 ALA A O 1
ATOM 7445 N N . ARG A 1 1041 ? 35.219 -21.638 -52.327 1.00 96.06 1041 ARG A N 1
ATOM 7446 C CA . ARG A 1 1041 ? 34.222 -22.337 -53.141 1.00 96.06 1041 ARG A CA 1
ATOM 7447 C C . ARG A 1 1041 ? 34.758 -23.690 -53.562 1.00 96.06 1041 ARG A C 1
ATOM 7449 O O . ARG A 1 1041 ? 35.910 -23.793 -53.978 1.00 96.06 1041 ARG A O 1
ATOM 7456 N N . ILE A 1 1042 ? 33.899 -24.696 -53.505 1.00 96.06 1042 ILE A N 1
ATOM 7457 C CA . ILE A 1 1042 ? 34.151 -26.023 -54.061 1.00 96.06 1042 ILE A CA 1
ATOM 7458 C C . ILE A 1 1042 ? 32.927 -26.460 -54.852 1.00 96.06 1042 ILE A C 1
ATOM 7460 O O . ILE A 1 1042 ? 31.796 -26.266 -54.404 1.00 96.06 1042 ILE A O 1
ATOM 7464 N N . GLY A 1 1043 ? 33.142 -27.043 -56.023 1.00 94.19 1043 GLY A N 1
ATOM 7465 C CA . GLY A 1 1043 ? 32.058 -27.543 -56.852 1.00 94.19 1043 GLY A CA 1
ATOM 7466 C C . GLY A 1 1043 ? 32.437 -28.800 -57.607 1.00 94.19 1043 GLY A C 1
ATOM 7467 O O . GLY A 1 1043 ? 33.610 -29.053 -57.882 1.00 94.19 1043 GLY A O 1
ATOM 7468 N N . VAL A 1 1044 ? 31.420 -29.590 -57.927 1.00 92.44 1044 VAL A N 1
ATOM 7469 C CA . VAL A 1 1044 ? 31.522 -30.814 -58.717 1.00 92.44 1044 VAL A CA 1
ATOM 7470 C C . VAL A 1 1044 ? 30.415 -30.843 -59.760 1.00 92.44 1044 VAL A C 1
ATOM 7472 O O . VAL A 1 1044 ? 29.301 -30.379 -59.515 1.00 92.44 1044 VAL A O 1
ATOM 7475 N N . LYS A 1 1045 ? 30.718 -31.413 -60.921 1.00 88.94 1045 LYS A N 1
ATOM 7476 C CA . LYS A 1 1045 ? 29.779 -31.637 -62.015 1.00 88.94 1045 LYS A CA 1
ATOM 7477 C C . LYS A 1 1045 ? 29.927 -33.073 -62.504 1.00 88.94 1045 LYS A C 1
ATOM 7479 O O . LYS A 1 1045 ? 31.040 -33.568 -62.668 1.00 88.94 1045 LYS A O 1
ATOM 7484 N N . TYR A 1 1046 ? 28.801 -33.729 -62.742 1.00 87.12 1046 TYR A N 1
ATOM 7485 C CA . TYR A 1 1046 ? 28.721 -35.051 -63.345 1.00 87.12 1046 TYR A CA 1
ATOM 7486 C C . TYR A 1 1046 ? 27.967 -34.960 -64.668 1.00 87.12 1046 TYR A C 1
ATOM 7488 O O . TYR A 1 1046 ? 26.898 -34.354 -64.720 1.00 87.12 1046 TYR A O 1
ATOM 7496 N N . THR A 1 1047 ? 28.523 -35.542 -65.727 1.00 81.25 1047 THR A N 1
ATOM 7497 C CA . THR A 1 1047 ? 27.943 -35.542 -67.080 1.00 81.25 1047 THR A CA 1
ATOM 7498 C C . THR A 1 1047 ? 27.788 -36.981 -67.567 1.00 81.25 1047 THR A C 1
ATOM 7500 O O . THR A 1 1047 ? 28.736 -37.760 -67.438 1.00 81.25 1047 THR A O 1
ATOM 7503 N N . TRP A 1 1048 ? 26.618 -37.328 -68.116 1.00 77.12 1048 TRP A N 1
ATOM 7504 C CA . TRP A 1 1048 ? 26.285 -38.678 -68.591 1.00 77.12 1048 TRP A CA 1
ATOM 7505 C C . TRP A 1 1048 ? 25.450 -38.693 -69.874 1.00 77.12 1048 TRP A C 1
ATOM 7507 O O . TRP A 1 1048 ? 24.820 -37.657 -70.215 1.00 77.12 1048 TRP A O 1
#

InterPro domains:
  IPR003991 Pertactin virulence factor family [PR01484] (819-843)
  IPR003991 Pertactin virulence factor family [PR01484] (917-934)
  IPR003991 Pertactin virulence factor family [PR01484] (966-987)
  IPR005546 Autotransporter beta-domain [PF03797] (777-1026)
  IPR005546 Autotransporter beta-domain [PS51208] (770-1048)
  IPR005546 Autotransporter beta-domain [SM00869] (774-1037)
  IPR006315 Outer membrane autotransporter barrel domain [TIGR01414] (607-1048)
  IPR011050 Pectin lyase fold/virulence factor [SSF51126] (245-719)
  IPR012332 Autotransporter, pectate lyase C-like domain superfamily [G3DSA:2.160.20.20] (33-245)
  IPR012332 Autotransporter, pectate lyase C-like domain superfamily [G3DSA:2.160.20.20] (246-723)
  IPR036709 Autotransporter beta-domain superfamily [G3DSA:2.40.128.130] (729-1048)
  IPR036709 Autotransporter beta-domain superfamily [SSF103515] (734-1048)
  IPR043990 Autochaperone domain type 1 [PF18883] (588-702)
  IPR043990 Autochaperone domain type 1 [cd01344] (549-724)
  IPR050909 Bacterial Autotransporter Virulence Factors [PTHR12338] (99-1037)

Secondary structure (DSSP, 8-state):
--------------------S-SSSS-S------PPPEEE-SEEE-S-EEEESSEEEEPTTEEEEEEEESS--EEEEEESS-EEEE-GGGS-EEEEEEESS-EEEEE-TT-EEEE-SS-EEEEEEESS-EEEEEETT-EEEEESEEEEEEEB-TTSS-BEEEEEEESTT-EEEEEEEEEEEESSEEEEEEEBSEEEEEEEEEEEES--BS-EEEEEETT-EEEEEEEEEEEESBT-EEEEEE-SSSSPPEEEEEEEEEEEESTT-EEEEEESTT-EEEEES-EEEEESTT-EEEEEETT-EEEEES-EEEEESTT-EEEEE-TT-EEEEESSEEEEESTT-EEEEEESTT-EEEEEEEEEEEESTT-EEEEEETT-EEEEEEEEEEEESTT-EEEEEESTT-EEEEES-EEEEESTT-EEEEEETT-EEEEES-EEEEESTT-EEEEEE--TT-EEEEEEES-EEEESSS-SEEEESEEEEEEEES-EEESSSEEEEEE-HHHHHTTT----B-----PPPP--TTSTT----------B------PPEEEEEEEES-EEESEEEE-TT-EEEEEEETT-EEEE-S-EEEEEEEEES-EEEEPPPBTTB--EEEEEEEEEEEEEEEEEE---STT--B-EEEEESSEEEEEEEEEEEESS-------SS-EEEEEEETT-EE-TTSEEESS-EEETTEEEEEEES-SSSSSTT-EEEE-B-SS-TTSB-B-THHHHHHHHHHHHHHTT---HHHHH--GGGTTTS---TT-----EEEEEEEEEEEEEE-TTSSEEEEEEEEEEEEEEEEEEEE-SSTT-EEEEEEEEEEEEEEEEEEESTT---EEEEEEEEEEEEEEEEEESSTTT--EEEEEEEEEEEEEEEEEEETTS--EEEEEEEEEEEEEEEEEEE-GGGEEEEEEEEEEEEEEEEPPEEETTTTEEEE---EEEEEEEEEEEEEE-EEETTTEEEEEEEEEEEEE-----EEEETTEEEE--S-SEEEEEEEEEEEE-SSSEEEEEEEEEEEESTT-EEEEEEEEEEEE-

pLDDT: mean 87.09, std 16.97, range [24.62, 98.88]